Protein AF-A0AAV6J5W9-F1 (afdb_monomer)

Nearest PDB structures (foldseek):
  3g0o-assembly1_A  TM=9.236E-01  e=1.719E-25  Salmonella enterica subsp. enterica serovar Typhimurium
  2fjk-assembly1_A  TM=8.586E-01  e=3.837E-18  Thermus caldophilus
  1rvg-assembly1_A  TM=8.586E-01  e=4.978E-18  Thermus aquaticus
  1rv8-assembly1_A  TM=8.488E-01  e=6.131E-18  Thermus aquaticus
  1rvg-assembly2_D  TM=8.362E-01  e=3.995E-17  Thermus aquaticus

Sequence (1274 aa):
MALEQQNESSASGEPTVLVGWLIDKVLFFFIQFCGIRVIILIAILFFSFHWVFCVKILFNCKLLGTHPWPIRRIVGSAVRSDFHFTLIYLVLSTPLGKLLYDRIMVDLCELILSIINALIYCAIGSICIEIMSDRFLSNLKGIVLDMAKSCMFPLPLLAVAHQQLIAGSSHSHGDDDIKLIKAWEEVYGVNISDAANAETYSPEELGKQITAGTTPGNRIGFIGLGAMGFGMATHLLKSNFCVLGYDVYKPTLSRFVNEGGLTGSSPAEVSKDVDVLVIMVTNEAQAENVLYGDLGAVSALPSGASIVLSSTVSPAFVNQLERRLQNEHKDLKLVDAPVSGGVKRASMGTLTIMASGMDEALKHAGPVLSALSEKLYVIRGGCGAGSGVKMVNQLLAGVHIASAAEAMAFGARLGLNTRKLFDVIASSGATSWMFENRVPHMVENDFTPLSALDIFVKDLGIVCRECSHRKVPLHIASAVHQLFLSGAVEGLAVFSGYQFPFYDFTCSDLYISSRQKVLTKSDHGSTLPPSDPKDPGIGIPRSILGQATWELVSLPDVPSRLFSASDVHIVIYTPFLSLSIQVHKFSTCRFGRGNHCSISLNILAALVPEIKPQDDAAVVKVWTLDVVVCVRFERTCRAQFYETLTADAAASVLGEMDAWIICPFFLQGGRYTIEDVHYVADSEWLVPAGDTEFAKDAAFGYKSSNLREWVEEKTRGRIQANCVTSISIQHLRKGGPNAVCEHLCSLQKGSTCIINAASDRDMAVFAAGMIQAELMGRRFLCRTAASFVSARLGITPKAPILPEDLGIVKGRSGGLIVVGSYVPKTTKQVEELKSQCSHILRIIEISVDKIAMKSVEERDEEINRTAEMADIFLGACKDTLIMTSRKVVTGKSPLESLEINFKVSSALVEIVRRITSRPRYILAKGGITSSDLATKALEAKCAKIVGQALAGVPLWQLGPESRHPGVPYIVFPGNVGDSKALAEVVKSWARPVRLSSTKELLLNAEKGGYAVGAFNVYNLEGIEAVVAAAEEEQSPAILQIHPSALKQGGIPLVACCIAAAEQACVPITVHFDHGNSKRELVEVLELGFDSVMVDGSHLPFKDNISYTKFISFLAHSKSMMVEAELGRLSGTEDDLTIADYEGKMTDVEQAEQFIDETGIDALAVCIGNVHGKYPPSGPNLRLDLLKEQGVASIKLHVFFFLMVKSGQMEPLITESNGLNSKQFNFIDDWGEASFDDLMDPRVTSLEKEIARTKEKVHIMIFEDMSLRKKAFSN

Mean predicted aligned error: 22.83 Å

Secondary structure (DSSP, 8-state):
----------------HHHHHHHHHHHHHHHHHHHHHHHHHHHHHHHHHHHHHHHHHHHHGGGS-----------------TTHHHHHHHHHTSHHHHHHHHHHHHHHHHHHHHHHHHHHHHHHHHHHHHTSHHHHHHHHHHHHHHHHHHTT---HHHHHHHHHHHHHHHH--SSSTTHHHHHHHHHH---HHHHHTS----HHHHHHHHHTT--S--EEEEE--SHHHHHHHHHHHHTT-EEEEE-SSHHHHHHHHHTT-EE-SSHHHHTTT-SEEEE--SSHHHHHHHHHSTT-HHHHPPTTPEEEE-S---HHHHHHHHHHHHTTSS--EEEE--EESHHHHHHTT-EEEEEEE-HHHHHHHHHHHHHHEEEEEE-SSSTTHHHHHHHHHHHHHHHHHHHHHHHHHHHHHTT--HHHHHHHHHTSTT--HHHHHHHHHHHHT----SS-HHHHHHHHHHHHHHHHHTT---HHHHHHHHHHHHHIIIIITTS-S------S---S----TTSPPPEESTTHHHHSPPPPTTS--SS--HHHHTT----EEEE-SSGGG--S-SSEEEE----GGGHHHHTTS-SS-EE-----S---HHHHHHHSGGGS--S-TTTGGGGSS--EEEEE--TTS-S----HHHHHHHHHHH---SEEEEE--BGGGTEEEETTEEEEEETTEEEEGGGSTTTT-TTT-----BHHHHHHHHHTTSS-GGGEEEE-HHHHHHHHHHHHHHHHHHSPTTEEEEE-BSSHHHHHHHHHHHHHHHHTT--EEEEE-HHHHHHHTTPPPPPPPPTGGGTGGG--S--EEEE----HHHHHHHHHHHHHHTTTEEEEEE-HHHHHHS-HHHHHHHHHHHHHHHHHHHHTT-EEEEEE-SS----SSHHHHHHHHHHHHHHHHHHHHH--S--S-EEEESHHHHHHIIIIIS--SEEEEEEEEETTEEEEEE-TTSSSTT-EEEEE-TT-S-SSHHHHHHHHHSPPP--S-HHHHHHHHHHHT--EEEEE--SHHHHHHHHHHHHHHT--EEEEE-HHHHHHHHHHHHHHHHHHHHH-SS-EEEEEEEE--HHHHHHHTTTT-SEEEEE-TTS-HHHHHHHHHHHHHHHHHTT-EEEEESS----S-----HHHHHTTSPPHHHHHHHHHHH--SEEE--SS--SSPPPTT-----HHHHHHSSGGGS-TT-EEEEEE-TT--HHHHHHHTTSSEEEEEE---HHHHHHHHHT-TT---HHHHHHHHHHHHHHHHHHHHHHHHHHHH-

Solvent-accessible surface area (backbone atoms only — not comparable to full-atom values): 70119 Å² total; per-residue (Å²): 140,92,88,86,83,85,80,92,79,82,86,90,83,86,82,71,69,70,60,54,64,55,50,57,58,54,52,61,58,48,56,70,65,50,55,65,58,52,53,54,52,53,54,50,52,52,54,54,53,53,51,53,51,56,52,51,52,62,55,63,63,66,76,68,85,81,90,84,91,86,88,92,81,75,92,76,83,83,90,83,84,76,76,64,60,65,62,51,58,63,47,53,72,36,76,68,36,42,56,52,49,55,51,51,49,51,54,47,50,52,50,48,51,53,48,50,51,51,49,51,53,48,50,55,47,50,57,55,47,74,76,46,61,85,59,44,64,60,45,49,54,43,48,53,52,50,51,26,55,75,66,59,45,90,54,68,65,59,50,48,52,49,52,53,48,54,55,16,59,75,76,52,91,81,94,59,89,64,36,57,60,48,36,40,31,73,76,66,68,48,57,64,66,65,64,66,69,44,91,86,76,57,34,50,59,51,32,52,59,47,42,62,89,72,82,92,78,56,35,32,11,37,40,28,48,49,77,42,29,38,22,38,54,55,28,42,45,74,71,73,38,53,42,25,36,26,51,92,58,60,71,49,50,58,54,39,42,74,75,74,39,44,72,40,96,38,44,20,60,23,22,45,86,22,50,35,37,40,36,36,45,81,39,59,70,54,53,47,39,45,37,70,36,101,56,12,18,63,83,38,42,45,71,60,20,29,39,35,39,35,34,70,46,52,32,68,56,42,46,51,48,50,60,51,44,63,72,65,80,37,64,50,27,54,27,27,32,24,66,46,63,57,44,69,25,20,45,67,19,47,14,38,31,31,28,12,29,51,71,69,28,45,42,71,45,16,64,62,54,53,62,41,23,72,42,46,32,42,38,81,75,35,50,17,32,10,26,44,54,50,44,55,50,44,48,53,48,50,43,41,42,51,50,41,51,53,51,50,50,52,39,43,73,73,69,45,60,56,67,61,48,48,60,54,38,63,74,38,95,83,45,46,74,47,35,67,66,48,48,58,35,67,76,66,72,54,58,66,61,83,58,46,45,54,55,49,34,51,50,33,49,43,44,55,52,56,28,55,77,70,68,47,85,56,64,59,54,52,54,45,33,51,54,42,46,51,26,38,74,74,55,38,40,80,46,19,36,91,67,73,75,69,73,96,64,70,84,85,90,84,91,73,94,86,65,87,76,70,40,48,64,74,59,56,76,79,73,52,84,74,72,58,90,86,61,78,70,91,53,62,57,65,74,64,63,71,72,56,91,57,57,50,44,37,42,43,78,46,73,63,62,71,40,74,50,54,82,40,64,40,53,64,66,80,64,77,88,55,50,76,74,56,70,78,76,72,93,80,61,49,43,53,78,59,85,65,105,69,75,56,73,68,55,65,64,60,59,56,70,81,74,58,92,78,89,55,80,64,67,67,56,69,71,73,55,70,62,54,54,36,45,47,52,56,78,60,69,26,66,76,59,70,51,68,62,52,53,52,49,47,28,72,72,74,44,90,41,36,33,37,38,42,30,56,34,22,70,56,53,34,22,33,19,56,96,54,29,32,27,37,51,55,92,60,35,30,39,44,40,29,78,38,75,50,17,68,35,88,85,29,44,48,69,56,27,37,53,42,50,31,47,12,63,49,53,71,58,76,48,48,38,88,69,43,45,72,48,48,53,64,49,37,50,76,46,33,30,66,47,44,16,54,53,64,68,67,53,56,73,68,35,40,36,36,51,29,25,86,48,74,57,42,32,24,31,48,35,47,4,50,51,53,26,38,76,71,72,50,46,61,42,35,36,29,23,40,49,45,56,30,32,61,70,55,56,72,84,72,74,58,54,50,46,68,82,72,64,59,75,80,59,81,26,6,36,39,34,41,40,65,62,91,44,76,66,46,50,46,17,48,52,42,27,50,71,76,34,54,93,64,42,45,79,45,80,41,58,53,58,40,51,50,72,52,56,72,66,55,24,50,51,54,36,49,57,51,17,55,53,48,29,55,36,24,62,69,49,31,28,34,37,42,32,52,50,93,67,93,83,74,45,100,42,66,68,49,33,49,50,41,52,49,37,46,50,51,47,55,24,50,23,58,53,61,38,78,59,73,50,52,31,38,36,23,30,16,50,63,44,29,35,43,34,41,48,70,32,30,45,32,41,35,31,36,23,71,35,25,56,38,82,59,23,27,25,28,33,35,30,83,78,20,79,56,52,64,33,43,37,34,45,36,42,58,73,47,63,64,50,55,44,57,31,52,45,51,59,64,64,43,76,85,66,54,61,90,26,51,61,57,56,50,52,50,25,59,77,66,71,46,70,38,46,34,41,77,38,69,52,70,52,48,46,52,20,54,52,50,29,24,49,73,71,70,36,54,39,32,47,23,36,38,62,71,30,44,72,73,44,38,70,64,45,50,53,50,49,54,56,48,28,67,66,46,85,35,55,33,40,39,33,37,38,68,35,70,45,76,66,57,48,62,57,48,76,73,66,77,56,28,26,39,27,41,39,36,26,90,46,59,68,73,56,22,37,57,52,47,24,56,50,32,56,56,36,48,76,69,65,28,42,32,34,34,37,82,56,64,74,82,59,76,92,76,96,72,51,73,66,62,56,62,73,55,44,63,54,65,70,59,48,52,52,43,44,72,71,23,65,49,44,24,40,48,60,32,48,53,54,68,56,74,87,67,58,99,87,51,76,70,61,48,64,56,56,60,72,74,53,69,56,83,73,50,65,101,74,52,40,32,37,44,58,48,52,86,94,69,52,69,71,59,56,62,74,40,76,87,51,71,55,40,43,39,42,49,69,62,70,65,62,61,74,51,48,59,66,74,67,42,91,81,71,88,52,70,69,60,49,54,53,50,47,30,49,51,52,20,52,56,52,32,50,56,55,51,56,47,58,57,60,72,73,110

Radius of gyration: 44.57 Å; Cα contacts (8 Å, |Δi|>4): 2007; chains: 1; bounding box: 105×108×143 Å

Organism: NCBI:txid479676

pLDDT: mean 70.03, std 21.08, range [23.61, 98.0]

InterPro domains:
  IPR000771 Fructose-bisphosphate aldolase, class-II [PF01116] (997-1193)
  IPR002204 3-hydroxyisobutyrate dehydrogenase-related, conserved site [PS00895] (222-235)
  IPR006115 6-phosphogluconate dehydrogenase, NADP-binding [PF03446] (219-378)
  IPR008927 6-phosphogluconate dehydrogenase-like, C-terminal domain superfamily [SSF48179] (383-488)
  IPR010737 Four-carbon acid sugar kinase, N-terminal domain [PF07005] (646-791)
  IPR013328 6-phosphogluconate dehydrogenase, domain 2 [G3DSA:1.10.1040.10] (381-497)
  IPR013785 Aldolase-type TIM barrel [G3DSA:3.20.20.70] (989-1216)
  IPR029154 3-hydroxyisobutyrate dehydrogenase-like, NAD-binding domain [PF14833] (384-489)
  IPR031475 Four-carbon acid sugar kinase, nucleotide binding domain [PF17042] (816-982)
  IPR036291 NAD(P)-binding domain superfamily [SSF51735] (219-377)
  IPR037051 Four-carbon acid sugar kinase, N-terminal domain superfamily [G3DSA:3.40.50.10840] (603-792)
  IPR042213 Four-carbon acid sugar kinase, nucleotide binding domain superfamily [G3DSA:3.40.980.20] (808-988)

Structure (mmCIF, N/CA/C/O backbone):
data_AF-A0AAV6J5W9-F1
#
_entry.id   AF-A0AAV6J5W9-F1
#
loop_
_atom_site.group_PDB
_atom_site.id
_atom_site.type_symbol
_atom_site.label_atom_id
_atom_site.label_alt_id
_atom_site.label_comp_id
_atom_site.label_asym_id
_atom_site.label_entity_id
_atom_site.label_seq_id
_atom_site.pdbx_PDB_ins_code
_atom_site.Cartn_x
_atom_site.Cartn_y
_atom_site.Cartn_z
_atom_site.occupancy
_atom_site.B_iso_or_equiv
_atom_site.auth_seq_id
_atom_site.auth_comp_id
_atom_site.auth_asym_id
_atom_site.auth_atom_id
_atom_site.pdbx_PDB_model_num
ATOM 1 N N . MET A 1 1 ? 42.836 -50.223 29.946 1.00 37.91 1 MET A N 1
ATOM 2 C CA . MET A 1 1 ? 44.222 -50.634 29.626 1.00 37.91 1 MET A CA 1
ATOM 3 C C . MET A 1 1 ? 44.201 -52.103 29.225 1.00 37.91 1 MET A C 1
ATOM 5 O O . MET A 1 1 ? 43.640 -52.878 29.985 1.00 37.91 1 MET A O 1
ATOM 9 N N . ALA A 1 2 ? 44.797 -52.425 28.067 1.00 24.41 2 ALA A N 1
ATOM 10 C CA . ALA A 1 2 ? 44.771 -53.688 27.303 1.00 24.41 2 ALA A CA 1
ATOM 11 C C . ALA A 1 2 ? 43.629 -53.830 26.268 1.00 24.41 2 ALA A C 1
ATOM 13 O O . ALA A 1 2 ? 42.676 -54.560 26.503 1.00 24.41 2 ALA A O 1
ATOM 14 N N . LEU A 1 3 ? 43.741 -53.109 25.141 1.00 26.95 3 LEU A N 1
ATOM 15 C CA . LEU A 1 3 ? 43.523 -53.594 23.758 1.00 26.95 3 LEU A CA 1
ATOM 16 C C . LEU A 1 3 ? 43.642 -52.412 22.780 1.00 26.95 3 LEU A C 1
ATOM 18 O O . LEU A 1 3 ? 42.682 -51.942 22.184 1.00 26.95 3 LEU A O 1
ATOM 22 N N . GLU A 1 4 ? 44.873 -51.926 22.660 1.00 35.88 4 GLU A N 1
ATOM 23 C CA . GLU A 1 4 ? 45.380 -51.188 21.507 1.00 35.88 4 GLU A CA 1
ATOM 24 C C . GLU A 1 4 ? 46.451 -52.116 20.915 1.00 35.88 4 GLU A C 1
ATOM 26 O O . GLU A 1 4 ? 47.490 -52.286 21.548 1.00 35.88 4 GLU A O 1
ATOM 31 N N . GLN A 1 5 ? 46.160 -52.812 19.806 1.00 29.58 5 GLN A N 1
ATOM 32 C CA . GLN A 1 5 ? 47.128 -53.269 18.791 1.00 29.58 5 GLN A CA 1
ATOM 33 C C . GLN A 1 5 ? 46.481 -54.197 17.741 1.00 29.58 5 GLN A C 1
ATOM 35 O O . GLN A 1 5 ? 45.862 -55.198 18.082 1.00 29.58 5 GLN A O 1
ATOM 40 N N . GLN A 1 6 ? 46.780 -53.876 16.477 1.00 26.19 6 GLN A N 1
ATOM 41 C CA . GLN A 1 6 ? 46.807 -54.721 15.270 1.00 26.19 6 GLN A CA 1
ATOM 42 C C . GLN A 1 6 ? 45.531 -54.948 14.428 1.00 26.19 6 GLN A C 1
ATOM 44 O O . GLN A 1 6 ? 44.699 -55.800 14.705 1.00 26.19 6 GLN A O 1
ATOM 49 N N . ASN A 1 7 ? 45.537 -54.214 13.305 1.00 25.86 7 ASN A N 1
ATOM 50 C CA . ASN A 1 7 ? 45.486 -54.662 11.903 1.00 25.86 7 ASN A CA 1
ATOM 51 C C . ASN A 1 7 ? 44.276 -55.428 11.337 1.00 25.86 7 ASN A C 1
ATOM 53 O O . ASN A 1 7 ? 43.999 -56.570 11.675 1.00 25.86 7 ASN A O 1
ATOM 57 N N . GLU A 1 8 ? 43.689 -54.788 10.318 1.00 36.16 8 GLU A N 1
ATOM 58 C CA . GLU A 1 8 ? 43.444 -55.310 8.962 1.00 36.16 8 GLU A CA 1
ATOM 59 C C . GLU A 1 8 ? 43.478 -56.841 8.764 1.00 36.16 8 GLU A C 1
ATOM 61 O O . GLU A 1 8 ? 44.543 -57.449 8.684 1.00 36.16 8 GLU A O 1
ATOM 66 N N . SER A 1 9 ? 42.310 -57.457 8.546 1.00 27.19 9 SER A N 1
ATOM 67 C CA . SER A 1 9 ? 41.958 -58.176 7.300 1.00 27.19 9 SER A CA 1
ATOM 68 C C . SER A 1 9 ? 40.668 -59.010 7.439 1.00 27.19 9 SER A C 1
ATOM 70 O O . SER A 1 9 ? 40.416 -59.650 8.451 1.00 27.19 9 SER A O 1
ATOM 72 N N . SER A 1 10 ? 39.875 -59.005 6.360 1.00 26.98 10 SER A N 1
ATOM 73 C CA . SER A 1 10 ? 38.815 -59.958 5.966 1.00 26.98 10 SER A CA 1
ATOM 74 C C . SER A 1 10 ? 37.599 -60.226 6.881 1.00 26.98 10 SER A C 1
ATOM 76 O O . SER A 1 10 ? 37.680 -60.898 7.896 1.00 26.98 10 SER A O 1
ATOM 78 N N . ALA A 1 11 ? 36.442 -59.766 6.387 1.00 40.16 11 ALA A N 1
ATOM 79 C CA . ALA A 1 11 ? 35.106 -60.383 6.351 1.00 40.16 11 ALA A CA 1
ATOM 80 C C . ALA A 1 11 ? 34.609 -61.365 7.453 1.00 40.16 11 ALA A C 1
ATOM 82 O O . ALA A 1 11 ? 35.140 -62.451 7.651 1.00 40.16 11 ALA A O 1
ATOM 83 N N . SER A 1 12 ? 33.390 -61.050 7.928 1.00 39.56 12 SER A N 1
ATOM 84 C CA . SER A 1 12 ? 32.300 -61.922 8.431 1.00 39.56 12 SER A CA 1
ATOM 85 C C . SER A 1 12 ? 32.393 -62.549 9.840 1.00 39.56 12 SER A C 1
ATOM 87 O O . SER A 1 12 ? 33.124 -63.504 10.064 1.00 39.56 12 SER A O 1
ATOM 89 N N . GLY A 1 13 ? 31.537 -62.071 10.762 1.00 29.70 13 GLY A N 1
ATOM 90 C CA . GLY A 1 13 ? 31.199 -62.723 12.043 1.00 29.70 13 GLY A CA 1
ATOM 91 C C . GLY A 1 13 ? 30.553 -61.767 13.068 1.00 29.70 13 GLY A C 1
ATOM 92 O O . GLY A 1 13 ? 31.137 -60.743 13.395 1.00 29.70 13 GLY A O 1
ATOM 93 N N . GLU A 1 14 ? 29.340 -62.074 13.542 1.00 33.16 14 GLU A N 1
ATOM 94 C CA . GLU A 1 14 ? 28.453 -61.216 14.362 1.00 33.16 14 GLU A CA 1
ATOM 95 C C . GLU A 1 14 ? 28.930 -60.929 15.818 1.00 33.16 14 GLU A C 1
ATOM 97 O O . GLU A 1 14 ? 29.419 -61.838 16.490 1.00 33.16 14 GLU A O 1
ATOM 102 N N . PRO A 1 15 ? 28.700 -59.713 16.375 1.00 32.44 15 PRO A N 1
ATOM 103 C CA . PRO A 1 15 ? 29.073 -59.322 17.748 1.00 32.44 15 PRO A CA 1
ATOM 104 C C . PRO A 1 15 ? 27.958 -59.482 18.815 1.00 32.44 15 PRO A C 1
ATOM 106 O O . PRO A 1 15 ? 27.991 -58.826 19.857 1.00 32.44 15 PRO A O 1
ATOM 109 N N . THR A 1 16 ? 26.953 -60.333 18.603 1.00 34.81 16 THR A N 1
ATOM 110 C CA . THR A 1 16 ? 25.737 -60.406 19.449 1.00 34.81 16 THR A CA 1
ATOM 111 C C . THR A 1 16 ? 25.860 -61.291 20.698 1.00 34.81 16 THR A C 1
ATOM 113 O O . THR A 1 16 ? 25.058 -61.162 21.619 1.00 34.81 16 THR A O 1
ATOM 116 N N . VAL A 1 17 ? 26.869 -62.165 20.788 1.00 37.25 17 VAL A N 1
ATOM 117 C CA . VAL A 1 17 ? 26.934 -63.194 21.851 1.00 37.25 17 VAL A CA 1
ATOM 118 C C . VAL A 1 17 ? 27.689 -62.730 23.109 1.00 37.25 17 VAL A C 1
ATOM 120 O O . VAL A 1 17 ? 27.377 -63.173 24.213 1.00 37.25 17 VAL A O 1
ATOM 123 N N . LEU A 1 18 ? 28.634 -61.788 22.994 1.00 35.50 18 LEU A N 1
ATOM 124 C CA . LEU A 1 18 ? 29.444 -61.337 24.140 1.00 35.50 18 LEU A CA 1
ATOM 125 C C . LEU A 1 18 ? 28.706 -60.329 25.048 1.00 35.50 18 LEU A C 1
ATOM 127 O O . LEU A 1 18 ? 28.959 -60.277 26.250 1.00 35.50 18 LEU A O 1
ATOM 131 N N . VAL A 1 19 ? 27.764 -59.558 24.489 1.00 41.00 19 VAL A N 1
ATOM 132 C CA . VAL A 1 19 ? 26.967 -58.553 25.222 1.00 41.00 19 VAL A CA 1
ATOM 133 C C . VAL A 1 19 ? 25.884 -59.212 26.086 1.00 41.00 19 VAL A C 1
ATOM 135 O O . VAL A 1 19 ? 25.654 -58.774 27.212 1.00 41.00 19 VAL A O 1
ATOM 138 N N . GLY A 1 20 ? 25.283 -60.314 25.621 1.00 36.94 20 GLY A N 1
ATOM 139 C CA . GLY A 1 20 ? 24.270 -61.053 26.387 1.00 36.94 20 GLY A CA 1
ATOM 140 C C . GLY A 1 20 ? 24.813 -61.643 27.693 1.00 36.94 20 GLY A C 1
ATOM 141 O O . GLY A 1 20 ? 24.193 -61.509 28.744 1.00 36.94 20 GLY A O 1
ATOM 142 N N . TRP A 1 21 ? 26.030 -62.200 27.664 1.00 38.66 21 TRP A N 1
ATOM 143 C CA . TRP A 1 21 ? 26.640 -62.828 28.843 1.00 38.66 21 TRP A CA 1
ATOM 144 C C . TRP A 1 21 ? 26.996 -61.828 29.960 1.00 38.66 21 TRP A C 1
ATOM 146 O O . TRP A 1 21 ? 26.964 -62.176 31.143 1.00 38.66 21 TRP A O 1
ATOM 156 N N . LEU A 1 22 ? 27.313 -60.576 29.605 1.00 36.12 22 LEU A N 1
ATOM 157 C CA . LEU A 1 22 ? 27.636 -59.524 30.575 1.00 36.12 22 LEU A CA 1
ATOM 158 C C . LEU A 1 22 ? 26.371 -58.938 31.229 1.00 36.12 22 LEU A C 1
ATOM 160 O O . LEU A 1 22 ? 26.377 -58.655 32.428 1.00 36.12 22 LEU A O 1
ATOM 164 N N . ILE A 1 23 ? 25.279 -58.810 30.465 1.00 45.06 23 ILE A N 1
ATOM 165 C CA . ILE A 1 23 ? 23.985 -58.302 30.949 1.00 45.06 23 ILE A CA 1
ATOM 166 C C . ILE A 1 23 ? 23.373 -59.263 31.975 1.00 45.06 23 ILE A C 1
ATOM 168 O O . ILE A 1 23 ? 22.947 -58.817 33.042 1.00 45.06 23 ILE A O 1
ATOM 172 N N . ASP A 1 24 ? 23.428 -60.575 31.731 1.00 37.91 24 ASP A N 1
ATOM 173 C CA . ASP A 1 24 ? 22.835 -61.571 32.635 1.00 37.91 24 ASP A CA 1
ATOM 174 C C . ASP A 1 24 ? 23.500 -61.598 34.022 1.00 37.91 24 ASP A C 1
ATOM 176 O O . ASP A 1 24 ? 22.827 -61.767 35.044 1.00 37.91 24 ASP A O 1
ATOM 180 N N . LYS A 1 25 ? 24.819 -61.365 34.101 1.00 37.09 25 LYS A N 1
ATOM 181 C CA . LYS A 1 25 ? 25.531 -61.318 35.391 1.00 37.09 25 LYS A CA 1
ATOM 182 C C . LYS A 1 25 ? 25.290 -60.033 36.180 1.00 37.09 25 LYS A C 1
ATOM 184 O O . LYS A 1 25 ? 25.263 -60.088 37.410 1.00 37.09 25 LYS A O 1
ATOM 189 N N . VAL A 1 26 ? 25.093 -58.903 35.501 1.00 42.38 26 VAL A N 1
ATOM 190 C CA . VAL A 1 26 ? 24.763 -57.623 36.151 1.00 42.38 26 VAL A CA 1
ATOM 191 C C . VAL A 1 26 ? 23.315 -57.636 36.650 1.00 42.38 26 VAL A C 1
ATOM 193 O O . VAL A 1 26 ? 23.050 -57.205 37.773 1.00 42.38 26 VAL A O 1
ATOM 196 N N . LEU A 1 27 ? 22.395 -58.229 35.881 1.00 39.59 27 LEU A N 1
ATOM 197 C CA . LEU A 1 27 ? 20.984 -58.351 36.253 1.00 39.59 27 LEU A CA 1
ATOM 198 C C . LEU A 1 27 ? 20.784 -59.241 37.495 1.00 39.59 27 LEU A C 1
ATOM 200 O O . LEU A 1 27 ? 19.997 -58.903 38.382 1.00 39.59 27 LEU A O 1
ATOM 204 N N . PHE A 1 28 ? 21.548 -60.335 37.614 1.00 38.22 28 PHE A N 1
ATOM 205 C CA . PHE A 1 28 ? 21.471 -61.249 38.762 1.00 38.22 28 PHE A CA 1
ATOM 206 C C . PHE A 1 28 ? 21.921 -60.595 40.083 1.00 38.22 28 PHE A C 1
ATOM 208 O O . PHE A 1 28 ? 21.317 -60.830 41.130 1.00 38.22 28 PHE A O 1
ATOM 215 N N . PHE A 1 29 ? 22.937 -59.725 40.044 1.00 37.38 29 PHE A N 1
ATOM 216 C CA . PHE A 1 29 ? 23.417 -59.000 41.230 1.00 37.38 29 PHE A CA 1
ATOM 217 C C . PHE A 1 29 ? 22.470 -57.861 41.655 1.00 37.38 29 PHE A C 1
ATOM 219 O O . PHE A 1 29 ? 22.344 -57.570 42.846 1.00 37.38 29 PHE A O 1
ATOM 226 N N . PHE A 1 30 ? 21.764 -57.243 40.703 1.00 40.59 30 PHE A N 1
ATOM 227 C CA . PHE A 1 30 ? 20.872 -56.105 40.957 1.00 40.59 30 PHE A CA 1
ATOM 228 C C . PHE A 1 30 ? 19.544 -56.520 41.620 1.00 40.59 30 PHE A C 1
ATOM 230 O O . PHE A 1 30 ? 19.051 -55.839 42.525 1.00 40.59 30 PHE A O 1
ATOM 237 N N . ILE A 1 31 ? 18.998 -57.686 41.249 1.00 44.56 31 ILE A N 1
ATOM 238 C CA . ILE A 1 31 ? 17.749 -58.223 41.823 1.00 44.56 31 ILE A CA 1
ATOM 239 C C . ILE A 1 31 ? 17.900 -58.521 43.327 1.00 44.56 31 ILE A C 1
ATOM 241 O O . ILE A 1 31 ? 16.969 -58.282 44.099 1.00 44.56 31 ILE A O 1
ATOM 245 N N . GLN A 1 32 ? 19.081 -58.958 43.778 1.00 37.88 32 GLN A N 1
ATOM 246 C CA . GLN A 1 32 ? 19.328 -59.241 45.197 1.00 37.88 32 GLN A CA 1
ATOM 247 C C . GLN A 1 32 ? 19.394 -57.983 46.080 1.00 37.88 32 GLN A C 1
ATOM 249 O O . GLN A 1 32 ? 19.019 -58.048 47.250 1.00 37.88 32 GLN A O 1
ATOM 254 N N . PHE A 1 33 ? 19.837 -56.838 45.546 1.00 37.28 33 PHE A N 1
ATOM 255 C CA . PHE A 1 33 ? 20.057 -55.621 46.341 1.00 37.28 33 PHE A CA 1
ATOM 256 C C . PHE A 1 33 ? 18.829 -54.690 46.382 1.00 37.28 33 PHE A C 1
ATOM 258 O O . PHE A 1 33 ? 18.563 -54.054 47.405 1.00 37.28 33 PHE A O 1
ATOM 265 N N . CYS A 1 34 ? 18.033 -54.637 45.306 1.00 41.28 34 CYS A N 1
ATOM 266 C CA . CYS A 1 34 ? 16.840 -53.782 45.230 1.00 41.28 34 CYS A CA 1
ATOM 267 C C . CYS A 1 34 ? 15.607 -54.364 45.945 1.00 41.28 34 CYS A C 1
ATOM 269 O O . CYS A 1 34 ? 14.776 -53.595 46.438 1.00 41.28 34 CYS A O 1
ATOM 271 N N . GLY A 1 35 ? 15.505 -55.693 46.081 1.00 41.12 35 GLY A N 1
ATOM 272 C CA . GLY A 1 35 ? 14.344 -56.355 46.694 1.00 41.12 35 GLY A CA 1
ATOM 273 C C . GLY A 1 35 ? 14.051 -55.914 48.136 1.00 41.12 35 GLY A C 1
ATOM 274 O O . GLY A 1 35 ? 12.893 -55.770 48.517 1.00 41.12 35 GLY A O 1
ATOM 275 N N . ILE A 1 36 ? 15.082 -55.600 48.927 1.00 40.31 36 ILE A N 1
ATOM 276 C CA . ILE A 1 36 ? 14.923 -55.223 50.343 1.00 40.31 36 ILE A CA 1
ATOM 277 C C . ILE A 1 36 ? 14.367 -53.795 50.500 1.00 40.31 36 ILE A C 1
ATOM 279 O O . ILE A 1 36 ? 13.562 -53.540 51.395 1.00 40.31 36 ILE A O 1
ATOM 283 N N . ARG A 1 37 ? 14.736 -52.857 49.616 1.00 39.31 37 ARG A N 1
ATOM 284 C CA . ARG A 1 37 ? 14.270 -51.456 49.687 1.00 39.31 37 ARG A CA 1
ATOM 285 C C . ARG A 1 37 ? 12.845 -51.277 49.160 1.00 39.31 37 ARG A C 1
ATOM 287 O O . ARG A 1 37 ? 12.101 -50.462 49.702 1.00 39.31 37 ARG A O 1
ATOM 294 N N . VAL A 1 38 ? 12.443 -52.070 48.166 1.00 45.00 38 VAL A N 1
ATOM 295 C CA . VAL A 1 38 ? 11.074 -52.055 47.621 1.00 45.00 38 VAL A CA 1
ATOM 296 C C . VAL A 1 38 ? 10.063 -52.595 48.640 1.00 45.00 38 VAL A C 1
ATOM 298 O O . VAL A 1 38 ? 8.991 -52.017 48.792 1.00 45.00 38 VAL A O 1
ATOM 301 N N . ILE A 1 39 ? 10.422 -53.619 49.422 1.00 44.34 39 ILE A N 1
ATOM 302 C CA . ILE A 1 39 ? 9.560 -54.156 50.492 1.00 44.34 39 ILE A CA 1
ATOM 303 C C . ILE A 1 39 ? 9.301 -53.106 51.590 1.00 44.34 39 ILE A C 1
ATOM 305 O O . ILE A 1 39 ? 8.175 -52.980 52.071 1.00 44.34 39 ILE A O 1
ATOM 309 N N . ILE A 1 40 ? 10.308 -52.299 51.942 1.00 45.19 40 ILE A N 1
ATOM 310 C CA . ILE A 1 40 ? 10.166 -51.204 52.918 1.00 45.19 40 ILE A CA 1
ATOM 311 C C . ILE A 1 40 ? 9.246 -50.099 52.372 1.00 45.19 40 ILE A C 1
ATOM 313 O O . ILE A 1 40 ? 8.399 -49.587 53.102 1.00 45.19 40 ILE A O 1
ATOM 317 N N . LEU A 1 41 ? 9.356 -49.766 51.081 1.00 44.47 41 LEU A N 1
ATOM 318 C CA . LEU A 1 41 ? 8.516 -48.748 50.442 1.00 44.47 41 LEU A CA 1
ATOM 319 C C . LEU A 1 41 ? 7.048 -49.193 50.326 1.00 44.47 41 LEU A C 1
ATOM 321 O O . LEU A 1 41 ? 6.141 -48.398 50.572 1.00 44.47 41 LEU A O 1
ATOM 325 N N . ILE A 1 42 ? 6.813 -50.473 50.018 1.00 48.81 42 ILE A N 1
ATOM 326 C CA . ILE A 1 42 ? 5.472 -51.072 49.987 1.00 48.81 42 ILE A CA 1
ATOM 327 C C . ILE A 1 42 ? 4.852 -51.054 51.389 1.00 48.81 42 ILE A C 1
ATOM 329 O O . ILE A 1 42 ? 3.690 -50.679 51.524 1.00 48.81 42 ILE A O 1
ATOM 333 N N . ALA A 1 43 ? 5.619 -51.363 52.441 1.00 41.62 43 ALA A N 1
ATOM 334 C CA . ALA A 1 43 ? 5.136 -51.293 53.822 1.00 41.62 43 ALA A CA 1
ATOM 335 C C . ALA A 1 43 ? 4.747 -49.859 54.242 1.00 41.62 43 ALA A C 1
ATOM 337 O O . ALA A 1 43 ? 3.725 -49.668 54.903 1.00 41.62 43 ALA A O 1
ATOM 338 N N . ILE A 1 44 ? 5.509 -48.845 53.815 1.00 48.28 44 ILE A N 1
ATOM 339 C CA . ILE A 1 44 ? 5.212 -47.428 54.086 1.00 48.28 44 ILE A CA 1
ATOM 340 C C . ILE A 1 44 ? 3.943 -46.983 53.344 1.00 48.28 44 ILE A C 1
ATOM 342 O O . ILE A 1 44 ? 3.053 -46.389 53.954 1.00 48.28 44 ILE A O 1
ATOM 346 N N . LEU A 1 45 ? 3.813 -47.328 52.059 1.00 45.12 45 LEU A N 1
ATOM 347 C CA . LEU A 1 45 ? 2.632 -47.003 51.250 1.00 45.12 45 LEU A CA 1
ATOM 348 C C . LEU A 1 45 ? 1.365 -47.696 51.769 1.00 45.12 45 LEU A C 1
ATOM 350 O O . LEU A 1 45 ? 0.296 -47.080 51.777 1.00 45.12 45 LEU A O 1
ATOM 354 N N . PHE A 1 46 ? 1.488 -48.926 52.278 1.00 46.69 46 PHE A N 1
ATOM 355 C CA . PHE A 1 46 ? 0.384 -49.652 52.909 1.00 46.69 46 PHE A CA 1
ATOM 356 C C . PHE A 1 46 ? -0.120 -48.924 54.166 1.00 46.69 46 PHE A C 1
ATOM 358 O O . PHE A 1 46 ? -1.328 -48.755 54.335 1.00 46.69 46 PHE A O 1
ATOM 365 N N . PHE A 1 47 ? 0.784 -48.406 55.007 1.00 42.38 47 PHE A N 1
ATOM 366 C CA . PHE A 1 47 ? 0.428 -47.619 56.196 1.00 42.38 47 PHE A CA 1
ATOM 367 C C . PHE A 1 47 ? -0.180 -46.248 55.852 1.00 42.38 47 PHE A C 1
ATOM 369 O O . PHE A 1 47 ? -1.133 -45.815 56.506 1.00 42.38 47 PHE A O 1
ATOM 376 N N . SER A 1 48 ? 0.312 -45.576 54.807 1.00 43.12 48 SER A N 1
ATOM 377 C CA . SER A 1 48 ? -0.204 -44.270 54.372 1.00 43.12 48 SER A CA 1
ATOM 378 C C . SER A 1 48 ? -1.607 -44.359 53.762 1.00 43.12 48 SER A C 1
ATOM 380 O O . SER A 1 48 ? -2.462 -43.525 54.068 1.00 43.12 48 SER A O 1
ATOM 382 N N . PHE A 1 49 ? -1.891 -45.390 52.960 1.00 47.38 49 PHE A N 1
ATOM 383 C CA . PHE A 1 49 ? -3.234 -45.607 52.407 1.00 47.38 49 PHE A CA 1
ATOM 384 C C . PHE A 1 49 ? -4.245 -46.033 53.478 1.00 47.38 49 PHE A C 1
ATOM 386 O O . PHE A 1 49 ? -5.399 -45.596 53.441 1.00 47.38 49 PHE A O 1
ATOM 393 N N . HIS A 1 50 ? -3.805 -46.804 54.477 1.00 48.62 50 HIS A N 1
ATOM 394 C CA . HIS A 1 50 ? -4.627 -47.180 55.629 1.00 48.62 50 HIS A CA 1
ATOM 395 C C . HIS A 1 50 ? -5.097 -45.948 56.425 1.00 48.62 50 HIS A C 1
ATOM 397 O O . HIS A 1 50 ? -6.260 -45.861 56.819 1.00 48.62 50 HIS A O 1
ATOM 403 N N . TRP A 1 51 ? -4.229 -44.942 56.583 1.00 43.00 51 TRP A N 1
ATOM 404 C CA . TRP A 1 51 ? -4.563 -43.679 57.250 1.00 43.00 51 TRP A CA 1
ATOM 405 C C . TRP A 1 51 ? -5.599 -42.857 56.469 1.00 43.00 51 TRP A C 1
ATOM 407 O O . TRP A 1 51 ? -6.577 -42.370 57.040 1.00 43.00 51 TRP A O 1
ATOM 417 N N . VAL A 1 52 ? -5.432 -42.741 55.148 1.00 44.22 52 VAL A N 1
ATOM 418 C CA . VAL A 1 52 ? -6.343 -41.975 54.277 1.00 44.22 52 VAL A CA 1
ATOM 419 C C . VAL A 1 52 ? -7.731 -42.620 54.212 1.00 44.22 52 VAL A C 1
ATOM 421 O O . VAL A 1 52 ? -8.736 -41.906 54.216 1.00 44.22 52 VAL A O 1
ATOM 424 N N . PHE A 1 53 ? -7.812 -43.953 54.217 1.00 45.00 53 PHE A N 1
ATOM 425 C CA . PHE A 1 53 ? -9.082 -44.683 54.218 1.00 45.00 53 PHE A CA 1
ATOM 426 C C . PHE A 1 53 ? -9.858 -44.499 55.535 1.00 45.00 53 PHE A C 1
ATOM 428 O O . PHE A 1 53 ? -11.054 -44.195 55.510 1.00 45.00 53 PHE A O 1
ATOM 435 N N . CYS A 1 54 ? -9.170 -44.558 56.683 1.00 43.94 54 CYS A N 1
ATOM 436 C CA . CYS A 1 54 ? -9.763 -44.278 57.996 1.00 43.94 54 CYS A CA 1
ATOM 437 C C . CYS A 1 54 ? -10.275 -42.830 58.116 1.00 43.94 54 CYS A C 1
ATOM 439 O O . CYS A 1 54 ? -11.363 -42.601 58.650 1.00 43.94 54 CYS A O 1
ATOM 441 N N . VAL A 1 55 ? -9.551 -41.851 57.556 1.00 44.00 55 VAL A N 1
ATOM 442 C CA . VAL A 1 55 ? -9.970 -40.435 57.533 1.00 44.00 55 VAL A CA 1
ATOM 443 C C . VAL A 1 55 ? -11.198 -40.219 56.639 1.00 44.00 55 VAL A C 1
ATOM 445 O O . VAL A 1 55 ? -12.089 -39.449 57.000 1.00 44.00 55 VAL A O 1
ATOM 448 N N . LYS A 1 56 ? -11.306 -40.928 55.507 1.00 38.12 56 LYS A N 1
ATOM 449 C CA . LYS A 1 56 ? -12.443 -40.812 54.572 1.00 38.12 56 LYS A CA 1
ATOM 450 C C . LYS A 1 56 ? -13.740 -41.421 55.118 1.00 38.12 56 LYS A C 1
ATOM 452 O O . LYS A 1 56 ? -14.811 -40.864 54.881 1.00 38.12 56 LYS A O 1
ATOM 457 N N . ILE A 1 57 ? -13.657 -42.499 55.902 1.00 44.75 57 ILE A N 1
ATOM 458 C CA . ILE A 1 57 ? -14.815 -43.064 56.620 1.00 44.75 57 ILE A CA 1
ATOM 459 C C . ILE A 1 57 ? -15.280 -42.114 57.736 1.00 44.75 57 ILE A C 1
ATOM 461 O O . ILE A 1 57 ? -16.474 -41.844 57.853 1.00 44.75 57 ILE A O 1
ATOM 465 N N . LEU A 1 58 ? -14.346 -41.524 58.494 1.00 40.41 58 LEU A N 1
ATOM 466 C CA . LEU A 1 58 ? -14.658 -40.514 59.517 1.00 40.41 58 LEU A CA 1
ATOM 467 C C . LEU A 1 58 ? -15.298 -39.242 58.931 1.00 40.41 58 LEU A C 1
ATOM 469 O O . LEU A 1 58 ? -16.125 -38.616 59.595 1.00 40.41 58 LEU A O 1
ATOM 473 N N . PHE A 1 59 ? -14.960 -38.874 57.690 1.00 39.09 59 PHE A N 1
ATOM 474 C CA . PHE A 1 59 ? -15.557 -37.725 57.003 1.00 39.09 59 PHE A CA 1
ATOM 475 C C . PHE A 1 59 ? -16.973 -38.013 56.477 1.00 39.09 59 PHE A C 1
ATOM 477 O O . PHE A 1 59 ? -17.854 -37.164 56.606 1.00 39.09 59 PHE A O 1
ATOM 484 N N . ASN A 1 60 ? -17.228 -39.220 55.959 1.00 38.47 60 ASN A N 1
ATOM 485 C CA . ASN A 1 60 ? -18.552 -39.604 55.452 1.00 38.47 60 ASN A CA 1
ATOM 486 C C . ASN A 1 60 ? -19.591 -39.858 56.558 1.00 38.47 60 ASN A C 1
ATOM 488 O O . ASN A 1 60 ? -20.782 -39.672 56.320 1.00 38.47 60 ASN A O 1
ATOM 492 N N . CYS A 1 61 ? -19.174 -40.172 57.788 1.00 39.09 61 CYS A N 1
ATOM 493 C CA . CYS A 1 61 ? -20.093 -40.248 58.932 1.00 39.09 61 CYS A CA 1
ATOM 494 C C . CYS A 1 61 ? -20.566 -38.871 59.448 1.00 39.09 61 CYS A C 1
ATOM 496 O O . CYS A 1 61 ? -21.481 -38.813 60.265 1.00 39.09 61 CYS A O 1
ATOM 498 N N . LYS A 1 62 ? -19.991 -37.753 58.977 1.00 34.66 62 LYS A N 1
ATOM 499 C CA . LYS A 1 62 ? -20.359 -36.385 59.400 1.00 34.66 62 LYS A CA 1
ATOM 500 C C . LYS A 1 62 ? -21.515 -35.760 58.599 1.00 34.66 62 LYS A C 1
ATOM 502 O O . LYS A 1 62 ? -21.961 -34.671 58.948 1.00 34.66 62 LYS A O 1
ATOM 507 N N . LEU A 1 63 ? -22.008 -36.438 57.557 1.00 36.94 63 LEU A N 1
ATOM 508 C CA . LEU A 1 63 ? -23.109 -35.983 56.688 1.00 36.94 63 LEU A CA 1
ATOM 509 C C . LEU A 1 63 ? -24.512 -36.450 57.135 1.00 36.94 63 LEU A C 1
ATOM 511 O O . LEU A 1 63 ? -25.501 -36.075 56.513 1.00 36.94 63 LEU A O 1
ATOM 515 N N . LEU A 1 64 ? -24.624 -37.204 58.235 1.00 34.00 64 LEU A N 1
ATOM 516 C CA . LEU A 1 64 ? -25.898 -37.562 58.875 1.00 34.00 64 LEU A CA 1
ATOM 517 C C . LEU A 1 64 ? -26.017 -36.793 60.202 1.00 34.00 64 LEU A C 1
ATOM 519 O O . LEU A 1 64 ? -25.455 -37.190 61.219 1.00 34.00 64 LEU A O 1
ATOM 523 N N . GLY A 1 65 ? -26.661 -35.626 60.173 1.00 32.75 65 GLY A N 1
ATOM 524 C CA . GLY A 1 65 ? -26.701 -34.695 61.303 1.00 32.75 65 GLY A CA 1
ATOM 525 C C . GLY A 1 65 ? -27.652 -35.084 62.441 1.00 32.75 65 GLY A C 1
ATOM 526 O O . GLY A 1 65 ? -28.823 -35.337 62.186 1.00 32.75 65 GLY A O 1
ATOM 527 N N . THR A 1 66 ? -27.164 -34.994 63.690 1.00 29.09 66 THR A N 1
ATOM 528 C CA . THR A 1 66 ? -27.920 -34.672 64.927 1.00 29.09 66 THR A CA 1
ATOM 529 C C . THR A 1 66 ? -26.976 -34.076 66.008 1.00 29.09 66 THR A C 1
ATOM 531 O O . THR A 1 66 ? -25.870 -34.571 66.199 1.00 29.09 66 THR A O 1
ATOM 534 N N . HIS A 1 67 ? -27.410 -32.995 66.680 1.00 27.95 67 HIS A N 1
ATOM 535 C CA . HIS A 1 67 ? -26.778 -32.161 67.749 1.00 27.95 67 HIS A CA 1
ATOM 536 C C . HIS A 1 67 ? -26.578 -32.865 69.140 1.00 27.95 67 HIS A C 1
ATOM 538 O O . HIS A 1 67 ? -27.132 -33.950 69.293 1.00 27.95 67 HIS A O 1
ATOM 544 N N . PRO A 1 68 ? -26.061 -32.231 70.246 1.00 46.78 68 PRO A N 1
ATOM 545 C CA . PRO A 1 68 ? -24.890 -31.334 70.475 1.00 46.78 68 PRO A CA 1
ATOM 546 C C . PRO A 1 68 ? -24.042 -31.601 71.793 1.00 46.78 68 PRO A C 1
ATOM 548 O O . PRO A 1 68 ? -24.494 -32.304 72.688 1.00 46.78 68 PRO A O 1
ATOM 551 N N . TRP A 1 69 ? -22.885 -30.905 71.958 1.00 28.56 69 TRP A N 1
ATOM 552 C CA . TRP A 1 69 ? -22.010 -30.678 73.172 1.00 28.56 69 TRP A CA 1
ATOM 553 C C . TRP A 1 69 ? -21.019 -31.795 73.656 1.00 28.56 69 TRP A C 1
ATOM 555 O O . TRP A 1 69 ? -21.196 -32.955 73.313 1.00 28.56 69 TRP A O 1
ATOM 565 N N . PRO A 1 70 ? -19.989 -31.508 74.507 1.00 42.78 70 PRO A N 1
ATOM 566 C CA . PRO A 1 70 ? -18.819 -30.624 74.295 1.00 42.78 70 PRO A CA 1
ATOM 567 C C . PRO A 1 70 ? -17.486 -31.207 74.869 1.00 42.78 70 PRO A C 1
ATOM 569 O O . PRO A 1 70 ? -17.465 -31.714 75.985 1.00 42.78 70 PRO A O 1
ATOM 572 N N . ILE A 1 71 ? -16.318 -31.059 74.225 1.00 30.30 71 ILE A N 1
ATOM 573 C CA . ILE A 1 71 ? -15.031 -31.352 74.910 1.00 30.30 71 ILE A CA 1
ATOM 574 C C . ILE A 1 71 ? -13.983 -30.276 74.612 1.00 30.30 71 ILE A C 1
ATOM 576 O O . ILE A 1 71 ? -13.270 -30.310 73.614 1.00 30.30 71 ILE A O 1
ATOM 580 N N . ARG A 1 72 ? -13.862 -29.333 75.553 1.00 27.83 72 ARG A N 1
ATOM 581 C CA . ARG A 1 72 ? -12.600 -28.670 75.902 1.00 27.83 72 ARG A CA 1
ATOM 582 C C . ARG A 1 72 ? -12.180 -29.191 77.273 1.00 27.83 72 ARG A C 1
ATOM 584 O O . ARG A 1 72 ? -12.616 -28.651 78.285 1.00 27.83 72 ARG A O 1
ATOM 591 N N . ARG A 1 73 ? -11.323 -30.209 77.308 1.00 28.88 73 ARG A N 1
ATOM 592 C CA . ARG A 1 73 ? -10.246 -30.345 78.301 1.00 28.88 73 ARG A CA 1
ATOM 593 C C . ARG A 1 73 ? -9.394 -31.567 77.970 1.00 28.88 73 ARG A C 1
ATOM 595 O O . ARG A 1 73 ? -9.931 -32.626 77.688 1.00 28.88 73 ARG A O 1
ATOM 602 N N . ILE A 1 74 ? -8.084 -31.370 78.112 1.00 30.25 74 ILE A N 1
ATOM 603 C CA . ILE A 1 74 ? -7.025 -32.384 78.171 1.00 30.25 74 ILE A CA 1
ATOM 604 C C . ILE A 1 74 ? -6.447 -32.768 76.800 1.00 30.25 74 ILE A C 1
ATOM 606 O O . ILE A 1 74 ? -6.767 -33.776 76.184 1.00 30.25 74 ILE A O 1
ATOM 610 N N . VAL A 1 75 ? -5.478 -31.949 76.386 1.00 38.31 75 VAL A N 1
ATOM 611 C CA . VAL A 1 75 ? -4.186 -32.480 75.936 1.00 38.31 75 VAL A CA 1
ATOM 612 C C . VAL A 1 75 ? -3.654 -33.372 77.065 1.00 38.31 75 VAL A C 1
ATOM 614 O O . VAL A 1 75 ? -3.466 -32.880 78.176 1.00 38.31 75 VAL A O 1
ATOM 617 N N . GLY A 1 76 ? -3.445 -34.665 76.805 1.00 27.12 76 GLY A N 1
ATOM 618 C CA . GLY A 1 76 ? -2.829 -35.573 77.776 1.00 27.12 76 GLY A CA 1
ATOM 619 C C . GLY A 1 76 ? -2.899 -37.055 77.394 1.00 27.12 76 GLY A C 1
ATOM 620 O O . GLY A 1 76 ? -3.915 -37.696 77.611 1.00 27.12 76 GLY A O 1
ATOM 621 N N . SER A 1 77 ? -1.773 -37.567 76.888 1.00 26.00 77 SER A N 1
ATOM 622 C CA . SER A 1 77 ? -1.329 -38.974 76.814 1.00 26.00 77 SER A CA 1
ATOM 623 C C . SER A 1 77 ? -2.079 -40.003 75.941 1.00 26.00 77 SER A C 1
ATOM 625 O O . SER A 1 77 ? -3.161 -40.466 76.270 1.00 26.00 77 SER A O 1
ATOM 627 N N . ALA A 1 78 ? -1.360 -40.446 74.902 1.00 28.33 78 ALA A N 1
ATOM 628 C CA . ALA A 1 78 ? -1.140 -41.837 74.478 1.00 28.33 78 ALA A CA 1
ATOM 629 C C . ALA A 1 78 ? -2.336 -42.787 74.191 1.00 28.33 78 ALA A C 1
ATOM 631 O O . ALA A 1 78 ? -2.973 -43.322 75.088 1.00 28.33 78 ALA A O 1
ATOM 632 N N . VAL A 1 79 ? -2.498 -43.088 72.893 1.00 36.78 79 VAL A N 1
ATOM 633 C CA . VAL A 1 79 ? -2.562 -44.429 72.261 1.00 36.78 79 VAL A CA 1
ATOM 634 C C . VAL A 1 79 ? -3.301 -45.559 73.006 1.00 36.78 79 VAL A C 1
ATOM 636 O O . VAL A 1 79 ? -2.770 -46.136 73.950 1.00 36.78 79 VAL A O 1
ATOM 639 N N . ARG A 1 80 ? -4.412 -46.039 72.422 1.00 32.97 80 ARG A N 1
ATOM 640 C CA . ARG A 1 80 ? -4.678 -47.486 72.263 1.00 32.97 80 ARG A CA 1
ATOM 641 C C . ARG A 1 80 ? -5.578 -47.761 71.051 1.00 32.97 80 ARG A C 1
ATOM 643 O O . ARG A 1 80 ? -6.526 -47.030 70.790 1.00 32.97 80 ARG A O 1
ATOM 650 N N . SER A 1 81 ? -5.217 -48.799 70.304 1.00 36.03 81 SER A N 1
ATOM 651 C CA . SER A 1 81 ? -5.530 -49.088 68.896 1.00 36.03 81 SER A CA 1
ATOM 652 C C . SER A 1 81 ? -6.675 -50.085 68.649 1.00 36.03 81 SER A C 1
ATOM 654 O O . SER A 1 81 ? -6.844 -50.545 67.524 1.00 36.03 81 SER A O 1
ATOM 656 N N . ASP A 1 82 ? -7.479 -50.437 69.652 1.00 40.50 82 ASP A N 1
ATOM 657 C CA . ASP A 1 82 ? -8.275 -51.680 69.581 1.00 40.50 82 ASP A CA 1
ATOM 658 C C . ASP A 1 82 ? -9.738 -51.525 69.134 1.00 40.50 82 ASP A C 1
ATOM 660 O O . ASP A 1 82 ? -10.470 -52.509 69.073 1.00 40.50 82 ASP A O 1
ATOM 664 N N . PHE A 1 83 ? -10.190 -50.327 68.749 1.00 39.50 83 PHE A N 1
ATOM 665 C CA . PHE A 1 83 ? -11.581 -50.137 68.298 1.00 39.50 83 PHE A CA 1
ATOM 666 C C . PHE A 1 83 ? -11.784 -50.331 66.781 1.00 39.50 83 PHE A C 1
ATOM 668 O O . PHE A 1 83 ? -12.903 -50.571 66.332 1.00 39.50 83 PHE A O 1
ATOM 675 N N . HIS A 1 84 ? -10.719 -50.266 65.973 1.00 45.31 84 HIS A N 1
ATOM 676 C CA . HIS A 1 84 ? -10.826 -50.323 64.506 1.00 45.31 84 HIS A CA 1
ATOM 677 C C . HIS A 1 84 ? -10.905 -51.746 63.934 1.00 45.31 84 HIS A C 1
ATOM 679 O O . HIS A 1 84 ? -11.532 -51.947 62.894 1.00 45.31 84 HIS A O 1
ATOM 685 N N . PHE A 1 85 ? -10.347 -52.748 64.617 1.00 43.28 85 PHE A N 1
ATOM 686 C CA . PHE A 1 85 ? -10.297 -54.120 64.097 1.00 43.28 85 PHE A CA 1
ATOM 687 C C . PHE A 1 85 ? -11.648 -54.851 64.153 1.00 43.28 85 PHE A C 1
ATOM 689 O O . PHE A 1 85 ? -11.976 -55.614 63.243 1.00 43.28 85 PHE A O 1
ATOM 696 N N . THR A 1 86 ? -12.473 -54.579 65.164 1.00 43.69 86 THR A N 1
ATOM 697 C CA . THR A 1 86 ? -13.735 -55.306 65.390 1.00 43.69 86 THR A CA 1
ATOM 698 C C . THR A 1 86 ? -14.815 -54.964 64.358 1.00 43.69 86 THR A C 1
ATOM 700 O O . THR A 1 86 ? -15.585 -55.833 63.956 1.00 43.69 86 THR A O 1
ATOM 703 N N . LEU A 1 87 ? -14.849 -53.719 63.866 1.00 45.94 87 LEU A N 1
ATOM 704 C CA . LEU A 1 87 ? -15.827 -53.281 62.862 1.00 45.94 87 LEU A CA 1
ATOM 705 C C . LEU A 1 87 ? -15.511 -53.844 61.462 1.00 45.94 87 LEU A C 1
ATOM 707 O O . LEU A 1 87 ? -16.416 -54.171 60.700 1.00 45.94 87 LEU A O 1
ATOM 711 N N . ILE A 1 88 ? -14.224 -54.008 61.142 1.00 49.84 88 ILE A N 1
ATOM 712 C CA . ILE A 1 88 ? -13.748 -54.511 59.843 1.00 49.84 88 ILE A CA 1
ATOM 713 C C . ILE A 1 88 ? -13.992 -56.021 59.712 1.00 49.84 88 ILE A C 1
ATOM 715 O O . ILE A 1 88 ? -14.410 -56.490 58.651 1.00 49.84 88 ILE A O 1
ATOM 719 N N . TYR A 1 89 ? -13.814 -56.780 60.800 1.00 48.19 89 TYR A N 1
ATOM 720 C CA . TYR A 1 89 ? -14.080 -58.222 60.813 1.00 48.19 89 TYR A CA 1
ATOM 721 C C . TYR A 1 89 ? -15.557 -58.545 60.525 1.00 48.19 89 TYR A C 1
ATOM 723 O O . TYR A 1 89 ? -15.856 -59.537 59.858 1.00 48.19 89 TYR A O 1
ATOM 731 N N . LEU A 1 90 ? -16.479 -57.677 60.958 1.00 47.50 90 LEU A N 1
ATOM 732 C CA . LEU A 1 90 ? -17.920 -57.818 60.716 1.00 47.50 90 LEU A CA 1
ATOM 733 C C . LEU A 1 90 ? -18.321 -57.554 59.253 1.00 47.50 90 LEU A C 1
ATOM 735 O O . LEU A 1 90 ? -19.265 -58.160 58.754 1.00 47.50 90 LEU A O 1
ATOM 739 N N . VAL A 1 91 ? -17.605 -56.671 58.549 1.00 51.16 91 VAL A N 1
ATOM 740 C CA . VAL A 1 91 ? -17.894 -56.338 57.142 1.00 51.16 91 VAL A CA 1
ATOM 741 C C . VAL A 1 91 ? -17.350 -57.418 56.197 1.00 51.16 91 VAL A C 1
ATOM 743 O O . VAL A 1 91 ? -18.048 -57.834 55.270 1.00 51.16 91 VAL A O 1
ATOM 746 N N . LEU A 1 92 ? -16.147 -57.939 56.468 1.00 47.38 92 LEU A N 1
ATOM 747 C CA . LEU A 1 92 ? -15.484 -58.971 55.651 1.00 47.38 92 LEU A CA 1
ATOM 748 C C . LEU A 1 92 ? -16.069 -60.386 55.812 1.00 47.38 92 LEU A C 1
ATOM 750 O O . LEU A 1 92 ? -15.778 -61.267 55.005 1.00 47.38 92 LEU A O 1
ATOM 754 N N . SER A 1 93 ? -16.903 -60.622 56.827 1.00 43.56 93 SER A N 1
ATOM 755 C CA . SER A 1 93 ? -17.597 -61.903 57.031 1.00 43.56 93 SER A CA 1
ATOM 756 C C . SER A 1 93 ? -18.924 -62.011 56.261 1.00 43.56 93 SER A C 1
ATOM 758 O O . SER A 1 93 ? -19.547 -63.072 56.260 1.00 43.56 93 SER A O 1
ATOM 760 N N . THR A 1 94 ? -19.327 -60.961 55.534 1.00 47.88 94 THR A N 1
ATOM 761 C CA . THR A 1 94 ? -20.479 -61.004 54.620 1.00 47.88 94 THR A CA 1
ATOM 762 C C . THR A 1 94 ? -20.061 -61.426 53.199 1.00 47.88 94 THR A C 1
ATOM 764 O O . THR A 1 94 ? -18.973 -61.057 52.749 1.00 47.88 94 THR A O 1
ATOM 767 N N . PRO A 1 95 ? -20.909 -62.151 52.438 1.00 43.91 95 PRO A N 1
ATOM 768 C CA . PRO A 1 95 ? -20.592 -62.558 51.061 1.00 43.91 95 PRO A CA 1
ATOM 769 C C . PRO A 1 95 ? -20.285 -61.370 50.137 1.00 43.91 95 PRO A C 1
ATOM 771 O O . PRO A 1 95 ? -19.420 -61.463 49.270 1.00 43.91 95 PRO A O 1
ATOM 774 N N . LEU A 1 96 ? -20.954 -60.234 50.364 1.00 46.22 96 LEU A N 1
ATOM 775 C CA . LEU A 1 96 ? -20.751 -58.996 49.612 1.00 46.22 96 LEU A CA 1
ATOM 776 C C . LEU A 1 96 ? -19.400 -58.336 49.947 1.00 46.22 96 LEU A C 1
ATOM 778 O O . LEU A 1 96 ? -18.731 -57.834 49.049 1.00 46.22 96 LEU A O 1
ATOM 782 N N . GLY A 1 97 ? -18.971 -58.383 51.214 1.00 46.88 97 GLY A N 1
ATOM 783 C CA . GLY A 1 97 ? -17.673 -57.867 51.658 1.00 46.88 97 GLY A CA 1
ATOM 784 C C . GLY A 1 97 ? -16.486 -58.672 51.125 1.00 46.88 97 GLY A C 1
ATOM 785 O O . GLY A 1 97 ? -15.486 -58.079 50.729 1.00 46.88 97 GLY A O 1
ATOM 786 N N . LYS A 1 98 ? -16.617 -60.003 51.032 1.00 47.03 98 LYS A N 1
ATOM 787 C CA . LYS A 1 98 ? -15.610 -60.870 50.394 1.00 47.03 98 LYS A CA 1
ATOM 788 C C . LYS A 1 98 ? -15.476 -60.605 48.895 1.00 47.03 98 LYS A C 1
ATOM 790 O O . LYS A 1 98 ? -14.365 -60.443 48.409 1.00 47.03 98 LYS A O 1
ATOM 795 N N . LEU A 1 99 ? -16.598 -60.468 48.185 1.00 45.31 99 LEU A N 1
ATOM 796 C CA . LEU A 1 99 ? -16.587 -60.194 46.745 1.00 45.31 99 LEU A CA 1
ATOM 797 C C . LEU A 1 99 ? -15.976 -58.820 46.417 1.00 45.31 99 LEU A C 1
ATOM 799 O O . LEU A 1 99 ? -15.283 -58.673 45.414 1.00 45.31 99 LEU A O 1
ATOM 803 N N . LEU A 1 100 ? -16.222 -57.812 47.263 1.00 47.75 100 LEU A N 1
ATOM 804 C CA . LEU A 1 100 ? -15.633 -56.482 47.103 1.00 47.75 100 LEU A CA 1
ATOM 805 C C . LEU A 1 100 ? -14.128 -56.492 47.412 1.00 47.75 100 LEU A C 1
ATOM 807 O O . LEU A 1 100 ? -13.363 -55.841 46.709 1.00 47.75 100 LEU A O 1
ATOM 811 N N . TYR A 1 101 ? -13.703 -57.248 48.428 1.00 48.59 101 TYR A N 1
ATOM 812 C CA . TYR A 1 101 ? -12.295 -57.386 48.800 1.00 48.59 101 TYR A CA 1
ATOM 813 C C . TYR A 1 101 ? -11.480 -58.107 47.722 1.00 48.59 101 TYR A C 1
ATOM 815 O O . TYR A 1 101 ? -10.422 -57.613 47.341 1.00 48.59 101 TYR A O 1
ATOM 823 N N . ASP A 1 102 ? -11.992 -59.210 47.172 1.00 46.72 102 ASP A N 1
ATOM 824 C CA . ASP A 1 102 ? -11.304 -59.964 46.117 1.00 46.72 102 ASP A CA 1
ATOM 825 C C . ASP A 1 102 ? -11.182 -59.142 44.827 1.00 46.72 102 ASP A C 1
ATOM 827 O O . ASP A 1 102 ? -10.133 -59.142 44.187 1.00 46.72 102 ASP A O 1
ATOM 831 N N . ARG A 1 103 ? -12.215 -58.365 44.475 1.00 43.91 103 ARG A N 1
ATOM 832 C CA . ARG A 1 103 ? -12.191 -57.501 43.286 1.00 43.91 103 ARG A CA 1
ATOM 833 C C . ARG A 1 103 ? -11.224 -56.329 43.446 1.00 43.91 103 ARG A C 1
ATOM 835 O O . ARG A 1 103 ? -10.438 -56.065 42.546 1.00 43.91 103 ARG A O 1
ATOM 842 N N . ILE A 1 104 ? -11.207 -55.703 44.625 1.00 49.56 104 ILE A N 1
ATOM 843 C CA . ILE A 1 104 ? -10.239 -54.650 44.950 1.00 49.56 104 ILE A CA 1
ATOM 844 C C . ILE A 1 104 ? -8.816 -55.213 44.980 1.00 49.56 104 ILE A C 1
ATOM 846 O O . ILE A 1 104 ? -7.909 -54.533 44.523 1.00 49.56 104 ILE A O 1
ATOM 850 N N . MET A 1 105 ? -8.595 -56.437 45.470 1.00 42.31 105 MET A N 1
ATOM 851 C CA . MET A 1 105 ? -7.261 -57.049 45.484 1.00 42.31 105 MET A CA 1
ATOM 852 C C . MET A 1 105 ? -6.754 -57.414 44.088 1.00 42.31 105 MET A C 1
ATOM 854 O O . MET A 1 105 ? -5.562 -57.266 43.832 1.00 42.31 105 MET A O 1
ATOM 858 N N . VAL A 1 106 ? -7.630 -57.831 43.172 1.00 44.69 106 VAL A N 1
ATOM 859 C CA . VAL A 1 106 ? -7.264 -58.032 41.760 1.00 44.69 106 VAL A CA 1
ATOM 860 C C . VAL A 1 106 ? -6.916 -56.696 41.100 1.00 44.69 106 VAL A C 1
ATOM 862 O O . VAL A 1 106 ? -5.841 -56.582 40.515 1.00 44.69 106 VAL A O 1
ATOM 865 N N . ASP A 1 107 ? -7.741 -55.663 41.293 1.00 43.09 107 ASP A N 1
ATOM 866 C CA . ASP A 1 107 ? -7.491 -54.324 40.743 1.00 43.09 107 ASP A CA 1
ATOM 867 C C . ASP A 1 107 ? -6.215 -53.689 41.334 1.00 43.09 107 ASP A C 1
ATOM 869 O O . ASP A 1 107 ? -5.457 -53.016 40.632 1.00 43.09 107 ASP A O 1
ATOM 873 N N . LEU A 1 108 ? -5.925 -53.935 42.618 1.00 43.56 108 LEU A N 1
ATOM 874 C CA . LEU A 1 108 ? -4.706 -53.464 43.280 1.00 43.56 108 LEU A CA 1
ATOM 875 C C . LEU A 1 108 ? -3.468 -54.226 42.791 1.00 43.56 108 LEU A C 1
ATOM 877 O O . LEU A 1 108 ? -2.419 -53.614 42.610 1.00 43.56 108 LEU A O 1
ATOM 881 N N . CYS A 1 109 ? -3.574 -55.536 42.555 1.00 41.91 109 CYS A N 1
ATOM 882 C CA . CYS A 1 109 ? -2.492 -56.339 41.987 1.00 41.91 109 CYS A CA 1
ATOM 883 C C . CYS A 1 109 ? -2.173 -55.921 40.548 1.00 41.91 109 CYS A C 1
ATOM 885 O O . CYS A 1 109 ? -0.994 -55.789 40.223 1.00 41.91 109 CYS A O 1
ATOM 887 N N . GLU A 1 110 ? -3.177 -55.642 39.711 1.00 43.31 110 GLU A N 1
ATOM 888 C CA . GLU A 1 110 ? -2.950 -55.114 38.358 1.00 43.31 110 GLU A CA 1
ATOM 889 C C . GLU A 1 110 ? -2.350 -53.705 38.382 1.00 43.31 110 GLU A C 1
ATOM 891 O O . GLU A 1 110 ? -1.413 -53.416 37.634 1.00 43.31 110 GLU A O 1
ATOM 896 N N . LEU A 1 111 ? -2.805 -52.846 39.298 1.00 44.03 111 LEU A N 1
ATOM 897 C CA . LEU A 1 111 ? -2.243 -51.509 39.474 1.00 44.03 111 LEU A CA 1
ATOM 898 C C . LEU A 1 111 ? -0.787 -51.567 39.958 1.00 44.03 111 LEU A C 1
ATOM 900 O O . LEU A 1 111 ? 0.061 -50.836 39.452 1.00 44.03 111 LEU A O 1
ATOM 904 N N . ILE A 1 112 ? -0.466 -52.462 40.895 1.00 44.94 112 ILE A N 1
ATOM 905 C CA . ILE A 1 112 ? 0.898 -52.657 41.402 1.00 44.94 112 ILE A CA 1
ATOM 906 C C . ILE A 1 112 ? 1.797 -53.268 40.321 1.00 44.94 112 ILE A C 1
ATOM 908 O O . ILE A 1 112 ? 2.920 -52.800 40.158 1.00 44.94 112 ILE A O 1
ATOM 912 N N . LEU A 1 113 ? 1.323 -54.236 39.532 1.00 44.53 113 LEU A N 1
ATOM 913 C CA . LEU A 1 113 ? 2.057 -54.776 38.377 1.00 44.53 113 LEU A CA 1
ATOM 914 C C . LEU A 1 113 ? 2.305 -53.706 37.308 1.00 44.53 113 LEU A C 1
ATOM 916 O O . LEU A 1 113 ? 3.408 -53.628 36.768 1.00 44.53 113 LEU A O 1
ATOM 920 N N . SER A 1 114 ? 1.329 -52.833 37.050 1.00 41.72 114 SER A N 1
ATOM 921 C CA . SER A 1 114 ? 1.482 -51.706 36.126 1.00 41.72 114 SER A CA 1
ATOM 922 C C . SER A 1 114 ? 2.467 -50.658 36.650 1.00 41.72 114 SER A C 1
ATOM 924 O O . SER A 1 114 ? 3.240 -50.108 35.868 1.00 41.72 114 SER A O 1
ATOM 926 N N . ILE A 1 115 ? 2.478 -50.393 37.959 1.00 44.91 115 ILE A N 1
ATOM 927 C CA . ILE A 1 115 ? 3.419 -49.463 38.598 1.00 44.91 115 ILE A CA 1
ATOM 928 C C . ILE A 1 115 ? 4.828 -50.063 38.647 1.00 44.91 115 ILE A C 1
ATOM 930 O O . ILE A 1 115 ? 5.790 -49.353 38.380 1.00 44.91 115 ILE A O 1
ATOM 934 N N . ILE A 1 116 ? 4.974 -51.361 38.928 1.00 44.97 116 ILE A N 1
ATOM 935 C CA . ILE A 1 116 ? 6.267 -52.058 38.903 1.00 44.97 116 ILE A CA 1
ATOM 936 C C . ILE A 1 116 ? 6.822 -52.088 37.477 1.00 44.97 116 ILE A C 1
ATOM 938 O O . ILE A 1 116 ? 7.987 -51.754 37.294 1.00 44.97 116 ILE A O 1
ATOM 942 N N . ASN A 1 117 ? 6.004 -52.386 36.462 1.00 42.97 117 ASN A N 1
ATOM 943 C CA . ASN A 1 117 ? 6.434 -52.284 35.065 1.00 42.97 117 ASN A CA 1
ATOM 944 C C . ASN A 1 117 ? 6.822 -50.847 34.703 1.00 42.97 117 ASN A C 1
ATOM 946 O O . ASN A 1 117 ? 7.887 -50.643 34.130 1.00 42.97 117 ASN A O 1
ATOM 950 N N . ALA A 1 118 ? 6.032 -49.841 35.089 1.00 41.25 118 ALA A N 1
ATOM 951 C CA . ALA A 1 118 ? 6.366 -48.439 34.841 1.00 41.25 118 ALA A CA 1
ATOM 952 C C . ALA A 1 118 ? 7.660 -48.005 35.553 1.00 41.25 118 ALA A C 1
ATOM 954 O O . ALA A 1 118 ? 8.455 -47.269 34.980 1.00 41.25 118 ALA A O 1
ATOM 955 N N . LEU A 1 119 ? 7.916 -48.495 36.768 1.00 41.81 119 LEU A N 1
ATOM 956 C CA . LEU A 1 119 ? 9.137 -48.211 37.525 1.00 41.81 119 LEU A CA 1
ATOM 957 C C . LEU A 1 119 ? 10.353 -48.967 36.984 1.00 41.81 119 LEU A C 1
ATOM 959 O O . LEU A 1 119 ? 11.443 -48.410 36.999 1.00 41.81 119 LEU A O 1
ATOM 963 N N . ILE A 1 120 ? 10.186 -50.187 36.466 1.00 43.09 120 ILE A N 1
ATOM 964 C CA . ILE A 1 120 ? 11.247 -50.928 35.766 1.00 43.09 120 ILE A CA 1
ATOM 965 C C . ILE A 1 120 ? 11.578 -50.233 34.439 1.00 43.09 120 ILE A C 1
ATOM 967 O O . ILE A 1 120 ? 12.753 -50.025 34.150 1.00 43.09 120 ILE A O 1
ATOM 971 N N . TYR A 1 121 ? 10.576 -49.780 33.678 1.00 42.72 121 TYR A N 1
ATOM 972 C CA . TYR A 1 121 ? 10.784 -48.978 32.467 1.00 42.72 121 TYR A CA 1
ATOM 973 C C . TYR A 1 121 ? 11.420 -47.614 32.770 1.00 42.72 121 TYR A C 1
ATOM 975 O O . TYR A 1 121 ? 12.317 -47.197 32.043 1.00 42.72 121 TYR A O 1
ATOM 983 N N . CYS A 1 122 ? 11.030 -46.948 33.860 1.00 39.94 122 CYS A N 1
ATOM 984 C CA . CYS A 1 122 ? 11.666 -45.707 34.306 1.00 39.94 122 CYS A CA 1
ATOM 985 C C . CYS A 1 122 ? 13.085 -45.933 34.838 1.00 39.94 122 CYS A C 1
ATOM 987 O O . CYS A 1 122 ? 13.938 -45.097 34.595 1.00 39.94 122 CYS A O 1
ATOM 989 N N . ALA A 1 123 ? 13.375 -47.043 35.522 1.00 36.56 123 ALA A N 1
ATOM 990 C CA . ALA A 1 123 ? 14.712 -47.332 36.043 1.00 36.56 123 ALA A CA 1
ATOM 991 C C . ALA A 1 123 ? 15.684 -47.763 34.932 1.00 36.56 123 ALA A C 1
ATOM 993 O O . ALA A 1 123 ? 16.825 -47.306 34.915 1.00 36.56 123 ALA A O 1
ATOM 994 N N . ILE A 1 124 ? 15.227 -48.574 33.970 1.00 41.28 124 ILE A N 1
ATOM 995 C CA . ILE A 1 124 ? 15.986 -48.889 32.748 1.00 41.28 124 ILE A CA 1
ATOM 996 C C . ILE A 1 124 ? 16.159 -47.613 31.910 1.00 41.28 124 ILE A C 1
ATOM 998 O O . ILE A 1 124 ? 17.253 -47.350 31.423 1.00 41.28 124 ILE A O 1
ATOM 1002 N N . GLY A 1 125 ? 15.123 -46.772 31.821 1.00 37.25 125 GLY A N 1
ATOM 1003 C CA . GLY A 1 125 ? 15.183 -45.458 31.180 1.00 37.25 125 GLY A CA 1
ATOM 1004 C C . GLY A 1 125 ? 16.198 -44.520 31.836 1.00 37.25 125 GLY A C 1
ATOM 1005 O O . GLY A 1 125 ? 17.045 -43.976 31.143 1.00 37.25 125 GLY A O 1
ATOM 1006 N N . SER A 1 126 ? 16.184 -44.378 33.162 1.00 34.69 126 SER A N 1
ATOM 1007 C CA . SER A 1 126 ? 17.098 -43.500 33.902 1.00 34.69 126 SER A CA 1
ATOM 1008 C C . SER A 1 126 ? 18.550 -43.982 33.867 1.00 34.69 126 SER A C 1
ATOM 1010 O O . SER A 1 126 ? 19.438 -43.153 33.708 1.00 34.69 126 SER A O 1
ATOM 1012 N N . ILE A 1 127 ? 18.809 -45.295 33.924 1.00 35.09 127 ILE A N 1
ATOM 1013 C CA . ILE A 1 127 ? 20.177 -45.841 33.829 1.00 35.09 127 ILE A CA 1
ATOM 1014 C C . ILE A 1 127 ? 20.708 -45.765 32.385 1.00 35.09 127 ILE A C 1
ATOM 1016 O O . ILE A 1 127 ? 21.889 -45.493 32.175 1.00 35.09 127 ILE A O 1
ATOM 1020 N N . CYS A 1 128 ? 19.851 -45.926 31.369 1.00 34.38 128 CYS A N 1
ATOM 1021 C CA . CYS A 1 128 ? 20.232 -45.661 29.977 1.00 34.38 128 CYS A CA 1
ATOM 1022 C C . CYS A 1 128 ? 20.450 -44.162 29.696 1.00 34.38 128 CYS A C 1
ATOM 1024 O O . CYS A 1 128 ? 21.258 -43.830 28.832 1.00 34.38 128 CYS A O 1
ATOM 1026 N N . ILE A 1 129 ? 19.772 -43.266 30.422 1.00 39.44 129 ILE A N 1
ATOM 1027 C CA . ILE A 1 129 ? 19.922 -41.807 30.297 1.00 39.44 129 ILE A CA 1
ATOM 1028 C C . ILE A 1 129 ? 21.191 -41.304 31.010 1.00 39.44 129 ILE A C 1
ATOM 1030 O O . ILE A 1 129 ? 21.870 -40.440 30.461 1.00 39.44 129 ILE A O 1
ATOM 1034 N N . GLU A 1 130 ? 21.581 -41.877 32.154 1.00 34.78 130 GLU A N 1
ATOM 1035 C CA . GLU A 1 130 ? 22.831 -41.508 32.851 1.00 34.78 130 GLU A CA 1
ATOM 1036 C C . GLU A 1 130 ? 24.108 -41.969 32.122 1.00 34.78 130 GLU A C 1
ATOM 1038 O O . GLU A 1 130 ? 25.161 -41.367 32.304 1.00 34.78 130 GLU A O 1
ATOM 1043 N N . ILE A 1 131 ? 24.037 -42.996 31.263 1.00 37.47 131 ILE A N 1
ATOM 1044 C CA . ILE A 1 131 ? 25.205 -43.525 30.525 1.00 37.47 131 ILE A CA 1
ATOM 1045 C C . ILE A 1 131 ? 25.317 -42.941 29.092 1.00 37.47 131 ILE A C 1
ATOM 1047 O O . ILE A 1 131 ? 26.318 -43.156 28.411 1.00 37.47 131 ILE A O 1
ATOM 1051 N N . MET A 1 132 ? 24.337 -42.158 28.613 1.00 36.78 132 MET A N 1
ATOM 1052 C CA . MET A 1 132 ? 24.290 -41.657 27.221 1.00 36.78 132 MET A CA 1
ATOM 1053 C C . MET A 1 132 ? 23.987 -40.148 27.085 1.00 36.78 132 MET A C 1
ATOM 1055 O O . MET A 1 132 ? 23.341 -39.730 26.123 1.00 36.78 132 MET A O 1
ATOM 1059 N N . SER A 1 133 ? 24.427 -39.305 28.021 1.00 44.56 133 SER A N 1
ATOM 1060 C CA . SER A 1 133 ? 23.903 -37.936 28.179 1.00 44.56 133 SER A CA 1
ATOM 1061 C C . SER A 1 133 ? 24.361 -36.885 27.150 1.00 44.56 133 SER A C 1
ATOM 1063 O O . SER A 1 133 ? 23.601 -35.961 26.874 1.00 44.56 133 SER A O 1
ATOM 1065 N N . ASP A 1 134 ? 25.520 -37.014 26.497 1.00 45.16 134 ASP A N 1
ATOM 1066 C CA . ASP A 1 134 ? 26.085 -35.887 25.718 1.00 45.16 134 ASP A CA 1
ATOM 1067 C C . ASP A 1 134 ? 25.624 -35.846 24.240 1.00 45.16 134 ASP A C 1
ATOM 1069 O O . ASP A 1 134 ? 25.548 -34.797 23.594 1.00 45.16 134 ASP A O 1
ATOM 1073 N N . ARG A 1 135 ? 25.218 -37.003 23.695 1.00 43.81 135 ARG A N 1
ATOM 1074 C CA . ARG A 1 135 ? 24.580 -37.092 22.370 1.00 43.81 135 ARG A CA 1
ATOM 1075 C C . ARG A 1 135 ? 23.064 -36.976 22.433 1.00 43.81 135 ARG A C 1
ATOM 1077 O O . ARG A 1 135 ? 22.470 -36.678 21.413 1.00 43.81 135 ARG A O 1
ATOM 1084 N N . PHE A 1 136 ? 22.406 -37.209 23.567 1.00 40.19 136 PHE A N 1
ATOM 1085 C CA . PHE A 1 136 ? 20.959 -37.443 23.558 1.00 40.19 136 PHE A CA 1
ATOM 1086 C C . PHE A 1 136 ? 20.113 -36.174 23.401 1.00 40.19 136 PHE A C 1
ATOM 1088 O O . PHE A 1 136 ? 19.134 -36.233 22.679 1.00 40.19 136 PHE A O 1
ATOM 1095 N N . LEU A 1 137 ? 20.470 -35.022 23.984 1.00 41.91 137 LEU A N 1
ATOM 1096 C CA . LEU A 1 137 ? 19.685 -33.773 23.858 1.00 41.91 137 LEU A CA 1
ATOM 1097 C C . LEU A 1 137 ? 19.885 -33.060 22.510 1.00 41.91 137 LEU A C 1
ATOM 1099 O O . LEU A 1 137 ? 18.918 -32.567 21.918 1.00 41.91 137 LEU A O 1
ATOM 1103 N N . SER A 1 138 ? 21.121 -33.055 22.000 1.00 46.31 138 SER A N 1
ATOM 1104 C CA . SER A 1 138 ? 21.430 -32.653 20.623 1.00 46.31 138 SER A CA 1
ATOM 1105 C C . SER A 1 138 ? 20.800 -33.629 19.626 1.00 46.31 138 SER A C 1
ATOM 1107 O O . SER A 1 138 ? 20.148 -33.184 18.684 1.00 46.31 138 SER A O 1
ATOM 1109 N N . ASN A 1 139 ? 20.846 -34.943 19.889 1.00 49.09 139 ASN A N 1
ATOM 1110 C CA . ASN A 1 139 ? 20.127 -35.927 19.081 1.00 49.09 139 ASN A CA 1
ATOM 1111 C C . ASN A 1 139 ? 18.611 -35.825 19.233 1.00 49.09 139 ASN A C 1
ATOM 1113 O O . ASN A 1 139 ? 17.945 -36.101 18.259 1.00 49.09 139 ASN A O 1
ATOM 1117 N N . LEU A 1 140 ? 18.019 -35.432 20.366 1.00 50.50 140 LEU A N 1
ATOM 1118 C CA . LEU A 1 140 ? 16.556 -35.357 20.508 1.00 50.50 140 LEU A CA 1
ATOM 1119 C C . LEU A 1 140 ? 15.995 -34.185 19.701 1.00 50.50 140 LEU A C 1
ATOM 1121 O O . LEU A 1 140 ? 14.998 -34.329 18.999 1.00 50.50 140 LEU A O 1
ATOM 1125 N N . LYS A 1 141 ? 16.662 -33.026 19.756 1.00 54.09 141 LYS A N 1
ATOM 1126 C CA . LYS A 1 141 ? 16.322 -31.873 18.906 1.00 54.09 141 LYS A CA 1
ATOM 1127 C C . LYS A 1 141 ? 16.680 -32.142 17.447 1.00 54.09 141 LYS A C 1
ATOM 1129 O O . LYS A 1 141 ? 15.909 -31.766 16.571 1.00 54.09 141 LYS A O 1
ATOM 1134 N N . GLY A 1 142 ? 17.777 -32.861 17.205 1.00 61.62 142 GLY A N 1
ATOM 1135 C CA . GLY A 1 142 ? 18.111 -33.463 15.918 1.00 61.62 142 GLY A CA 1
ATOM 1136 C C . GLY A 1 142 ? 16.990 -34.362 15.403 1.00 61.62 142 GLY A C 1
ATOM 1137 O O . GLY A 1 142 ? 16.551 -34.166 14.286 1.00 61.62 142 GLY A O 1
ATOM 1138 N N . ILE A 1 143 ? 16.420 -35.232 16.240 1.00 73.94 143 ILE A N 1
ATOM 1139 C CA . ILE A 1 143 ? 15.305 -36.130 15.913 1.00 73.94 143 ILE A CA 1
ATOM 1140 C C . ILE A 1 143 ? 14.055 -35.324 15.572 1.00 73.94 143 ILE A C 1
ATOM 1142 O O . ILE A 1 143 ? 13.384 -35.646 14.598 1.00 73.94 143 ILE A O 1
ATOM 1146 N N . VAL A 1 144 ? 13.734 -34.266 16.326 1.00 75.81 144 VAL A N 1
ATOM 1147 C CA . VAL A 1 144 ? 12.591 -33.398 15.997 1.00 75.81 144 VAL A CA 1
ATOM 1148 C C . VAL A 1 144 ? 12.829 -32.666 14.673 1.00 75.81 144 VAL A C 1
ATOM 1150 O O . VAL A 1 144 ? 11.934 -32.642 13.833 1.00 75.81 144 VAL A O 1
ATOM 1153 N N . LEU A 1 145 ? 14.028 -32.122 14.443 1.00 79.25 145 LEU A N 1
ATOM 1154 C CA . LEU A 1 145 ? 14.391 -31.480 13.176 1.00 79.25 145 LEU A CA 1
ATOM 1155 C C . LEU A 1 145 ? 14.423 -32.476 12.009 1.00 79.25 145 LEU A C 1
ATOM 1157 O O . LEU A 1 145 ? 14.011 -32.129 10.909 1.00 79.25 145 LEU A O 1
ATOM 1161 N N . ASP A 1 146 ? 14.873 -33.705 12.225 1.00 79.94 146 ASP A N 1
ATOM 1162 C CA . ASP A 1 146 ? 14.939 -34.761 11.215 1.00 79.94 146 ASP A CA 1
ATOM 1163 C C . ASP A 1 146 ? 13.547 -35.318 10.901 1.00 79.94 146 ASP A C 1
ATOM 1165 O O . ASP A 1 146 ? 13.234 -35.568 9.739 1.00 79.94 146 ASP A O 1
ATOM 1169 N N . MET A 1 147 ? 12.669 -35.414 11.902 1.00 77.88 147 MET A N 1
ATOM 1170 C CA . MET A 1 147 ? 11.247 -35.701 11.708 1.00 77.88 147 MET A CA 1
ATOM 1171 C C . MET A 1 147 ? 10.541 -34.556 10.973 1.00 77.88 147 MET A C 1
ATOM 1173 O O . MET A 1 147 ? 9.718 -34.782 10.092 1.00 77.88 147 MET A O 1
ATOM 1177 N N . ALA A 1 148 ? 10.874 -33.306 11.284 1.00 75.50 148 ALA A N 1
ATOM 1178 C CA . ALA A 1 148 ? 10.344 -32.167 10.549 1.00 75.50 148 ALA A CA 1
ATOM 1179 C C . ALA A 1 148 ? 10.807 -32.180 9.086 1.00 75.50 148 ALA A C 1
ATOM 1181 O O . ALA A 1 148 ? 9.983 -32.008 8.190 1.00 75.50 148 ALA A O 1
ATOM 1182 N N . LYS A 1 149 ? 12.084 -32.497 8.825 1.00 79.19 149 LYS A N 1
ATOM 1183 C CA . LYS A 1 149 ? 12.611 -32.710 7.466 1.00 79.19 149 LYS A CA 1
ATOM 1184 C C . LYS A 1 149 ? 11.884 -33.844 6.743 1.00 79.19 149 LYS A C 1
ATOM 1186 O O . LYS A 1 149 ? 11.527 -33.665 5.583 1.00 79.19 149 LYS A O 1
ATOM 1191 N N . SER A 1 150 ? 11.632 -34.978 7.403 1.00 75.94 150 SER A N 1
ATOM 1192 C CA . SER A 1 150 ? 10.910 -36.103 6.786 1.00 75.94 150 SER A CA 1
ATOM 1193 C C . SER A 1 150 ? 9.463 -35.741 6.431 1.00 75.94 150 SER A C 1
ATOM 1195 O O . SER A 1 150 ? 8.929 -36.230 5.439 1.00 75.94 150 SER A O 1
ATOM 1197 N N . CYS A 1 151 ? 8.858 -34.828 7.194 1.00 71.81 151 CYS A N 1
ATOM 1198 C CA . CYS A 1 151 ? 7.519 -34.288 6.962 1.00 71.81 151 CYS A CA 1
ATOM 1199 C C . CYS A 1 151 ? 7.503 -33.025 6.074 1.00 71.81 151 CYS A C 1
ATOM 1201 O O . CYS A 1 151 ? 6.444 -32.402 5.925 1.00 71.81 151 CYS A O 1
ATOM 1203 N N . MET A 1 152 ? 8.656 -32.624 5.517 1.00 75.88 152 MET A N 1
ATOM 1204 C CA . MET A 1 152 ? 8.846 -31.388 4.744 1.00 75.88 152 MET A CA 1
ATOM 1205 C C . MET A 1 152 ? 8.283 -30.147 5.460 1.00 75.88 152 MET A C 1
ATOM 1207 O O . MET A 1 152 ? 7.630 -29.303 4.851 1.00 75.88 152 MET A O 1
ATOM 1211 N N . PHE A 1 153 ? 8.495 -30.056 6.775 1.00 69.38 153 PHE A N 1
ATOM 1212 C CA . PHE A 1 153 ? 7.956 -29.002 7.629 1.00 69.38 153 PHE A CA 1
ATOM 1213 C C . PHE A 1 153 ? 9.078 -28.121 8.204 1.00 69.38 153 PHE A C 1
ATOM 1215 O O . PHE A 1 153 ? 10.009 -28.648 8.819 1.00 69.38 153 PHE A O 1
ATOM 1222 N N . PRO A 1 154 ? 9.025 -26.788 8.033 1.00 76.94 154 PRO A N 1
ATOM 1223 C CA . PRO A 1 154 ? 10.050 -25.898 8.563 1.00 76.94 154 PRO A CA 1
ATOM 1224 C C . PRO A 1 154 ? 9.855 -25.655 10.068 1.00 76.94 154 PRO A C 1
ATOM 1226 O O . PRO A 1 154 ? 8.765 -25.315 10.515 1.00 76.94 154 PRO A O 1
ATOM 1229 N N . LEU A 1 155 ? 10.941 -25.758 10.839 1.00 82.19 155 LEU A N 1
ATOM 1230 C CA . LEU A 1 155 ? 10.991 -25.373 12.258 1.00 82.19 155 LEU A CA 1
ATOM 1231 C C . LEU A 1 155 ? 12.080 -24.308 12.483 1.00 82.19 155 LEU A C 1
ATOM 1233 O O . LEU A 1 155 ? 13.144 -24.618 13.031 1.00 82.19 155 LEU A O 1
ATOM 1237 N N . PRO A 1 156 ? 11.892 -23.070 11.984 1.00 85.31 156 PRO A N 1
ATOM 1238 C CA . PRO A 1 156 ? 12.911 -22.025 12.040 1.00 85.31 156 PRO A CA 1
ATOM 1239 C C . PRO A 1 156 ? 13.311 -21.653 13.471 1.00 85.31 156 PRO A C 1
ATOM 1241 O O . PRO A 1 156 ? 14.498 -21.436 13.724 1.00 85.31 156 PRO A O 1
ATOM 1244 N N . LEU A 1 157 ? 12.371 -21.608 14.421 1.00 87.69 157 LEU A N 1
ATOM 1245 C CA . LEU A 1 157 ? 12.697 -21.247 15.803 1.00 87.69 157 LEU A CA 1
ATOM 1246 C C . LEU A 1 157 ? 13.478 -22.362 16.490 1.00 87.69 157 LEU A C 1
ATOM 1248 O O . LEU A 1 157 ? 14.502 -22.089 17.126 1.00 87.69 157 LEU A O 1
ATOM 1252 N N . LEU A 1 158 ? 13.061 -23.616 16.299 1.00 85.75 158 LEU A N 1
ATOM 1253 C CA . LEU A 1 158 ? 13.829 -24.762 16.781 1.00 85.75 158 LEU A CA 1
ATOM 1254 C C . LEU A 1 158 ? 15.226 -24.824 16.150 1.00 85.75 158 LEU A C 1
ATOM 1256 O O . LEU A 1 158 ? 16.189 -25.125 16.853 1.00 85.75 158 LEU A O 1
ATOM 1260 N N . ALA A 1 159 ? 15.363 -24.518 14.857 1.00 85.56 159 ALA A N 1
ATOM 1261 C CA . ALA A 1 159 ? 16.655 -24.509 14.175 1.00 85.56 159 ALA A CA 1
ATOM 1262 C C . ALA A 1 159 ? 17.608 -23.464 14.776 1.00 85.56 159 ALA A C 1
ATOM 1264 O O . ALA A 1 159 ? 18.763 -23.784 15.063 1.00 85.56 159 ALA A O 1
ATOM 1265 N N . VAL A 1 160 ? 17.128 -22.243 15.039 1.00 88.00 160 VAL A N 1
ATOM 1266 C CA . VAL A 1 160 ? 17.925 -21.194 15.703 1.00 88.00 160 VAL A CA 1
ATOM 1267 C C . VAL A 1 160 ? 18.294 -21.601 17.131 1.00 88.00 160 VAL A C 1
ATOM 1269 O O . VAL A 1 160 ? 19.453 -21.465 17.525 1.00 88.00 160 VAL A O 1
ATOM 1272 N N . ALA A 1 161 ? 17.348 -22.156 17.893 1.00 84.50 161 ALA A N 1
ATOM 1273 C CA . ALA A 1 161 ? 17.612 -22.650 19.244 1.00 84.50 161 ALA A CA 1
ATOM 1274 C C . ALA A 1 161 ? 18.646 -23.793 19.251 1.00 84.50 161 ALA A C 1
ATOM 1276 O O . ALA A 1 161 ? 19.509 -23.850 20.126 1.00 84.50 161 ALA A O 1
ATOM 1277 N N . HIS A 1 162 ? 18.593 -24.687 18.261 1.00 82.44 162 HIS A N 1
ATOM 1278 C CA . HIS A 1 162 ? 19.559 -25.769 18.096 1.00 82.44 162 HIS A CA 1
ATOM 1279 C C . HIS A 1 162 ? 20.967 -25.233 17.798 1.00 82.44 162 HIS A C 1
ATOM 1281 O O . HIS A 1 162 ? 21.928 -25.672 18.423 1.00 82.44 162 HIS A O 1
ATOM 1287 N N . GLN A 1 163 ? 21.093 -24.232 16.920 1.00 82.81 163 GLN A N 1
ATOM 1288 C CA . GLN A 1 163 ? 22.383 -23.591 16.631 1.00 82.81 163 GLN A CA 1
ATOM 1289 C C . GLN A 1 163 ? 22.977 -22.879 17.853 1.00 82.81 163 GLN A C 1
ATOM 1291 O O . GLN A 1 163 ? 24.175 -22.993 18.100 1.00 82.81 163 GLN A O 1
ATOM 1296 N N . GLN A 1 164 ? 22.156 -22.197 18.659 1.00 77.81 164 GLN A N 1
ATOM 1297 C CA . GLN A 1 164 ? 22.631 -21.586 19.908 1.00 77.81 164 GLN A CA 1
ATOM 1298 C C . GLN A 1 164 ? 23.169 -22.623 20.898 1.00 77.81 164 GLN A C 1
ATOM 1300 O O . GLN A 1 164 ? 24.155 -22.365 21.582 1.00 77.81 164 GLN A O 1
ATOM 1305 N N . LEU A 1 165 ? 22.547 -23.800 20.965 1.00 74.25 165 LEU A N 1
ATOM 1306 C CA . LEU A 1 165 ? 23.023 -24.885 21.820 1.00 74.25 165 LEU A CA 1
ATOM 1307 C C . LEU A 1 165 ? 24.336 -25.475 21.314 1.00 74.25 165 LEU A C 1
ATOM 1309 O O . LEU A 1 165 ? 25.239 -25.658 22.119 1.00 74.25 165 LEU A O 1
ATOM 1313 N N . ILE A 1 166 ? 24.477 -25.690 20.001 1.00 75.88 166 ILE A N 1
ATOM 1314 C CA . ILE A 1 166 ? 25.751 -26.115 19.397 1.00 75.88 166 ILE A CA 1
ATOM 1315 C C . ILE A 1 166 ? 26.860 -25.111 19.736 1.00 75.88 166 ILE A C 1
ATOM 1317 O O . ILE A 1 166 ? 27.944 -25.513 20.156 1.00 75.88 166 ILE A O 1
ATOM 1321 N N . ALA A 1 167 ? 26.576 -23.811 19.611 1.00 73.06 167 ALA A N 1
ATOM 1322 C CA . ALA A 1 167 ? 27.516 -22.761 19.983 1.00 73.06 167 ALA A CA 1
ATOM 1323 C C . ALA A 1 167 ? 27.851 -22.792 21.485 1.00 73.06 167 ALA A C 1
ATOM 1325 O O . ALA A 1 167 ? 29.013 -22.672 21.852 1.00 73.06 167 ALA A O 1
ATOM 1326 N N . GLY A 1 168 ? 26.878 -23.003 22.374 1.00 69.69 168 GLY A N 1
ATOM 1327 C CA . GLY A 1 168 ? 27.153 -23.147 23.810 1.00 69.69 168 GLY A CA 1
ATOM 1328 C C . GLY A 1 168 ? 28.009 -24.378 24.137 1.00 69.69 168 GLY A C 1
ATOM 1329 O O . GLY A 1 168 ? 28.942 -24.299 24.940 1.00 69.69 168 GLY A O 1
ATOM 1330 N N . SER A 1 169 ? 27.745 -25.501 23.466 1.00 69.31 169 SER A N 1
ATOM 1331 C CA . SER A 1 169 ? 28.513 -26.741 23.605 1.00 69.31 169 SER A CA 1
ATOM 1332 C C . SER A 1 169 ? 29.960 -26.609 23.130 1.00 69.31 169 SER A C 1
ATOM 1334 O O . SER A 1 169 ? 30.819 -27.315 23.646 1.00 69.31 169 SER A O 1
ATOM 1336 N N . SER A 1 170 ? 30.263 -25.712 22.185 1.00 69.62 170 SER A N 1
ATOM 1337 C CA . SER A 1 170 ? 31.643 -25.502 21.727 1.00 69.62 170 SER A CA 1
ATOM 1338 C C . SER A 1 170 ? 32.494 -24.652 22.677 1.00 69.62 170 SER A C 1
ATOM 1340 O O . SER A 1 170 ? 33.711 -24.642 22.524 1.00 69.62 170 SER A O 1
ATOM 1342 N N . HIS A 1 171 ? 31.882 -23.932 23.626 1.00 64.12 171 HIS A N 1
ATOM 1343 C CA . HIS A 1 171 ? 32.580 -22.983 24.508 1.00 64.12 171 HIS A CA 1
ATOM 1344 C C . HIS A 1 171 ? 32.751 -23.471 25.956 1.00 64.12 171 HIS A C 1
ATOM 1346 O O . HIS A 1 171 ? 33.523 -22.878 26.695 1.00 64.12 171 HIS A O 1
ATOM 1352 N N . SER A 1 172 ? 32.105 -24.568 26.367 1.00 55.41 172 SER A N 1
ATOM 1353 C CA . SER A 1 172 ? 32.140 -25.050 27.757 1.00 55.41 172 SER A CA 1
ATOM 1354 C C . SER A 1 172 ? 32.517 -26.537 27.862 1.00 55.41 172 SER A C 1
ATOM 1356 O O . SER A 1 172 ? 32.028 -27.370 27.104 1.00 55.41 172 SER A O 1
ATOM 1358 N N . HIS A 1 173 ? 33.379 -26.887 28.826 1.00 50.34 173 HIS A N 1
ATOM 1359 C CA . HIS A 1 173 ? 33.732 -28.273 29.173 1.00 50.34 173 HIS A CA 1
ATOM 1360 C C . HIS A 1 173 ? 32.929 -28.734 30.416 1.00 50.34 173 HIS A C 1
ATOM 1362 O O . HIS A 1 173 ? 33.025 -28.100 31.466 1.00 50.34 173 HIS A O 1
ATOM 1368 N N . GLY A 1 174 ? 32.129 -29.808 30.316 1.00 51.44 174 GLY A N 1
ATOM 1369 C CA . GLY A 1 174 ? 31.265 -30.360 31.395 1.00 51.44 174 GLY A CA 1
ATOM 1370 C C . GLY A 1 174 ? 29.890 -30.819 30.876 1.00 51.44 174 GLY A C 1
ATOM 1371 O O . GLY A 1 174 ? 29.673 -30.646 29.691 1.00 51.44 174 GLY A O 1
ATOM 1372 N N . ASP A 1 175 ? 28.967 -31.356 31.698 1.00 50.91 175 ASP A N 1
ATOM 1373 C CA . ASP A 1 175 ? 27.800 -32.180 31.257 1.00 50.91 175 ASP A CA 1
ATOM 1374 C C . ASP A 1 175 ? 26.362 -31.615 31.494 1.00 50.91 175 ASP A C 1
ATOM 1376 O O . ASP A 1 175 ? 25.397 -32.340 31.277 1.00 50.91 175 ASP A O 1
ATOM 1380 N N . ASP A 1 176 ? 26.155 -30.332 31.850 1.00 53.88 176 ASP A N 1
ATOM 1381 C CA . ASP A 1 176 ? 24.819 -29.837 32.298 1.00 53.88 176 ASP A CA 1
ATOM 1382 C C . ASP A 1 176 ? 24.128 -28.765 31.413 1.00 53.88 176 ASP A C 1
ATOM 1384 O O . ASP A 1 176 ? 24.779 -28.006 30.697 1.00 53.88 176 ASP A O 1
ATOM 1388 N N . ASP A 1 177 ? 22.800 -28.594 31.552 1.00 52.38 177 ASP A N 1
ATOM 1389 C CA . ASP A 1 177 ? 21.964 -27.542 30.911 1.00 52.38 177 ASP A CA 1
ATOM 1390 C C . ASP A 1 177 ? 22.409 -26.090 31.223 1.00 52.38 177 ASP A C 1
ATOM 1392 O O . ASP A 1 177 ? 22.019 -25.131 30.550 1.00 52.38 177 ASP A O 1
ATOM 1396 N N . ILE A 1 178 ? 23.287 -25.918 32.218 1.00 55.88 178 ILE A N 1
ATOM 1397 C CA . ILE A 1 178 ? 23.886 -24.642 32.649 1.00 55.88 178 ILE A CA 1
ATOM 1398 C C . ILE A 1 178 ? 24.819 -24.047 31.563 1.00 55.88 178 ILE A C 1
ATOM 1400 O O . ILE A 1 178 ? 25.155 -22.862 31.605 1.00 55.88 178 ILE A O 1
ATOM 1404 N N . LYS A 1 179 ? 25.191 -24.826 30.533 1.00 62.66 179 LYS A N 1
ATOM 1405 C CA . LYS A 1 179 ? 26.068 -24.406 29.419 1.00 62.66 179 LYS A CA 1
ATOM 1406 C C . LYS A 1 179 ? 25.561 -23.191 28.641 1.00 62.66 179 LYS A C 1
ATOM 1408 O O . LYS A 1 179 ? 26.369 -22.357 28.242 1.00 62.66 179 LYS A O 1
ATOM 1413 N N . LEU A 1 180 ? 24.245 -23.057 28.425 1.00 64.62 180 LEU A N 1
ATOM 1414 C CA . LEU A 1 180 ? 23.723 -21.911 27.669 1.00 64.62 180 LEU A CA 1
ATOM 1415 C C . LEU A 1 180 ? 23.939 -20.607 28.448 1.00 64.62 180 LEU A C 1
ATOM 1417 O O . LEU A 1 180 ? 24.338 -19.614 27.856 1.00 64.62 180 LEU A O 1
ATOM 1421 N N . ILE A 1 181 ? 23.731 -20.630 29.770 1.00 68.81 181 ILE A N 1
ATOM 1422 C CA . ILE A 1 181 ? 23.967 -19.482 30.660 1.00 68.81 181 ILE A CA 1
ATOM 1423 C C . ILE A 1 181 ? 25.450 -19.100 30.636 1.00 68.81 181 ILE A C 1
ATOM 1425 O O . ILE A 1 181 ? 25.764 -17.934 30.411 1.00 68.81 181 ILE A O 1
ATOM 1429 N N . LYS A 1 182 ? 26.352 -20.086 30.742 1.00 65.81 182 LYS A N 1
ATOM 1430 C CA . LYS A 1 182 ? 27.801 -19.850 30.642 1.00 65.81 182 LYS A CA 1
ATOM 1431 C C . LYS A 1 182 ? 28.217 -19.263 29.298 1.00 65.81 182 LYS A C 1
ATOM 1433 O O . LYS A 1 182 ? 29.071 -18.392 29.269 1.00 65.81 182 LYS A O 1
ATOM 1438 N N . ALA A 1 183 ? 27.581 -19.658 28.194 1.00 68.62 183 ALA A N 1
ATOM 1439 C CA . ALA A 1 183 ? 27.846 -19.041 26.896 1.00 68.62 183 ALA A CA 1
ATOM 1440 C C . ALA A 1 183 ? 27.479 -17.543 26.880 1.00 68.62 183 ALA A C 1
ATOM 1442 O O . ALA A 1 183 ? 28.200 -16.749 26.283 1.00 68.62 183 ALA A O 1
ATOM 1443 N N . TRP A 1 184 ? 26.410 -17.121 27.569 1.00 75.50 184 TRP A N 1
ATOM 1444 C CA . TRP A 1 184 ? 26.098 -15.691 27.722 1.00 75.50 184 TRP A CA 1
ATOM 1445 C C . TRP A 1 184 ? 27.111 -14.950 28.603 1.00 75.50 184 TRP A C 1
ATOM 1447 O O . TRP A 1 184 ? 27.467 -13.809 28.295 1.00 75.50 184 TRP A O 1
ATOM 1457 N N . GLU A 1 185 ? 27.602 -15.599 29.658 1.00 75.38 185 GLU A N 1
ATOM 1458 C CA . GLU A 1 185 ? 28.622 -15.057 30.562 1.00 75.38 185 GLU A CA 1
ATOM 1459 C C . GLU A 1 185 ? 29.987 -14.922 29.869 1.00 75.38 185 GLU A C 1
ATOM 1461 O O . GLU A 1 185 ? 30.578 -13.844 29.870 1.00 75.38 185 GLU A O 1
ATOM 1466 N N . GLU A 1 186 ? 30.464 -15.988 29.227 1.00 71.75 186 GLU A N 1
ATOM 1467 C CA . GLU A 1 186 ? 31.805 -16.092 28.644 1.00 71.75 186 GLU A CA 1
ATOM 1468 C C . GLU A 1 186 ? 31.923 -15.399 27.279 1.00 71.75 186 GLU A C 1
ATOM 1470 O O . GLU A 1 186 ? 32.932 -14.746 27.012 1.00 71.75 186 GLU A O 1
ATOM 1475 N N . VAL A 1 187 ? 30.908 -15.505 26.409 1.00 69.69 187 VAL A N 1
ATOM 1476 C CA . VAL A 1 187 ? 30.966 -14.952 25.039 1.00 69.69 187 VAL A CA 1
ATOM 1477 C C . VAL A 1 187 ? 30.520 -13.492 25.000 1.00 69.69 187 VAL A C 1
ATOM 1479 O O . VAL A 1 187 ? 31.084 -12.691 24.253 1.00 69.69 187 VAL A O 1
ATOM 1482 N N . TYR A 1 188 ? 29.508 -13.127 25.791 1.00 72.62 188 TYR A N 1
ATOM 1483 C CA . TYR A 1 188 ? 28.885 -11.799 25.729 1.00 72.62 188 TYR A CA 1
ATOM 1484 C C . TYR A 1 188 ? 29.107 -10.950 26.987 1.00 72.62 188 TYR A C 1
ATOM 1486 O O . TYR A 1 188 ? 28.664 -9.802 27.019 1.00 72.62 188 TYR A O 1
ATOM 1494 N N . GLY A 1 189 ? 29.807 -11.473 28.002 1.00 72.81 189 GLY A N 1
ATOM 1495 C CA . GLY A 1 189 ? 30.137 -10.731 29.221 1.00 72.81 189 GLY A CA 1
ATOM 1496 C C . GLY A 1 189 ? 28.923 -10.407 30.096 1.00 72.81 189 GLY A C 1
ATOM 1497 O O . GLY A 1 189 ? 28.951 -9.424 30.836 1.00 72.81 189 GLY A O 1
ATOM 1498 N N . VAL A 1 190 ? 27.835 -11.180 29.990 1.00 76.19 190 VAL A N 1
ATOM 1499 C CA . VAL A 1 190 ? 26.590 -10.948 30.737 1.00 76.19 190 VAL A CA 1
ATOM 1500 C C . VAL A 1 190 ? 26.537 -11.872 31.952 1.00 76.19 190 VAL A C 1
ATOM 1502 O O . VAL A 1 190 ? 26.129 -13.020 31.821 1.00 76.19 190 VAL A O 1
ATOM 1505 N N . ASN A 1 191 ? 26.909 -11.373 33.135 1.00 76.06 191 ASN A N 1
ATOM 1506 C CA . ASN A 1 191 ? 26.864 -12.144 34.382 1.00 76.06 191 ASN A CA 1
ATOM 1507 C C . ASN A 1 191 ? 25.506 -12.008 35.095 1.00 76.06 191 ASN A C 1
ATOM 1509 O O . ASN A 1 191 ? 25.209 -10.989 35.722 1.00 76.06 191 ASN A O 1
ATOM 1513 N N . ILE A 1 192 ? 24.673 -13.050 34.999 1.00 76.81 192 ILE A N 1
ATOM 1514 C CA . ILE A 1 192 ? 23.349 -13.085 35.645 1.00 76.81 192 ILE A CA 1
ATOM 1515 C C . ILE A 1 192 ? 23.497 -13.212 37.165 1.00 76.81 192 ILE A C 1
ATOM 1517 O O . ILE A 1 192 ? 22.716 -12.615 37.908 1.00 76.81 192 ILE A O 1
ATOM 1521 N N . SER A 1 193 ? 24.498 -13.961 37.636 1.00 71.50 193 SER A N 1
ATOM 1522 C CA . SER A 1 193 ? 24.724 -14.176 39.068 1.00 71.50 193 SER A CA 1
ATOM 1523 C C . SER A 1 193 ? 25.130 -12.889 39.798 1.00 71.50 193 SER A C 1
ATOM 1525 O O . SER A 1 193 ? 24.599 -12.614 40.873 1.00 71.50 193 SER A O 1
ATOM 1527 N N . ASP A 1 194 ? 25.962 -12.041 39.184 1.00 75.12 194 ASP A N 1
ATOM 1528 C CA . ASP A 1 194 ? 26.320 -10.724 39.733 1.00 75.12 194 ASP A CA 1
ATOM 1529 C C . ASP A 1 194 ? 25.084 -9.824 39.869 1.00 75.12 194 ASP A C 1
ATOM 1531 O O . ASP A 1 194 ? 24.884 -9.183 40.901 1.00 75.12 194 ASP A O 1
ATOM 1535 N N . ALA A 1 195 ? 24.213 -9.815 38.853 1.00 72.62 195 ALA A N 1
ATOM 1536 C CA . ALA A 1 195 ? 22.967 -9.050 38.880 1.00 72.62 195 ALA A CA 1
ATOM 1537 C C . ALA A 1 195 ? 21.967 -9.581 39.925 1.00 72.62 195 ALA A C 1
ATOM 1539 O O . ALA A 1 195 ? 21.261 -8.792 40.553 1.00 72.62 195 ALA A O 1
ATOM 1540 N N . ALA A 1 196 ? 21.913 -10.900 40.134 1.00 67.69 196 ALA A N 1
ATOM 1541 C CA . ALA A 1 196 ? 21.046 -11.534 41.127 1.00 67.69 196 ALA A CA 1
ATOM 1542 C C . ALA A 1 196 ? 21.509 -11.297 42.577 1.00 67.69 196 ALA A C 1
ATOM 1544 O O . ALA A 1 196 ? 20.675 -11.273 43.480 1.00 67.69 196 ALA A O 1
ATOM 1545 N N . ASN A 1 197 ? 22.814 -11.099 42.794 1.00 63.28 197 ASN A N 1
ATOM 1546 C CA . ASN A 1 197 ? 23.417 -10.843 44.107 1.00 63.28 197 ASN A CA 1
ATOM 1547 C C . ASN A 1 197 ? 23.407 -9.355 44.521 1.00 63.28 197 ASN A C 1
ATOM 1549 O O . ASN A 1 197 ? 23.928 -9.009 45.584 1.00 63.28 197 ASN A O 1
ATOM 1553 N N . ALA A 1 198 ? 22.828 -8.468 43.705 1.00 68.12 198 ALA A N 1
ATOM 1554 C CA . ALA A 1 198 ? 22.553 -7.087 44.096 1.00 68.12 198 ALA A CA 1
ATOM 1555 C C . ALA A 1 198 ? 21.546 -7.025 45.267 1.00 68.12 198 ALA A C 1
ATOM 1557 O O . ALA A 1 198 ? 20.840 -7.991 45.545 1.00 68.12 198 ALA A O 1
ATOM 1558 N N . GLU A 1 199 ? 21.485 -5.887 45.970 1.00 73.88 199 GLU A N 1
ATOM 1559 C CA . GLU A 1 199 ? 20.668 -5.688 47.178 1.00 73.88 199 GLU A CA 1
ATOM 1560 C C . GLU A 1 199 ? 19.239 -6.259 47.035 1.00 73.88 199 GLU A C 1
ATOM 1562 O O . GLU A 1 199 ? 18.418 -5.755 46.266 1.00 73.88 199 GLU A O 1
ATOM 1567 N N . THR A 1 200 ? 18.935 -7.325 47.781 1.00 76.62 200 THR A N 1
ATOM 1568 C CA . THR A 1 200 ? 17.623 -7.985 47.755 1.00 76.62 200 THR A CA 1
ATOM 1569 C C . THR A 1 200 ? 16.553 -7.121 48.418 1.00 76.62 200 THR A C 1
ATOM 1571 O O . THR A 1 200 ? 16.656 -6.784 49.596 1.00 76.62 200 THR A O 1
ATOM 1574 N N . TYR A 1 201 ? 15.479 -6.826 47.688 1.00 87.62 201 TYR A N 1
ATOM 1575 C CA . TYR A 1 201 ? 14.266 -6.192 48.206 1.00 87.62 201 TYR A CA 1
ATOM 1576 C C . TYR A 1 201 ? 13.031 -6.829 47.559 1.00 87.62 201 TYR A C 1
ATOM 1578 O O . TYR A 1 201 ? 13.130 -7.446 46.500 1.00 87.62 201 TYR A O 1
ATOM 1586 N N . SER A 1 202 ? 11.862 -6.679 48.186 1.00 87.94 202 SER A N 1
ATOM 1587 C CA . SER A 1 202 ? 10.584 -7.112 47.613 1.00 87.94 202 SER A CA 1
ATOM 1588 C C . SER A 1 202 ? 9.923 -5.945 46.864 1.00 87.94 202 SER A C 1
ATOM 1590 O O . SER A 1 202 ? 9.483 -4.985 47.509 1.00 87.94 202 SER A O 1
ATOM 1592 N N . PRO A 1 203 ? 9.816 -5.988 45.520 1.00 87.38 203 PRO A N 1
ATOM 1593 C CA . PRO A 1 203 ? 9.216 -4.892 44.759 1.00 87.38 203 PRO A CA 1
ATOM 1594 C C . PRO A 1 203 ? 7.720 -4.697 45.058 1.00 87.38 203 PRO A C 1
ATOM 1596 O O . PRO A 1 203 ? 7.216 -3.580 44.945 1.00 87.38 203 PRO A O 1
ATOM 1599 N N . GLU A 1 204 ? 7.008 -5.758 45.462 1.00 88.50 204 GLU A N 1
ATOM 1600 C CA . GLU A 1 204 ? 5.592 -5.680 45.861 1.00 88.50 204 GLU A CA 1
ATOM 1601 C C . GLU A 1 204 ? 5.416 -5.016 47.232 1.00 88.50 204 GLU A C 1
ATOM 1603 O O . GLU A 1 204 ? 4.507 -4.206 47.422 1.00 88.50 204 GLU A O 1
ATOM 1608 N N . GLU A 1 205 ? 6.271 -5.343 48.207 1.00 88.25 205 GLU A N 1
ATOM 1609 C CA . GLU A 1 205 ? 6.224 -4.705 49.529 1.00 88.25 205 GLU A CA 1
ATOM 1610 C C . GLU A 1 205 ? 6.585 -3.226 49.434 1.00 88.25 205 GLU A C 1
ATOM 1612 O O . GLU A 1 205 ? 5.923 -2.399 50.058 1.00 88.25 205 GLU A O 1
ATOM 1617 N N . LEU A 1 206 ? 7.566 -2.880 48.596 1.00 85.81 206 LEU A N 1
ATOM 1618 C CA . LEU A 1 206 ? 7.909 -1.491 48.312 1.00 85.81 206 LEU A CA 1
ATOM 1619 C C . LEU A 1 206 ? 6.731 -0.742 47.667 1.00 85.81 206 LEU A C 1
ATOM 1621 O O . LEU A 1 206 ? 6.417 0.375 48.073 1.00 85.81 206 LEU A O 1
ATOM 1625 N N . GLY A 1 207 ? 6.014 -1.380 46.734 1.00 84.94 207 GLY A N 1
ATOM 1626 C CA . GLY A 1 207 ? 4.777 -0.836 46.167 1.00 84.94 207 GLY A CA 1
ATOM 1627 C C . GLY A 1 207 ? 3.700 -0.569 47.221 1.00 84.94 207 GLY A C 1
ATOM 1628 O O . GLY A 1 207 ? 3.074 0.492 47.206 1.00 84.94 207 GLY A O 1
ATOM 1629 N N . LYS A 1 208 ? 3.525 -1.471 48.195 1.00 85.94 208 LYS A N 1
ATOM 1630 C CA . LYS A 1 208 ? 2.605 -1.270 49.334 1.00 85.94 208 LYS A CA 1
ATOM 1631 C C . LYS A 1 208 ? 3.055 -0.137 50.260 1.00 85.94 208 LYS A C 1
ATOM 1633 O O . LYS A 1 208 ? 2.221 0.628 50.732 1.00 85.94 208 LYS A O 1
ATOM 1638 N N . GLN A 1 209 ? 4.356 -0.004 50.511 1.00 84.50 209 GLN A N 1
ATOM 1639 C CA . GLN A 1 209 ? 4.909 1.059 51.360 1.00 84.50 209 GLN A CA 1
ATOM 1640 C C . GLN A 1 209 ? 4.742 2.444 50.727 1.00 84.50 209 GLN A C 1
ATOM 1642 O O . GLN A 1 209 ? 4.379 3.390 51.416 1.00 84.50 209 GLN A O 1
ATOM 1647 N N . ILE A 1 210 ? 4.964 2.557 49.415 1.00 80.88 210 ILE A N 1
ATOM 1648 C CA . ILE A 1 210 ? 4.838 3.819 48.671 1.00 80.88 210 ILE A CA 1
ATOM 1649 C C . ILE A 1 210 ? 3.375 4.267 48.545 1.00 80.88 210 ILE A C 1
ATOM 1651 O O . ILE A 1 210 ? 3.099 5.462 48.474 1.00 80.88 210 ILE A O 1
ATOM 1655 N N . THR A 1 211 ? 2.432 3.322 48.541 1.00 77.31 211 THR A N 1
ATOM 1656 C CA . THR A 1 211 ? 0.994 3.601 48.394 1.00 77.31 211 THR A CA 1
ATOM 1657 C C . THR A 1 211 ? 0.274 3.831 49.730 1.00 77.31 211 THR A C 1
ATOM 1659 O O . THR A 1 211 ? -0.816 4.407 49.745 1.00 77.31 211 THR A O 1
ATOM 1662 N N . ALA A 1 212 ? 0.871 3.446 50.864 1.00 68.25 212 ALA A N 1
ATOM 1663 C CA . ALA A 1 212 ? 0.290 3.617 52.193 1.00 68.25 212 ALA A CA 1
ATOM 1664 C C . ALA A 1 212 ? 0.320 5.088 52.661 1.00 68.25 212 ALA A C 1
ATOM 1666 O O . ALA A 1 212 ? 1.384 5.652 52.902 1.00 68.25 212 ALA A O 1
ATOM 1667 N N . GLY A 1 213 ? -0.860 5.695 52.852 1.00 60.03 213 GLY A N 1
ATOM 1668 C CA . GLY A 1 213 ? -1.009 7.009 53.501 1.00 60.03 213 GLY A CA 1
ATOM 1669 C C . GLY A 1 213 ? -1.345 8.192 52.587 1.00 60.03 213 GLY A C 1
ATOM 1670 O O . GLY A 1 213 ? -1.103 9.333 52.969 1.00 60.03 213 GLY A O 1
ATOM 1671 N N . THR A 1 214 ? -1.907 7.953 51.401 1.00 57.06 214 THR A N 1
ATOM 1672 C CA . THR A 1 214 ? -2.239 9.005 50.426 1.00 57.06 214 THR A CA 1
ATOM 1673 C C . THR A 1 214 ? -3.756 9.221 50.305 1.00 57.06 214 THR A C 1
ATOM 1675 O O . THR A 1 214 ? -4.537 8.271 50.261 1.00 57.06 214 THR A O 1
ATOM 1678 N N . THR A 1 215 ? -4.195 10.484 50.313 1.00 55.75 215 THR A N 1
ATOM 1679 C CA . THR A 1 215 ? -5.617 10.873 50.330 1.00 55.75 215 THR A CA 1
ATOM 1680 C C . THR A 1 215 ? -6.211 10.868 48.909 1.00 55.75 215 THR A C 1
ATOM 1682 O O . THR A 1 215 ? -5.569 11.393 48.000 1.00 55.75 215 THR A O 1
ATOM 1685 N N . PRO A 1 216 ? -7.429 10.341 48.671 1.00 52.78 216 PRO A N 1
ATOM 1686 C CA . PRO A 1 216 ? -8.054 10.356 47.349 1.00 52.78 216 PRO A CA 1
ATOM 1687 C C . PRO A 1 216 ? -8.695 11.725 47.082 1.00 52.78 216 PRO A C 1
ATOM 1689 O O . PRO A 1 216 ? -9.698 12.072 47.704 1.00 52.78 216 PRO A O 1
ATOM 1692 N N . GLY A 1 217 ? -8.115 12.514 46.175 1.00 52.66 217 GLY A N 1
ATOM 1693 C CA . GLY A 1 217 ? -8.679 13.809 45.773 1.00 52.66 217 GLY A CA 1
ATOM 1694 C C . GLY A 1 217 ? -8.108 14.416 44.487 1.00 52.66 217 GLY A C 1
ATOM 1695 O O . GLY A 1 217 ? -8.327 15.599 44.249 1.00 52.66 217 GLY A O 1
ATOM 1696 N N . ASN A 1 218 ? -7.382 13.646 43.668 1.00 71.56 218 ASN A N 1
ATOM 1697 C CA . ASN A 1 218 ? -6.574 14.211 42.583 1.00 71.56 218 ASN A CA 1
ATOM 1698 C C . ASN A 1 218 ? -7.342 14.309 41.258 1.00 71.56 218 ASN A C 1
ATOM 1700 O O . ASN A 1 218 ? -8.093 13.397 40.883 1.00 71.56 218 ASN A O 1
ATOM 1704 N N . ARG A 1 219 ? -7.105 15.398 40.519 1.00 90.81 219 ARG A N 1
ATOM 1705 C CA . ARG A 1 219 ? -7.534 15.542 39.120 1.00 90.81 219 ARG A CA 1
ATOM 1706 C C . ARG A 1 219 ? -6.538 14.816 38.224 1.00 90.81 219 ARG A C 1
ATOM 1708 O O . ARG A 1 219 ? -5.335 15.066 38.293 1.00 90.81 219 ARG A O 1
ATOM 1715 N N . ILE A 1 220 ? -7.045 13.924 37.379 1.00 95.44 220 ILE A N 1
ATOM 1716 C CA . ILE A 1 220 ? -6.243 13.092 36.484 1.00 95.44 220 ILE A CA 1
ATOM 1717 C C . ILE A 1 220 ? -6.470 13.531 35.042 1.00 95.44 220 ILE A C 1
ATOM 1719 O O . ILE A 1 220 ? -7.597 13.498 34.548 1.00 95.44 220 ILE A O 1
ATOM 1723 N N . GLY A 1 221 ? -5.392 13.877 34.347 1.00 96.88 221 GLY A N 1
ATOM 1724 C CA . GLY A 1 221 ? -5.384 13.930 32.889 1.00 96.88 221 GLY A CA 1
ATOM 1725 C C . GLY A 1 221 ? -5.116 12.532 32.342 1.00 96.88 221 GLY A C 1
ATOM 1726 O O . GLY A 1 221 ? -4.219 11.845 32.824 1.00 96.88 221 GLY A O 1
ATOM 1727 N N . PHE A 1 222 ? -5.870 12.083 31.347 1.00 97.81 222 PHE A N 1
ATOM 1728 C CA . PHE A 1 222 ? -5.699 10.768 30.736 1.00 97.81 222 PHE A CA 1
ATOM 1729 C C . PHE A 1 222 ? -5.618 10.905 29.219 1.00 97.81 222 PHE A C 1
ATOM 1731 O O . PHE A 1 222 ? -6.595 11.253 28.557 1.00 97.81 222 PHE A O 1
ATOM 1738 N N . ILE A 1 223 ? -4.454 10.612 28.652 1.00 97.69 223 ILE A N 1
ATOM 1739 C CA . ILE A 1 223 ? -4.197 10.707 27.216 1.00 97.69 223 ILE A CA 1
ATOM 1740 C C . ILE A 1 223 ? -4.048 9.301 26.634 1.00 97.69 223 ILE A C 1
ATOM 1742 O O . ILE A 1 223 ? -3.155 8.548 27.025 1.00 97.69 223 ILE A O 1
ATOM 1746 N N . GLY A 1 224 ? -4.901 8.976 25.662 1.00 95.69 224 GLY A N 1
ATOM 1747 C CA . GLY A 1 224 ? -4.955 7.682 24.985 1.00 95.69 224 GLY A CA 1
ATOM 1748 C C . GLY A 1 224 ? -6.078 6.795 25.521 1.00 95.69 224 GLY A C 1
ATOM 1749 O O . GLY A 1 224 ? -5.859 5.903 26.332 1.00 95.69 224 GLY A O 1
ATOM 1750 N N . LEU A 1 225 ? -7.297 6.991 25.023 1.00 94.25 225 LEU A N 1
ATOM 1751 C CA . LEU A 1 225 ? -8.504 6.218 25.343 1.00 94.25 225 LEU A CA 1
ATOM 1752 C C . LEU A 1 225 ? -8.709 5.046 24.363 1.00 94.25 225 LEU A C 1
ATOM 1754 O O . LEU A 1 225 ? -9.833 4.733 23.961 1.00 94.25 225 LEU A O 1
ATOM 1758 N N . GLY A 1 226 ? -7.610 4.390 23.979 1.00 87.81 226 GLY A N 1
ATOM 1759 C CA . GLY A 1 226 ? -7.621 3.179 23.159 1.00 87.81 226 GLY A CA 1
ATOM 1760 C C . GLY A 1 226 ? -8.136 1.948 23.919 1.00 87.81 226 GLY A C 1
ATOM 1761 O O . GLY A 1 226 ? -8.734 2.051 24.988 1.00 87.81 226 GLY A O 1
ATOM 1762 N N . ALA A 1 227 ? -7.865 0.748 23.396 1.00 83.12 227 ALA A N 1
ATOM 1763 C CA . ALA A 1 227 ? -8.391 -0.511 23.943 1.00 83.12 227 ALA A CA 1
ATOM 1764 C C . ALA A 1 227 ? -8.141 -0.696 25.456 1.00 83.12 227 ALA A C 1
ATOM 1766 O O . ALA A 1 227 ? -9.074 -0.988 26.199 1.00 83.12 227 ALA A O 1
ATOM 1767 N N . MET A 1 228 ? -6.901 -0.510 25.927 1.00 89.00 228 MET A N 1
ATOM 1768 C CA . MET A 1 228 ? -6.586 -0.591 27.362 1.00 89.00 228 MET A CA 1
ATOM 1769 C C . MET A 1 228 ? -6.866 0.722 28.098 1.00 89.00 228 MET A C 1
ATOM 1771 O O . MET A 1 228 ? -7.448 0.696 29.181 1.00 89.00 228 MET A O 1
ATOM 1775 N N . GLY A 1 229 ? -6.490 1.858 27.504 1.00 93.31 229 GLY A N 1
ATOM 1776 C CA . GLY A 1 229 ? -6.604 3.167 28.145 1.00 93.31 229 GLY A CA 1
ATOM 1777 C C . GLY A 1 229 ? -8.041 3.555 28.488 1.00 93.31 229 GLY A C 1
ATOM 1778 O O . GLY A 1 229 ? -8.285 4.066 29.576 1.00 93.31 229 GLY A O 1
ATOM 1779 N N . PHE A 1 230 ? -9.018 3.201 27.646 1.00 94.56 230 PHE A N 1
ATOM 1780 C CA . PHE A 1 230 ? -10.436 3.398 27.959 1.00 94.56 230 PHE A CA 1
ATOM 1781 C C . PHE A 1 230 ? -10.857 2.645 29.233 1.00 94.56 230 PHE A C 1
ATOM 1783 O O . PHE A 1 230 ? -11.541 3.197 30.094 1.00 94.56 230 PHE A O 1
ATOM 1790 N N . GLY A 1 231 ? -10.432 1.384 29.378 1.00 93.69 231 GLY A N 1
ATOM 1791 C CA . GLY A 1 231 ? -10.716 0.576 30.568 1.00 93.69 231 GLY A CA 1
ATOM 1792 C C . GLY A 1 231 ? -10.076 1.155 31.831 1.00 93.69 231 GLY A C 1
ATOM 1793 O O . GLY A 1 231 ? -10.733 1.233 32.862 1.00 93.69 231 GLY A O 1
ATOM 1794 N N . MET A 1 232 ? -8.832 1.628 31.729 1.00 96.50 232 MET A N 1
ATOM 1795 C CA . MET A 1 232 ? -8.120 2.281 32.834 1.00 96.50 232 MET A CA 1
ATOM 1796 C C . MET A 1 232 ? -8.806 3.586 33.259 1.00 96.50 232 MET A C 1
ATOM 1798 O O . MET A 1 232 ? -9.099 3.776 34.436 1.00 96.50 232 MET A O 1
ATOM 1802 N N . ALA A 1 233 ? -9.116 4.466 32.303 1.00 96.38 233 ALA A N 1
ATOM 1803 C CA . ALA A 1 233 ? -9.740 5.759 32.574 1.00 96.38 233 ALA A CA 1
ATOM 1804 C C . ALA A 1 233 ? -11.136 5.604 33.199 1.00 96.38 233 ALA A C 1
ATOM 1806 O O . ALA A 1 233 ? -11.466 6.280 34.170 1.00 96.38 233 ALA A O 1
ATOM 1807 N N . THR A 1 234 ? -11.946 4.674 32.686 1.00 95.00 234 THR A N 1
ATOM 1808 C CA . THR A 1 234 ? -13.277 4.387 33.250 1.00 95.00 234 THR A CA 1
ATOM 1809 C C . THR A 1 234 ? -13.209 3.716 34.617 1.00 95.00 234 THR A C 1
ATOM 1811 O O . THR A 1 234 ? -14.071 3.961 35.459 1.00 95.00 234 THR A O 1
ATOM 1814 N N . HIS A 1 235 ? -12.185 2.902 34.884 1.00 95.25 235 HIS A N 1
ATOM 1815 C CA . HIS A 1 235 ? -11.970 2.351 36.218 1.00 95.25 235 HIS A CA 1
ATOM 1816 C C . HIS A 1 235 ? -11.593 3.443 37.230 1.00 95.25 235 HIS A C 1
ATOM 1818 O O . HIS A 1 235 ? -12.137 3.466 38.329 1.00 95.25 235 HIS A O 1
ATOM 1824 N N . LEU A 1 236 ? -10.742 4.399 36.848 1.00 94.31 236 LEU A N 1
ATOM 1825 C CA . LEU A 1 236 ? -10.405 5.544 37.701 1.00 94.31 236 LEU A CA 1
ATOM 1826 C C . LEU A 1 236 ? -11.637 6.387 38.066 1.00 94.31 236 LEU A C 1
ATOM 1828 O O . LEU A 1 236 ? -11.774 6.773 39.226 1.00 94.31 236 LEU A O 1
ATOM 1832 N N . LEU A 1 237 ? -12.570 6.600 37.130 1.00 93.00 237 LEU A N 1
ATOM 1833 C CA . LEU A 1 237 ? -13.857 7.247 37.432 1.00 93.00 237 LEU A CA 1
ATOM 1834 C C . LEU A 1 237 ? -14.643 6.480 38.510 1.00 93.00 237 LEU A C 1
ATOM 1836 O O . LEU A 1 237 ? -15.142 7.078 39.461 1.00 93.00 237 LEU A O 1
ATOM 1840 N N . LYS A 1 238 ? -14.711 5.146 38.399 1.00 91.56 238 LYS A N 1
ATOM 1841 C CA . LYS A 1 238 ? -15.388 4.275 39.384 1.00 91.56 238 LYS A CA 1
ATOM 1842 C C . LYS A 1 238 ? -14.702 4.277 40.751 1.00 91.56 238 LYS A C 1
ATOM 1844 O O . LYS A 1 238 ? -15.366 4.063 41.760 1.00 91.56 238 LYS A O 1
ATOM 1849 N N . SER A 1 239 ? -13.403 4.552 40.780 1.00 90.25 239 SER A N 1
ATOM 1850 C CA . SER A 1 239 ? -12.594 4.679 41.996 1.00 90.25 239 SER A CA 1
ATOM 1851 C C . SER A 1 239 ? -12.607 6.098 42.590 1.00 90.25 239 SER A C 1
ATOM 1853 O O . SER A 1 239 ? -11.762 6.416 43.422 1.00 90.25 239 SER A O 1
ATOM 1855 N N . ASN A 1 240 ? -13.586 6.932 42.210 1.00 89.50 240 ASN A N 1
ATOM 1856 C CA . ASN A 1 240 ? -13.816 8.301 42.695 1.00 89.50 240 ASN A CA 1
ATOM 1857 C C . ASN A 1 240 ? -12.734 9.331 42.316 1.00 89.50 240 ASN A C 1
ATOM 1859 O O . ASN A 1 240 ? -12.594 10.350 42.995 1.00 89.50 240 ASN A O 1
ATOM 1863 N N . PHE A 1 241 ? -11.990 9.114 41.227 1.00 91.75 241 PHE A N 1
ATOM 1864 C CA . PHE A 1 241 ? -11.107 10.142 40.665 1.00 91.75 241 PHE A CA 1
ATOM 1865 C C . PHE A 1 241 ? -11.842 11.029 39.655 1.00 91.75 241 PHE A C 1
ATOM 1867 O O . PHE A 1 241 ? -12.707 10.569 38.908 1.00 91.75 241 PHE A O 1
ATOM 1874 N N . CYS A 1 242 ? -11.449 12.302 39.574 1.00 92.31 242 CYS A N 1
ATOM 1875 C CA . CYS A 1 242 ? -11.902 13.201 38.514 1.00 92.31 242 CYS A CA 1
ATOM 1876 C C . CYS A 1 242 ? -10.986 13.043 37.295 1.00 92.31 242 CYS A C 1
ATOM 1878 O O . CYS A 1 242 ? -9.826 13.450 37.352 1.00 92.31 242 CYS A O 1
ATOM 1880 N N . VAL A 1 243 ? -11.484 12.443 36.209 1.00 95.56 243 VAL A N 1
ATOM 1881 C CA . VAL A 1 243 ? -10.671 12.110 35.027 1.00 95.56 243 VAL A CA 1
ATOM 1882 C C . VAL A 1 243 ? -11.079 12.957 33.822 1.00 95.56 243 VAL A C 1
ATOM 1884 O O . VAL A 1 243 ? -12.231 12.914 33.382 1.00 95.56 243 VAL A O 1
ATOM 1887 N N . LEU A 1 244 ? -10.116 13.693 33.266 1.00 96.50 244 LEU A N 1
ATOM 1888 C CA . LEU A 1 244 ? -10.216 14.395 31.989 1.00 96.50 244 LEU A CA 1
ATOM 1889 C C . LEU A 1 244 ? -9.509 13.555 30.919 1.00 96.50 244 LEU A C 1
ATOM 1891 O O . LEU A 1 244 ? -8.326 13.269 31.041 1.00 96.50 244 LEU A O 1
ATOM 1895 N N . GLY A 1 245 ? -10.223 13.139 29.879 1.00 96.06 245 GLY A N 1
ATOM 1896 C CA . GLY A 1 245 ? -9.732 12.248 28.831 1.00 96.06 245 GLY A CA 1
ATOM 1897 C C . GLY A 1 245 ? -9.452 12.954 27.502 1.00 96.06 245 GLY A C 1
ATOM 1898 O O . GLY A 1 245 ? -10.218 13.820 27.071 1.00 96.06 245 GLY A O 1
ATOM 1899 N N . TYR A 1 246 ? -8.387 12.546 26.812 1.00 97.12 246 TYR A N 1
ATOM 1900 C CA . TYR A 1 246 ? -8.094 12.924 25.429 1.00 97.12 246 TYR A CA 1
ATOM 1901 C C . TYR A 1 246 ? -7.733 11.703 24.576 1.00 97.12 246 TYR A C 1
ATOM 1903 O O . TYR A 1 246 ? -6.994 10.817 25.001 1.00 97.12 246 TYR A O 1
ATOM 1911 N N . ASP A 1 247 ? -8.210 11.700 23.333 1.00 95.31 247 ASP A N 1
ATOM 1912 C CA . ASP A 1 247 ? -7.846 10.749 22.294 1.00 95.31 247 ASP A CA 1
ATOM 1913 C C . ASP A 1 247 ? -7.976 11.420 20.920 1.00 95.31 247 ASP A C 1
ATOM 1915 O O . ASP A 1 247 ? -8.821 12.300 20.707 1.00 95.31 247 ASP A O 1
ATOM 1919 N N . VAL A 1 248 ? -7.134 11.001 19.977 1.00 90.56 248 VAL A N 1
ATOM 1920 C CA . VAL A 1 248 ? -7.179 11.472 18.587 1.00 90.56 248 VAL A CA 1
ATOM 1921 C C . VAL A 1 248 ? -8.435 10.971 17.866 1.00 90.56 248 VAL A C 1
ATOM 1923 O O . VAL A 1 248 ? -8.968 11.65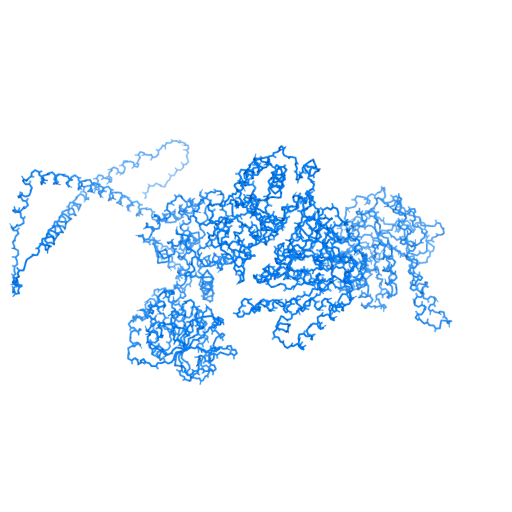2 16.987 1.00 90.56 248 VAL A O 1
ATOM 1926 N N . TYR A 1 249 ? -8.954 9.809 18.263 1.00 89.00 249 TYR A N 1
ATOM 1927 C CA . TYR A 1 249 ? -10.149 9.193 17.713 1.00 89.00 249 TYR A CA 1
ATOM 1928 C C . TYR A 1 249 ? -11.407 9.705 18.422 1.00 89.00 249 TYR A C 1
ATOM 1930 O O . TYR A 1 249 ? -11.840 9.192 19.448 1.00 89.00 249 TYR A O 1
ATOM 1938 N N . LYS A 1 250 ? -12.049 10.724 17.845 1.00 89.00 250 LYS A N 1
ATOM 1939 C CA . LYS A 1 250 ? -13.193 11.422 18.464 1.00 89.00 250 LYS A CA 1
ATOM 1940 C C . LYS A 1 250 ? -14.321 10.522 19.013 1.00 89.00 250 LYS A C 1
ATOM 1942 O O . LYS A 1 250 ? -14.842 10.866 20.073 1.00 89.00 250 LYS A O 1
ATOM 1947 N N . PRO A 1 251 ? -14.693 9.380 18.400 1.00 90.50 251 PRO A N 1
ATOM 1948 C CA . PRO A 1 251 ? -15.732 8.514 18.960 1.00 90.50 251 PRO A CA 1
ATOM 1949 C C . PRO A 1 251 ? -15.425 7.937 20.354 1.00 90.50 251 PRO A C 1
ATOM 1951 O O . PRO A 1 251 ? -16.362 7.701 21.119 1.00 90.50 251 PRO A O 1
ATOM 1954 N N . THR A 1 252 ? -14.155 7.728 20.734 1.00 88.25 252 THR A N 1
ATOM 1955 C CA . THR A 1 252 ? -13.827 7.258 22.099 1.00 88.25 252 THR A CA 1
ATOM 1956 C C . THR A 1 252 ? -14.051 8.341 23.145 1.00 88.25 252 THR A C 1
ATOM 1958 O O . THR A 1 252 ? -14.446 8.009 24.259 1.00 88.25 252 THR A O 1
ATOM 1961 N N . LEU A 1 253 ? -13.910 9.620 22.781 1.00 92.38 253 LEU A N 1
ATOM 1962 C CA . LEU A 1 253 ? -14.249 10.742 23.660 1.00 92.38 253 LEU A CA 1
ATOM 1963 C C . LEU A 1 253 ? -15.743 10.771 23.959 1.00 92.38 253 LEU A C 1
ATOM 1965 O O . LEU A 1 253 ? -16.126 10.808 25.122 1.00 92.38 253 LEU A O 1
ATOM 1969 N N . SER A 1 254 ? -16.592 10.658 22.933 1.00 91.50 254 SER A N 1
ATOM 1970 C CA . SER A 1 254 ? -18.045 10.579 23.131 1.00 91.50 254 SER A CA 1
ATOM 1971 C C . SER A 1 254 ? -18.432 9.393 24.015 1.00 91.50 254 SER A C 1
ATOM 1973 O O . SER A 1 254 ? -19.263 9.525 24.909 1.00 91.50 254 SER A O 1
ATOM 1975 N N . ARG A 1 255 ? -17.786 8.238 23.814 1.00 93.25 255 ARG A N 1
ATOM 1976 C CA . ARG A 1 255 ? -17.995 7.056 24.655 1.00 93.25 255 ARG A CA 1
ATOM 1977 C C . ARG A 1 255 ? -17.543 7.286 26.103 1.00 93.25 255 ARG A C 1
ATOM 1979 O O . ARG A 1 255 ? -18.204 6.799 27.009 1.00 93.25 255 ARG A O 1
ATOM 1986 N N . PHE A 1 256 ? -16.450 8.011 26.328 1.00 96.06 256 PHE A N 1
ATOM 1987 C CA . PHE A 1 256 ? -15.933 8.294 27.670 1.00 96.06 256 PHE A CA 1
ATOM 1988 C C . PHE A 1 256 ? -16.815 9.291 28.430 1.00 96.06 256 PHE A C 1
ATOM 1990 O O . PHE A 1 256 ? -17.083 9.089 29.612 1.00 96.06 256 PHE A O 1
ATOM 1997 N N . VAL A 1 257 ? -17.350 10.302 27.736 1.00 95.00 257 VAL A N 1
ATOM 1998 C CA . VAL A 1 257 ? -18.349 11.227 28.298 1.00 95.00 257 VAL A CA 1
ATOM 1999 C C . VAL A 1 257 ? -19.599 10.476 28.762 1.00 95.00 257 VAL A C 1
ATOM 2001 O O . VAL A 1 257 ? -20.108 10.747 29.846 1.00 95.00 257 VAL A O 1
ATOM 2004 N N . ASN A 1 258 ? -20.055 9.477 28.000 1.00 93.38 258 ASN A N 1
ATOM 2005 C CA . ASN A 1 258 ? -21.206 8.652 28.389 1.00 93.38 258 ASN A CA 1
ATOM 2006 C C . ASN A 1 258 ? -20.967 7.823 29.666 1.00 93.38 258 ASN A C 1
ATOM 2008 O O . ASN A 1 258 ? -21.927 7.480 30.347 1.00 93.38 258 ASN A O 1
ATOM 2012 N N . GLU A 1 259 ? -19.712 7.519 30.006 1.00 91.69 259 GLU A N 1
ATOM 2013 C CA . GLU A 1 259 ? -19.331 6.834 31.254 1.00 91.69 259 GLU A CA 1
ATOM 2014 C C . GLU A 1 259 ? -19.148 7.814 32.434 1.00 91.69 259 GLU A C 1
ATOM 2016 O O . GLU A 1 259 ? -18.758 7.403 33.525 1.00 91.69 259 GLU A O 1
ATOM 2021 N N . GLY A 1 260 ? -19.418 9.111 32.231 1.00 91.12 260 GLY A N 1
ATOM 2022 C CA . GLY A 1 260 ? -19.277 10.162 33.244 1.00 91.12 260 GLY A CA 1
ATOM 2023 C C . GLY A 1 260 ? -17.907 10.848 33.270 1.00 91.12 260 GLY A C 1
ATOM 2024 O O . GLY A 1 260 ? -17.626 11.605 34.197 1.00 91.12 260 GLY A O 1
ATOM 2025 N N . GLY A 1 261 ? -17.050 10.595 32.276 1.00 92.44 261 GLY A N 1
ATOM 2026 C CA . GLY A 1 261 ? -15.746 11.243 32.147 1.00 92.44 261 GLY A CA 1
ATOM 2027 C C . GLY A 1 261 ? -15.823 12.657 31.573 1.00 92.44 261 GLY A C 1
ATOM 2028 O O . GLY A 1 261 ? -16.706 12.982 30.781 1.00 92.44 261 GLY A O 1
ATOM 2029 N N . LEU A 1 262 ? -14.859 13.505 31.929 1.00 94.75 262 LEU A N 1
ATOM 2030 C CA . LEU A 1 262 ? -14.663 14.806 31.286 1.00 94.75 262 LEU A CA 1
ATOM 2031 C C . LEU A 1 262 ? -13.717 14.642 30.091 1.00 94.75 262 LEU A C 1
ATOM 2033 O O . LEU A 1 262 ? -12.899 13.728 30.076 1.00 94.75 262 LEU A O 1
ATOM 2037 N N . THR A 1 263 ? -13.787 15.511 29.083 1.00 95.56 263 THR A N 1
ATOM 2038 C CA . THR A 1 263 ? -12.896 15.436 27.908 1.00 95.56 263 THR A CA 1
ATOM 2039 C C . THR A 1 263 ? -12.401 16.805 27.476 1.00 95.56 263 THR A C 1
ATOM 2041 O O . THR A 1 263 ? -13.155 17.769 27.572 1.00 95.56 263 THR A O 1
ATOM 2044 N N . GLY A 1 264 ? -11.182 16.874 26.937 1.00 91.75 264 GLY A N 1
ATOM 2045 C CA . GLY A 1 264 ? -10.637 18.078 26.298 1.00 91.75 264 GLY A CA 1
ATOM 2046 C C . GLY A 1 264 ? -10.425 17.910 24.791 1.00 91.75 264 GLY A C 1
ATOM 2047 O O . GLY A 1 264 ? -10.484 16.807 24.241 1.00 91.75 264 GLY A O 1
ATOM 2048 N N . SER A 1 265 ? -10.173 19.017 24.098 1.00 92.00 265 SER A N 1
ATOM 2049 C CA . SER A 1 265 ? -9.940 19.067 22.651 1.00 92.00 265 SER A CA 1
ATOM 2050 C C . SER A 1 265 ? -8.482 18.826 22.241 1.00 92.00 265 SER A C 1
ATOM 2052 O O . SER A 1 265 ? -8.236 18.544 21.063 1.00 92.00 265 SER A O 1
ATOM 2054 N N . SER A 1 266 ? -7.538 18.870 23.190 1.00 95.75 266 SER A N 1
ATOM 2055 C CA . SER A 1 266 ? -6.098 18.661 22.972 1.00 95.75 266 SER A CA 1
ATOM 2056 C C . SER A 1 266 ? -5.380 18.070 24.203 1.00 95.75 266 SER A C 1
ATOM 2058 O O . SER A 1 266 ? -5.913 18.177 25.314 1.00 95.75 266 SER A O 1
ATOM 2060 N N . PRO A 1 267 ? -4.164 17.498 24.042 1.00 96.50 267 PRO A N 1
ATOM 2061 C CA . PRO A 1 267 ? -3.313 17.084 25.163 1.00 96.50 267 PRO A CA 1
ATOM 2062 C C . PRO A 1 267 ? -3.042 18.213 26.164 1.00 96.50 267 PRO A C 1
ATOM 2064 O O . PRO A 1 267 ? -3.165 18.002 27.370 1.00 96.50 267 PRO A O 1
ATOM 2067 N N . ALA A 1 268 ? -2.737 19.419 25.673 1.00 96.31 268 ALA A N 1
ATOM 2068 C CA . ALA A 1 268 ? -2.536 20.607 26.500 1.00 96.31 268 ALA A CA 1
ATOM 2069 C C . ALA A 1 268 ? -3.766 20.941 27.354 1.00 96.31 268 ALA A C 1
ATOM 2071 O O . ALA A 1 268 ? -3.632 21.215 28.539 1.00 96.31 268 ALA A O 1
ATOM 2072 N N . GLU A 1 269 ? -4.974 20.896 26.787 1.00 94.88 269 GLU A N 1
ATOM 2073 C CA . GLU A 1 269 ? -6.202 21.212 27.525 1.00 94.88 269 GLU A CA 1
ATOM 2074 C C . GLU A 1 269 ? -6.506 20.205 28.636 1.00 94.88 269 GLU A C 1
ATOM 2076 O O . GLU A 1 269 ? -6.840 20.607 29.746 1.00 94.88 269 GLU A O 1
ATOM 2081 N N . VAL A 1 270 ? -6.344 18.908 28.360 1.00 94.81 270 VAL A N 1
ATOM 2082 C CA . VAL A 1 270 ? -6.553 17.844 29.358 1.00 94.81 270 VAL A CA 1
ATOM 2083 C C . VAL A 1 270 ? -5.498 17.857 30.460 1.00 94.81 270 VAL A C 1
ATOM 2085 O O . VAL A 1 270 ? -5.740 17.345 31.548 1.00 94.81 270 VAL A O 1
ATOM 2088 N N . SER A 1 271 ? -4.353 18.477 30.198 1.00 95.69 271 SER A N 1
ATOM 2089 C CA . SER A 1 271 ? -3.258 18.592 31.158 1.00 95.69 271 SER A CA 1
ATOM 2090 C C . SER A 1 271 ? -3.334 19.856 32.022 1.00 95.69 271 SER A C 1
ATOM 2092 O O . SER A 1 271 ? -2.461 20.064 32.862 1.00 95.69 271 SER A O 1
ATOM 2094 N N . LYS A 1 272 ? -4.359 20.706 31.844 1.00 91.38 272 LYS A N 1
ATOM 2095 C CA . LYS A 1 272 ? -4.575 21.887 32.694 1.00 91.38 272 LYS A CA 1
ATOM 2096 C C . LYS A 1 272 ? -5.144 21.477 34.049 1.00 91.38 272 LYS A C 1
ATOM 2098 O O . LYS A 1 272 ? -6.145 20.766 34.110 1.00 91.38 272 LYS A O 1
ATOM 2103 N N . ASP A 1 273 ? -4.543 21.994 35.119 1.00 87.50 273 ASP A N 1
ATOM 2104 C CA . ASP A 1 273 ? -4.992 21.802 36.505 1.00 87.50 273 ASP A CA 1
ATOM 2105 C C . ASP A 1 273 ? -5.134 20.323 36.915 1.00 87.50 273 ASP A C 1
ATOM 2107 O O . ASP A 1 273 ? -6.078 19.957 37.623 1.00 87.50 273 ASP A O 1
ATOM 2111 N N . VAL A 1 274 ? -4.229 19.462 36.433 1.00 93.00 274 VAL A N 1
ATOM 2112 C CA . VAL A 1 274 ? -4.161 18.045 36.822 1.00 93.00 274 VAL A CA 1
ATOM 2113 C C . VAL A 1 274 ? -2.934 17.779 37.682 1.00 93.00 274 VAL A C 1
ATOM 2115 O O . VAL A 1 274 ? -1.850 18.293 37.407 1.00 93.00 274 VAL A O 1
ATOM 2118 N N . ASP A 1 275 ? -3.099 16.936 38.696 1.00 91.38 275 ASP A N 1
ATOM 2119 C CA . ASP A 1 275 ? -2.013 16.533 39.594 1.00 91.38 275 ASP A CA 1
ATOM 2120 C C . ASP A 1 275 ? -1.209 15.374 38.989 1.00 91.38 275 ASP A C 1
ATOM 2122 O O . ASP A 1 275 ? 0.010 15.273 39.160 1.00 91.38 275 ASP A O 1
ATOM 2126 N N . VAL A 1 276 ? -1.906 14.500 38.251 1.00 94.81 276 VAL A N 1
ATOM 2127 C CA . VAL A 1 276 ? -1.341 13.319 37.592 1.00 94.81 276 VAL A CA 1
ATOM 2128 C C . VAL A 1 276 ? -1.816 13.245 36.142 1.00 94.81 276 VAL A C 1
ATOM 2130 O O . VAL A 1 276 ? -3.015 13.254 35.870 1.00 94.81 276 VAL A O 1
ATOM 2133 N N . LEU A 1 277 ? -0.881 13.118 35.205 1.00 97.12 277 LEU A N 1
ATOM 2134 C CA . LEU A 1 277 ? -1.139 12.870 33.790 1.00 97.12 277 LEU A CA 1
ATOM 2135 C C . LEU A 1 277 ? -0.767 11.429 33.437 1.00 97.12 277 LEU A C 1
ATOM 2137 O O . LEU A 1 277 ? 0.405 11.072 33.473 1.00 97.12 277 LEU A O 1
ATOM 2141 N N . VAL A 1 278 ? -1.739 10.610 33.047 1.00 97.94 278 VAL A N 1
ATOM 2142 C CA . VAL A 1 278 ? -1.515 9.241 32.568 1.00 97.94 278 VAL A CA 1
ATOM 2143 C C . VAL A 1 278 ? -1.457 9.228 31.044 1.00 97.94 278 VAL A C 1
ATOM 2145 O O . VAL A 1 278 ? -2.370 9.713 30.376 1.00 97.94 278 VAL A O 1
ATOM 2148 N N . ILE A 1 279 ? -0.398 8.639 30.488 1.00 98.00 279 ILE A N 1
ATOM 2149 C CA . ILE A 1 279 ? -0.182 8.508 29.043 1.00 98.00 279 ILE A CA 1
ATOM 2150 C C . ILE A 1 279 ? -0.198 7.028 28.655 1.00 98.00 279 ILE A C 1
ATOM 2152 O O . ILE A 1 279 ? 0.717 6.265 28.984 1.00 98.00 279 ILE A O 1
ATOM 2156 N N . MET A 1 280 ? -1.229 6.634 27.907 1.00 96.19 280 MET A N 1
ATOM 2157 C CA . MET A 1 280 ? -1.453 5.269 27.431 1.00 96.19 280 MET A CA 1
ATOM 2158 C C . MET A 1 280 ? -1.656 5.248 25.909 1.00 96.19 280 MET A C 1
ATOM 2160 O O . MET A 1 280 ? -2.761 5.071 25.397 1.00 96.19 280 MET A O 1
ATOM 2164 N N . VAL A 1 281 ? -0.558 5.436 25.180 1.00 93.94 281 VAL A N 1
ATOM 2165 C CA . VAL A 1 281 ? -0.495 5.476 23.714 1.00 93.94 281 VAL A CA 1
ATOM 2166 C C . VAL A 1 281 ? 0.301 4.287 23.163 1.00 93.94 281 VAL A C 1
ATOM 2168 O O . VAL A 1 281 ? 0.808 3.445 23.903 1.00 93.94 281 VAL A O 1
ATOM 2171 N N . THR A 1 282 ? 0.378 4.160 21.839 1.00 88.44 282 THR A N 1
ATOM 2172 C CA . THR A 1 282 ? 0.889 2.938 21.197 1.00 88.44 282 THR A CA 1
ATOM 2173 C C . THR A 1 282 ? 2.416 2.861 21.205 1.00 88.44 282 THR A C 1
ATOM 2175 O O . THR A 1 282 ? 2.968 1.781 21.408 1.00 88.44 282 THR A O 1
ATOM 2178 N N . ASN A 1 283 ? 3.111 3.974 20.946 1.00 89.12 283 ASN A N 1
ATOM 2179 C CA . ASN A 1 283 ? 4.561 4.000 20.731 1.00 89.12 283 ASN A CA 1
ATOM 2180 C C . ASN A 1 283 ? 5.219 5.309 21.211 1.00 89.12 283 ASN A C 1
ATOM 2182 O O . ASN A 1 283 ? 4.537 6.261 21.588 1.00 89.12 283 ASN A O 1
ATOM 2186 N N . GLU A 1 284 ? 6.553 5.341 21.165 1.00 93.62 284 GLU A N 1
ATOM 2187 C CA . GLU A 1 284 ? 7.394 6.475 21.584 1.00 93.62 284 GLU A CA 1
ATOM 2188 C C . GLU A 1 284 ? 7.074 7.767 20.830 1.00 93.62 284 GLU A C 1
ATOM 2190 O O . GLU A 1 284 ? 6.938 8.810 21.453 1.00 93.62 284 GLU A O 1
ATOM 2195 N N . ALA A 1 285 ? 6.870 7.706 19.509 1.00 92.75 285 ALA A N 1
ATOM 2196 C CA . ALA A 1 285 ? 6.550 8.887 18.704 1.00 92.75 285 ALA A CA 1
ATOM 2197 C C . ALA A 1 285 ? 5.204 9.515 19.104 1.00 92.75 285 ALA A C 1
ATOM 2199 O O . ALA A 1 285 ? 5.055 10.736 19.102 1.00 92.75 285 ALA A O 1
ATOM 2200 N N . GLN A 1 286 ? 4.218 8.692 19.474 1.00 94.19 286 GLN A N 1
ATOM 2201 C CA . GLN A 1 286 ? 2.953 9.183 20.016 1.00 94.19 286 GLN A CA 1
ATOM 2202 C C . GLN A 1 286 ? 3.143 9.783 21.410 1.00 94.19 286 GLN A C 1
ATOM 2204 O O . GLN A 1 286 ? 2.588 10.847 21.662 1.00 94.19 286 GLN A O 1
ATOM 2209 N N . ALA A 1 287 ? 3.924 9.141 22.287 1.00 95.62 287 ALA A N 1
ATOM 2210 C CA . ALA A 1 287 ? 4.216 9.655 23.629 1.00 95.62 287 ALA A CA 1
ATOM 2211 C C . ALA A 1 287 ? 4.937 11.013 23.563 1.00 95.62 287 ALA A C 1
ATOM 2213 O O . ALA A 1 287 ? 4.576 11.953 24.266 1.00 95.62 287 ALA A O 1
ATOM 2214 N N . GLU A 1 288 ? 5.891 11.133 22.645 1.00 95.62 288 GLU A N 1
ATOM 2215 C CA . GLU A 1 288 ? 6.618 12.360 22.341 1.00 95.62 288 GLU A CA 1
ATOM 2216 C C . GLU A 1 288 ? 5.682 13.463 21.830 1.00 95.62 288 GLU A C 1
ATOM 2218 O O . GLU A 1 288 ? 5.684 14.575 22.352 1.00 95.62 288 GLU A O 1
ATOM 2223 N N . ASN A 1 289 ? 4.822 13.154 20.854 1.00 95.31 289 ASN A N 1
ATOM 2224 C CA . ASN A 1 289 ? 3.882 14.121 20.284 1.00 95.31 289 ASN A CA 1
ATOM 2225 C C . ASN A 1 289 ? 2.866 14.620 21.325 1.00 95.31 289 ASN A C 1
ATOM 2227 O O . ASN A 1 289 ? 2.621 15.820 21.428 1.00 95.31 289 ASN A O 1
ATOM 2231 N N . VAL A 1 290 ? 2.305 13.738 22.159 1.00 96.31 290 VAL A N 1
ATOM 2232 C CA . VAL A 1 290 ? 1.337 14.185 23.178 1.00 96.31 290 VAL A CA 1
ATOM 2233 C C . VAL A 1 290 ? 1.974 15.047 24.268 1.00 96.31 290 VAL A C 1
ATOM 2235 O O . VAL A 1 290 ? 1.277 15.863 24.866 1.00 96.31 290 VAL A O 1
ATOM 2238 N N . LEU A 1 291 ? 3.278 14.904 24.517 1.00 96.31 291 LEU A N 1
ATOM 2239 C CA . LEU A 1 291 ? 4.014 15.720 25.482 1.00 96.31 291 LEU A CA 1
ATOM 2240 C C . LEU A 1 291 ? 4.499 17.044 24.878 1.00 96.31 291 LEU A C 1
ATOM 2242 O O . LEU A 1 291 ? 4.292 18.091 25.494 1.00 96.31 291 LEU A O 1
ATOM 2246 N N . TYR A 1 292 ? 5.089 17.004 23.680 1.00 95.94 292 TYR A N 1
ATOM 2247 C CA . TYR A 1 292 ? 5.872 18.096 23.085 1.00 95.94 292 TYR A CA 1
ATOM 2248 C C . TYR A 1 292 ? 5.401 18.585 21.708 1.00 95.94 292 TYR A C 1
ATOM 2250 O O . TYR A 1 292 ? 6.038 19.470 21.141 1.00 95.94 292 TYR A O 1
ATOM 2258 N N . GLY A 1 293 ? 4.324 18.033 21.146 1.00 91.94 293 GLY A N 1
ATOM 2259 C CA . GLY A 1 293 ? 3.735 18.542 19.903 1.00 91.94 293 GLY A CA 1
ATOM 2260 C C . GLY A 1 293 ? 3.168 19.960 20.054 1.00 91.94 293 GLY A C 1
ATOM 2261 O O . GLY A 1 293 ? 3.143 20.516 21.151 1.00 91.94 293 GLY A O 1
ATOM 2262 N N . ASP A 1 294 ? 2.646 20.529 18.963 1.00 88.50 294 ASP A N 1
ATOM 2263 C CA . ASP A 1 294 ? 2.149 21.920 18.919 1.00 88.50 294 ASP A CA 1
ATOM 2264 C C . ASP A 1 294 ? 1.123 22.248 20.022 1.00 88.50 294 ASP A C 1
ATOM 2266 O O . ASP A 1 294 ? 1.071 23.367 20.527 1.00 88.50 294 ASP A O 1
ATOM 2270 N N . LEU A 1 295 ? 0.317 21.256 20.421 1.00 91.50 295 LEU A N 1
ATOM 2271 C CA . LEU A 1 295 ? -0.635 21.331 21.537 1.00 91.50 295 LEU A CA 1
ATOM 2272 C C . LEU A 1 295 ? -0.303 20.302 22.632 1.00 91.50 295 LEU A C 1
ATOM 2274 O O . LEU A 1 295 ? -1.200 19.658 23.185 1.00 91.50 295 LEU A O 1
ATOM 2278 N N . GLY A 1 296 ? 0.988 20.112 22.901 1.00 93.44 296 GLY A N 1
ATOM 2279 C CA . GLY A 1 296 ? 1.526 19.129 23.836 1.00 93.44 296 GLY A CA 1
ATOM 2280 C C . GLY A 1 296 ? 1.273 19.462 25.309 1.00 93.44 296 GLY A C 1
ATOM 2281 O O . GLY A 1 296 ? 1.181 20.625 25.714 1.00 93.44 296 GLY A O 1
ATOM 2282 N N . ALA A 1 297 ? 1.178 18.415 26.126 1.00 95.81 297 ALA A N 1
ATOM 2283 C CA . ALA A 1 297 ? 0.853 18.477 27.546 1.00 95.81 297 ALA A CA 1
ATOM 2284 C C . ALA A 1 297 ? 1.851 19.290 28.391 1.00 95.81 297 ALA A C 1
ATOM 2286 O O . ALA A 1 297 ? 1.432 20.014 29.293 1.00 95.81 297 ALA A O 1
ATOM 2287 N N . VAL A 1 298 ? 3.157 19.217 28.099 1.00 95.00 298 VAL A N 1
ATOM 2288 C CA . VAL A 1 298 ? 4.223 19.797 28.948 1.00 95.00 298 VAL A CA 1
ATOM 2289 C C . VAL A 1 298 ? 4.070 21.309 29.118 1.00 95.00 298 VAL A C 1
ATOM 2291 O O . VAL A 1 298 ? 4.281 21.851 30.206 1.00 95.00 298 VAL A O 1
ATOM 2294 N N . SER A 1 299 ? 3.632 22.000 28.065 1.00 91.31 299 SER A N 1
ATOM 2295 C CA . SER A 1 299 ? 3.396 23.446 28.096 1.00 91.31 299 SER A CA 1
ATOM 2296 C C . SER A 1 299 ? 2.306 23.855 29.099 1.00 91.31 299 SER A C 1
ATOM 2298 O O . SER A 1 299 ? 2.437 24.900 29.739 1.00 91.31 299 SER A O 1
ATOM 2300 N N . ALA A 1 300 ? 1.293 23.008 29.300 1.00 94.31 300 ALA A N 1
ATOM 2301 C CA . ALA A 1 300 ? 0.099 23.292 30.095 1.00 94.31 300 ALA A CA 1
ATOM 2302 C C . ALA A 1 300 ? 0.090 22.643 31.490 1.00 94.31 300 ALA A C 1
ATOM 2304 O O . ALA A 1 300 ? -0.709 23.054 32.330 1.00 94.31 300 ALA A O 1
ATOM 2305 N N . LEU A 1 301 ? 0.967 21.664 31.744 1.00 94.56 301 LEU A N 1
ATOM 2306 C CA . LEU A 1 301 ? 1.067 21.002 33.045 1.00 94.56 301 LEU A CA 1
ATOM 2307 C C . LEU A 1 301 ? 1.457 21.989 34.162 1.00 94.56 301 LEU A C 1
ATOM 2309 O O . LEU A 1 301 ? 2.375 22.802 33.957 1.00 94.56 301 LEU A O 1
ATOM 2313 N N . PRO A 1 302 ? 0.806 21.905 35.341 1.00 92.38 302 PRO A N 1
ATOM 2314 C CA . PRO A 1 302 ? 1.173 22.707 36.497 1.00 92.38 302 PRO A CA 1
ATOM 2315 C C . PRO A 1 302 ? 2.515 22.254 37.080 1.00 92.38 302 PRO A C 1
ATOM 2317 O O . PRO A 1 302 ? 2.952 21.114 36.903 1.00 92.38 302 PRO A O 1
ATOM 2320 N N . SER A 1 303 ? 3.184 23.169 37.784 1.00 91.94 303 SER A N 1
ATOM 2321 C CA . SER A 1 303 ? 4.455 22.855 38.435 1.00 91.94 303 SER A CA 1
ATOM 2322 C C . SER A 1 303 ? 4.267 21.766 39.495 1.00 91.94 303 SER A C 1
ATOM 2324 O O . SER A 1 303 ? 3.298 21.808 40.251 1.00 91.94 303 SER A O 1
ATOM 2326 N N . GLY A 1 304 ? 5.174 20.790 39.548 1.00 90.06 304 GLY A N 1
ATOM 2327 C CA . GLY A 1 304 ? 5.110 19.688 40.512 1.00 90.06 304 GLY A CA 1
ATOM 2328 C C . GLY A 1 304 ? 4.266 18.479 40.083 1.00 90.06 304 GLY A C 1
ATOM 2329 O O . GLY A 1 304 ? 4.295 17.468 40.789 1.00 90.06 304 GLY A O 1
ATOM 2330 N N . ALA A 1 305 ? 3.549 18.551 38.952 1.00 93.06 305 ALA A N 1
ATOM 2331 C CA . ALA A 1 305 ? 2.690 17.472 38.454 1.00 93.06 305 ALA A CA 1
ATOM 2332 C C . ALA A 1 305 ? 3.468 16.189 38.117 1.00 93.06 305 ALA A C 1
ATOM 2334 O O . ALA A 1 305 ? 4.636 16.232 37.711 1.00 93.06 305 ALA A O 1
ATOM 2335 N N . SER A 1 306 ? 2.802 15.036 38.240 1.00 94.31 306 SER A N 1
ATOM 2336 C CA . SER A 1 306 ? 3.381 13.734 37.891 1.00 94.31 306 SER A CA 1
ATOM 2337 C C . SER A 1 306 ? 2.888 13.208 36.547 1.00 94.31 306 SER A C 1
ATOM 2339 O O . SER A 1 306 ? 1.691 13.144 36.296 1.00 94.31 306 SER A O 1
ATOM 2341 N N . ILE A 1 307 ? 3.810 12.778 35.693 1.00 97.12 307 ILE A N 1
ATOM 2342 C CA . ILE A 1 307 ? 3.533 12.144 34.404 1.00 97.12 307 ILE A CA 1
ATOM 2343 C C . ILE A 1 307 ? 3.751 10.642 34.569 1.00 97.12 307 ILE A C 1
ATOM 2345 O O . ILE A 1 307 ? 4.863 10.200 34.838 1.00 97.12 307 ILE A O 1
ATOM 2349 N N . VAL A 1 308 ? 2.698 9.853 34.393 1.00 97.56 308 VAL A N 1
ATOM 2350 C CA . VAL A 1 308 ? 2.729 8.390 34.421 1.00 97.56 308 VAL A CA 1
ATOM 2351 C C . VAL A 1 308 ? 2.717 7.880 32.987 1.00 97.56 308 VAL A C 1
ATOM 2353 O O . VAL A 1 308 ? 1.695 7.941 32.298 1.00 97.56 308 VAL A O 1
ATOM 2356 N N . LEU A 1 309 ? 3.851 7.361 32.524 1.00 97.69 309 LEU A N 1
ATOM 2357 C CA . LEU A 1 309 ? 3.965 6.753 31.205 1.00 97.69 309 LEU A CA 1
ATOM 2358 C C . LEU A 1 309 ? 3.659 5.255 31.302 1.00 97.69 309 LEU A C 1
ATOM 2360 O O . LEU A 1 309 ? 4.480 4.474 31.771 1.00 97.69 309 LEU A O 1
ATOM 2364 N N . SER A 1 310 ? 2.479 4.847 30.834 1.00 96.75 310 SER A N 1
ATOM 2365 C CA . SER A 1 310 ? 2.023 3.445 30.877 1.00 96.75 310 SER A CA 1
ATOM 2366 C C . SER A 1 310 ? 2.193 2.683 29.563 1.00 96.75 310 SER A C 1
ATOM 2368 O O . SER A 1 310 ? 1.874 1.494 29.464 1.00 96.75 310 SER A O 1
ATOM 2370 N N . SER A 1 311 ? 2.714 3.367 28.548 1.00 93.25 311 SER A N 1
ATOM 2371 C CA . SER A 1 311 ? 2.940 2.826 27.209 1.00 93.25 311 SER A CA 1
ATOM 2372 C C . SER A 1 311 ? 4.158 1.900 27.194 1.00 93.25 311 SER A C 1
ATOM 2374 O O . SER A 1 311 ? 5.118 2.114 27.924 1.00 93.25 311 SER A O 1
ATOM 2376 N N . THR A 1 312 ? 4.157 0.876 26.336 1.00 91.25 312 THR A N 1
ATOM 2377 C CA . THR A 1 312 ? 5.367 0.059 26.130 1.00 91.25 312 THR A CA 1
ATOM 2378 C C . THR A 1 312 ? 6.325 0.793 25.190 1.00 91.25 312 THR A C 1
ATOM 2380 O O . THR A 1 312 ? 6.042 0.915 23.992 1.00 91.25 312 THR A O 1
ATOM 2383 N N . VAL A 1 313 ? 7.434 1.272 25.753 1.00 93.94 313 VAL A N 1
ATOM 2384 C CA . VAL A 1 313 ? 8.490 2.077 25.116 1.00 93.94 313 VAL A CA 1
ATOM 2385 C C . VAL A 1 313 ? 9.876 1.537 25.501 1.00 93.94 313 VAL A C 1
ATOM 2387 O O . VAL A 1 313 ? 9.988 0.685 26.382 1.00 93.94 313 VAL A O 1
ATOM 2390 N N . SER A 1 314 ? 10.936 1.999 24.839 1.00 94.38 314 SER A N 1
ATOM 2391 C CA . SER A 1 314 ? 12.312 1.639 25.188 1.00 94.38 314 SER A CA 1
ATOM 2392 C C . SER A 1 314 ? 12.777 2.314 26.487 1.00 94.38 314 SER A C 1
ATOM 2394 O O . SER A 1 314 ? 12.454 3.479 26.732 1.00 94.38 314 SER A O 1
ATOM 2396 N N . PRO A 1 315 ? 13.612 1.640 27.302 1.00 93.31 315 PRO A N 1
ATOM 2397 C CA . PRO A 1 315 ? 14.267 2.266 28.451 1.00 93.31 315 PRO A CA 1
ATOM 2398 C C . PRO A 1 315 ? 15.079 3.514 28.079 1.00 93.31 315 PRO A C 1
ATOM 2400 O O . PRO A 1 315 ? 15.125 4.476 28.846 1.00 93.31 315 PRO A O 1
ATOM 2403 N N . ALA A 1 316 ? 15.716 3.524 26.900 1.00 92.00 316 ALA A N 1
ATOM 2404 C CA . ALA A 1 316 ? 16.478 4.673 26.421 1.00 92.00 316 ALA A CA 1
ATOM 2405 C C . ALA A 1 316 ? 15.590 5.907 26.199 1.00 92.00 316 ALA A C 1
ATOM 2407 O O . ALA A 1 316 ? 15.974 7.006 26.609 1.00 92.00 316 ALA A O 1
ATOM 2408 N N . PHE A 1 317 ? 14.396 5.726 25.622 1.00 95.06 317 PHE A N 1
ATOM 2409 C CA . PHE A 1 317 ? 13.422 6.802 25.446 1.00 95.06 317 PHE A CA 1
ATOM 2410 C C . PHE A 1 317 ? 12.997 7.405 26.788 1.00 95.06 317 PHE A C 1
ATOM 2412 O O . PHE A 1 317 ? 13.039 8.623 26.948 1.00 95.06 317 PHE A O 1
ATOM 2419 N N . VAL A 1 318 ? 12.664 6.576 27.784 1.00 95.56 318 VAL A N 1
ATOM 2420 C CA . VAL A 1 318 ? 12.246 7.073 29.108 1.00 95.56 318 VAL A CA 1
ATOM 2421 C C . VAL A 1 318 ? 13.371 7.860 29.792 1.00 95.56 318 VAL A C 1
ATOM 2423 O O . VAL A 1 318 ? 13.132 8.947 30.312 1.00 95.56 318 VAL A O 1
ATOM 2426 N N . ASN A 1 319 ? 14.614 7.375 29.724 1.00 93.25 319 ASN A N 1
ATOM 2427 C CA . ASN A 1 319 ? 15.786 8.084 30.257 1.00 93.25 319 ASN A CA 1
ATOM 2428 C C . ASN A 1 319 ? 16.052 9.425 29.554 1.00 93.25 319 ASN A C 1
ATOM 2430 O O . ASN A 1 319 ? 16.535 10.388 30.155 1.00 93.25 319 ASN A O 1
ATOM 2434 N N . GLN A 1 320 ? 15.800 9.502 28.247 1.00 94.38 320 GLN A N 1
ATOM 2435 C CA . GLN A 1 320 ? 15.896 10.757 27.506 1.00 94.38 320 GLN A CA 1
ATOM 2436 C C . GLN A 1 320 ? 14.765 11.716 27.890 1.00 94.38 320 GLN A C 1
ATOM 2438 O O . GLN A 1 320 ? 15.018 12.909 28.065 1.00 94.38 320 GLN A O 1
ATOM 2443 N N . LEU A 1 321 ? 13.552 11.193 28.062 1.00 95.00 321 LEU A N 1
ATOM 2444 C CA . LEU A 1 321 ? 12.388 11.966 28.463 1.00 95.00 321 LEU A CA 1
ATOM 2445 C C . LEU A 1 321 ? 12.555 12.557 29.868 1.00 95.00 321 LEU A C 1
ATOM 2447 O O . LEU A 1 321 ? 12.281 13.738 30.056 1.00 95.00 321 LEU A O 1
ATOM 2451 N N . GLU A 1 322 ? 13.067 11.784 30.828 1.00 94.19 322 GLU A N 1
ATOM 2452 C CA . GLU A 1 322 ? 13.363 12.270 32.183 1.00 94.19 322 GLU A CA 1
ATOM 2453 C C . GLU A 1 322 ? 14.324 13.467 32.149 1.00 94.19 322 GLU A C 1
ATOM 2455 O O . GLU A 1 322 ? 14.017 14.527 32.697 1.00 94.19 322 GLU A O 1
ATOM 2460 N N . ARG A 1 323 ? 15.447 13.342 31.425 1.00 93.12 323 ARG A N 1
ATOM 2461 C CA . ARG A 1 323 ? 16.420 14.437 31.257 1.00 93.12 323 ARG A CA 1
ATOM 2462 C C . ARG A 1 323 ? 15.806 15.670 30.604 1.00 93.12 323 ARG A C 1
ATOM 2464 O O . ARG A 1 323 ? 16.167 16.792 30.945 1.00 93.12 323 ARG A O 1
ATOM 2471 N N . ARG A 1 324 ? 14.893 15.479 29.652 1.00 94.56 324 ARG A N 1
ATOM 2472 C CA . ARG A 1 324 ? 14.229 16.594 28.977 1.00 94.56 324 ARG A CA 1
ATOM 2473 C C . ARG A 1 324 ? 13.245 17.308 29.899 1.00 94.56 324 ARG A C 1
ATOM 2475 O O . ARG A 1 324 ? 13.283 18.529 29.962 1.00 94.56 324 ARG A O 1
ATOM 2482 N N . LEU A 1 325 ? 12.440 16.567 30.658 1.00 93.31 325 LEU A N 1
ATOM 2483 C CA . LEU A 1 325 ? 11.494 17.132 31.625 1.00 93.31 325 LEU A CA 1
ATOM 2484 C C . LEU A 1 325 ? 12.199 17.912 32.744 1.00 93.31 325 LEU A C 1
ATOM 2486 O O . LEU A 1 325 ? 11.694 18.945 33.178 1.00 93.31 325 LEU A O 1
ATOM 2490 N N . GLN A 1 326 ? 13.391 17.476 33.164 1.00 89.69 326 GLN A N 1
ATOM 2491 C CA . GLN A 1 326 ? 14.222 18.216 34.124 1.00 89.69 326 GLN A CA 1
ATOM 2492 C C . GLN A 1 326 ? 14.633 19.609 33.608 1.00 89.69 326 GLN A C 1
ATOM 2494 O O . GLN A 1 326 ? 14.737 20.547 34.398 1.00 89.69 326 GLN A O 1
ATOM 2499 N N . ASN A 1 327 ? 14.797 19.775 32.290 1.00 91.19 327 ASN A N 1
ATOM 2500 C CA . ASN A 1 327 ? 15.165 21.053 31.668 1.00 91.19 327 ASN A CA 1
ATOM 2501 C C . ASN A 1 327 ? 13.981 22.027 31.503 1.00 91.19 327 ASN A C 1
ATOM 2503 O O . ASN A 1 327 ? 14.191 23.173 31.118 1.00 91.19 327 ASN A O 1
ATOM 2507 N N . GLU A 1 328 ? 12.746 21.613 31.804 1.00 90.06 328 GLU A N 1
ATOM 2508 C CA . GLU A 1 328 ? 11.551 22.465 31.667 1.00 90.06 328 GLU A CA 1
ATOM 2509 C C . GLU A 1 328 ? 11.373 23.455 32.832 1.00 90.06 328 GLU A C 1
ATOM 2511 O O . GLU A 1 328 ? 10.473 24.290 32.798 1.00 90.06 328 GLU A O 1
ATOM 2516 N N . HIS A 1 329 ? 12.190 23.360 33.890 1.00 85.69 329 HIS A N 1
ATOM 2517 C CA . HIS A 1 329 ? 12.132 24.220 35.086 1.00 85.69 329 HIS A CA 1
ATOM 2518 C C . HIS A 1 329 ? 10.756 24.275 35.790 1.00 85.69 329 HIS A C 1
ATOM 2520 O O . HIS A 1 329 ? 10.445 25.235 36.492 1.00 85.69 329 HIS A O 1
ATOM 2526 N N . LYS A 1 330 ? 9.932 23.231 35.631 1.00 86.38 330 LYS A N 1
ATOM 2527 C CA . LYS A 1 330 ? 8.578 23.118 36.207 1.00 86.38 330 LYS A CA 1
ATOM 2528 C C . LYS A 1 330 ? 8.460 22.102 37.353 1.00 86.38 330 LYS A C 1
ATOM 2530 O O . LYS A 1 330 ? 7.355 21.885 37.840 1.00 86.38 330 LYS A O 1
ATOM 2535 N N . ASP A 1 331 ? 9.557 21.482 37.791 1.00 91.00 331 ASP A N 1
ATOM 2536 C CA . ASP A 1 331 ? 9.547 20.381 38.780 1.00 91.00 331 ASP A CA 1
ATOM 2537 C C . ASP A 1 331 ? 8.597 19.224 38.385 1.00 91.00 331 ASP A C 1
ATOM 2539 O O . ASP A 1 331 ? 7.843 18.682 39.193 1.00 91.00 331 ASP A O 1
ATOM 2543 N N . LEU A 1 332 ? 8.562 18.879 37.092 1.00 93.88 332 LEU A N 1
ATOM 2544 C CA . LEU A 1 332 ? 7.720 17.788 36.594 1.00 93.88 332 LEU A CA 1
ATOM 2545 C C . LEU A 1 332 ? 8.325 16.434 36.973 1.00 93.88 332 LEU A C 1
ATOM 2547 O O . LEU A 1 332 ? 9.517 16.195 36.779 1.00 93.88 332 LEU A O 1
ATOM 2551 N N . LYS A 1 333 ? 7.484 15.530 37.478 1.00 92.88 333 LYS A N 1
ATOM 2552 C CA . LYS A 1 333 ? 7.901 14.237 38.032 1.00 92.88 333 LYS A CA 1
ATOM 2553 C C . LYS A 1 333 ? 7.510 13.100 37.086 1.00 92.88 333 LYS A C 1
ATOM 2555 O O . LYS A 1 333 ? 6.325 12.897 36.852 1.00 92.88 333 LYS A O 1
ATOM 2560 N N . LEU A 1 334 ? 8.466 12.343 36.549 1.00 96.62 334 LEU A N 1
ATOM 2561 C CA . LEU A 1 334 ? 8.181 11.214 35.653 1.00 96.62 334 LEU A CA 1
ATOM 2562 C C . LEU A 1 334 ? 8.084 9.893 36.431 1.00 96.62 334 LEU A C 1
ATOM 2564 O O . LEU A 1 334 ? 8.911 9.607 37.296 1.00 96.62 334 LEU A O 1
ATOM 2568 N N . VAL A 1 335 ? 7.083 9.084 36.091 1.00 96.88 335 VAL A N 1
ATOM 2569 C CA . VAL A 1 335 ? 6.925 7.700 36.538 1.00 96.88 335 VAL A CA 1
ATOM 2570 C C . VAL A 1 335 ? 6.823 6.796 35.310 1.00 96.88 335 VAL A C 1
ATOM 2572 O O . VAL A 1 335 ? 5.884 6.898 34.518 1.00 96.88 335 VAL A O 1
ATOM 2575 N N . ASP A 1 336 ? 7.787 5.896 35.169 1.00 97.44 336 ASP A N 1
ATOM 2576 C CA . ASP A 1 336 ? 7.812 4.828 34.171 1.00 97.44 336 ASP A CA 1
ATOM 2577 C C . ASP A 1 336 ? 6.960 3.663 34.675 1.00 97.44 336 ASP A C 1
ATOM 2579 O O . ASP A 1 336 ? 7.371 2.964 35.594 1.00 97.44 336 ASP A O 1
ATOM 2583 N N . ALA A 1 337 ? 5.753 3.471 34.147 1.00 96.75 337 ALA A N 1
ATOM 2584 C CA . ALA A 1 337 ? 4.792 2.505 34.685 1.00 96.75 337 ALA A CA 1
ATOM 2585 C C . ALA A 1 337 ? 4.103 1.667 33.597 1.00 96.75 337 ALA A C 1
ATOM 2587 O O . ALA A 1 337 ? 2.865 1.668 33.512 1.00 96.75 337 ALA A O 1
ATOM 2588 N N . PRO A 1 338 ? 4.857 0.932 32.759 1.00 95.94 338 PRO A N 1
ATOM 2589 C CA . PRO A 1 338 ? 4.276 0.016 31.793 1.00 95.94 338 PRO A CA 1
ATOM 2590 C C . PRO A 1 338 ? 3.411 -1.049 32.471 1.00 95.94 338 PRO A C 1
ATOM 2592 O O . PRO A 1 338 ? 3.671 -1.509 33.588 1.00 95.94 338 PRO A O 1
ATOM 2595 N N . VAL A 1 339 ? 2.378 -1.478 31.747 1.00 94.38 339 VAL A N 1
ATOM 2596 C CA . VAL A 1 339 ? 1.322 -2.337 32.293 1.00 94.38 339 VAL A CA 1
ATOM 2597 C C . VAL A 1 339 ? 1.242 -3.705 31.610 1.00 94.38 339 VAL A C 1
ATOM 2599 O O . VAL A 1 339 ? 1.636 -3.894 30.454 1.00 94.38 339 VAL A O 1
ATOM 2602 N N . SER A 1 340 ? 0.701 -4.694 32.320 1.00 89.12 340 SER A N 1
ATOM 2603 C CA . SER A 1 340 ? 0.385 -6.035 31.818 1.00 89.12 340 SER A CA 1
ATOM 2604 C C . SER A 1 340 ? -0.977 -6.507 32.341 1.00 89.12 340 SER A C 1
ATOM 2606 O O . SER A 1 340 ? -1.383 -6.149 33.444 1.00 89.12 340 SER A O 1
ATOM 2608 N N . GLY A 1 341 ? -1.695 -7.312 31.550 1.00 83.31 341 GLY A N 1
ATOM 2609 C CA . GLY A 1 341 ? -3.004 -7.872 31.926 1.00 83.31 341 GLY A CA 1
ATOM 2610 C C . GLY A 1 341 ? -4.134 -7.687 30.905 1.00 83.31 341 GLY A C 1
ATOM 2611 O O . GLY A 1 341 ? -5.197 -8.289 31.059 1.00 83.31 341 GLY A O 1
ATOM 2612 N N . GLY A 1 342 ? -3.907 -6.908 29.843 1.00 84.06 342 GLY A N 1
ATOM 2613 C CA . GLY A 1 342 ? -4.858 -6.724 28.742 1.00 84.06 342 GLY A CA 1
ATOM 2614 C C . GLY A 1 342 ? -6.115 -5.922 29.107 1.00 84.06 342 GLY A C 1
ATOM 2615 O O . GLY A 1 342 ? -6.271 -5.425 30.222 1.00 84.06 342 GLY A O 1
ATOM 2616 N N . VAL A 1 343 ? -7.032 -5.796 28.141 1.00 84.25 343 VAL A N 1
ATOM 2617 C CA . VAL A 1 343 ? -8.228 -4.931 28.227 1.00 84.25 343 VAL A CA 1
ATOM 2618 C C . VAL A 1 343 ? -9.153 -5.312 29.387 1.00 84.25 343 VAL A C 1
ATOM 2620 O O . VAL A 1 343 ? -9.653 -4.442 30.097 1.00 84.25 343 VAL A O 1
ATOM 2623 N N . LYS A 1 344 ? -9.350 -6.616 29.621 1.00 84.88 344 LYS A N 1
ATOM 2624 C CA . LYS A 1 344 ? -10.235 -7.106 30.686 1.00 84.88 344 LYS A CA 1
ATOM 2625 C C . LYS A 1 344 ? -9.739 -6.669 32.067 1.00 84.88 344 LYS A C 1
ATOM 2627 O O . LYS A 1 344 ? -10.492 -6.038 32.805 1.00 84.88 344 LYS A O 1
ATOM 2632 N N . ARG A 1 345 ? -8.465 -6.926 32.389 1.00 90.12 345 ARG A N 1
ATOM 2633 C CA . ARG A 1 345 ? -7.884 -6.527 33.682 1.00 90.12 345 ARG A CA 1
ATOM 2634 C C . ARG A 1 345 ? -7.788 -5.009 33.823 1.00 90.12 345 ARG A C 1
ATOM 2636 O O . ARG A 1 345 ? -8.034 -4.509 34.913 1.00 90.12 345 ARG A O 1
ATOM 2643 N N . ALA A 1 346 ? -7.547 -4.282 32.726 1.00 91.25 346 ALA A N 1
ATOM 2644 C CA . ALA A 1 346 ? -7.590 -2.818 32.708 1.00 91.25 346 ALA A CA 1
ATOM 2645 C C . ALA A 1 346 ? -8.954 -2.268 33.151 1.00 91.25 346 ALA A C 1
ATOM 2647 O O . ALA A 1 346 ? -9.007 -1.405 34.018 1.00 91.25 346 ALA A O 1
ATOM 2648 N N . SER A 1 347 ? -10.056 -2.809 32.619 1.00 90.94 347 SER A N 1
ATOM 2649 C CA . SER A 1 347 ? -11.415 -2.386 33.007 1.00 90.94 347 SER A CA 1
ATOM 2650 C C . SER A 1 347 ? -11.776 -2.713 34.463 1.00 90.94 347 SER A C 1
ATOM 2652 O O . SER A 1 347 ? -12.631 -2.062 35.065 1.00 90.94 347 SER A O 1
ATOM 2654 N N . MET A 1 348 ? -11.118 -3.727 35.029 1.00 92.19 348 MET A N 1
ATOM 2655 C CA . MET A 1 348 ? -11.318 -4.184 36.402 1.00 92.19 348 MET A CA 1
ATOM 2656 C C . MET A 1 348 ? -10.361 -3.524 37.405 1.00 92.19 348 MET A C 1
ATOM 2658 O O . MET A 1 348 ? -10.493 -3.811 38.588 1.00 92.19 348 MET A O 1
ATOM 2662 N N . GLY A 1 349 ? -9.396 -2.707 36.961 1.00 91.88 349 GLY A N 1
ATOM 2663 C CA . GLY A 1 349 ? -8.360 -2.146 37.842 1.00 91.88 349 GLY A CA 1
ATOM 2664 C C . GLY A 1 349 ? -7.421 -3.195 38.435 1.00 91.88 349 GLY A C 1
ATOM 2665 O O . GLY A 1 349 ? -6.847 -2.998 39.494 1.00 91.88 349 GLY A O 1
ATOM 2666 N N . THR A 1 350 ? -7.279 -4.346 37.776 1.00 95.06 350 THR A N 1
ATOM 2667 C CA . THR A 1 350 ? -6.496 -5.488 38.279 1.00 95.06 350 THR A CA 1
ATOM 2668 C C . THR A 1 350 ? -5.231 -5.708 37.460 1.00 95.06 350 THR A C 1
ATOM 2670 O O . THR A 1 350 ? -4.795 -6.842 37.261 1.00 95.06 350 THR A O 1
ATOM 2673 N N . LEU A 1 351 ? -4.646 -4.643 36.904 1.00 94.81 351 LEU A N 1
ATOM 2674 C CA . LEU A 1 351 ? -3.432 -4.765 36.100 1.00 94.81 351 LEU A CA 1
ATOM 2675 C C . LEU A 1 351 ? -2.231 -5.163 36.962 1.00 94.81 351 LEU A C 1
ATOM 2677 O O . LEU A 1 351 ? -2.201 -4.995 38.182 1.00 94.81 351 LEU A O 1
ATOM 2681 N N . THR A 1 352 ? -1.213 -5.683 36.293 1.00 94.75 352 THR A N 1
ATOM 2682 C CA . THR A 1 352 ? 0.143 -5.711 36.828 1.00 94.75 352 THR A CA 1
ATOM 2683 C C . THR A 1 352 ? 0.881 -4.488 36.306 1.00 94.75 352 THR A C 1
ATOM 2685 O O . THR A 1 352 ? 0.968 -4.309 35.090 1.00 94.75 352 THR A O 1
ATOM 2688 N N . ILE A 1 353 ? 1.397 -3.655 37.205 1.00 96.25 353 ILE A N 1
ATOM 2689 C CA . ILE A 1 353 ? 2.143 -2.439 36.867 1.00 96.25 353 ILE A CA 1
ATOM 2690 C C . ILE A 1 353 ? 3.586 -2.605 37.339 1.00 96.25 353 ILE A C 1
ATOM 2692 O O . ILE A 1 353 ? 3.822 -2.988 38.484 1.00 96.25 353 ILE A O 1
ATOM 2696 N N . MET A 1 354 ? 4.538 -2.335 36.447 1.00 96.19 354 MET A N 1
ATOM 2697 C CA . MET A 1 354 ? 5.979 -2.360 36.718 1.00 96.19 354 MET A CA 1
ATOM 2698 C C . MET A 1 354 ? 6.467 -0.911 36.793 1.00 96.19 354 MET A C 1
ATOM 2700 O O . MET A 1 354 ? 6.890 -0.358 35.785 1.00 96.19 354 MET A O 1
ATOM 2704 N N . ALA A 1 355 ? 6.321 -0.276 37.954 1.00 96.31 355 ALA A N 1
ATOM 2705 C CA . ALA A 1 355 ? 6.590 1.145 38.139 1.00 96.31 355 ALA A CA 1
ATOM 2706 C C . ALA A 1 355 ? 8.051 1.411 38.532 1.00 96.31 355 ALA A C 1
ATOM 2708 O O . ALA A 1 355 ? 8.596 0.726 39.393 1.00 96.31 355 ALA A O 1
ATOM 2709 N N . SER A 1 356 ? 8.673 2.438 37.967 1.00 96.38 356 SER A N 1
ATOM 2710 C CA . SER A 1 356 ? 9.961 2.972 38.405 1.00 96.38 356 SER A CA 1
ATOM 2711 C C . SER A 1 356 ? 10.013 4.493 38.233 1.00 96.38 356 SER A C 1
ATOM 2713 O O . SER A 1 356 ? 9.207 5.088 37.519 1.00 96.38 356 SER A O 1
ATOM 2715 N N . GLY A 1 357 ? 10.929 5.145 38.942 1.00 93.44 357 GLY A N 1
ATOM 2716 C CA . GLY A 1 357 ? 11.053 6.602 38.976 1.00 93.44 357 GLY A CA 1
ATOM 2717 C C . GLY A 1 357 ? 11.619 7.071 40.312 1.00 93.44 357 GLY A C 1
ATOM 2718 O O . GLY A 1 357 ? 12.035 6.254 41.133 1.00 93.44 357 GLY A O 1
ATOM 2719 N N . MET A 1 358 ? 11.633 8.384 40.530 1.00 90.06 358 MET A N 1
ATOM 2720 C CA . MET A 1 358 ? 12.036 8.966 41.814 1.00 90.06 358 MET A CA 1
ATOM 2721 C C . MET A 1 358 ? 10.994 8.669 42.901 1.00 90.06 358 MET A C 1
ATOM 2723 O O . MET A 1 358 ? 9.792 8.677 42.628 1.00 90.06 358 MET A O 1
ATOM 2727 N N . ASP A 1 359 ? 11.432 8.479 44.149 1.00 87.75 359 ASP A N 1
ATOM 2728 C CA . ASP A 1 359 ? 10.548 8.161 45.283 1.00 87.75 359 ASP A CA 1
ATOM 2729 C C . ASP A 1 359 ? 9.407 9.172 45.455 1.00 87.75 359 ASP A C 1
ATOM 2731 O O . ASP A 1 359 ? 8.277 8.798 45.765 1.00 87.75 359 ASP A O 1
ATOM 2735 N N . GLU A 1 360 ? 9.681 10.459 45.234 1.00 87.44 360 GLU A N 1
ATOM 2736 C CA . GLU A 1 360 ? 8.667 11.514 45.302 1.00 87.44 360 GLU A CA 1
ATOM 2737 C C . GLU A 1 360 ? 7.608 11.371 44.202 1.00 87.44 360 GLU A C 1
ATOM 2739 O O . GLU A 1 360 ? 6.415 11.517 44.470 1.00 87.44 360 GLU A O 1
ATOM 2744 N N . ALA A 1 361 ? 8.027 11.027 42.981 1.00 90.12 361 ALA A N 1
ATOM 2745 C CA . ALA A 1 361 ? 7.134 10.796 41.848 1.00 90.12 361 ALA A CA 1
ATOM 2746 C C . ALA A 1 361 ? 6.241 9.570 42.092 1.00 90.12 361 ALA A C 1
ATOM 2748 O O . ALA A 1 361 ? 5.028 9.620 41.885 1.00 90.12 361 ALA A O 1
ATOM 2749 N N . LEU A 1 362 ? 6.837 8.485 42.593 1.00 91.00 362 LEU A N 1
ATOM 2750 C CA . LEU A 1 362 ? 6.145 7.237 42.907 1.00 91.00 362 LEU A CA 1
ATOM 2751 C C . LEU A 1 362 ? 5.140 7.407 44.054 1.00 91.00 362 LEU A C 1
ATOM 2753 O O . LEU A 1 362 ? 4.027 6.891 43.961 1.00 91.00 362 LEU A O 1
ATOM 2757 N N . LYS A 1 363 ? 5.486 8.166 45.103 1.00 89.19 363 LYS A N 1
ATOM 2758 C CA . LYS A 1 363 ? 4.559 8.502 46.199 1.00 89.19 363 LYS A CA 1
ATOM 2759 C C . LYS A 1 363 ? 3.397 9.360 45.706 1.00 89.19 363 LYS A C 1
ATOM 2761 O O . LYS A 1 363 ? 2.253 9.089 46.061 1.00 89.19 363 LYS A O 1
ATOM 2766 N N . HIS A 1 364 ? 3.671 10.357 44.863 1.00 88.12 364 HIS A N 1
ATOM 2767 C CA . HIS A 1 364 ? 2.638 11.253 44.341 1.00 88.12 364 HIS A CA 1
ATOM 2768 C C . HIS A 1 364 ? 1.661 10.538 43.388 1.00 88.12 364 HIS A C 1
ATOM 2770 O O . HIS A 1 364 ? 0.450 10.714 43.505 1.00 88.12 364 HIS A O 1
ATOM 2776 N N . ALA A 1 365 ? 2.160 9.670 42.500 1.00 91.69 365 ALA A N 1
ATOM 2777 C CA . ALA A 1 365 ? 1.330 8.863 41.598 1.00 91.69 365 ALA A CA 1
ATOM 2778 C C . ALA A 1 365 ? 0.738 7.596 42.255 1.00 91.69 365 ALA A C 1
ATOM 2780 O O . ALA A 1 365 ? -0.135 6.949 41.672 1.00 91.69 365 ALA A O 1
ATOM 2781 N N . GLY A 1 366 ? 1.184 7.243 43.465 1.00 90.19 366 GLY A N 1
ATOM 2782 C CA . GLY A 1 366 ? 0.830 6.023 44.194 1.00 90.19 366 GLY A CA 1
ATOM 2783 C C . GLY A 1 366 ? -0.670 5.694 44.238 1.00 90.19 366 GLY A C 1
ATOM 2784 O O . GLY A 1 366 ? -1.023 4.570 43.872 1.00 90.19 366 GLY A O 1
ATOM 2785 N N . PRO A 1 367 ? -1.572 6.632 44.601 1.00 90.06 367 PRO A N 1
ATOM 2786 C CA . PRO A 1 367 ? -3.019 6.394 44.577 1.00 90.06 367 PRO A CA 1
ATOM 2787 C C . PRO A 1 367 ? -3.538 5.906 43.225 1.00 90.06 367 PRO A C 1
ATOM 2789 O O . PRO A 1 367 ? -4.337 4.974 43.163 1.00 90.06 367 PRO A O 1
ATOM 2792 N N . VAL A 1 368 ? -3.069 6.528 42.139 1.00 92.62 368 VAL A N 1
ATOM 2793 C CA . VAL A 1 368 ? -3.509 6.235 40.770 1.00 92.62 368 VAL A CA 1
ATOM 2794 C C . VAL A 1 368 ? -2.985 4.870 40.330 1.00 92.62 368 VAL A C 1
ATOM 2796 O O . VAL A 1 368 ? -3.736 4.065 39.784 1.00 92.62 368 VAL A O 1
ATOM 2799 N N . LEU A 1 369 ? -1.712 4.577 40.615 1.00 94.00 369 LEU A N 1
ATOM 2800 C CA . LEU A 1 369 ? -1.098 3.282 40.309 1.00 94.00 369 LEU A CA 1
ATOM 2801 C C . LEU A 1 369 ? -1.769 2.142 41.086 1.00 94.00 369 LEU A C 1
ATOM 2803 O O . LEU A 1 369 ? -2.053 1.091 40.514 1.00 94.00 369 LEU A O 1
ATOM 2807 N N . SER A 1 370 ? -2.066 2.360 42.368 1.00 91.75 370 SER A N 1
ATOM 2808 C CA . SER A 1 370 ? -2.759 1.393 43.226 1.00 91.75 370 SER A CA 1
ATOM 2809 C C . SER A 1 370 ? -4.184 1.129 42.736 1.00 91.75 370 SER A C 1
ATOM 2811 O O . SER A 1 370 ? -4.577 -0.020 42.576 1.00 91.75 370 SER A O 1
ATOM 2813 N N . ALA A 1 371 ? -4.934 2.177 42.378 1.00 91.94 371 ALA A N 1
ATOM 2814 C CA . ALA A 1 371 ? -6.293 2.035 41.853 1.00 91.94 371 ALA A CA 1
ATOM 2815 C C . ALA A 1 371 ? -6.364 1.283 40.512 1.00 91.94 371 ALA A C 1
ATOM 2817 O O . ALA A 1 371 ? -7.404 0.731 40.168 1.00 91.94 371 ALA A O 1
ATOM 2818 N N . LEU A 1 372 ? -5.282 1.277 39.732 1.00 94.38 372 LEU A N 1
ATOM 2819 C CA . LEU A 1 372 ? -5.217 0.593 38.440 1.00 94.38 372 LEU A CA 1
ATOM 2820 C C . LEU A 1 372 ? -4.657 -0.831 38.526 1.00 94.38 372 LEU A C 1
ATOM 2822 O O . LEU A 1 372 ? -4.680 -1.539 37.511 1.00 94.38 372 LEU A O 1
ATOM 2826 N N . SER A 1 373 ? -4.130 -1.252 39.680 1.00 93.81 373 SER A N 1
ATOM 2827 C CA . SER A 1 373 ? -3.371 -2.494 39.798 1.00 93.81 373 SER A CA 1
ATOM 2828 C C . SER A 1 373 ? -3.842 -3.424 40.909 1.00 93.81 373 SER A C 1
ATOM 2830 O O . SER A 1 373 ? -4.169 -3.028 42.018 1.00 93.81 373 SER A O 1
ATOM 2832 N N . GLU A 1 374 ? -3.788 -4.720 40.609 1.00 93.12 374 GLU A N 1
ATOM 2833 C CA . GLU A 1 374 ? -3.817 -5.775 41.626 1.00 93.12 374 GLU A CA 1
ATOM 2834 C C . GLU A 1 374 ? -2.398 -6.056 42.137 1.00 93.12 374 GLU A C 1
ATOM 2836 O O . GLU A 1 374 ? -2.191 -6.372 43.307 1.00 93.12 374 GLU A O 1
ATOM 2841 N N . LYS A 1 375 ? -1.408 -5.937 41.241 1.00 92.94 375 LYS A N 1
ATOM 2842 C CA . LYS A 1 375 ? 0.011 -6.122 41.544 1.00 92.94 375 LYS A CA 1
ATOM 2843 C C . LYS A 1 375 ? 0.807 -4.906 41.088 1.00 92.94 375 LYS A C 1
ATOM 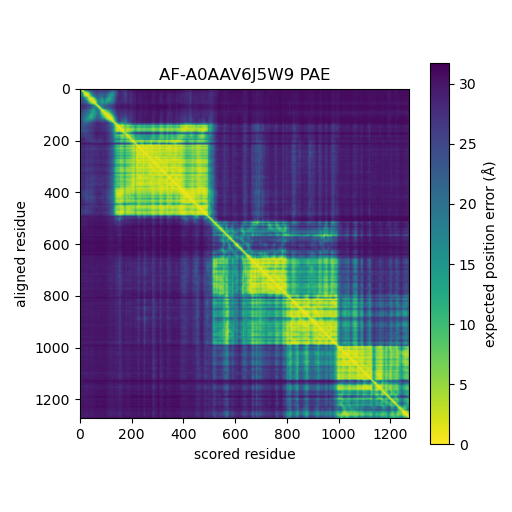2845 O O . LYS A 1 375 ? 0.977 -4.699 39.885 1.00 92.94 375 LYS A O 1
ATOM 2850 N N . LEU A 1 376 ? 1.312 -4.138 42.049 1.00 94.56 376 LEU A N 1
ATOM 2851 C CA . LEU A 1 376 ? 2.220 -3.018 41.818 1.00 94.56 376 LEU A CA 1
ATOM 2852 C C . LEU A 1 376 ? 3.645 -3.432 42.195 1.00 94.56 376 LEU A C 1
ATOM 2854 O O . LEU A 1 376 ? 3.960 -3.571 43.375 1.00 94.56 376 LEU A O 1
ATOM 2858 N N . TYR A 1 377 ? 4.497 -3.619 41.191 1.00 94.75 377 TYR A N 1
ATOM 2859 C CA . TYR A 1 377 ? 5.923 -3.868 41.372 1.00 94.75 377 TYR A CA 1
ATOM 2860 C C . TYR A 1 377 ? 6.679 -2.552 41.232 1.00 94.75 377 TYR A C 1
ATOM 2862 O O . TYR A 1 377 ? 6.661 -1.962 40.153 1.00 94.75 377 TYR A O 1
ATOM 2870 N N . VAL A 1 378 ? 7.354 -2.103 42.291 1.00 94.00 378 VAL A N 1
ATOM 2871 C CA . VAL A 1 378 ? 8.229 -0.924 42.220 1.00 94.00 378 VAL A CA 1
ATOM 2872 C C . VAL A 1 378 ? 9.667 -1.365 41.980 1.00 94.00 378 VAL A C 1
ATOM 2874 O O . VAL A 1 378 ? 10.286 -1.967 42.853 1.00 94.00 378 VAL A O 1
ATOM 2877 N N . ILE A 1 379 ? 10.191 -1.072 40.793 1.00 93.38 379 ILE A N 1
ATOM 2878 C CA . ILE A 1 379 ? 11.513 -1.491 40.331 1.00 93.38 379 ILE A CA 1
ATOM 2879 C C . ILE A 1 379 ? 12.531 -0.381 40.615 1.00 93.38 379 ILE A C 1
ATOM 2881 O O . ILE A 1 379 ? 12.433 0.724 40.081 1.00 93.38 379 ILE A O 1
ATOM 2885 N N . ARG A 1 380 ? 13.532 -0.676 41.449 1.00 87.88 380 ARG A N 1
ATOM 2886 C CA . ARG A 1 380 ? 14.694 0.197 41.672 1.00 87.88 380 ARG A CA 1
ATOM 2887 C C . ARG A 1 380 ? 15.550 0.296 40.405 1.00 87.88 380 ARG A C 1
ATOM 2889 O O . ARG A 1 380 ? 15.648 -0.657 39.640 1.00 87.88 380 ARG A O 1
ATOM 2896 N N . GLY A 1 381 ? 16.200 1.445 40.221 1.00 84.19 381 GLY A N 1
ATOM 2897 C CA . GLY A 1 381 ? 17.027 1.736 39.041 1.00 84.19 381 GLY A CA 1
ATOM 2898 C C . GLY A 1 381 ? 16.645 3.016 38.293 1.00 84.19 381 GLY A C 1
ATOM 2899 O O . GLY A 1 381 ? 17.207 3.271 37.234 1.00 84.19 381 GLY A O 1
ATOM 2900 N N . GLY A 1 382 ? 15.721 3.819 38.836 1.00 89.19 382 GLY A N 1
ATOM 2901 C CA . GLY A 1 382 ? 15.266 5.069 38.222 1.00 89.19 382 GLY A CA 1
ATOM 2902 C C . GLY A 1 382 ? 14.306 4.854 37.049 1.00 89.19 382 GLY A C 1
ATOM 2903 O O . GLY A 1 382 ? 13.785 3.753 36.835 1.00 89.19 382 GLY A O 1
ATOM 2904 N N . CYS A 1 383 ? 14.032 5.920 36.300 1.00 92.19 383 CYS A N 1
ATOM 2905 C CA . CYS A 1 383 ? 13.239 5.836 35.076 1.00 92.19 383 CYS A CA 1
ATOM 2906 C C . CYS A 1 383 ? 13.885 4.867 34.064 1.00 92.19 383 CYS A C 1
ATOM 2908 O O . CYS A 1 383 ? 15.100 4.716 34.008 1.00 92.19 383 CYS A O 1
ATOM 2910 N N . GLY A 1 384 ? 13.074 4.141 33.295 1.00 92.19 384 GLY A N 1
ATOM 2911 C CA . GLY A 1 384 ? 13.541 3.139 32.333 1.00 92.19 384 GLY A CA 1
ATOM 2912 C C . GLY A 1 384 ? 13.700 1.728 32.912 1.00 92.19 384 GLY A C 1
ATOM 2913 O O . GLY A 1 384 ? 13.693 0.765 32.143 1.00 92.19 384 GLY A O 1
ATOM 2914 N N . ALA A 1 385 ? 13.802 1.561 34.237 1.00 93.44 385 ALA A N 1
ATOM 2915 C CA . ALA A 1 385 ? 13.880 0.239 34.866 1.00 93.44 385 ALA A CA 1
ATOM 2916 C C . ALA A 1 385 ? 12.562 -0.553 34.732 1.00 93.44 385 ALA A C 1
ATOM 2918 O O . ALA A 1 385 ? 12.592 -1.739 34.388 1.00 93.44 385 ALA A O 1
ATOM 2919 N N . GLY A 1 386 ? 11.407 0.097 34.920 1.00 94.69 386 GLY A N 1
ATOM 2920 C CA . GLY A 1 386 ? 10.086 -0.500 34.698 1.00 94.69 386 GLY A CA 1
ATOM 2921 C C . GLY A 1 386 ? 9.892 -0.931 33.241 1.00 94.69 386 GLY A C 1
ATOM 2922 O O . GLY A 1 386 ? 9.540 -2.083 32.963 1.00 94.69 386 GLY A O 1
ATOM 2923 N N . SER A 1 387 ? 10.228 -0.046 32.300 1.00 95.00 387 SER A N 1
ATOM 2924 C CA . SER A 1 387 ? 10.269 -0.334 30.861 1.00 95.00 387 SER A CA 1
ATOM 2925 C C . SER A 1 387 ? 11.253 -1.452 30.511 1.00 95.00 387 SER A C 1
ATOM 2927 O O . SER A 1 387 ? 10.956 -2.274 29.645 1.00 95.00 387 SER A O 1
ATOM 2929 N N . GLY A 1 388 ? 12.378 -1.567 31.220 1.00 93.38 388 GLY A N 1
ATOM 2930 C CA . GLY A 1 388 ? 13.340 -2.660 31.062 1.00 93.38 388 GLY A CA 1
ATOM 2931 C C . GLY A 1 388 ? 12.748 -4.020 31.433 1.00 93.38 388 GLY A C 1
ATOM 2932 O O . GLY A 1 388 ? 12.824 -4.963 30.642 1.00 93.38 388 GLY A O 1
ATOM 2933 N N . VAL A 1 389 ? 12.078 -4.116 32.586 1.00 93.62 389 VAL A N 1
ATOM 2934 C CA . VAL A 1 389 ? 11.366 -5.340 33.001 1.00 93.62 389 VAL A CA 1
ATOM 2935 C C . VAL A 1 389 ? 10.261 -5.685 32.002 1.00 93.62 389 VAL A C 1
ATOM 2937 O O . VAL A 1 389 ? 10.136 -6.839 31.577 1.00 93.62 389 VAL A O 1
ATOM 2940 N N . LYS A 1 390 ? 9.488 -4.687 31.559 1.00 94.00 390 LYS A N 1
ATOM 2941 C CA . LYS A 1 390 ? 8.450 -4.891 30.545 1.00 94.00 390 LYS A CA 1
ATOM 2942 C C . LYS A 1 390 ? 9.032 -5.381 29.219 1.00 94.00 390 LYS A C 1
ATOM 2944 O O . LYS A 1 390 ? 8.445 -6.273 28.610 1.00 94.00 390 LYS A O 1
ATOM 2949 N N . MET A 1 391 ? 10.163 -4.837 28.781 1.00 93.50 391 MET A N 1
ATOM 2950 C CA . MET A 1 391 ? 10.849 -5.245 27.554 1.00 93.50 391 MET A CA 1
ATOM 2951 C C . MET A 1 391 ? 11.260 -6.722 27.613 1.00 93.50 391 MET A C 1
ATOM 2953 O O . MET A 1 391 ? 10.978 -7.463 26.673 1.00 93.50 391 MET A O 1
ATOM 2957 N N . VAL A 1 392 ? 11.832 -7.184 28.732 1.00 92.19 392 VAL A N 1
ATOM 2958 C CA . VAL A 1 392 ? 12.160 -8.610 28.941 1.00 92.19 392 VAL A CA 1
ATOM 2959 C C . VAL A 1 392 ? 10.895 -9.478 28.943 1.00 92.19 392 VAL A C 1
ATOM 2961 O O . VAL A 1 392 ? 10.864 -10.544 28.327 1.00 92.19 392 VAL A O 1
ATOM 2964 N N . ASN A 1 393 ? 9.808 -9.006 29.560 1.00 92.50 393 ASN A N 1
ATOM 2965 C CA . ASN A 1 393 ? 8.521 -9.697 29.498 1.00 92.50 393 ASN A CA 1
ATOM 2966 C C . ASN A 1 393 ? 7.984 -9.797 28.057 1.00 92.50 393 ASN A C 1
ATOM 2968 O O . ASN A 1 393 ? 7.460 -10.841 27.677 1.00 92.50 393 ASN A O 1
ATOM 2972 N N . GLN A 1 394 ? 8.103 -8.739 27.246 1.00 91.31 394 GLN A N 1
ATOM 2973 C CA . GLN A 1 394 ? 7.638 -8.751 25.853 1.00 91.31 394 GLN A CA 1
ATOM 2974 C C . GLN A 1 394 ? 8.526 -9.599 24.933 1.00 91.31 394 GLN A C 1
ATOM 2976 O O . GLN A 1 394 ? 7.997 -10.235 24.021 1.00 91.31 394 GLN A O 1
ATOM 2981 N N . LEU A 1 395 ? 9.832 -9.676 25.208 1.00 93.56 395 LEU A N 1
ATOM 2982 C CA . LEU A 1 395 ? 10.741 -10.637 24.580 1.00 93.56 395 LEU A CA 1
ATOM 2983 C C . LEU A 1 395 ? 10.208 -12.068 24.747 1.00 93.56 395 LEU A C 1
ATOM 2985 O O . LEU A 1 395 ? 9.976 -12.758 23.754 1.00 93.56 395 LEU A O 1
ATOM 2989 N N . LEU A 1 396 ? 9.949 -12.493 25.988 1.00 93.00 396 LEU A N 1
ATOM 2990 C CA . LEU A 1 396 ? 9.426 -13.834 26.267 1.00 93.00 396 LEU A CA 1
ATOM 2991 C C . LEU A 1 396 ? 8.017 -14.024 25.701 1.00 93.00 396 LEU A C 1
ATOM 2993 O O . LEU A 1 396 ? 7.724 -15.062 25.118 1.00 93.00 396 LEU A O 1
ATOM 2997 N N . ALA A 1 397 ? 7.152 -13.015 25.819 1.00 90.38 397 ALA A N 1
ATOM 2998 C CA . ALA A 1 397 ? 5.796 -13.068 25.286 1.00 90.38 397 ALA A CA 1
ATOM 2999 C C . ALA A 1 397 ? 5.779 -13.348 23.777 1.00 90.38 397 ALA A C 1
ATOM 3001 O O . ALA A 1 397 ? 5.080 -14.259 23.334 1.00 90.38 397 ALA A O 1
ATOM 3002 N N . GLY A 1 398 ? 6.553 -12.587 22.997 1.00 90.06 398 GLY A N 1
ATOM 3003 C CA . GLY A 1 398 ? 6.632 -12.755 21.547 1.00 90.06 398 GLY A CA 1
ATOM 3004 C C . GLY A 1 398 ? 7.200 -14.118 21.157 1.00 90.06 398 GLY A C 1
ATOM 3005 O O . GLY A 1 398 ? 6.610 -14.806 20.323 1.00 90.06 398 GLY A O 1
ATOM 3006 N N . VAL A 1 399 ? 8.292 -14.542 21.807 1.00 92.06 399 VAL A N 1
ATOM 3007 C CA . VAL A 1 399 ? 8.915 -15.852 21.558 1.00 92.06 399 VAL A CA 1
ATOM 3008 C C . VAL A 1 399 ? 7.958 -16.991 21.891 1.00 92.06 399 VAL A C 1
ATOM 3010 O O . VAL A 1 399 ? 7.757 -17.869 21.062 1.00 92.06 399 VAL A O 1
ATOM 3013 N N . HIS A 1 400 ? 7.307 -16.970 23.054 1.00 92.56 400 HIS A N 1
ATOM 3014 C CA . HIS A 1 400 ? 6.388 -18.036 23.452 1.00 92.56 400 HIS A CA 1
ATOM 3015 C C . HIS A 1 400 ? 5.165 -18.134 22.536 1.00 92.56 400 HIS A C 1
ATOM 3017 O O . HIS A 1 400 ? 4.714 -19.242 22.265 1.00 92.56 400 HIS A O 1
ATOM 3023 N N . ILE A 1 401 ? 4.636 -17.012 22.034 1.00 88.81 401 ILE A N 1
ATOM 3024 C CA . ILE A 1 401 ? 3.528 -17.029 21.066 1.00 88.81 401 ILE A CA 1
ATOM 3025 C C . ILE A 1 401 ? 3.962 -17.691 19.758 1.00 88.81 401 ILE A C 1
ATOM 3027 O O . ILE A 1 401 ? 3.242 -18.544 19.241 1.00 88.81 401 ILE A O 1
ATOM 3031 N N . ALA A 1 402 ? 5.127 -17.310 19.232 1.00 88.81 402 ALA A N 1
ATOM 3032 C CA . ALA A 1 402 ? 5.629 -17.854 17.976 1.00 88.81 402 ALA A CA 1
ATOM 3033 C C . ALA A 1 402 ? 6.012 -19.334 18.103 1.00 88.81 402 ALA A C 1
ATOM 3035 O O . ALA A 1 402 ? 5.628 -20.137 17.257 1.00 88.81 402 ALA A O 1
ATOM 3036 N N . SER A 1 403 ? 6.662 -19.722 19.201 1.00 89.31 403 SER A N 1
ATOM 3037 C CA . SER A 1 403 ? 6.970 -21.124 19.495 1.00 89.31 403 SER A CA 1
ATOM 3038 C C . SER A 1 403 ? 5.711 -21.961 19.720 1.00 89.31 403 SER A C 1
ATOM 3040 O O . SER A 1 403 ? 5.658 -23.101 19.270 1.00 89.31 403 SER A O 1
ATOM 3042 N N . ALA A 1 404 ? 4.679 -21.416 20.377 1.00 88.50 404 ALA A N 1
ATOM 3043 C CA . ALA A 1 404 ? 3.395 -22.100 20.527 1.00 88.50 404 ALA A CA 1
ATOM 3044 C C . ALA A 1 404 ? 2.748 -22.356 19.161 1.00 88.50 404 ALA A C 1
ATOM 3046 O O . ALA A 1 404 ? 2.307 -23.471 18.896 1.00 88.50 404 ALA A O 1
ATOM 3047 N N . ALA A 1 405 ? 2.740 -21.358 18.275 1.00 87.00 405 ALA A N 1
ATOM 3048 C CA . ALA A 1 405 ? 2.224 -21.523 16.921 1.00 87.00 405 ALA A CA 1
ATOM 3049 C C . ALA A 1 405 ? 3.031 -22.555 16.112 1.00 87.00 405 ALA A C 1
ATOM 3051 O O . ALA A 1 405 ? 2.428 -23.434 15.498 1.00 87.00 405 ALA A O 1
ATOM 3052 N N . GLU A 1 406 ? 4.369 -22.501 16.159 1.00 86.75 406 GLU A N 1
ATOM 3053 C CA . GLU A 1 406 ? 5.259 -23.476 15.505 1.00 86.75 406 GLU A CA 1
ATOM 3054 C C . GLU A 1 406 ? 4.985 -24.904 16.008 1.00 86.75 406 GLU A C 1
ATOM 3056 O O . GLU A 1 406 ? 4.797 -25.823 15.209 1.00 86.75 406 GLU A O 1
ATOM 3061 N N . ALA A 1 407 ? 4.869 -25.086 17.327 1.00 87.25 407 ALA A N 1
ATOM 3062 C CA . ALA A 1 407 ? 4.599 -26.383 17.943 1.00 87.25 407 ALA A CA 1
ATOM 3063 C C . ALA A 1 407 ? 3.212 -26.934 17.577 1.00 87.25 407 ALA A C 1
ATOM 3065 O O . ALA A 1 407 ? 3.083 -28.115 17.246 1.00 87.25 407 ALA A O 1
ATOM 3066 N N . MET A 1 408 ? 2.172 -26.095 17.603 1.00 87.50 408 MET A N 1
ATOM 3067 C CA . MET A 1 408 ? 0.811 -26.510 17.250 1.00 87.50 408 MET A CA 1
ATOM 3068 C C . MET A 1 408 ? 0.685 -26.851 15.763 1.00 87.50 408 MET A C 1
ATOM 3070 O O . MET A 1 408 ? 0.026 -27.835 15.419 1.00 87.50 408 MET A O 1
ATOM 3074 N N . ALA A 1 409 ? 1.347 -26.090 14.888 1.00 81.25 409 ALA A N 1
ATOM 3075 C CA . ALA A 1 409 ? 1.383 -26.360 13.455 1.00 81.25 409 ALA A CA 1
ATOM 3076 C C . ALA A 1 409 ? 2.154 -27.651 13.137 1.00 81.25 409 ALA A C 1
ATOM 3078 O O . ALA A 1 409 ? 1.674 -28.477 12.358 1.00 81.25 409 ALA A O 1
ATOM 3079 N N . PHE A 1 410 ? 3.293 -27.881 13.796 1.00 84.88 410 PHE A N 1
ATOM 3080 C CA . PHE A 1 410 ? 4.037 -29.132 13.658 1.00 84.88 410 PHE A CA 1
ATOM 3081 C C . PHE A 1 410 ? 3.229 -30.332 14.162 1.00 84.88 410 PHE A C 1
ATOM 3083 O O . PHE A 1 410 ? 3.141 -31.350 13.480 1.00 84.88 410 PHE A O 1
ATOM 3090 N N . GLY A 1 411 ? 2.554 -30.198 15.307 1.00 82.69 411 GLY A N 1
ATOM 3091 C CA . GLY A 1 411 ? 1.646 -31.224 15.820 1.00 82.69 411 GLY A CA 1
ATOM 3092 C C . GLY A 1 411 ? 0.508 -31.551 14.848 1.00 82.69 411 GLY A C 1
ATOM 3093 O O . GLY A 1 411 ? 0.206 -32.724 14.631 1.00 82.69 411 GLY A O 1
ATOM 3094 N N . ALA A 1 412 ? -0.079 -30.535 14.209 1.00 80.56 412 ALA A N 1
ATOM 3095 C CA . ALA A 1 412 ? -1.080 -30.728 13.161 1.00 80.56 412 ALA A CA 1
ATOM 3096 C C . ALA A 1 412 ? -0.500 -31.452 11.932 1.00 80.56 412 ALA A C 1
ATOM 3098 O O . ALA A 1 412 ? -1.136 -32.363 11.405 1.00 80.56 412 ALA A O 1
ATOM 3099 N N . ARG A 1 413 ? 0.726 -31.107 11.509 1.00 80.25 413 ARG A N 1
ATOM 3100 C CA . ARG A 1 413 ? 1.431 -31.784 10.406 1.00 80.25 413 ARG A CA 1
ATOM 3101 C C . ARG A 1 413 ? 1.738 -33.251 10.714 1.00 80.25 413 ARG A C 1
ATOM 3103 O O . ARG A 1 413 ? 1.657 -34.079 9.814 1.00 80.25 413 ARG A O 1
ATOM 3110 N N . LEU A 1 414 ? 2.020 -33.584 11.971 1.00 76.12 414 LEU A N 1
ATOM 3111 C CA . LEU A 1 414 ? 2.163 -34.968 12.438 1.00 76.12 414 LEU A CA 1
ATOM 3112 C C . LEU A 1 414 ? 0.823 -35.732 12.511 1.00 76.12 414 LEU A C 1
ATOM 3114 O O . LEU A 1 414 ? 0.804 -36.895 12.907 1.00 76.12 414 LEU A O 1
ATOM 3118 N N . GLY A 1 415 ? -0.304 -35.099 12.162 1.00 76.25 415 GLY A N 1
ATOM 3119 C CA . GLY A 1 415 ? -1.635 -35.706 12.214 1.00 76.25 415 GLY A CA 1
ATOM 3120 C C . GLY A 1 415 ? -2.208 -35.831 13.630 1.00 76.25 415 GLY A C 1
ATOM 3121 O O . GLY A 1 415 ? -3.149 -36.597 13.848 1.00 76.25 415 GLY A O 1
ATOM 3122 N N . LEU A 1 416 ? -1.658 -35.107 14.611 1.00 81.06 416 LEU A N 1
ATOM 3123 C CA . LEU A 1 416 ? -2.144 -35.139 15.989 1.00 81.06 416 LEU A CA 1
ATOM 3124 C C . LEU A 1 416 ? -3.429 -34.316 16.138 1.00 81.06 416 LEU A C 1
ATOM 3126 O O . LEU A 1 416 ? -3.617 -33.275 15.510 1.00 81.06 416 LEU A O 1
ATOM 3130 N N . ASN A 1 417 ? -4.307 -34.742 17.047 1.00 88.12 417 ASN A N 1
ATOM 3131 C CA . ASN A 1 417 ? -5.447 -33.924 17.447 1.00 88.12 417 ASN A CA 1
ATOM 3132 C C . ASN A 1 417 ? -4.946 -32.718 18.256 1.00 88.12 417 ASN A C 1
ATOM 3134 O O . ASN A 1 417 ? -4.540 -32.869 19.409 1.00 88.12 417 ASN A O 1
ATOM 3138 N N . THR A 1 418 ? -4.994 -31.526 17.662 1.00 84.56 418 THR A N 1
ATOM 3139 C CA . THR A 1 418 ? -4.454 -30.292 18.253 1.00 84.56 418 THR A CA 1
ATOM 3140 C C . THR A 1 418 ? -5.129 -29.906 19.569 1.00 84.56 418 THR A C 1
ATOM 3142 O O . THR A 1 418 ? -4.470 -29.375 20.454 1.00 84.56 418 THR A O 1
ATOM 3145 N N . ARG A 1 419 ? -6.410 -30.237 19.767 1.00 89.19 419 ARG A N 1
ATOM 3146 C CA . ARG A 1 419 ? -7.096 -29.992 21.046 1.00 89.19 419 ARG A CA 1
ATOM 3147 C C . ARG A 1 419 ? -6.535 -30.875 22.164 1.00 89.19 419 ARG A C 1
ATOM 3149 O O . ARG A 1 419 ? -6.174 -30.365 23.214 1.00 89.19 419 ARG A O 1
ATOM 3156 N N . LYS A 1 420 ? -6.351 -32.174 21.907 1.00 89.88 420 LYS A N 1
ATOM 3157 C CA . LYS A 1 420 ? -5.695 -33.080 22.869 1.00 89.88 420 LYS A CA 1
ATOM 3158 C C . LYS A 1 420 ? -4.225 -32.726 23.088 1.00 89.88 420 LYS A C 1
ATOM 3160 O O . LYS A 1 420 ? -3.728 -32.856 24.200 1.00 89.88 420 LYS A O 1
ATOM 3165 N N . LEU A 1 421 ? -3.531 -32.289 22.036 1.00 88.25 421 LEU A N 1
ATOM 3166 C CA . LEU A 1 421 ? -2.151 -31.818 22.139 1.00 88.25 421 LEU A CA 1
ATOM 3167 C C . LEU A 1 421 ? -2.063 -30.608 23.073 1.00 88.25 421 LEU A C 1
ATOM 3169 O O . LEU A 1 421 ? -1.203 -30.588 23.947 1.00 88.25 421 LEU A O 1
ATOM 3173 N N . PHE A 1 422 ? -2.978 -29.645 22.934 1.00 91.50 422 PHE A N 1
ATOM 3174 C CA . PHE A 1 422 ? -3.091 -28.521 23.857 1.00 91.50 422 PHE A CA 1
ATOM 3175 C C . PHE A 1 422 ? -3.286 -28.995 25.303 1.00 91.50 422 PHE A C 1
ATOM 3177 O O . PHE A 1 422 ? -2.511 -28.584 26.161 1.00 91.50 422 PHE A O 1
ATOM 3184 N N . ASP A 1 423 ? -4.234 -29.901 25.565 1.00 90.12 423 ASP A N 1
ATOM 3185 C CA . ASP A 1 423 ? -4.521 -30.393 26.923 1.00 90.12 423 ASP A CA 1
ATOM 3186 C C . ASP A 1 423 ? -3.293 -31.057 27.582 1.00 90.12 423 ASP A C 1
ATOM 3188 O O . ASP A 1 423 ? -3.004 -30.841 28.765 1.00 90.12 423 ASP A O 1
ATOM 3192 N N . VAL A 1 424 ? -2.540 -31.845 26.804 1.00 90.81 424 VAL A N 1
ATOM 3193 C CA . VAL A 1 424 ? -1.314 -32.516 27.262 1.00 90.81 424 VAL A CA 1
ATOM 3194 C C . VAL A 1 424 ? -0.202 -31.504 27.526 1.00 90.81 424 VAL A C 1
ATOM 3196 O O . VAL A 1 424 ? 0.421 -31.548 28.588 1.00 90.81 424 VAL A O 1
ATOM 3199 N N . ILE A 1 425 ? 0.050 -30.586 26.588 1.00 89.38 425 ILE A N 1
ATOM 3200 C CA . ILE A 1 425 ? 1.148 -29.621 26.712 1.00 89.38 425 ILE A CA 1
ATOM 3201 C C . ILE A 1 425 ? 0.867 -28.605 27.815 1.00 89.38 425 ILE A C 1
ATOM 3203 O O . ILE A 1 425 ? 1.783 -28.324 28.585 1.00 89.38 425 ILE A O 1
ATOM 3207 N N . ALA A 1 426 ? -0.375 -28.134 27.955 1.00 89.12 426 ALA A N 1
ATOM 3208 C CA . ALA A 1 426 ? -0.794 -27.217 29.017 1.00 89.12 426 ALA A CA 1
ATOM 3209 C C . ALA A 1 426 ? -0.558 -27.791 30.425 1.00 89.12 426 ALA A C 1
ATOM 3211 O O . ALA A 1 426 ? -0.333 -27.042 31.368 1.00 89.12 426 ALA A O 1
ATOM 3212 N N . SER A 1 427 ? -0.554 -29.121 30.563 1.00 85.56 427 SER A N 1
ATOM 3213 C CA . SER A 1 427 ? -0.276 -29.818 31.827 1.00 85.56 427 SER A CA 1
ATOM 3214 C C . SER A 1 427 ? 1.185 -30.276 31.968 1.00 85.56 427 SER A C 1
ATOM 3216 O O . SER A 1 427 ? 1.535 -30.940 32.945 1.00 85.56 427 SER A O 1
ATOM 3218 N N . SER A 1 428 ? 2.041 -29.968 30.991 1.00 84.81 428 SER A N 1
ATOM 3219 C CA . SER A 1 428 ? 3.441 -30.400 30.933 1.00 84.81 428 SER A CA 1
ATOM 3220 C C . SER A 1 428 ? 4.409 -29.272 31.299 1.00 84.81 428 SER A C 1
ATOM 3222 O O . SER A 1 428 ? 4.061 -28.095 31.259 1.00 84.81 428 SER A O 1
ATOM 3224 N N . GLY A 1 429 ? 5.675 -29.614 31.561 1.00 74.94 429 GLY A N 1
ATOM 3225 C CA . GLY A 1 429 ? 6.735 -28.621 31.791 1.00 74.94 429 GLY A CA 1
ATOM 3226 C C . GLY A 1 429 ? 7.066 -27.730 30.582 1.00 74.94 429 GLY A C 1
ATOM 3227 O O . GLY A 1 429 ? 7.815 -26.773 30.736 1.00 74.94 429 GLY A O 1
ATOM 3228 N N . ALA A 1 430 ? 6.521 -28.022 29.394 1.00 77.00 430 ALA A N 1
ATOM 3229 C CA . ALA A 1 430 ? 6.717 -27.225 28.181 1.00 77.00 430 ALA A CA 1
ATOM 3230 C C . ALA A 1 430 ? 5.692 -26.081 28.014 1.00 77.00 430 ALA A C 1
ATOM 3232 O O . ALA A 1 430 ? 5.785 -25.320 27.048 1.00 77.00 430 ALA A O 1
ATOM 3233 N N . THR A 1 431 ? 4.704 -25.958 28.913 1.00 89.12 431 THR A N 1
ATOM 3234 C CA . THR A 1 431 ? 3.680 -24.902 28.840 1.00 89.12 431 THR A CA 1
ATOM 3235 C C . THR A 1 431 ? 4.240 -23.503 29.131 1.00 89.12 431 THR A C 1
ATOM 3237 O O . THR A 1 431 ? 5.303 -23.320 29.722 1.00 89.12 431 THR A O 1
ATOM 3240 N N . SER A 1 432 ? 3.479 -22.482 28.741 1.00 91.19 432 SER A N 1
ATOM 3241 C CA . SER A 1 432 ? 3.655 -21.100 29.186 1.00 91.19 432 SER A CA 1
ATOM 3242 C C . SER A 1 432 ? 2.298 -20.405 29.260 1.00 91.19 432 SER A C 1
ATOM 3244 O O . SER A 1 432 ? 1.352 -20.808 28.585 1.00 91.19 432 SER A O 1
ATOM 3246 N N . TRP A 1 433 ? 2.212 -19.284 29.983 1.00 87.00 433 TRP A N 1
ATOM 3247 C CA . TRP A 1 433 ? 0.976 -18.493 30.007 1.00 87.00 433 TRP A CA 1
ATOM 3248 C C . TRP A 1 433 ? 0.523 -18.070 28.600 1.00 87.00 433 TRP A C 1
ATOM 3250 O O . TRP A 1 433 ? -0.668 -18.045 28.315 1.00 87.00 433 TRP A O 1
ATOM 3260 N N . MET A 1 434 ? 1.460 -17.764 27.692 1.00 87.50 434 MET A N 1
ATOM 3261 C CA . MET A 1 434 ? 1.118 -17.437 26.304 1.00 87.50 434 MET A CA 1
ATOM 3262 C C . MET A 1 434 ? 0.604 -18.658 25.541 1.00 87.50 434 MET A C 1
ATOM 3264 O O . MET A 1 434 ? -0.311 -18.509 24.743 1.00 87.50 434 MET A O 1
ATOM 3268 N N . PHE A 1 435 ? 1.131 -19.854 25.800 1.00 87.88 435 PHE A N 1
ATOM 3269 C CA . PHE A 1 435 ? 0.594 -21.086 25.224 1.00 87.88 435 PHE A CA 1
ATOM 3270 C C . PHE A 1 435 ? -0.850 -21.310 25.699 1.00 87.88 435 PHE A C 1
ATOM 3272 O O . PHE A 1 435 ? -1.767 -21.354 24.881 1.00 87.88 435 PHE A O 1
ATOM 3279 N N . GLU A 1 436 ? -1.072 -21.324 27.014 1.00 89.44 436 GLU A N 1
ATOM 3280 C CA . GLU A 1 436 ? -2.394 -21.504 27.633 1.00 89.44 436 GLU A CA 1
ATOM 3281 C C . GLU A 1 436 ? -3.402 -20.441 27.209 1.00 89.44 436 GLU A C 1
ATOM 3283 O O . GLU A 1 436 ? -4.578 -20.736 27.018 1.00 89.44 436 GLU A O 1
ATOM 3288 N N . ASN A 1 437 ? -2.953 -19.197 27.053 1.00 84.81 437 ASN A N 1
ATOM 3289 C CA . ASN A 1 437 ? -3.836 -18.105 26.690 1.00 84.81 437 ASN A CA 1
ATOM 3290 C C . ASN A 1 437 ? -4.077 -18.003 25.181 1.00 84.81 437 ASN A C 1
ATOM 3292 O O . ASN A 1 437 ? -5.152 -17.559 24.801 1.00 84.81 437 ASN A O 1
ATOM 3296 N N . ARG A 1 438 ? -3.104 -18.334 24.317 1.00 84.38 438 ARG A N 1
ATOM 3297 C CA . ARG A 1 438 ? -3.203 -18.077 22.865 1.00 84.38 438 ARG A CA 1
ATOM 3298 C C . ARG A 1 438 ? -3.625 -19.302 22.063 1.00 84.38 438 ARG A C 1
ATOM 3300 O O . ARG A 1 438 ? -4.378 -19.148 21.106 1.00 84.38 438 ARG A O 1
ATOM 3307 N N . VAL A 1 439 ? -3.189 -20.500 22.450 1.00 85.75 439 VAL A N 1
ATOM 3308 C CA . VAL A 1 439 ? -3.500 -21.735 21.714 1.00 85.75 439 VAL A CA 1
ATOM 3309 C C . VAL A 1 439 ? -4.994 -22.069 21.687 1.00 85.75 439 VAL A C 1
ATOM 3311 O O . VAL A 1 439 ? -5.444 -22.497 20.626 1.00 85.75 439 VAL A O 1
ATOM 3314 N N . PRO A 1 440 ? -5.808 -21.828 22.737 1.00 86.38 440 PRO A N 1
ATOM 3315 C CA . PRO A 1 440 ? -7.253 -22.036 22.638 1.00 86.38 440 PRO A CA 1
ATOM 3316 C C . PRO A 1 440 ? -7.874 -21.283 21.460 1.00 86.38 440 PRO A C 1
ATOM 3318 O O . PRO A 1 440 ? -8.599 -21.880 20.673 1.00 86.38 440 PRO A O 1
ATOM 3321 N N . HIS A 1 441 ? -7.486 -20.021 21.251 1.00 79.38 441 HIS A N 1
ATOM 3322 C CA . HIS A 1 441 ? -7.959 -19.229 20.113 1.00 79.38 441 HIS A CA 1
ATOM 3323 C C . HIS A 1 441 ? -7.471 -19.787 18.767 1.00 79.38 441 HIS A C 1
ATOM 3325 O O . HIS A 1 441 ? -8.223 -19.767 17.794 1.00 79.38 441 HIS A O 1
ATOM 3331 N N . MET A 1 442 ? -6.249 -20.339 18.711 1.00 80.81 442 MET A N 1
ATOM 3332 C CA . MET A 1 442 ? -5.730 -21.027 17.517 1.00 80.81 442 MET A CA 1
ATOM 3333 C C . MET A 1 442 ? -6.537 -22.294 17.195 1.00 80.81 442 MET A C 1
ATOM 3335 O O . MET A 1 442 ? -6.818 -22.569 16.035 1.00 80.81 442 MET A O 1
ATOM 3339 N N . VAL A 1 443 ? -6.922 -23.066 18.216 1.00 79.12 443 VAL A N 1
ATOM 3340 C CA . VAL A 1 443 ? -7.691 -24.315 18.068 1.00 79.12 443 VAL A CA 1
ATOM 3341 C C . VAL A 1 443 ? -9.173 -24.042 17.778 1.00 79.12 443 VAL A C 1
ATOM 3343 O O . VAL A 1 443 ? -9.835 -24.852 17.130 1.00 79.12 443 VAL A O 1
ATOM 3346 N N . GLU A 1 444 ? -9.710 -22.923 18.261 1.00 74.50 444 GLU A N 1
ATOM 3347 C CA . GLU A 1 444 ? -11.110 -22.513 18.086 1.00 74.50 444 GLU A CA 1
ATOM 3348 C C . GLU A 1 444 ? -11.348 -21.644 16.847 1.00 74.50 444 GLU A C 1
ATOM 3350 O O . GLU A 1 444 ? -12.501 -21.349 16.535 1.00 74.50 444 GLU A O 1
ATOM 3355 N N . ASN A 1 445 ? -10.290 -21.271 16.116 1.00 67.62 445 ASN A N 1
ATOM 3356 C CA . ASN A 1 445 ? -10.362 -20.329 14.996 1.00 67.62 445 ASN A CA 1
ATOM 3357 C C . ASN A 1 445 ? -11.025 -18.994 15.406 1.00 67.62 445 ASN A C 1
ATOM 3359 O O . ASN A 1 445 ? -11.814 -18.417 14.654 1.00 67.62 445 ASN A O 1
ATOM 3363 N N . ASP A 1 446 ? -10.716 -18.503 16.611 1.00 64.50 446 ASP A N 1
ATOM 3364 C CA . ASP A 1 446 ? -11.144 -17.186 17.087 1.00 64.50 446 ASP A CA 1
ATOM 3365 C C . ASP A 1 446 ? -10.088 -16.131 16.732 1.00 64.50 446 ASP A C 1
ATOM 3367 O O . ASP A 1 446 ? -8.992 -16.090 17.292 1.00 64.50 446 ASP A O 1
ATOM 3371 N N . PHE A 1 447 ? -10.441 -15.259 15.788 1.00 59.88 447 PHE A N 1
ATOM 3372 C CA . PHE A 1 447 ? -9.573 -14.207 15.249 1.00 59.88 447 PHE A CA 1
ATOM 3373 C C . PHE A 1 447 ? -9.977 -12.815 15.747 1.00 59.88 447 PHE A C 1
ATOM 3375 O O . PHE A 1 447 ? -9.874 -11.809 15.033 1.00 59.88 447 PHE A O 1
ATOM 3382 N N . THR A 1 448 ? -10.525 -12.760 16.957 1.00 58.97 448 THR A N 1
ATOM 3383 C CA . THR A 1 448 ? -10.807 -11.507 17.648 1.00 58.97 448 THR A CA 1
ATOM 3384 C C . THR A 1 448 ? -9.492 -10.894 18.157 1.00 58.97 448 THR A C 1
ATOM 3386 O O . THR A 1 448 ? -8.693 -11.588 18.793 1.00 58.97 448 THR A O 1
ATOM 3389 N N . PRO A 1 449 ? -9.237 -9.583 17.953 1.00 53.03 449 PRO A N 1
ATOM 3390 C CA . PRO A 1 449 ? -7.996 -8.952 18.405 1.00 53.03 449 PRO A CA 1
ATOM 3391 C C . PRO A 1 449 ? -7.979 -8.869 19.919 1.00 53.03 449 PRO A C 1
ATOM 3393 O O . PRO A 1 449 ? -8.567 -7.959 20.501 1.00 53.03 449 PRO A O 1
ATOM 3396 N N . LEU A 1 450 ? -7.238 -9.758 20.570 1.00 60.78 450 LEU A N 1
ATOM 3397 C CA . LEU A 1 450 ? -6.862 -9.551 21.969 1.00 60.78 450 LEU A CA 1
ATOM 3398 C C . LEU A 1 450 ? -5.567 -8.733 22.077 1.00 60.78 450 LEU A C 1
ATOM 3400 O O . LEU A 1 450 ? -5.354 -8.010 23.051 1.00 60.78 450 LEU A O 1
ATOM 3404 N N . SER A 1 451 ? -4.694 -8.829 21.072 1.00 68.38 451 SER A N 1
ATOM 3405 C CA . SER A 1 451 ? -3.502 -7.996 20.871 1.00 68.38 451 SER A CA 1
ATOM 3406 C C . SER A 1 451 ? -3.164 -8.003 19.379 1.00 68.38 451 SER A C 1
ATOM 3408 O O . SER A 1 451 ? -3.057 -9.078 18.794 1.00 68.38 451 SER A O 1
ATOM 3410 N N . ALA A 1 452 ? -3.051 -6.830 18.750 1.00 71.44 452 ALA A N 1
ATOM 3411 C CA . ALA A 1 452 ? -2.756 -6.750 17.319 1.00 71.44 452 ALA A CA 1
ATOM 3412 C C . ALA A 1 452 ? -1.331 -7.237 17.017 1.00 71.44 452 ALA A C 1
ATOM 3414 O O . ALA A 1 452 ? -0.426 -7.058 17.833 1.00 71.44 452 ALA A O 1
ATOM 3415 N N . LEU A 1 453 ? -1.133 -7.822 15.835 1.00 78.06 453 LEU A N 1
ATOM 3416 C CA . LEU A 1 453 ? 0.165 -8.327 15.385 1.00 78.06 453 LEU A CA 1
ATOM 3417 C C . LEU A 1 453 ? 1.231 -7.215 15.364 1.00 78.06 453 LEU A C 1
ATOM 3419 O O . LEU A 1 453 ? 2.342 -7.421 15.853 1.00 78.06 453 LEU A O 1
ATOM 3423 N N . ASP A 1 454 ? 0.856 -6.005 14.939 1.00 79.25 454 ASP A N 1
ATOM 3424 C CA . ASP A 1 454 ? 1.733 -4.825 14.936 1.00 79.25 454 ASP A CA 1
ATOM 3425 C C . ASP A 1 454 ? 2.256 -4.434 16.327 1.00 79.25 454 ASP A C 1
ATOM 3427 O O . ASP A 1 454 ? 3.311 -3.808 16.442 1.00 79.25 454 ASP A O 1
ATOM 3431 N N . ILE A 1 455 ? 1.565 -4.821 17.407 1.00 83.62 455 ILE A N 1
ATOM 3432 C CA . ILE A 1 455 ? 2.071 -4.605 18.768 1.00 83.62 455 ILE A CA 1
ATOM 3433 C C . ILE A 1 455 ? 3.304 -5.473 19.018 1.00 83.62 455 ILE A C 1
ATOM 3435 O O . ILE A 1 455 ? 4.269 -4.985 19.600 1.00 83.62 455 ILE A O 1
ATOM 3439 N N . PHE A 1 456 ? 3.319 -6.718 18.534 1.00 87.88 456 PHE A N 1
ATOM 3440 C CA . PHE A 1 456 ? 4.487 -7.593 18.658 1.00 87.88 456 PHE A CA 1
ATOM 3441 C C . PHE A 1 456 ? 5.615 -7.192 17.707 1.00 87.88 456 PHE A C 1
ATOM 3443 O O . PHE A 1 456 ? 6.772 -7.253 18.117 1.00 87.88 456 PHE A O 1
ATOM 3450 N N . VAL A 1 457 ? 5.301 -6.697 16.503 1.00 87.50 457 VAL A N 1
ATOM 3451 C CA . VAL A 1 457 ? 6.299 -6.062 15.619 1.00 87.50 457 VAL A CA 1
ATOM 3452 C C . VAL A 1 457 ? 6.965 -4.885 16.333 1.00 87.50 457 VAL A C 1
ATOM 3454 O O . VAL A 1 457 ? 8.188 -4.803 16.413 1.00 87.50 457 VAL A O 1
ATOM 3457 N N . LYS A 1 458 ? 6.167 -3.994 16.930 1.00 91.56 458 LYS A N 1
ATOM 3458 C CA . LYS A 1 458 ? 6.674 -2.857 17.704 1.00 91.56 458 LYS A CA 1
ATOM 3459 C C . LYS A 1 458 ? 7.527 -3.305 18.892 1.00 91.56 458 LYS A C 1
ATOM 3461 O O . LYS A 1 458 ? 8.639 -2.809 19.058 1.00 91.56 458 LYS A O 1
ATOM 3466 N N . ASP A 1 459 ? 7.002 -4.194 19.732 1.00 91.94 459 ASP A N 1
ATOM 3467 C CA . ASP A 1 459 ? 7.631 -4.576 20.999 1.00 91.94 459 ASP A CA 1
ATOM 3468 C C . ASP A 1 459 ? 8.919 -5.368 20.786 1.00 91.94 459 ASP A C 1
ATOM 3470 O O . ASP A 1 459 ? 9.937 -5.058 21.405 1.00 91.94 459 ASP A O 1
ATOM 3474 N N . LEU A 1 460 ? 8.918 -6.340 19.871 1.00 93.06 460 LEU A N 1
ATOM 3475 C CA . LEU A 1 460 ? 10.141 -7.056 19.511 1.00 93.06 460 LEU A CA 1
ATOM 3476 C C . LEU A 1 460 ? 11.113 -6.157 18.745 1.00 93.06 460 LEU A C 1
ATOM 3478 O O . LEU A 1 460 ? 12.322 -6.297 18.905 1.00 93.06 460 LEU A O 1
ATOM 3482 N N . GLY A 1 461 ? 10.617 -5.169 17.997 1.00 93.00 461 GLY A N 1
ATOM 3483 C CA . GLY A 1 461 ? 11.446 -4.115 17.423 1.00 93.00 461 GLY A CA 1
ATOM 3484 C C . GLY A 1 461 ? 12.181 -3.285 18.480 1.00 93.00 461 GLY A C 1
ATOM 3485 O O . GLY A 1 461 ? 13.359 -2.981 18.291 1.00 93.00 461 GLY A O 1
ATOM 3486 N N . ILE A 1 462 ? 11.529 -2.950 19.602 1.00 92.31 462 ILE A N 1
ATOM 3487 C CA . ILE A 1 462 ? 12.178 -2.298 20.757 1.00 92.31 462 ILE A CA 1
ATOM 3488 C C . ILE A 1 462 ? 13.260 -3.215 21.335 1.00 92.31 462 ILE A C 1
ATOM 3490 O O . ILE A 1 462 ? 14.403 -2.783 21.477 1.00 92.31 462 ILE A O 1
ATOM 3494 N N . VAL A 1 463 ? 12.921 -4.484 21.594 1.00 93.44 463 VAL A N 1
ATOM 3495 C CA . VAL A 1 463 ? 13.854 -5.496 22.118 1.00 93.44 463 VAL A CA 1
ATOM 3496 C C . VAL A 1 463 ? 15.098 -5.611 21.229 1.00 93.44 463 VAL A C 1
ATOM 3498 O O . VAL A 1 463 ? 16.217 -5.469 21.715 1.00 93.44 463 VAL A O 1
ATOM 3501 N N . CYS A 1 464 ? 14.926 -5.811 19.919 1.00 92.25 464 CYS A N 1
ATOM 3502 C CA . CYS A 1 464 ? 16.038 -5.959 18.979 1.00 92.25 464 CYS A CA 1
ATOM 3503 C C . CYS A 1 464 ? 16.935 -4.710 18.932 1.00 92.25 464 CYS A C 1
ATOM 3505 O O . CYS A 1 464 ? 18.159 -4.851 18.911 1.00 92.25 464 CYS A O 1
ATOM 3507 N N . ARG A 1 465 ? 16.363 -3.495 18.938 1.00 90.94 465 ARG A N 1
ATOM 3508 C CA . ARG A 1 465 ? 17.148 -2.246 18.912 1.00 90.94 465 ARG A CA 1
ATOM 3509 C C . ARG A 1 465 ? 17.938 -2.025 20.202 1.00 90.94 465 ARG A C 1
ATOM 3511 O O . ARG A 1 465 ? 19.136 -1.762 20.134 1.00 90.94 465 ARG A O 1
ATOM 3518 N N . GLU A 1 466 ? 17.301 -2.181 21.361 1.00 89.50 466 GLU A N 1
ATOM 3519 C CA . GLU A 1 466 ? 17.955 -2.019 22.669 1.00 89.50 466 GLU A CA 1
ATOM 3520 C C . GLU A 1 466 ? 19.093 -3.022 22.865 1.00 89.50 466 GLU A C 1
ATOM 3522 O O . GLU A 1 466 ? 20.190 -2.666 23.304 1.00 89.50 466 GLU A O 1
ATOM 3527 N N . CYS A 1 467 ? 18.867 -4.277 22.481 1.00 87.75 467 CYS A N 1
ATOM 3528 C CA . CYS A 1 467 ? 19.885 -5.316 22.549 1.00 87.75 467 CYS A CA 1
ATOM 3529 C C . CYS A 1 467 ? 21.035 -5.062 21.569 1.00 87.75 467 CYS A C 1
ATOM 3531 O O . CYS A 1 467 ? 22.196 -5.224 21.946 1.00 87.75 467 CYS A O 1
ATOM 3533 N N . SER A 1 468 ? 20.746 -4.569 20.359 1.00 87.25 468 SER A N 1
ATOM 3534 C CA . SER A 1 468 ? 21.780 -4.151 19.405 1.00 87.25 468 SER A CA 1
ATOM 3535 C C . SER A 1 468 ? 22.644 -3.013 19.956 1.00 87.25 468 SER A C 1
ATOM 3537 O O . SER A 1 468 ? 23.866 -3.071 19.836 1.00 87.25 468 SER A O 1
ATOM 3539 N N . HIS A 1 469 ? 22.047 -2.002 20.598 1.00 84.50 469 HIS A N 1
ATOM 3540 C CA . HIS A 1 469 ? 22.796 -0.908 21.235 1.00 84.50 469 HIS A CA 1
ATOM 3541 C C . HIS A 1 469 ? 23.704 -1.404 22.369 1.00 84.50 469 HIS A C 1
ATOM 3543 O O . HIS A 1 469 ? 24.803 -0.883 22.558 1.00 84.50 469 HIS A O 1
ATOM 3549 N N . ARG A 1 470 ? 23.271 -2.437 23.098 1.00 82.75 470 ARG A N 1
ATOM 3550 C CA . ARG A 1 470 ? 24.030 -3.068 24.191 1.00 82.75 470 ARG A CA 1
ATOM 3551 C C . ARG A 1 470 ? 24.977 -4.175 23.722 1.00 82.75 470 ARG A C 1
ATOM 3553 O O . ARG A 1 470 ? 25.665 -4.753 24.553 1.00 82.75 470 ARG A O 1
ATOM 3560 N N . LYS A 1 471 ? 25.031 -4.450 22.412 1.00 83.31 471 LYS A N 1
ATOM 3561 C CA . LYS A 1 471 ? 25.831 -5.523 21.794 1.00 83.31 471 LYS A CA 1
ATOM 3562 C C . LYS A 1 471 ? 25.512 -6.923 22.345 1.00 83.31 471 LYS A C 1
ATOM 3564 O O . LYS A 1 471 ? 26.390 -7.775 22.411 1.00 83.31 471 LYS A O 1
ATOM 3569 N N . VAL A 1 472 ? 24.250 -7.168 22.704 1.00 84.81 472 VAL A N 1
ATOM 3570 C CA . VAL A 1 472 ? 23.760 -8.467 23.192 1.00 84.81 472 VAL A CA 1
ATOM 3571 C C . VAL A 1 472 ? 22.916 -9.125 22.092 1.00 84.81 472 VAL A C 1
ATOM 3573 O O . VAL A 1 472 ? 21.836 -8.621 21.781 1.00 84.81 472 VAL A O 1
ATOM 3576 N N . PRO A 1 473 ? 23.361 -10.224 21.458 1.00 82.56 473 PRO A N 1
ATOM 3577 C CA . PRO A 1 473 ? 22.643 -10.802 20.325 1.00 82.56 473 PRO A CA 1
ATOM 3578 C C . PRO A 1 473 ? 21.506 -11.729 20.769 1.00 82.56 473 PRO A C 1
ATOM 3580 O O . PRO A 1 473 ? 21.732 -12.831 21.252 1.00 82.56 473 PRO A O 1
ATOM 3583 N N . LEU A 1 474 ? 20.254 -11.330 20.536 1.00 88.75 474 LEU A N 1
ATOM 3584 C CA . LEU A 1 474 ? 19.082 -12.170 20.810 1.00 88.75 474 LEU A CA 1
ATOM 3585 C C . LEU A 1 474 ? 18.627 -12.937 19.556 1.00 88.75 474 LEU A C 1
ATOM 3587 O O . LEU A 1 474 ? 17.663 -12.547 18.901 1.00 88.75 474 LEU A O 1
ATOM 3591 N N . HIS A 1 475 ? 19.305 -14.035 19.208 1.00 88.31 475 HIS A N 1
ATOM 3592 C CA . HIS A 1 475 ? 19.063 -14.749 17.941 1.00 88.31 475 HIS A CA 1
ATOM 3593 C C . HIS A 1 475 ? 17.619 -15.251 17.763 1.00 88.31 475 HIS A C 1
ATOM 3595 O O . HIS A 1 475 ? 17.014 -14.995 16.722 1.00 88.31 475 HIS A O 1
ATOM 3601 N N . ILE A 1 476 ? 17.041 -15.910 18.777 1.00 90.00 476 ILE A N 1
ATOM 3602 C CA . ILE A 1 476 ? 15.651 -16.402 18.713 1.00 90.00 476 ILE A CA 1
ATOM 3603 C C . ILE A 1 476 ? 14.676 -15.228 18.575 1.00 90.00 476 ILE A C 1
ATOM 3605 O O . ILE A 1 476 ? 13.796 -15.255 17.722 1.00 90.00 476 ILE A O 1
ATOM 3609 N N . ALA A 1 477 ? 14.859 -14.167 19.365 1.00 90.88 477 ALA A N 1
ATOM 3610 C CA . ALA A 1 477 ? 13.996 -12.989 19.315 1.00 90.88 477 ALA A CA 1
ATOM 3611 C C . ALA A 1 477 ? 14.031 -12.305 17.944 1.00 90.88 477 ALA A C 1
ATOM 3613 O O . ALA A 1 477 ? 12.987 -11.914 17.430 1.00 90.88 477 ALA A O 1
ATOM 3614 N N . SER A 1 478 ? 15.215 -12.204 17.332 1.00 91.69 478 SER A N 1
ATOM 3615 C CA . SER A 1 478 ? 15.383 -11.653 15.987 1.00 91.69 478 SER A CA 1
ATOM 3616 C C . SER A 1 478 ? 14.662 -12.493 14.934 1.00 91.69 478 SER A C 1
ATOM 3618 O O . SER A 1 478 ? 13.973 -11.925 14.091 1.00 91.69 478 SER A O 1
ATOM 3620 N N . ALA A 1 479 ? 14.749 -13.826 15.004 1.00 89.56 479 ALA A N 1
ATOM 3621 C CA . ALA A 1 479 ? 14.001 -14.710 14.108 1.00 89.56 479 ALA A CA 1
ATOM 3622 C C . ALA A 1 479 ? 12.483 -14.544 14.288 1.00 89.56 479 ALA A C 1
ATOM 3624 O O . ALA A 1 479 ? 11.753 -14.367 13.315 1.00 89.56 479 ALA A O 1
ATOM 3625 N N . VAL A 1 480 ? 12.013 -14.501 15.537 1.00 90.38 480 VAL A N 1
ATOM 3626 C CA . VAL A 1 480 ? 10.600 -14.271 15.865 1.00 90.38 480 VAL A CA 1
ATOM 3627 C C . VAL A 1 480 ? 10.120 -12.903 15.372 1.00 90.38 480 VAL A C 1
ATOM 3629 O O . VAL A 1 480 ? 9.033 -12.798 14.810 1.00 90.38 480 VAL A O 1
ATOM 3632 N N . HIS A 1 481 ? 10.926 -11.852 15.523 1.00 91.75 481 HIS A N 1
ATOM 3633 C CA . HIS A 1 481 ? 10.592 -10.520 15.026 1.00 91.75 481 HIS A CA 1
ATOM 3634 C C . HIS A 1 481 ? 10.423 -10.511 13.500 1.00 91.75 481 HIS A C 1
ATOM 3636 O O . HIS A 1 481 ? 9.473 -9.908 13.006 1.00 91.75 481 HIS A O 1
ATOM 3642 N N . GLN A 1 482 ? 11.275 -11.229 12.758 1.00 88.44 482 GLN A N 1
ATOM 3643 C CA . GLN A 1 482 ? 11.122 -11.381 11.306 1.00 88.44 482 GLN A CA 1
ATOM 3644 C C . GLN A 1 482 ? 9.848 -12.150 10.923 1.00 88.44 482 GLN A C 1
ATOM 3646 O O . GLN A 1 482 ? 9.205 -11.790 9.937 1.00 88.44 482 GLN A O 1
ATOM 3651 N N . LEU A 1 483 ? 9.430 -13.148 11.712 1.00 82.94 483 LEU A N 1
ATOM 3652 C CA . LEU A 1 483 ? 8.145 -13.830 11.501 1.00 82.94 483 LEU A CA 1
ATOM 3653 C C . LEU A 1 483 ? 6.962 -12.868 11.675 1.00 82.94 483 LEU A C 1
ATOM 3655 O O . LEU A 1 483 ? 6.075 -12.822 10.825 1.00 82.94 483 LEU A O 1
ATOM 3659 N N . PHE A 1 484 ? 6.969 -12.051 12.734 1.00 82.06 484 PHE A N 1
ATOM 3660 C CA . PHE A 1 484 ? 5.929 -11.038 12.934 1.00 82.06 484 PHE A CA 1
ATOM 3661 C C . PHE A 1 484 ? 5.951 -9.961 11.836 1.00 82.06 484 PHE A C 1
ATOM 3663 O O . PHE A 1 484 ? 4.893 -9.583 11.345 1.00 82.06 484 PHE A O 1
ATOM 3670 N N . LEU A 1 485 ? 7.124 -9.498 11.395 1.00 79.25 485 LEU A N 1
ATOM 3671 C CA . LEU A 1 485 ? 7.242 -8.546 10.282 1.00 79.25 485 LEU A CA 1
ATOM 3672 C C . LEU A 1 485 ? 6.696 -9.114 8.967 1.00 79.25 485 LEU A C 1
ATOM 3674 O O . LEU A 1 485 ? 5.982 -8.413 8.254 1.00 79.25 485 LEU A O 1
ATOM 3678 N N . SER A 1 486 ? 6.993 -10.380 8.673 1.00 74.19 486 SER A N 1
ATOM 3679 C CA . SER A 1 486 ? 6.492 -11.059 7.471 1.00 74.19 486 SER A CA 1
ATOM 3680 C C . SER A 1 486 ? 4.963 -11.107 7.478 1.00 74.19 486 SER A C 1
ATOM 3682 O O . SER A 1 486 ? 4.329 -10.678 6.517 1.00 74.19 486 SER A O 1
ATOM 3684 N N . GLY A 1 487 ? 4.361 -11.485 8.612 1.00 67.00 487 GLY A N 1
ATOM 3685 C CA . GLY A 1 487 ? 2.906 -11.457 8.755 1.00 67.00 487 GLY A CA 1
ATOM 3686 C C . GLY A 1 487 ? 2.307 -10.054 8.581 1.00 67.00 487 GLY A C 1
ATOM 3687 O O . GLY A 1 487 ? 1.269 -9.897 7.939 1.00 67.00 487 GLY A O 1
ATOM 3688 N N . ALA A 1 488 ? 2.970 -9.007 9.082 1.00 67.50 488 ALA A N 1
ATOM 3689 C CA . ALA A 1 488 ? 2.508 -7.631 8.891 1.00 67.50 488 ALA A CA 1
ATOM 3690 C C . ALA A 1 488 ? 2.489 -7.216 7.406 1.00 67.50 488 ALA A C 1
ATOM 3692 O O . ALA A 1 488 ? 1.512 -6.610 6.955 1.00 67.50 488 ALA A O 1
ATOM 3693 N N . VAL A 1 489 ? 3.528 -7.576 6.640 1.00 60.53 489 VAL A N 1
ATOM 3694 C CA . VAL A 1 489 ? 3.643 -7.290 5.194 1.00 60.53 489 VAL A CA 1
ATOM 3695 C C . VAL A 1 489 ? 2.552 -7.993 4.385 1.00 60.53 489 VAL A C 1
ATOM 3697 O O . VAL A 1 489 ? 2.023 -7.414 3.437 1.00 60.53 489 VAL A O 1
ATOM 3700 N N . GLU A 1 490 ? 2.146 -9.190 4.800 1.00 60.94 490 GLU A N 1
ATOM 3701 C CA . GLU A 1 490 ? 1.054 -9.951 4.180 1.00 60.94 490 GLU A CA 1
ATOM 3702 C C . GLU A 1 490 ? -0.348 -9.394 4.502 1.00 60.94 490 GLU A C 1
ATOM 3704 O O . GLU A 1 490 ? -1.368 -9.992 4.162 1.00 60.94 490 GLU A O 1
ATOM 3709 N N . GLY A 1 491 ? -0.433 -8.226 5.148 1.00 52.28 491 GLY A N 1
ATOM 3710 C CA . GLY A 1 491 ? -1.699 -7.574 5.487 1.00 52.28 491 GLY A CA 1
ATOM 3711 C C . GLY A 1 491 ? -2.367 -8.144 6.738 1.00 52.28 491 GLY A C 1
ATOM 3712 O O . GLY A 1 491 ? -3.452 -7.693 7.119 1.00 52.28 491 GLY A O 1
ATOM 3713 N N . LEU A 1 492 ? -1.702 -9.067 7.439 1.00 55.94 492 LEU A N 1
ATOM 3714 C CA . LEU A 1 492 ? -2.183 -9.643 8.697 1.00 55.94 492 LEU A CA 1
ATOM 3715 C C . LEU A 1 492 ? -2.076 -8.653 9.865 1.00 55.94 492 LEU A C 1
ATOM 3717 O O . LEU A 1 492 ? -2.646 -8.881 10.924 1.00 55.94 492 LEU A O 1
ATOM 3721 N N . ALA A 1 493 ? -1.421 -7.507 9.653 1.00 43.41 493 ALA A N 1
ATOM 3722 C CA . ALA A 1 493 ? -1.384 -6.370 10.572 1.00 43.41 493 ALA A CA 1
ATOM 3723 C C . ALA A 1 493 ? -2.788 -5.850 10.955 1.00 43.41 493 ALA A C 1
ATOM 3725 O O . ALA A 1 493 ? -3.033 -5.496 12.110 1.00 43.41 493 ALA A O 1
ATOM 3726 N N . VAL A 1 494 ? -3.734 -5.852 10.002 1.00 38.09 494 VAL A N 1
ATOM 3727 C CA . VAL A 1 494 ? -5.132 -5.412 10.213 1.00 38.09 494 VAL A CA 1
ATOM 3728 C C . VAL A 1 494 ? -6.020 -6.568 10.706 1.00 38.09 494 VAL A C 1
ATOM 3730 O O . VAL A 1 494 ? -7.071 -6.334 11.308 1.00 38.09 494 VAL A O 1
ATOM 3733 N N . PHE A 1 495 ? -5.569 -7.815 10.521 1.00 33.41 495 PHE A N 1
ATOM 3734 C CA . PHE A 1 495 ? -6.144 -9.016 11.121 1.00 33.41 495 PHE A CA 1
ATOM 3735 C C . PHE A 1 495 ? -5.538 -9.247 12.501 1.00 33.41 495 PHE A C 1
ATOM 3737 O O . PHE A 1 495 ? -4.593 -9.985 12.742 1.00 33.41 495 PHE A O 1
ATOM 3744 N N . SER A 1 496 ? -6.145 -8.565 13.442 1.00 37.28 496 SER A N 1
ATOM 3745 C CA . SER A 1 496 ? -6.410 -9.027 14.786 1.00 37.28 496 SER A CA 1
ATOM 3746 C C . SER A 1 496 ? -6.276 -10.534 15.143 1.00 37.28 496 SER A C 1
ATOM 3748 O O . SER A 1 496 ? -7.262 -11.168 15.487 1.00 37.28 496 SER A O 1
ATOM 3750 N N . GLY A 1 497 ? -5.070 -11.101 15.192 1.00 32.28 497 GLY A N 1
ATOM 3751 C CA . GLY A 1 497 ? -4.794 -12.387 15.854 1.00 32.28 497 GLY A CA 1
ATOM 3752 C C . GLY A 1 497 ? -4.224 -13.495 14.956 1.00 32.28 497 GLY A C 1
ATOM 3753 O O . GLY A 1 497 ? -4.772 -13.821 13.911 1.00 32.28 497 GLY A O 1
ATOM 3754 N N . TYR A 1 498 ? -3.116 -14.073 15.434 1.00 39.62 498 TYR A N 1
ATOM 3755 C CA . TYR A 1 498 ? -2.547 -15.415 15.190 1.00 39.62 498 TYR A CA 1
ATOM 3756 C C . TYR A 1 498 ? -2.504 -16.015 13.781 1.00 39.62 498 TYR A C 1
ATOM 3758 O O . TYR A 1 498 ? -2.386 -17.233 13.664 1.00 39.62 498 TYR A O 1
ATOM 3766 N N . GLN A 1 499 ? -2.487 -15.226 12.711 1.00 34.34 499 GLN A N 1
ATOM 3767 C CA . GLN A 1 499 ? -1.943 -15.747 11.460 1.00 34.34 499 GLN A CA 1
ATOM 3768 C C . GLN A 1 499 ? -0.416 -15.637 11.514 1.00 34.34 499 GLN A C 1
ATOM 3770 O O . GLN A 1 499 ? 0.158 -14.570 11.326 1.00 34.34 499 GLN A O 1
ATOM 3775 N N . PHE A 1 500 ? 0.233 -16.760 11.827 1.00 38.88 500 PHE A N 1
ATOM 3776 C CA . PHE A 1 500 ? 1.558 -17.041 11.292 1.00 38.88 500 PHE A CA 1
ATOM 3777 C C . PHE A 1 500 ? 1.334 -17.672 9.916 1.00 38.88 500 PHE A C 1
ATOM 3779 O O . PHE A 1 500 ? 0.931 -18.836 9.857 1.00 38.88 500 PHE A O 1
ATOM 3786 N N . PRO A 1 501 ? 1.550 -16.942 8.813 1.00 29.86 501 PRO A N 1
ATOM 3787 C CA . PRO A 1 501 ? 1.767 -17.575 7.533 1.00 29.86 501 PRO A CA 1
ATOM 3788 C C . PRO A 1 501 ? 3.165 -18.185 7.634 1.00 29.86 501 PRO A C 1
ATOM 3790 O O . PRO A 1 501 ? 4.187 -17.535 7.423 1.00 29.86 501 PRO A O 1
ATOM 3793 N N . PHE A 1 502 ? 3.238 -19.441 8.071 1.00 34.69 502 PHE A N 1
ATOM 3794 C CA . PHE A 1 502 ? 4.386 -20.236 7.673 1.00 34.69 502 PHE A CA 1
ATOM 3795 C C . PHE A 1 502 ? 4.328 -20.277 6.156 1.00 34.69 502 PHE A C 1
ATOM 3797 O O . PHE A 1 502 ? 3.280 -20.621 5.612 1.00 34.69 502 PHE A O 1
ATOM 3804 N N . TYR A 1 503 ? 5.424 -19.845 5.525 1.00 28.56 503 TYR A N 1
ATOM 3805 C CA . TYR A 1 503 ? 5.668 -19.946 4.094 1.00 28.56 503 TYR A CA 1
ATOM 3806 C C . TYR A 1 503 ? 4.870 -21.098 3.495 1.00 28.56 503 TYR A C 1
ATOM 3808 O O . TYR A 1 503 ? 5.000 -22.235 3.958 1.00 28.56 503 TYR A O 1
ATOM 3816 N N . ASP A 1 504 ? 4.071 -20.787 2.479 1.00 23.61 504 ASP A N 1
ATOM 3817 C CA . ASP A 1 504 ? 3.414 -21.764 1.626 1.00 23.61 504 ASP A CA 1
ATOM 3818 C C . ASP A 1 504 ? 4.489 -22.573 0.882 1.00 23.61 504 ASP A C 1
ATOM 3820 O O . ASP A 1 504 ? 4.855 -22.329 -0.263 1.00 23.61 504 ASP A O 1
ATOM 3824 N N . PHE A 1 505 ? 5.089 -23.500 1.613 1.00 32.06 505 PHE A N 1
ATOM 3825 C CA . PHE A 1 505 ? 5.854 -24.616 1.119 1.00 32.06 505 PHE A CA 1
ATOM 3826 C C . PHE A 1 505 ? 5.295 -25.823 1.849 1.00 32.06 505 PHE A C 1
ATOM 3828 O O . PHE A 1 505 ? 5.845 -26.280 2.847 1.00 32.06 505 PHE A O 1
ATOM 3835 N N . THR A 1 506 ? 4.159 -26.339 1.387 1.00 25.91 506 THR A N 1
ATOM 3836 C CA . THR A 1 506 ? 4.059 -27.777 1.117 1.00 25.91 506 THR A CA 1
ATOM 3837 C C . THR A 1 506 ? 2.798 -28.136 0.353 1.00 25.91 506 THR A C 1
ATOM 3839 O O . THR A 1 506 ? 1.712 -27.660 0.657 1.00 25.91 506 THR A O 1
ATOM 3842 N N . CYS A 1 507 ? 3.004 -29.051 -0.600 1.00 28.47 507 CYS A N 1
ATOM 3843 C CA . CYS A 1 507 ? 2.079 -30.089 -1.034 1.00 28.47 507 CYS A CA 1
ATOM 3844 C C . CYS A 1 507 ? 0.763 -30.151 -0.248 1.00 28.47 507 CYS A C 1
ATOM 3846 O O . CYS A 1 507 ? 0.768 -30.454 0.943 1.00 28.47 507 CYS A O 1
ATOM 3848 N N . SER A 1 508 ? -0.324 -29.925 -0.988 1.00 29.00 508 SER A N 1
ATOM 3849 C CA . SER A 1 508 ? -1.575 -30.689 -0.955 1.00 29.00 508 SER A CA 1
ATOM 3850 C C . SER A 1 508 ? -1.936 -31.373 0.372 1.00 29.00 508 SER A C 1
ATOM 3852 O O . SER A 1 508 ? -1.341 -32.379 0.753 1.00 29.00 508 SER A O 1
ATOM 3854 N N . ASP A 1 509 ? -3.036 -30.874 0.941 1.00 30.89 509 ASP A N 1
ATOM 3855 C CA . ASP A 1 509 ? -3.983 -31.570 1.821 1.00 30.89 509 ASP A CA 1
ATOM 3856 C C . ASP A 1 509 ? -3.742 -31.500 3.341 1.00 30.89 509 ASP A C 1
ATOM 3858 O O . ASP A 1 509 ? -3.183 -32.397 3.965 1.00 30.89 509 ASP A O 1
ATOM 3862 N N . LEU A 1 510 ? -4.326 -30.470 3.973 1.00 24.58 510 LEU A N 1
ATOM 3863 C CA . LEU A 1 510 ? -4.837 -30.538 5.350 1.00 24.58 510 LEU A CA 1
ATOM 3864 C C . LEU A 1 510 ? -6.000 -29.544 5.547 1.00 24.58 510 LEU A C 1
ATOM 3866 O O . LEU A 1 510 ? -5.848 -28.333 5.404 1.00 24.58 510 LEU A O 1
ATOM 3870 N N . TYR A 1 511 ? -7.186 -30.082 5.845 1.00 25.56 511 TYR A N 1
ATOM 3871 C CA . TYR A 1 511 ? -8.447 -29.349 6.016 1.00 25.56 511 TYR A CA 1
ATOM 3872 C C . TYR A 1 511 ? -8.562 -28.710 7.414 1.00 25.56 511 TYR A C 1
ATOM 3874 O O . TYR A 1 511 ? -8.446 -29.404 8.422 1.00 25.56 511 TYR A O 1
ATOM 3882 N N . ILE A 1 512 ? -8.907 -27.415 7.475 1.00 26.39 512 ILE A N 1
ATOM 3883 C CA . ILE A 1 512 ? -9.378 -26.719 8.687 1.00 26.39 512 ILE A CA 1
ATOM 3884 C C . ILE A 1 512 ? -10.804 -26.217 8.429 1.00 26.39 512 ILE A C 1
ATOM 3886 O O . ILE A 1 512 ? -11.037 -25.357 7.581 1.00 26.39 512 ILE A O 1
ATOM 3890 N N . SER A 1 513 ? -11.778 -26.753 9.163 1.00 32.38 513 SER A N 1
ATOM 3891 C CA . SER A 1 513 ? -13.174 -26.319 9.107 1.00 32.38 513 SER A CA 1
ATOM 3892 C C . SER A 1 513 ? -13.399 -25.092 10.000 1.00 32.38 513 SER A C 1
ATOM 3894 O O . SER A 1 513 ? -13.442 -25.250 11.217 1.00 32.38 513 SER A O 1
ATOM 3896 N N . SER A 1 514 ? -13.547 -23.901 9.400 1.00 30.28 514 SER A N 1
ATOM 3897 C CA . SER A 1 514 ? -14.503 -22.836 9.811 1.00 30.28 514 SER A CA 1
ATOM 3898 C C . SER A 1 514 ? -14.250 -21.442 9.198 1.00 30.28 514 SER A C 1
ATOM 3900 O O . SER A 1 514 ? -14.987 -20.509 9.510 1.00 30.28 514 SER A O 1
ATOM 3902 N N . ARG A 1 515 ? -13.300 -21.266 8.269 1.00 34.69 515 ARG A N 1
ATOM 3903 C CA . ARG A 1 515 ? -13.225 -20.065 7.409 1.00 34.69 515 ARG A CA 1
ATOM 3904 C C . ARG A 1 515 ? -13.390 -20.437 5.939 1.00 34.69 515 ARG A C 1
ATOM 3906 O O . ARG A 1 515 ? -12.850 -21.449 5.499 1.00 34.69 515 ARG A O 1
ATOM 3913 N N . GLN A 1 516 ? -14.142 -19.631 5.185 1.00 44.56 516 GLN A N 1
ATOM 3914 C CA . GLN A 1 516 ? -14.243 -19.798 3.734 1.00 44.56 516 GLN A CA 1
ATOM 3915 C C . GLN A 1 516 ? -12.856 -19.595 3.117 1.00 44.56 516 GLN A C 1
ATOM 3917 O O . GLN A 1 516 ? -12.185 -18.599 3.382 1.00 44.56 516 GLN A O 1
ATOM 3922 N N . LYS A 1 517 ? -12.416 -20.595 2.350 1.00 43.31 517 LYS A N 1
ATOM 3923 C CA . LYS A 1 517 ? -11.067 -20.703 1.791 1.00 43.31 517 LYS A CA 1
ATOM 3924 C C . LYS A 1 517 ? -10.728 -19.448 0.977 1.00 43.31 517 LYS A C 1
ATOM 3926 O O . LYS A 1 517 ? -11.455 -19.132 0.037 1.00 43.31 517 LYS A O 1
ATOM 3931 N N . VAL A 1 518 ? -9.626 -18.772 1.310 1.00 50.59 518 VAL A N 1
ATOM 3932 C CA . VAL A 1 518 ? -8.946 -17.853 0.384 1.00 50.59 518 VAL A CA 1
ATOM 3933 C C . VAL A 1 518 ? -8.259 -18.741 -0.650 1.00 50.59 518 VAL A C 1
ATOM 3935 O O . VAL A 1 518 ? -7.468 -19.608 -0.285 1.00 50.59 518 VAL A O 1
ATOM 3938 N N . LEU A 1 519 ? -8.634 -18.609 -1.919 1.00 58.91 519 LEU A N 1
ATOM 3939 C CA . LEU A 1 519 ? -8.104 -19.451 -2.999 1.00 58.91 519 LEU A CA 1
ATOM 3940 C C . LEU A 1 519 ? -6.934 -18.732 -3.676 1.00 58.91 519 LEU A C 1
ATOM 3942 O O . LEU A 1 519 ? -6.976 -17.514 -3.808 1.00 58.91 519 LEU A O 1
ATOM 3946 N N . THR A 1 520 ? -5.919 -19.448 -4.149 1.00 51.00 520 THR A N 1
ATOM 3947 C CA . THR A 1 520 ? -4.933 -18.883 -5.089 1.00 51.00 520 THR A CA 1
ATOM 3948 C C . THR A 1 520 ? -5.430 -19.037 -6.527 1.00 51.00 520 THR A C 1
ATOM 3950 O O . THR A 1 520 ? -6.236 -19.923 -6.822 1.00 51.00 520 THR A O 1
ATOM 3953 N N . LYS A 1 521 ? -4.944 -18.207 -7.456 1.00 55.12 521 LYS A N 1
ATOM 3954 C CA . LYS A 1 521 ? -5.224 -18.368 -8.892 1.00 55.12 521 LYS A CA 1
ATOM 3955 C C . LYS A 1 521 ? -4.676 -19.677 -9.461 1.00 55.12 521 LYS A C 1
ATOM 3957 O O . LYS A 1 521 ? -5.263 -20.229 -10.388 1.00 55.12 521 LYS A O 1
ATOM 3962 N N . SER A 1 522 ? -3.576 -20.182 -8.908 1.00 42.84 522 SER A N 1
ATOM 3963 C CA . SER A 1 522 ? -2.942 -21.447 -9.297 1.00 42.84 522 SER A CA 1
ATOM 3964 C C . SER A 1 522 ? -3.729 -22.680 -8.830 1.00 42.84 522 SER A C 1
ATOM 3966 O O . SER A 1 522 ? -3.807 -23.654 -9.581 1.00 42.84 522 SER A O 1
ATOM 3968 N N . ASP A 1 523 ? -4.423 -22.615 -7.685 1.00 49.28 523 ASP A N 1
ATOM 3969 C CA . ASP A 1 523 ? -5.367 -23.651 -7.223 1.00 49.28 523 ASP A CA 1
ATOM 3970 C C . ASP A 1 523 ? -6.526 -23.895 -8.222 1.00 49.28 523 ASP A C 1
ATOM 3972 O O . ASP A 1 523 ? -7.190 -24.936 -8.171 1.00 49.28 523 ASP A O 1
ATOM 3976 N N . HIS A 1 524 ? -6.792 -22.951 -9.142 1.00 51.88 524 HIS A N 1
ATOM 3977 C CA . HIS A 1 524 ? -7.905 -22.996 -10.106 1.00 51.88 524 HIS A CA 1
ATOM 3978 C C . HIS A 1 524 ? -7.745 -24.043 -11.212 1.00 51.88 524 HIS A C 1
ATOM 3980 O O . HIS A 1 524 ? -8.749 -24.499 -11.765 1.00 51.88 524 HIS A O 1
ATOM 3986 N N . GLY A 1 525 ? -6.509 -24.399 -11.570 1.00 44.97 525 GLY A N 1
ATOM 3987 C CA . GLY A 1 525 ? -6.240 -25.310 -12.684 1.00 44.97 525 GLY A CA 1
ATOM 3988 C C . GLY A 1 525 ? -6.415 -26.790 -12.334 1.00 44.97 525 GLY A C 1
ATOM 3989 O O . GLY A 1 525 ? -6.760 -27.581 -13.206 1.00 44.97 525 GLY A O 1
ATOM 3990 N N . SER A 1 526 ? -6.195 -27.166 -11.070 1.00 40.97 526 SER A N 1
ATOM 3991 C CA . SER A 1 526 ? -6.061 -28.567 -10.641 1.00 40.97 526 SER A CA 1
ATOM 3992 C C . SER A 1 526 ? -7.284 -29.141 -9.913 1.00 40.97 526 SER A C 1
ATOM 3994 O O . SER A 1 526 ? -7.443 -30.359 -9.890 1.00 40.97 526 SER A O 1
ATOM 3996 N N . THR A 1 527 ? -8.165 -28.304 -9.344 1.00 46.56 527 THR A N 1
ATOM 3997 C CA . THR A 1 527 ? -9.309 -28.751 -8.511 1.00 46.56 527 THR A CA 1
ATOM 3998 C C . THR A 1 527 ? -10.688 -28.623 -9.171 1.00 46.56 527 THR A C 1
ATOM 4000 O O . THR A 1 527 ? -11.637 -29.282 -8.745 1.00 46.56 527 THR A O 1
ATOM 4003 N N . LEU A 1 528 ? -10.831 -27.810 -10.223 1.00 59.09 528 LEU A N 1
ATOM 4004 C CA . LEU A 1 528 ? -12.096 -27.650 -10.947 1.00 59.09 528 LEU A CA 1
ATOM 4005 C C . LEU A 1 528 ? -12.250 -28.727 -12.035 1.00 59.09 528 LEU A C 1
ATOM 4007 O O . LEU A 1 528 ? -11.260 -29.108 -12.659 1.00 59.09 528 LEU A O 1
ATOM 4011 N N . PRO A 1 529 ? -13.479 -29.202 -12.331 1.00 58.00 529 PRO A N 1
ATOM 4012 C CA . PRO A 1 529 ? -13.680 -30.193 -13.380 1.00 58.00 529 PRO A CA 1
ATOM 4013 C C . PRO A 1 529 ? -13.144 -29.674 -14.729 1.00 58.00 529 PRO A C 1
ATOM 4015 O O . PRO A 1 529 ? -13.418 -28.513 -15.082 1.00 58.00 529 PRO A O 1
ATOM 4018 N N . PRO A 1 530 ? -12.389 -30.513 -15.473 1.00 57.47 530 PRO A N 1
ATOM 4019 C CA . PRO A 1 530 ? -11.841 -30.141 -16.765 1.00 57.47 530 PRO A CA 1
ATOM 4020 C C . PRO A 1 530 ? -12.982 -29.852 -17.729 1.00 57.47 530 PRO A C 1
ATOM 4022 O O . PRO A 1 530 ? -14.061 -30.444 -17.666 1.00 57.47 530 PRO A O 1
ATOM 4025 N N . SER A 1 531 ? -12.744 -28.899 -18.611 1.00 52.88 531 SER A N 1
ATOM 4026 C CA . SER A 1 531 ? -13.724 -28.495 -19.598 1.00 52.88 531 SER A CA 1
ATOM 4027 C C . SER A 1 531 ? -13.870 -29.585 -20.670 1.00 52.88 531 SER A C 1
ATOM 4029 O O . SER A 1 531 ? -12.845 -30.040 -21.178 1.00 52.88 531 SER A O 1
ATOM 4031 N N . ASP A 1 532 ? -15.095 -30.006 -21.013 1.00 49.75 532 ASP A N 1
ATOM 4032 C CA . ASP A 1 532 ? -15.334 -31.095 -21.979 1.00 49.75 532 ASP A CA 1
ATOM 4033 C C . ASP A 1 532 ? -14.614 -30.806 -23.318 1.00 49.75 532 ASP A C 1
ATOM 4035 O O . ASP A 1 532 ? -14.828 -29.724 -23.888 1.00 49.75 532 ASP A O 1
ATOM 4039 N N . PRO A 1 533 ? -13.748 -31.719 -23.811 1.00 43.66 533 PRO A N 1
ATOM 4040 C CA . PRO A 1 533 ? -13.025 -31.563 -25.073 1.00 43.66 533 PRO A CA 1
ATOM 4041 C C . PRO A 1 533 ? -13.913 -31.617 -26.330 1.00 43.66 533 PRO A C 1
ATOM 4043 O O . PRO A 1 533 ? -13.419 -31.304 -27.411 1.00 43.66 533 PRO A O 1
ATOM 4046 N N . LYS A 1 534 ? -15.196 -32.000 -26.229 1.00 43.19 534 LYS A N 1
ATOM 4047 C CA . LYS A 1 534 ? -16.132 -32.073 -27.374 1.00 43.19 534 LYS A CA 1
ATOM 4048 C C . LYS A 1 534 ? -16.973 -30.807 -27.610 1.00 43.19 534 LYS A C 1
ATOM 4050 O O . LYS A 1 534 ? -17.798 -30.789 -28.521 1.00 43.19 534 LYS A O 1
ATOM 4055 N N . ASP A 1 535 ? -16.785 -29.767 -26.807 1.00 47.22 535 ASP A N 1
ATOM 4056 C CA . ASP A 1 535 ? -17.625 -28.563 -26.788 1.00 47.22 535 ASP A CA 1
ATOM 4057 C C . ASP A 1 535 ? -17.099 -27.486 -27.773 1.00 47.22 535 ASP A C 1
ATOM 4059 O O . ASP A 1 535 ? -15.914 -27.130 -27.711 1.00 47.22 535 ASP A O 1
ATOM 4063 N N . PRO A 1 536 ? -17.916 -26.961 -28.706 1.00 40.91 536 PRO A N 1
ATOM 4064 C CA . PRO A 1 536 ? -17.443 -26.121 -29.806 1.00 40.91 536 PRO A CA 1
ATOM 4065 C C . PRO A 1 536 ? -17.165 -24.668 -29.379 1.00 40.91 536 PRO A C 1
ATOM 4067 O O . PRO A 1 536 ? -17.938 -23.768 -29.675 1.00 40.91 536 PRO A O 1
ATOM 4070 N N . GLY A 1 537 ? -16.013 -24.409 -28.756 1.00 49.97 537 GLY A N 1
ATOM 4071 C CA . GLY A 1 537 ? -15.430 -23.062 -28.628 1.00 49.97 537 GLY A CA 1
ATOM 4072 C C . GLY A 1 537 ? -16.248 -22.012 -27.848 1.00 49.97 537 GLY A C 1
ATOM 4073 O O . GLY A 1 537 ? -17.329 -22.253 -27.334 1.00 49.97 537 GLY A O 1
ATOM 4074 N N . ILE A 1 538 ? -15.689 -20.803 -27.719 1.00 46.47 538 ILE A N 1
ATOM 4075 C CA . ILE A 1 538 ? -16.145 -19.715 -26.816 1.00 46.47 538 ILE A CA 1
ATOM 4076 C C . ILE A 1 538 ? -17.446 -19.007 -27.294 1.00 46.47 538 ILE A C 1
ATOM 4078 O O . ILE A 1 538 ? -17.877 -18.019 -26.706 1.00 46.47 538 ILE A O 1
ATOM 4082 N N . GLY A 1 539 ? -18.120 -19.492 -28.342 1.00 52.16 539 GLY A N 1
ATOM 4083 C CA . GLY A 1 539 ? -19.278 -18.816 -28.942 1.00 52.16 539 GLY A CA 1
ATOM 4084 C C . GLY A 1 539 ? -20.589 -19.587 -28.801 1.00 52.16 539 GLY A C 1
ATOM 4085 O O . GLY A 1 539 ? -20.648 -20.772 -29.113 1.00 52.16 539 GLY A O 1
ATOM 4086 N N . ILE A 1 540 ? -21.674 -18.899 -28.423 1.00 56.38 540 ILE A N 1
ATOM 4087 C CA . ILE A 1 540 ? -23.037 -19.430 -28.590 1.00 56.38 540 ILE A CA 1
ATOM 4088 C C . ILE A 1 540 ? -23.267 -19.657 -30.100 1.00 56.38 540 ILE A C 1
ATOM 4090 O O . ILE A 1 540 ? -23.028 -18.730 -30.882 1.00 56.38 540 ILE A O 1
ATOM 4094 N N . PRO A 1 541 ? -23.722 -20.844 -30.549 1.00 55.00 541 PRO A N 1
ATOM 4095 C CA . PRO A 1 541 ? -23.976 -21.106 -31.963 1.00 55.00 541 PRO A CA 1
ATOM 4096 C C . PRO A 1 541 ? -24.877 -20.031 -32.586 1.00 55.00 541 PRO A C 1
ATOM 4098 O O . PRO A 1 541 ? -25.957 -19.742 -32.067 1.00 55.00 541 PRO A O 1
ATOM 4101 N N . ARG A 1 542 ? -24.474 -19.464 -33.737 1.00 53.06 542 ARG A N 1
ATOM 4102 C CA . ARG A 1 542 ? -25.278 -18.467 -34.482 1.00 53.06 542 ARG A CA 1
ATOM 4103 C C . ARG A 1 542 ? -26.702 -18.949 -34.787 1.00 53.06 542 ARG A C 1
ATOM 4105 O O . ARG A 1 542 ? -27.593 -18.123 -34.926 1.00 53.06 542 ARG A O 1
ATOM 4112 N N . SER A 1 543 ? -26.922 -20.261 -34.864 1.00 50.06 543 SER A N 1
ATOM 4113 C CA . SER A 1 543 ? -28.243 -20.874 -35.032 1.00 50.06 543 SER A CA 1
ATOM 4114 C C . SER A 1 543 ? -29.194 -20.624 -33.855 1.00 50.06 543 SER A C 1
ATOM 4116 O O . SER A 1 543 ? -30.386 -20.469 -34.089 1.00 50.06 543 SER A O 1
ATOM 4118 N N . ILE A 1 544 ? -28.688 -20.536 -32.618 1.00 54.94 544 ILE A N 1
ATOM 4119 C CA . ILE A 1 544 ? -29.480 -20.229 -31.413 1.00 54.94 544 ILE A CA 1
ATOM 4120 C C . ILE A 1 544 ? -29.750 -18.719 -31.326 1.00 54.94 544 ILE A C 1
ATOM 4122 O O . ILE A 1 544 ? -30.874 -18.304 -31.064 1.00 54.94 544 ILE A O 1
ATOM 4126 N N . LEU A 1 545 ? -28.741 -17.888 -31.616 1.00 54.44 545 LEU A N 1
ATOM 4127 C CA . LEU A 1 545 ? -28.886 -16.424 -31.645 1.00 54.44 545 LEU A CA 1
ATOM 4128 C C . LEU A 1 545 ? -29.792 -15.937 -32.791 1.00 54.44 545 LEU A C 1
ATOM 4130 O O . LEU A 1 545 ? -30.469 -14.929 -32.643 1.00 54.44 545 LEU A O 1
ATOM 4134 N N . GLY A 1 546 ? -29.828 -16.648 -33.922 1.00 48.62 546 GLY A N 1
ATOM 4135 C CA . GLY A 1 546 ? -30.656 -16.304 -35.084 1.00 48.62 546 GLY A CA 1
ATOM 4136 C C . GLY A 1 546 ? -32.140 -16.675 -34.962 1.00 48.62 546 GLY A C 1
ATOM 4137 O O . GLY A 1 546 ? -32.934 -16.217 -35.777 1.00 48.62 546 GLY A O 1
ATOM 4138 N N . GLN A 1 547 ? -32.522 -17.493 -33.973 1.00 46.56 547 GLN A N 1
ATOM 4139 C CA . GLN A 1 547 ? -33.922 -17.858 -33.685 1.00 46.56 547 GLN A CA 1
ATOM 4140 C C . GLN A 1 547 ? -34.588 -16.924 -32.662 1.00 46.56 547 GLN A C 1
ATOM 4142 O O . GLN A 1 547 ? -35.799 -16.968 -32.467 1.00 46.56 547 GLN A O 1
ATOM 4147 N N . ALA A 1 548 ? -33.796 -16.073 -32.016 1.00 44.88 548 ALA A N 1
ATOM 4148 C CA . ALA A 1 548 ? -34.221 -15.117 -31.012 1.00 44.88 548 ALA A CA 1
ATOM 4149 C C . ALA A 1 548 ? -34.673 -13.789 -31.650 1.00 44.88 548 ALA A C 1
ATOM 4151 O O . ALA A 1 548 ? -33.881 -13.108 -32.294 1.00 44.88 548 ALA A O 1
ATOM 4152 N N . THR A 1 549 ? -35.928 -13.383 -31.436 1.00 40.00 549 THR A N 1
ATOM 4153 C CA . THR A 1 549 ? -36.502 -12.105 -31.919 1.00 40.00 549 THR A CA 1
ATOM 4154 C C . THR A 1 549 ? -36.441 -10.964 -30.891 1.00 40.00 549 THR A C 1
ATOM 4156 O O . THR A 1 549 ? -37.141 -9.965 -31.042 1.00 40.00 549 THR A O 1
ATOM 4159 N N . TRP A 1 550 ? -35.648 -11.102 -29.824 1.00 44.88 550 TRP A N 1
ATOM 4160 C CA . TRP A 1 550 ? -35.677 -10.200 -28.665 1.00 44.88 550 TRP A CA 1
ATOM 4161 C C . TRP A 1 550 ? -34.720 -8.999 -28.769 1.00 44.88 550 TRP A C 1
ATOM 4163 O O . TRP A 1 550 ? -33.591 -9.117 -29.243 1.00 44.88 550 TRP A O 1
ATOM 4173 N N . GLU A 1 551 ? -35.143 -7.840 -28.246 1.00 43.44 551 GLU A N 1
ATOM 4174 C CA . GLU A 1 551 ? -34.274 -6.680 -27.990 1.00 43.44 551 GLU A CA 1
ATOM 4175 C C . GLU A 1 551 ? -33.763 -6.719 -26.535 1.00 43.44 551 GLU A C 1
ATOM 4177 O O . GLU A 1 551 ? -34.550 -6.780 -25.588 1.00 43.44 551 GLU A O 1
ATOM 4182 N N . LEU A 1 552 ? -32.439 -6.656 -26.329 1.00 43.66 552 LEU A N 1
ATOM 4183 C CA . LEU A 1 552 ? -31.853 -6.551 -24.987 1.00 43.66 552 LEU A CA 1
ATOM 4184 C C . LEU A 1 552 ? -31.824 -5.086 -24.531 1.00 43.66 552 LEU A C 1
ATOM 4186 O O . LEU A 1 552 ? -31.091 -4.260 -25.088 1.00 43.66 552 LEU A O 1
ATOM 4190 N N . VAL A 1 553 ? -32.574 -4.789 -23.470 1.00 42.94 553 VAL A N 1
ATOM 4191 C CA . VAL A 1 553 ? -32.518 -3.506 -22.763 1.00 42.94 553 VAL A CA 1
ATOM 4192 C C . VAL A 1 553 ? -31.807 -3.723 -21.435 1.00 42.94 553 VAL A C 1
ATOM 4194 O O . VAL A 1 553 ? -32.294 -4.429 -20.550 1.00 42.94 553 VAL A O 1
ATOM 4197 N N . SER A 1 554 ? -30.634 -3.113 -21.282 1.00 41.81 554 SER A N 1
ATOM 4198 C CA . SER A 1 554 ? -29.907 -3.134 -20.014 1.00 41.81 554 SER A CA 1
ATOM 4199 C C . SER A 1 554 ? -29.926 -1.749 -19.379 1.00 41.81 554 SER A C 1
ATOM 4201 O O . SER A 1 554 ? -29.615 -0.746 -20.017 1.00 41.81 554 SER A O 1
ATOM 4203 N N . LEU A 1 555 ? -30.314 -1.695 -18.107 1.00 43.66 555 LEU A N 1
ATOM 4204 C CA . LEU A 1 555 ? -30.388 -0.470 -17.315 1.00 43.66 555 LEU A CA 1
ATOM 4205 C C . LEU A 1 555 ? -29.193 -0.474 -16.349 1.00 43.66 555 LEU A C 1
ATOM 4207 O O . LEU A 1 555 ? -29.193 -1.249 -15.387 1.00 43.66 555 LEU A O 1
ATOM 4211 N N . PRO A 1 556 ? -28.116 0.288 -16.618 1.00 42.88 556 PRO A N 1
ATOM 4212 C CA . PRO A 1 556 ? -26.972 0.353 -15.729 1.00 42.88 556 PRO A CA 1
ATOM 4213 C C . PRO A 1 556 ? -27.149 1.483 -14.706 1.00 42.88 556 PRO A C 1
ATOM 4215 O O . PRO A 1 556 ? -27.426 2.620 -15.079 1.00 42.88 556 PRO A O 1
ATOM 4218 N N . ASP A 1 557 ? -26.858 1.201 -13.434 1.00 40.62 557 ASP A N 1
ATOM 4219 C CA . ASP A 1 557 ? -26.842 2.225 -12.373 1.00 40.62 557 ASP A CA 1
ATOM 4220 C C . ASP A 1 557 ? -25.757 3.305 -12.591 1.00 40.62 557 ASP A C 1
ATOM 4222 O O . ASP A 1 557 ? -25.845 4.404 -12.049 1.00 40.62 557 ASP A O 1
ATOM 4226 N N . VAL A 1 558 ? -24.696 2.995 -13.359 1.00 37.38 558 VAL A N 1
ATOM 4227 C CA . VAL A 1 558 ? -23.592 3.920 -13.692 1.00 37.38 558 VAL A CA 1
ATOM 4228 C C . VAL A 1 558 ? -23.024 3.609 -15.098 1.00 37.38 558 VAL A C 1
ATOM 4230 O O . VAL A 1 558 ? -22.765 2.436 -15.387 1.00 37.38 558 VAL A O 1
ATOM 4233 N N . PRO A 1 559 ? -22.738 4.615 -15.957 1.00 38.44 559 PRO A N 1
ATOM 4234 C CA . PRO A 1 559 ? -22.174 4.433 -17.306 1.00 38.44 559 PRO A CA 1
ATOM 4235 C C . PRO A 1 559 ? -20.819 3.714 -17.340 1.00 38.44 559 PRO A C 1
ATOM 4237 O O . PRO A 1 559 ? -20.547 2.913 -18.232 1.00 38.44 559 PRO A O 1
ATOM 4240 N N . SER A 1 560 ? -19.994 3.903 -16.309 1.00 43.31 560 SER A N 1
ATOM 4241 C CA . SER A 1 560 ? -18.722 3.196 -16.122 1.00 43.31 560 SER A CA 1
ATOM 4242 C C . SER A 1 560 ? -18.888 1.701 -15.843 1.00 43.31 560 SER A C 1
ATOM 4244 O O . SER A 1 560 ? -17.968 1.085 -15.337 1.00 43.31 560 SER A O 1
ATOM 4246 N N . ARG A 1 561 ? -20.051 1.085 -16.096 1.00 50.41 561 ARG A N 1
ATOM 4247 C CA . ARG A 1 561 ? -20.276 -0.358 -15.924 1.00 50.41 561 ARG A CA 1
ATOM 4248 C C . ARG A 1 561 ? -20.383 -1.125 -17.241 1.00 50.41 561 ARG A C 1
ATOM 4250 O O . ARG A 1 561 ? -20.425 -2.352 -17.182 1.00 50.41 561 ARG A O 1
ATOM 4257 N N . LEU A 1 562 ? -20.352 -0.441 -18.385 1.00 48.94 562 LEU A N 1
ATOM 4258 C CA . LEU A 1 562 ? -20.308 -0.996 -19.743 1.00 48.94 562 LEU A CA 1
ATOM 4259 C C . LEU A 1 562 ? -18.895 -1.505 -20.082 1.00 48.94 562 LEU A C 1
ATOM 4261 O O . LEU A 1 562 ? -18.021 -0.706 -20.392 1.00 48.94 562 LEU A O 1
ATOM 4265 N N . PHE A 1 563 ? -18.645 -2.819 -20.015 1.00 50.56 563 PHE A N 1
ATOM 4266 C CA . PHE A 1 563 ? -17.327 -3.389 -20.345 1.00 50.56 563 PHE A CA 1
ATOM 4267 C C . PHE A 1 563 ? -17.399 -4.582 -21.286 1.00 50.56 563 PHE A C 1
ATOM 4269 O O . PHE A 1 563 ? -18.367 -5.336 -21.247 1.00 50.56 563 PHE A O 1
ATOM 4276 N N . SER A 1 564 ? -16.307 -4.763 -22.037 1.00 46.66 564 SER A N 1
ATOM 4277 C CA . SER A 1 564 ? -15.965 -5.847 -22.981 1.00 46.66 564 SER A CA 1
ATOM 4278 C C . SER A 1 564 ? -16.722 -5.899 -24.306 1.00 46.66 564 SER A C 1
ATOM 4280 O O . SER A 1 564 ? -16.399 -6.725 -25.149 1.00 46.66 564 SER A O 1
ATOM 4282 N N . ALA A 1 565 ? -17.657 -4.980 -24.535 1.00 48.72 565 ALA A N 1
ATOM 4283 C CA . ALA A 1 565 ? -18.403 -4.926 -25.779 1.00 48.72 565 ALA A CA 1
ATOM 4284 C C . ALA A 1 565 ? -17.750 -3.970 -26.790 1.00 48.72 565 ALA A C 1
ATOM 4286 O O . ALA A 1 565 ? -17.690 -2.773 -26.528 1.00 48.72 565 ALA A O 1
ATOM 4287 N N . SER A 1 566 ? -17.264 -4.472 -27.926 1.00 52.09 566 SER A N 1
ATOM 4288 C CA . SER A 1 566 ? -16.884 -3.637 -29.075 1.00 52.09 566 SER A CA 1
ATOM 4289 C C . SER A 1 566 ? -18.072 -3.447 -30.016 1.00 52.09 566 SER A C 1
ATOM 4291 O O . SER A 1 566 ? -18.888 -4.355 -30.140 1.00 52.09 566 SER A O 1
ATOM 4293 N N . ASP A 1 567 ? -18.136 -2.310 -30.709 1.00 56.66 567 ASP A N 1
ATOM 4294 C CA . ASP A 1 567 ? -19.192 -1.976 -31.678 1.00 56.66 567 ASP A CA 1
ATOM 4295 C C . ASP A 1 567 ? -20.594 -1.836 -31.064 1.00 56.66 567 ASP A C 1
ATOM 4297 O O . ASP A 1 567 ? -21.613 -2.074 -31.708 1.00 56.66 567 ASP A O 1
ATOM 4301 N N . VAL A 1 568 ? -20.650 -1.373 -29.811 1.00 59.12 568 VAL A N 1
ATOM 4302 C CA . VAL A 1 568 ? -21.907 -1.063 -29.119 1.00 59.12 568 VAL A CA 1
ATOM 4303 C C . VAL A 1 568 ? -22.126 0.443 -29.044 1.00 59.12 568 VAL A C 1
ATOM 4305 O O . VAL A 1 568 ? -21.255 1.192 -28.595 1.00 59.12 568 VAL A O 1
ATOM 4308 N N . HIS A 1 569 ? -23.314 0.882 -29.461 1.00 55.31 569 HIS A N 1
ATOM 4309 C CA . HIS A 1 569 ? -23.773 2.260 -29.311 1.00 55.31 569 HIS A CA 1
ATOM 4310 C C . HIS A 1 569 ? -24.411 2.459 -27.933 1.00 55.31 569 HIS A C 1
ATOM 4312 O O . HIS A 1 569 ? -25.327 1.736 -27.544 1.00 55.31 569 HIS A O 1
ATOM 4318 N N . ILE A 1 570 ? -23.933 3.458 -27.196 1.00 57.25 570 ILE A N 1
ATOM 4319 C CA . ILE A 1 570 ? -24.452 3.843 -25.886 1.00 57.25 570 ILE A CA 1
ATOM 4320 C C . ILE A 1 570 ? -25.225 5.152 -26.029 1.00 57.25 570 ILE A C 1
ATOM 4322 O O . ILE A 1 570 ? -24.708 6.125 -26.579 1.00 57.25 570 ILE A O 1
ATOM 4326 N N . VAL A 1 571 ? -26.429 5.192 -25.459 1.00 52.31 571 VAL A N 1
ATOM 4327 C CA . VAL A 1 571 ? -27.163 6.432 -25.190 1.00 52.31 571 VAL A CA 1
ATOM 4328 C C . VAL A 1 571 ? -26.945 6.798 -23.723 1.00 52.31 571 VAL A C 1
ATOM 4330 O O . VAL A 1 571 ? -27.203 6.005 -22.822 1.00 52.31 571 VAL A O 1
ATOM 4333 N N . ILE A 1 572 ? -26.412 7.991 -23.487 1.00 54.59 572 ILE A N 1
ATOM 4334 C CA . ILE A 1 572 ? -25.966 8.487 -22.183 1.00 54.59 572 ILE A CA 1
ATOM 4335 C C . ILE A 1 572 ? -27.067 9.348 -21.514 1.00 54.59 572 ILE A C 1
ATOM 4337 O O . ILE A 1 572 ? -27.162 9.362 -20.282 1.00 54.59 572 ILE A O 1
ATOM 4341 N N . TYR A 1 573 ? -27.938 10.033 -22.285 1.00 43.81 573 TYR A N 1
ATOM 4342 C CA . TYR A 1 573 ? -29.057 10.840 -21.751 1.00 43.81 573 TYR A CA 1
ATOM 4343 C C . TYR A 1 573 ? -30.213 11.118 -22.748 1.00 43.81 573 TYR A C 1
ATOM 4345 O O . TYR A 1 573 ? -29.957 11.579 -23.859 1.00 43.81 573 TYR A O 1
ATOM 4353 N N . THR A 1 574 ? -31.478 10.965 -22.307 1.00 35.69 574 THR A N 1
ATOM 4354 C CA . THR A 1 574 ? -32.697 11.492 -22.976 1.00 35.69 574 THR A CA 1
ATOM 4355 C C . THR A 1 574 ? -33.836 11.764 -21.967 1.00 35.69 574 THR A C 1
ATOM 4357 O O . THR A 1 574 ? -34.008 10.976 -21.037 1.00 35.69 574 THR A O 1
ATOM 4360 N N . PRO A 1 575 ? -34.656 12.827 -22.130 1.00 38.66 575 PRO A N 1
ATOM 4361 C CA . PRO A 1 575 ? -35.958 12.949 -21.459 1.00 38.66 575 PRO A CA 1
ATOM 4362 C C . PRO A 1 575 ? -36.928 11.853 -21.943 1.00 38.66 575 PRO A C 1
ATOM 4364 O O . PRO A 1 575 ? -36.936 11.526 -23.131 1.00 38.66 575 PRO A O 1
ATOM 4367 N N . PHE A 1 576 ? -37.764 11.306 -21.049 1.00 36.59 576 PHE A N 1
ATOM 4368 C CA . PHE A 1 576 ? -38.592 10.108 -21.302 1.00 36.59 576 PHE A CA 1
ATOM 4369 C C . PHE A 1 576 ? -39.527 10.241 -22.523 1.00 36.59 576 PHE A C 1
ATOM 4371 O O . PHE A 1 576 ? -39.695 9.284 -23.275 1.00 36.59 576 PHE A O 1
ATOM 4378 N N . LEU A 1 577 ? -40.046 11.448 -22.796 1.00 31.64 577 LEU A N 1
ATOM 4379 C CA . LEU A 1 577 ? -40.900 11.735 -23.962 1.00 31.64 577 LEU A CA 1
ATOM 4380 C C . LEU A 1 577 ? -40.207 11.498 -25.322 1.00 31.64 577 LEU A C 1
ATOM 4382 O O . LEU A 1 577 ? -40.879 11.357 -26.337 1.00 31.64 577 LEU A O 1
ATOM 4386 N N . SER A 1 578 ? -38.870 11.470 -25.365 1.00 32.06 578 SER A N 1
ATOM 4387 C CA . SER A 1 578 ? -38.083 11.289 -26.598 1.00 32.06 578 SER A CA 1
ATOM 4388 C C . SER A 1 578 ? -37.664 9.838 -26.864 1.00 32.06 578 SER A C 1
ATOM 4390 O O . SER A 1 578 ? -37.119 9.555 -27.934 1.00 32.06 578 SER A O 1
ATOM 4392 N N . LEU A 1 579 ? -37.909 8.911 -25.924 1.00 36.06 579 LEU A N 1
ATOM 4393 C CA . LEU A 1 579 ? -37.558 7.496 -26.097 1.00 36.06 579 LEU A CA 1
ATOM 4394 C C . LEU A 1 579 ? -38.366 6.849 -27.234 1.00 36.06 579 LEU A C 1
ATOM 4396 O O . LEU A 1 579 ? -37.798 6.121 -28.043 1.00 36.06 579 LEU A O 1
ATOM 4400 N N . SER A 1 580 ? -39.660 7.164 -27.356 1.00 34.09 580 SER A N 1
ATOM 4401 C CA . SER A 1 580 ? -40.564 6.584 -28.367 1.00 34.09 580 SER A CA 1
ATOM 4402 C C . SER A 1 580 ? -40.115 6.853 -29.814 1.00 34.09 580 SER A C 1
ATOM 4404 O O . SER A 1 580 ? -40.219 5.979 -30.675 1.00 34.09 580 SER A O 1
ATOM 4406 N N . ILE A 1 581 ? -39.543 8.033 -30.072 1.00 31.91 581 ILE A N 1
ATOM 4407 C CA . ILE A 1 581 ? -39.108 8.478 -31.407 1.00 31.91 581 ILE A CA 1
ATOM 4408 C C . ILE A 1 581 ? -37.739 7.882 -31.796 1.00 31.91 581 ILE A C 1
ATOM 4410 O O . ILE A 1 581 ? -37.481 7.629 -32.973 1.00 31.91 581 ILE A O 1
ATOM 4414 N N . GLN A 1 582 ? -36.848 7.616 -30.833 1.00 32.72 582 GLN A N 1
ATOM 4415 C CA . GLN A 1 582 ? -35.505 7.069 -31.105 1.00 32.72 582 GLN A CA 1
ATOM 4416 C C . GLN A 1 582 ? -35.451 5.531 -31.169 1.00 32.72 582 GLN A C 1
ATOM 4418 O O . GLN A 1 582 ? -34.528 4.980 -31.771 1.00 32.72 582 GLN A O 1
ATOM 4423 N N . VAL A 1 583 ? -36.467 4.843 -30.634 1.00 37.03 583 VAL A N 1
ATOM 4424 C CA . VAL A 1 583 ? -36.639 3.373 -30.660 1.00 37.03 583 VAL A CA 1
ATOM 4425 C C . VAL A 1 583 ? -36.764 2.783 -32.081 1.00 37.03 583 VAL A C 1
ATOM 4427 O O . VAL A 1 583 ? -36.635 1.579 -32.264 1.00 37.03 583 VAL A O 1
ATOM 4430 N N . HIS A 1 584 ? -36.919 3.604 -33.121 1.00 36.38 584 HIS A N 1
ATOM 4431 C CA . HIS A 1 584 ? -37.070 3.138 -34.507 1.00 36.38 584 HIS A CA 1
ATOM 4432 C C . HIS A 1 584 ? -35.785 3.214 -35.362 1.00 36.38 584 HIS A C 1
ATOM 4434 O O . HIS A 1 584 ? -35.820 2.835 -36.529 1.00 36.38 584 HIS A O 1
ATOM 4440 N N . LYS A 1 585 ? -34.648 3.710 -34.834 1.00 33.78 585 LYS A N 1
ATOM 4441 C CA . LYS A 1 585 ? -33.449 4.027 -35.651 1.00 33.78 585 LYS A CA 1
ATOM 4442 C C . LYS A 1 585 ? -32.256 3.056 -35.570 1.00 33.78 585 LYS A C 1
ATOM 4444 O O . LYS A 1 585 ? -31.368 3.172 -36.406 1.00 33.78 585 LYS A O 1
ATOM 4449 N N . PHE A 1 586 ? -32.191 2.128 -34.610 1.00 35.88 586 PHE A N 1
ATOM 4450 C CA . PHE A 1 586 ? -30.979 1.315 -34.361 1.00 35.88 586 PHE A CA 1
ATOM 4451 C C . PHE A 1 586 ? -31.309 -0.150 -34.045 1.00 35.88 586 PHE A C 1
ATOM 4453 O O . PHE A 1 586 ? -32.215 -0.394 -33.256 1.00 35.88 586 PHE A O 1
ATOM 4460 N N . SER A 1 587 ? -30.576 -1.110 -34.617 1.00 31.66 587 SER A N 1
ATOM 4461 C CA . SER A 1 587 ? -31.052 -2.488 -34.823 1.00 31.66 587 SER A CA 1
ATOM 4462 C C . SER A 1 587 ? -30.503 -3.605 -33.911 1.00 31.66 587 SER A C 1
ATOM 4464 O O . SER A 1 587 ? -30.820 -4.753 -34.195 1.00 31.66 587 SER A O 1
ATOM 4466 N N . THR A 1 588 ? -29.733 -3.364 -32.832 1.00 37.81 588 THR A N 1
ATOM 4467 C CA . THR A 1 588 ? -29.123 -4.519 -32.106 1.00 37.81 588 THR A CA 1
ATOM 4468 C C . THR A 1 588 ? -28.929 -4.485 -30.574 1.00 37.81 588 THR A C 1
ATOM 4470 O O . THR A 1 588 ? -28.847 -5.566 -30.005 1.00 37.81 588 THR A O 1
ATOM 4473 N N . CYS A 1 589 ? -28.878 -3.357 -29.844 1.00 37.38 589 CYS A N 1
ATOM 4474 C CA . CYS A 1 589 ? -28.870 -3.347 -28.353 1.00 37.38 589 CYS A CA 1
ATOM 4475 C C . CYS A 1 589 ? -29.007 -1.911 -27.808 1.00 37.38 589 CYS A C 1
ATOM 4477 O O . CYS A 1 589 ? -28.437 -0.995 -28.405 1.00 37.38 589 CYS A O 1
ATOM 4479 N N . ARG A 1 590 ? -29.703 -1.681 -26.675 1.00 41.91 590 ARG A N 1
ATOM 4480 C CA . ARG A 1 590 ? -29.883 -0.326 -26.091 1.00 41.91 590 ARG A CA 1
ATOM 4481 C C . ARG A 1 590 ? -29.674 -0.284 -24.569 1.00 41.91 590 ARG A C 1
ATOM 4483 O O . ARG A 1 590 ? -30.040 -1.214 -23.857 1.00 41.91 590 ARG A O 1
ATOM 4490 N N . PHE A 1 591 ? -29.118 0.824 -24.066 1.00 37.56 591 PHE A N 1
ATOM 4491 C CA . PHE A 1 591 ? -28.975 1.108 -22.630 1.00 37.56 591 PHE A CA 1
ATOM 4492 C C . PHE A 1 591 ? -29.706 2.409 -22.264 1.00 37.56 591 PHE A C 1
ATOM 4494 O O . PHE A 1 591 ? -29.557 3.405 -22.968 1.00 37.56 591 PHE A O 1
ATOM 4501 N N . GLY A 1 592 ? -30.484 2.402 -21.175 1.00 34.16 592 GLY A N 1
ATOM 4502 C CA . GLY A 1 592 ? -31.224 3.566 -20.656 1.00 34.16 592 GLY A CA 1
ATOM 4503 C C . GLY A 1 592 ? -30.809 3.925 -19.224 1.00 34.16 592 GLY A C 1
ATOM 4504 O O . GLY A 1 592 ? -30.466 3.045 -18.439 1.00 34.16 592 GLY A O 1
ATOM 4505 N N . ARG A 1 593 ? -30.810 5.220 -18.882 1.00 31.23 593 ARG A N 1
ATOM 4506 C CA . ARG A 1 593 ? -30.342 5.762 -17.591 1.00 31.23 593 ARG A CA 1
ATOM 4507 C C . ARG A 1 593 ? -31.468 5.829 -16.550 1.00 31.23 593 ARG A C 1
ATOM 4509 O O . ARG A 1 593 ? -32.501 6.431 -16.820 1.00 31.23 593 ARG A O 1
ATOM 4516 N N . GLY A 1 594 ? -31.199 5.349 -15.334 1.00 28.17 594 GLY A N 1
ATOM 4517 C CA . GLY A 1 594 ? -31.839 5.797 -14.091 1.00 28.17 594 GLY A CA 1
ATOM 4518 C C . GLY A 1 594 ? -30.777 6.475 -13.226 1.00 28.17 594 GLY A C 1
ATOM 4519 O O . GLY A 1 594 ? -29.738 5.889 -12.949 1.00 28.17 594 GLY A O 1
ATOM 4520 N N . ASN A 1 595 ? -30.963 7.745 -12.885 1.00 24.92 595 ASN A N 1
ATOM 4521 C CA . ASN A 1 595 ? -30.013 8.489 -12.062 1.00 24.92 595 ASN A CA 1
ATOM 4522 C C . ASN A 1 595 ? -30.388 8.378 -10.577 1.00 24.92 595 ASN A C 1
ATOM 4524 O O . ASN A 1 595 ? -31.571 8.362 -10.255 1.00 24.92 595 ASN A O 1
ATOM 4528 N N . HIS A 1 596 ? -29.369 8.474 -9.717 1.00 27.83 596 HIS A N 1
ATOM 4529 C CA . HIS A 1 596 ? -29.409 8.695 -8.261 1.00 27.83 596 HIS A CA 1
ATOM 4530 C C . HIS A 1 596 ? -29.353 7.421 -7.393 1.00 27.83 596 HIS A C 1
ATOM 4532 O O . HIS A 1 596 ? -30.324 6.684 -7.272 1.00 27.83 596 HIS A O 1
ATOM 4538 N N . CYS A 1 597 ? -28.234 7.242 -6.668 1.00 28.19 597 CYS A N 1
ATOM 4539 C CA . CYS A 1 597 ? -28.068 6.304 -5.537 1.00 28.19 597 CYS A CA 1
ATOM 4540 C C . CYS A 1 597 ? -28.937 6.665 -4.307 1.00 28.19 597 CYS A C 1
ATOM 4542 O O . CYS A 1 597 ? -28.554 6.429 -3.167 1.00 28.19 597 CYS A O 1
ATOM 4544 N N . SER A 1 598 ? -30.099 7.269 -4.530 1.00 23.64 598 SER A N 1
ATOM 4545 C CA . SER A 1 598 ? -31.068 7.661 -3.514 1.00 23.64 598 SER A CA 1
ATOM 4546 C C . SER A 1 598 ? -32.378 8.019 -4.216 1.00 23.64 598 SER A C 1
ATOM 4548 O O . SER A 1 598 ? -32.746 9.190 -4.310 1.00 23.64 598 SER A O 1
ATOM 4550 N N . ILE A 1 599 ? -33.087 7.024 -4.746 1.00 28.27 599 ILE A N 1
ATOM 4551 C CA . ILE A 1 599 ? -34.522 7.194 -4.974 1.00 28.27 599 ILE A CA 1
ATOM 4552 C C . ILE A 1 599 ? -35.185 6.979 -3.615 1.00 28.27 599 ILE A C 1
ATOM 4554 O O . ILE A 1 599 ? -35.290 5.858 -3.126 1.00 28.27 599 ILE A O 1
ATOM 4558 N N . SER A 1 600 ? -35.587 8.077 -2.975 1.00 25.84 600 SER A N 1
ATOM 4559 C CA . SER A 1 600 ? -36.563 8.016 -1.889 1.00 25.84 600 SER A CA 1
ATOM 4560 C C . SER A 1 600 ? -37.873 7.452 -2.453 1.00 25.84 600 SER A C 1
ATOM 4562 O O . SER A 1 600 ? -38.298 7.864 -3.536 1.00 25.84 600 SER A O 1
ATOM 4564 N N . LEU A 1 601 ? -38.504 6.529 -1.716 1.00 28.52 601 LEU A N 1
ATOM 4565 C CA . LEU A 1 601 ? -39.776 5.843 -2.015 1.00 28.52 601 LEU A CA 1
ATOM 4566 C C . LEU A 1 601 ? -40.885 6.758 -2.580 1.00 28.52 601 LEU A C 1
ATOM 4568 O O . LEU A 1 601 ? -41.751 6.299 -3.322 1.00 28.52 601 LEU A O 1
ATOM 4572 N N . ASN A 1 602 ? -40.820 8.061 -2.306 1.00 28.50 602 ASN A N 1
ATOM 4573 C CA . ASN A 1 602 ? -41.790 9.055 -2.759 1.00 28.50 602 ASN A CA 1
ATOM 4574 C C . ASN A 1 602 ? -41.765 9.340 -4.274 1.00 28.50 602 ASN A C 1
ATOM 4576 O O . ASN A 1 602 ? -42.786 9.762 -4.803 1.00 28.50 602 ASN A O 1
ATOM 4580 N N . ILE A 1 603 ? -40.655 9.111 -4.993 1.00 30.55 603 ILE A N 1
ATOM 4581 C CA . ILE A 1 603 ? -40.571 9.423 -6.439 1.00 30.55 603 ILE A CA 1
ATOM 4582 C C . ILE A 1 603 ? -41.019 8.235 -7.302 1.00 30.55 603 ILE A C 1
ATOM 4584 O O . ILE A 1 603 ? -41.725 8.439 -8.282 1.00 30.55 603 ILE A O 1
ATOM 4588 N N . LEU A 1 604 ? -40.708 6.989 -6.918 1.00 30.86 604 LEU A N 1
ATOM 4589 C CA . LEU A 1 604 ? -41.229 5.808 -7.626 1.00 30.86 604 LEU A CA 1
ATOM 4590 C C . LEU A 1 604 ? -42.743 5.642 -7.415 1.00 30.86 604 LEU A C 1
ATOM 4592 O O . LEU A 1 604 ? -43.454 5.309 -8.355 1.00 30.86 604 LEU A O 1
ATOM 4596 N N . ALA A 1 605 ? -43.252 5.968 -6.222 1.00 32.38 605 ALA A N 1
ATOM 4597 C CA . ALA A 1 605 ? -44.690 6.044 -5.959 1.00 32.38 605 ALA A CA 1
ATOM 4598 C C . ALA A 1 605 ? -45.378 7.217 -6.693 1.00 32.38 605 ALA A C 1
ATOM 4600 O O . ALA A 1 605 ? -46.562 7.119 -7.005 1.00 32.38 605 ALA A O 1
ATOM 4601 N N . ALA A 1 606 ? -44.644 8.292 -7.017 1.00 32.84 606 ALA A N 1
ATOM 4602 C CA . ALA A 1 606 ? -45.126 9.395 -7.856 1.00 32.84 606 ALA A CA 1
ATOM 4603 C C . ALA A 1 606 ? -45.065 9.095 -9.370 1.00 32.84 606 ALA A C 1
ATOM 4605 O O . ALA A 1 606 ? -45.768 9.743 -10.136 1.00 32.84 606 ALA A O 1
ATOM 4606 N N . LEU A 1 607 ? -44.276 8.101 -9.799 1.00 32.94 607 LEU A N 1
ATOM 4607 C CA . LEU A 1 607 ? -44.138 7.671 -11.200 1.00 32.94 607 LEU A CA 1
ATOM 4608 C C . LEU A 1 607 ? -45.257 6.717 -11.670 1.00 32.94 607 LEU A C 1
ATOM 4610 O O . LEU A 1 607 ? -45.466 6.556 -12.867 1.00 32.94 607 LEU A O 1
ATOM 4614 N N . VAL A 1 608 ? -45.987 6.080 -10.747 1.00 33.06 608 VAL A N 1
ATOM 4615 C CA . VAL A 1 608 ? -47.041 5.088 -11.054 1.00 33.06 608 VAL A CA 1
ATOM 4616 C C . VAL A 1 608 ? -48.389 5.708 -11.491 1.00 33.06 608 VAL A C 1
ATOM 4618 O O . VAL A 1 608 ? -49.040 5.128 -12.361 1.00 33.06 608 VAL A O 1
ATOM 4621 N N . PRO A 1 609 ? -48.847 6.868 -10.972 1.00 34.28 609 PRO A N 1
ATOM 4622 C CA . PRO A 1 609 ? -50.129 7.451 -11.382 1.00 34.28 609 PRO A CA 1
ATOM 4623 C C . PRO A 1 609 ? -50.143 8.086 -12.784 1.00 34.28 609 PRO A C 1
ATOM 4625 O O . PRO A 1 609 ? -51.216 8.157 -13.378 1.00 34.28 609 PRO A O 1
ATOM 4628 N N . GLU A 1 610 ? -48.998 8.510 -13.338 1.00 31.52 610 GLU A N 1
ATOM 4629 C CA . GLU A 1 610 ? -48.917 9.095 -14.697 1.00 31.52 610 GLU A CA 1
ATOM 4630 C C . GLU A 1 610 ? -49.076 8.051 -15.824 1.00 31.52 610 GLU A C 1
ATOM 4632 O O . GLU A 1 610 ? -49.186 8.408 -16.993 1.00 31.52 610 GLU A O 1
ATOM 4637 N N . ILE A 1 611 ? -49.147 6.757 -15.478 1.00 34.56 611 ILE A N 1
ATOM 4638 C CA . ILE A 1 611 ? -49.299 5.617 -16.402 1.00 34.56 611 ILE A CA 1
ATOM 4639 C C . ILE A 1 611 ? -50.692 4.965 -16.243 1.00 34.56 611 ILE A C 1
ATOM 4641 O O . ILE A 1 611 ? -50.858 3.750 -16.345 1.00 34.56 611 ILE A O 1
ATOM 4645 N N . LYS A 1 612 ? -51.738 5.759 -15.977 1.00 27.67 612 LYS A N 1
ATOM 4646 C CA . LYS A 1 612 ? -53.137 5.339 -16.196 1.00 27.67 612 LYS A CA 1
ATOM 4647 C C . LYS A 1 612 ? -53.711 6.028 -17.439 1.00 27.67 612 LYS A C 1
ATOM 4649 O O . LYS A 1 612 ? -53.327 7.150 -17.746 1.00 27.67 612 LYS A O 1
ATOM 4654 N N . PRO A 1 613 ? -54.579 5.335 -18.193 1.00 37.00 613 PRO A N 1
ATOM 4655 C CA . PRO A 1 613 ? -54.662 5.480 -19.639 1.00 37.00 613 PRO A CA 1
ATOM 4656 C C . PRO A 1 613 ? -55.347 6.785 -20.040 1.00 37.00 613 PRO A C 1
ATOM 4658 O O . PRO A 1 613 ? -56.541 6.955 -19.815 1.00 37.00 613 PRO A O 1
ATOM 4661 N N . GLN A 1 614 ? -54.598 7.673 -20.688 1.00 29.75 614 GLN A N 1
ATOM 4662 C CA . GLN A 1 614 ? -55.159 8.577 -21.687 1.00 29.75 614 GLN A CA 1
ATOM 4663 C C . GLN A 1 614 ? -54.779 8.025 -23.066 1.00 29.75 614 GLN A C 1
ATOM 4665 O O . GLN A 1 614 ? -53.678 8.226 -23.565 1.00 29.75 614 GLN A O 1
ATOM 4670 N N . ASP A 1 615 ? -55.687 7.197 -23.581 1.00 32.69 615 ASP A N 1
ATOM 4671 C CA . ASP A 1 615 ? -56.090 7.015 -24.983 1.00 32.69 615 ASP A CA 1
ATOM 4672 C C . ASP A 1 615 ? -55.084 6.817 -26.131 1.00 32.69 615 ASP A C 1
ATOM 4674 O O . ASP A 1 615 ? -55.529 6.741 -27.273 1.00 32.69 615 ASP A O 1
ATOM 4678 N N . ASP A 1 616 ? -53.792 6.573 -25.903 1.00 31.17 616 ASP A N 1
ATOM 4679 C CA . ASP A 1 616 ? -52.894 6.170 -26.999 1.00 31.17 616 ASP A CA 1
ATOM 4680 C C . ASP A 1 616 ? -52.520 4.681 -26.960 1.00 31.17 616 ASP A C 1
ATOM 4682 O O . ASP A 1 616 ? -51.544 4.239 -26.345 1.00 31.17 616 ASP A O 1
ATOM 4686 N N . ALA A 1 617 ? -53.270 3.895 -27.741 1.00 29.50 617 ALA A N 1
ATOM 4687 C CA . ALA A 1 617 ? -53.048 2.474 -28.036 1.00 29.50 617 ALA A CA 1
ATOM 4688 C C . ALA A 1 617 ? -51.658 2.145 -28.644 1.00 29.50 617 ALA A C 1
ATOM 4690 O O . ALA A 1 617 ? -51.335 0.974 -28.860 1.00 29.50 617 ALA A O 1
ATOM 4691 N N . ALA A 1 618 ? -50.819 3.151 -28.913 1.00 30.12 618 ALA A N 1
ATOM 4692 C CA . ALA A 1 618 ? -49.452 2.994 -29.401 1.00 30.12 618 ALA A CA 1
ATOM 4693 C C . ALA A 1 618 ? -48.427 2.740 -28.278 1.00 30.12 618 ALA A C 1
ATOM 4695 O O . ALA A 1 618 ? -47.483 1.982 -28.494 1.00 30.12 618 ALA A O 1
ATOM 4696 N N . VAL A 1 619 ? -48.610 3.298 -27.072 1.00 28.69 619 VAL A N 1
ATOM 4697 C CA . VAL A 1 619 ? -47.621 3.174 -25.976 1.00 28.69 619 VAL A CA 1
ATOM 4698 C C . VAL A 1 619 ? -47.662 1.783 -25.339 1.00 28.69 619 VAL A C 1
ATOM 4700 O O . VAL A 1 619 ? -46.618 1.207 -25.044 1.00 28.69 619 VAL A O 1
ATOM 4703 N N . VAL A 1 620 ? -48.854 1.187 -25.229 1.00 28.64 620 VAL A N 1
ATOM 4704 C CA . VAL A 1 620 ? -49.035 -0.191 -24.732 1.00 28.64 620 VAL A CA 1
ATOM 4705 C C . VAL A 1 620 ? -48.484 -1.229 -25.726 1.00 28.64 620 VAL A C 1
ATOM 4707 O O . VAL A 1 620 ? -48.017 -2.288 -25.318 1.00 28.64 620 VAL A O 1
ATOM 4710 N N . LYS A 1 621 ? -48.436 -0.904 -27.027 1.00 25.14 621 LYS A N 1
ATOM 4711 C CA . LYS A 1 621 ? -47.893 -1.781 -28.081 1.00 25.14 621 LYS A CA 1
ATOM 4712 C C . LYS A 1 621 ? -46.360 -1.863 -28.115 1.00 25.14 621 LYS A C 1
ATOM 4714 O O . LYS A 1 621 ? -45.821 -2.815 -28.670 1.00 25.14 621 LYS A O 1
ATOM 4719 N N . VAL A 1 622 ? -45.646 -0.900 -27.523 1.00 32.53 622 VAL A N 1
ATOM 4720 C CA . VAL A 1 622 ? -44.169 -0.929 -27.446 1.00 32.53 622 VAL A CA 1
ATOM 4721 C C . VAL A 1 622 ? -43.678 -1.997 -26.454 1.00 32.53 622 VAL A C 1
ATOM 4723 O O . VAL A 1 622 ? -42.565 -2.492 -26.587 1.00 32.53 622 VAL A O 1
ATOM 4726 N N . TRP A 1 623 ? -44.528 -2.413 -25.511 1.00 28.50 623 TRP A N 1
ATOM 4727 C CA . TRP A 1 623 ? -44.186 -3.358 -24.438 1.00 28.50 623 TRP A CA 1
ATOM 4728 C C . TRP A 1 623 ? -44.775 -4.765 -24.638 1.00 28.50 623 TRP A C 1
ATOM 4730 O O . TRP A 1 623 ? -44.694 -5.601 -23.745 1.00 28.50 623 TRP A O 1
ATOM 4740 N N . THR A 1 624 ? -45.348 -5.043 -25.813 1.00 27.89 624 THR A N 1
ATOM 4741 C CA . THR A 1 624 ? -45.793 -6.386 -26.237 1.00 27.89 624 THR A CA 1
ATOM 4742 C C . THR A 1 624 ? -44.724 -7.173 -27.011 1.00 27.89 624 THR A C 1
ATOM 4744 O O . THR A 1 624 ? -45.030 -8.219 -27.572 1.00 27.89 624 THR A O 1
ATOM 4747 N N . LEU A 1 625 ? -43.484 -6.676 -27.069 1.00 32.97 625 LEU A N 1
ATOM 4748 C CA . LEU A 1 625 ? -42.327 -7.387 -27.626 1.00 32.97 625 LEU A CA 1
ATOM 4749 C C . LEU A 1 625 ? -41.591 -8.136 -26.505 1.00 32.97 625 LEU A C 1
ATOM 4751 O O . LEU A 1 625 ? -41.470 -7.612 -25.399 1.00 32.97 625 LEU A O 1
ATOM 4755 N N . ASP A 1 626 ? -41.105 -9.346 -26.790 1.00 36.00 626 ASP A N 1
ATOM 4756 C CA . ASP A 1 626 ? -40.343 -10.202 -25.869 1.00 36.00 626 ASP A CA 1
ATOM 4757 C C . ASP A 1 626 ? -39.032 -9.517 -25.426 1.00 36.00 626 ASP A C 1
ATOM 4759 O O . ASP A 1 626 ? -37.976 -9.683 -26.037 1.00 36.00 626 ASP A O 1
ATOM 4763 N N . VAL A 1 627 ? -39.096 -8.687 -24.381 1.00 33.97 627 VAL A N 1
ATOM 4764 C CA . VAL A 1 627 ? -37.957 -7.929 -23.837 1.00 33.97 627 VAL A CA 1
ATOM 4765 C C . VAL A 1 627 ? -37.448 -8.600 -22.562 1.00 33.97 627 VAL A C 1
ATOM 4767 O O . VAL A 1 627 ? -38.168 -8.706 -21.569 1.00 33.97 627 VAL A O 1
ATOM 4770 N N . VAL A 1 628 ? -36.171 -8.995 -22.552 1.00 38.22 628 VAL A N 1
ATOM 4771 C CA . VAL A 1 628 ? -35.474 -9.467 -21.342 1.00 38.22 628 VAL A CA 1
ATOM 4772 C C . VAL A 1 628 ? -34.810 -8.277 -20.650 1.00 38.22 628 VAL A C 1
ATOM 4774 O O . VAL A 1 628 ? -33.883 -7.666 -21.186 1.00 38.22 628 VAL A O 1
ATOM 4777 N N . VAL A 1 629 ? -35.267 -7.946 -19.440 1.00 36.88 629 VAL A N 1
ATOM 4778 C CA . VAL A 1 629 ? -34.726 -6.832 -18.647 1.00 36.88 629 VAL A CA 1
ATOM 4779 C C . VAL A 1 629 ? -33.545 -7.315 -17.799 1.00 36.88 629 VAL A C 1
ATOM 4781 O O . VAL A 1 629 ? -33.702 -8.098 -16.861 1.00 36.88 629 VAL A O 1
ATOM 4784 N N . CYS A 1 630 ? -32.343 -6.822 -18.108 1.00 37.06 630 CYS A N 1
ATOM 4785 C CA . CYS A 1 630 ? -31.140 -7.048 -17.299 1.00 37.06 630 CYS A CA 1
ATOM 4786 C C . CYS A 1 630 ? -30.826 -5.813 -16.440 1.00 37.06 630 CYS A C 1
ATOM 4788 O O . CYS A 1 630 ? -30.331 -4.801 -16.952 1.00 37.06 630 CYS A O 1
ATOM 4790 N N . VAL A 1 631 ? -31.059 -5.913 -15.129 1.00 38.19 631 VAL A N 1
ATOM 4791 C CA . VAL A 1 631 ? -30.717 -4.876 -14.140 1.00 38.19 631 VAL A CA 1
ATOM 4792 C C . VAL A 1 631 ? -29.280 -5.111 -13.665 1.00 38.19 631 VAL A C 1
ATOM 4794 O O . VAL A 1 631 ? -28.962 -6.149 -13.084 1.00 38.19 631 VAL A O 1
ATOM 4797 N N . ARG A 1 632 ? -28.353 -4.192 -13.954 1.00 43.00 632 ARG A N 1
ATOM 4798 C CA . ARG A 1 632 ? -26.911 -4.487 -13.829 1.00 43.00 632 ARG A CA 1
ATOM 4799 C C . ARG A 1 632 ? -26.382 -4.328 -12.397 1.00 43.00 632 ARG A C 1
ATOM 4801 O O . ARG A 1 632 ? -26.519 -3.276 -11.789 1.00 43.00 632 ARG A O 1
ATOM 4808 N N . PHE A 1 633 ? -25.682 -5.348 -11.898 1.00 39.06 633 PHE A N 1
ATOM 4809 C CA . PHE A 1 633 ? -25.110 -5.416 -10.547 1.00 39.06 633 PHE A CA 1
ATOM 4810 C C . PHE A 1 633 ? -23.906 -4.481 -10.320 1.00 39.06 633 PHE A C 1
ATOM 4812 O O . PHE A 1 633 ? -23.127 -4.180 -11.234 1.00 39.06 633 PHE A O 1
ATOM 4819 N N . GLU A 1 634 ? -23.681 -4.105 -9.057 1.00 43.03 634 GLU A N 1
ATOM 4820 C CA . GLU A 1 634 ? -22.379 -3.648 -8.575 1.00 43.03 634 GLU A CA 1
ATOM 4821 C C . GLU A 1 634 ? -21.519 -4.856 -8.190 1.00 43.03 634 GLU A C 1
ATOM 4823 O O . GLU A 1 634 ? -21.800 -5.516 -7.203 1.00 43.03 634 GLU A O 1
ATOM 4828 N N . ARG A 1 635 ? -20.419 -5.101 -8.910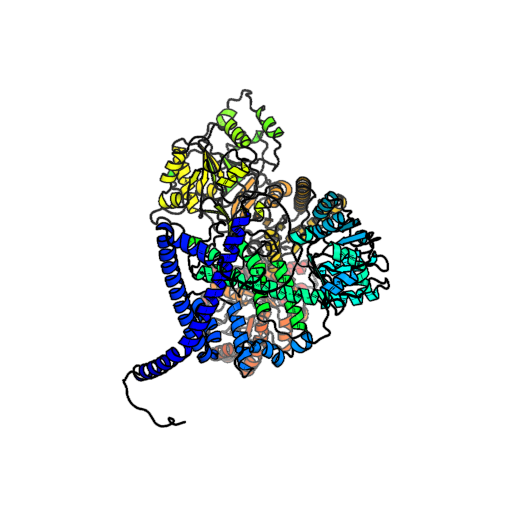 1.00 43.75 635 ARG A N 1
ATOM 4829 C CA . ARG A 1 635 ? -19.513 -6.279 -8.818 1.00 43.75 635 ARG A CA 1
ATOM 4830 C C . ARG A 1 635 ? -18.786 -6.491 -7.487 1.00 43.75 635 ARG A C 1
ATOM 4832 O O . ARG A 1 635 ? -17.802 -7.210 -7.412 1.00 43.75 635 ARG A O 1
ATOM 4839 N N . THR A 1 636 ? -19.180 -5.750 -6.477 1.00 38.88 636 THR A N 1
ATOM 4840 C CA . THR A 1 636 ? -18.613 -5.766 -5.136 1.00 38.88 636 THR A CA 1
ATOM 4841 C C . THR A 1 636 ? -19.721 -5.867 -4.107 1.00 38.88 636 THR A C 1
ATOM 4843 O O . THR A 1 636 ? -19.495 -5.473 -2.988 1.00 38.88 636 THR A O 1
ATOM 4846 N N . CYS A 1 637 ? -20.942 -6.264 -4.486 1.00 45.91 637 CYS A N 1
ATOM 4847 C CA . CYS A 1 637 ? -22.069 -6.495 -3.576 1.00 45.91 637 CYS A CA 1
ATOM 4848 C C . CYS A 1 637 ? -22.505 -5.302 -2.687 1.00 45.91 637 CYS A C 1
ATOM 4850 O O . CYS A 1 637 ? -23.376 -5.467 -1.832 1.00 45.91 637 CYS A O 1
ATOM 4852 N N . ARG A 1 638 ? -21.938 -4.106 -2.919 1.00 44.31 638 ARG A N 1
ATOM 4853 C CA . ARG A 1 638 ? -22.149 -2.876 -2.143 1.00 44.31 638 ARG A CA 1
ATOM 4854 C C . ARG A 1 638 ? -23.547 -2.281 -2.330 1.00 44.31 638 ARG A C 1
ATOM 4856 O O . ARG A 1 638 ? -24.215 -1.986 -1.347 1.00 44.31 638 ARG A O 1
ATOM 4863 N N . ALA A 1 639 ? -24.044 -2.161 -3.560 1.00 41.31 639 ALA A N 1
ATOM 4864 C CA . ALA A 1 639 ? -25.365 -1.585 -3.820 1.00 41.31 639 ALA A CA 1
ATOM 4865 C C . ALA A 1 639 ? -26.456 -2.111 -2.864 1.00 41.31 639 ALA A C 1
ATOM 4867 O O . ALA A 1 639 ? -26.631 -3.323 -2.695 1.00 41.31 639 ALA A O 1
ATOM 4868 N N . GLN A 1 640 ? -27.205 -1.187 -2.251 1.00 36.19 640 GLN A N 1
ATOM 4869 C CA . GLN A 1 640 ? -28.360 -1.528 -1.428 1.00 36.19 640 GLN A CA 1
ATOM 4870 C C . GLN A 1 640 ? -29.305 -2.424 -2.228 1.00 36.19 640 GLN A C 1
ATOM 4872 O O . GLN A 1 640 ? -29.725 -2.112 -3.341 1.00 36.19 640 GLN A O 1
ATOM 4877 N N . PHE A 1 641 ? -29.654 -3.563 -1.648 1.00 38.09 641 PHE A N 1
ATOM 4878 C CA . PHE A 1 641 ? -30.812 -4.335 -2.062 1.00 38.09 641 PHE A CA 1
ATOM 4879 C C . PHE A 1 641 ? -32.037 -3.594 -1.518 1.00 38.09 641 PHE A C 1
ATOM 4881 O O . PHE A 1 641 ? -32.616 -3.988 -0.508 1.00 38.09 641 PHE A O 1
ATOM 4888 N N . TYR A 1 642 ? -32.353 -2.425 -2.084 1.00 38.75 642 TYR A N 1
ATOM 4889 C CA . TYR A 1 642 ? -33.551 -1.706 -1.676 1.00 38.75 642 TYR A CA 1
ATOM 4890 C C . TYR A 1 642 ? -34.769 -2.441 -2.210 1.00 38.75 642 TYR A C 1
ATOM 4892 O O . TYR A 1 642 ? -35.172 -2.288 -3.358 1.00 38.75 642 TYR A O 1
ATOM 4900 N N . GLU A 1 643 ? -35.287 -3.238 -1.281 1.00 37.72 643 GLU A N 1
ATOM 4901 C CA . GLU A 1 643 ? -36.619 -3.791 -1.194 1.00 37.72 643 GLU A CA 1
ATOM 4902 C C . GLU A 1 643 ? -36.989 -4.757 -2.318 1.00 37.72 643 GLU A C 1
ATOM 4904 O O . GLU A 1 643 ? -36.897 -4.486 -3.511 1.00 37.72 643 GLU A O 1
ATOM 4909 N N . THR A 1 644 ? -37.596 -5.860 -1.909 1.00 36.97 644 THR A N 1
ATOM 4910 C CA . THR A 1 644 ? -38.610 -6.503 -2.736 1.00 36.97 644 THR A CA 1
ATOM 4911 C C . THR A 1 644 ? -39.582 -5.514 -3.379 1.00 36.97 644 THR A C 1
ATOM 4913 O O . THR A 1 644 ? -40.112 -5.873 -4.396 1.00 36.97 644 THR A O 1
ATOM 4916 N N . LEU A 1 645 ? -39.729 -4.254 -2.951 1.00 35.44 645 LEU A N 1
ATOM 4917 C CA . LEU A 1 645 ? -40.503 -3.238 -3.671 1.00 35.44 645 LEU A CA 1
ATOM 4918 C C . LEU A 1 645 ? -39.974 -2.871 -5.069 1.00 35.44 645 LEU A C 1
ATOM 4920 O O . LEU A 1 645 ? -40.793 -2.487 -5.890 1.00 35.44 645 LEU A O 1
ATOM 4924 N N . THR A 1 646 ? -38.685 -3.024 -5.416 1.00 42.03 646 THR A N 1
ATOM 4925 C CA . THR A 1 646 ? -38.269 -2.947 -6.841 1.00 42.03 646 THR A CA 1
ATOM 4926 C C . THR A 1 646 ? -38.550 -4.243 -7.595 1.00 42.03 646 THR A C 1
ATOM 4928 O O . THR A 1 646 ? -38.803 -4.191 -8.793 1.00 42.03 646 THR A O 1
ATOM 4931 N N . ALA A 1 647 ? -38.573 -5.388 -6.906 1.00 46.59 647 ALA A N 1
ATOM 4932 C CA . ALA A 1 647 ? -39.087 -6.648 -7.447 1.00 46.59 647 ALA A CA 1
ATOM 4933 C C . ALA A 1 647 ? -40.580 -6.569 -7.730 1.00 46.59 647 ALA A C 1
ATOM 4935 O O . ALA A 1 647 ? -41.008 -6.940 -8.809 1.00 46.59 647 ALA A O 1
ATOM 4936 N N . ASP A 1 648 ? -41.333 -6.035 -6.776 1.00 46.16 648 ASP A N 1
ATOM 4937 C CA . ASP A 1 648 ? -42.774 -5.867 -6.775 1.00 46.16 648 ASP A CA 1
ATOM 4938 C C . ASP A 1 648 ? -43.158 -4.734 -7.735 1.00 46.16 648 ASP A C 1
ATOM 4940 O O . ASP A 1 648 ? -44.172 -4.838 -8.411 1.00 46.16 648 ASP A O 1
ATOM 4944 N N . ALA A 1 649 ? -42.334 -3.684 -7.878 1.00 47.72 649 ALA A N 1
ATOM 4945 C CA . ALA A 1 649 ? -42.507 -2.637 -8.890 1.00 47.72 649 ALA A CA 1
ATOM 4946 C C . ALA A 1 649 ? -42.130 -3.117 -10.301 1.00 47.72 649 ALA A C 1
ATOM 4948 O O . ALA A 1 649 ? -42.837 -2.829 -11.260 1.00 47.72 649 ALA A O 1
ATOM 4949 N N . ALA A 1 650 ? -41.045 -3.879 -10.458 1.00 49.97 650 ALA A N 1
ATOM 4950 C CA . ALA A 1 650 ? -40.706 -4.488 -11.742 1.00 49.97 650 ALA A CA 1
ATOM 4951 C C . ALA A 1 650 ? -41.727 -5.568 -12.124 1.00 49.97 650 ALA A C 1
ATOM 4953 O O . ALA A 1 650 ? -42.106 -5.644 -13.283 1.00 49.97 650 ALA A O 1
ATOM 4954 N N . ALA A 1 651 ? -42.225 -6.358 -11.171 1.00 51.81 651 ALA A N 1
ATOM 4955 C CA . ALA A 1 651 ? -43.268 -7.358 -11.383 1.00 51.81 651 ALA A CA 1
ATOM 4956 C C . ALA A 1 651 ? -44.654 -6.726 -11.586 1.00 51.81 651 ALA A C 1
ATOM 4958 O O . ALA A 1 651 ? -45.458 -7.282 -12.330 1.00 51.81 651 ALA A O 1
ATOM 4959 N N . SER A 1 652 ? -44.939 -5.556 -11.001 1.00 50.88 652 SER A N 1
ATOM 4960 C CA . SER A 1 652 ? -46.185 -4.820 -11.267 1.00 50.88 652 SER A CA 1
ATOM 4961 C C . SER A 1 652 ? -46.214 -4.187 -12.659 1.00 50.88 652 SER A C 1
ATOM 4963 O O . SER A 1 652 ? -47.298 -3.990 -13.202 1.00 50.88 652 SER A O 1
ATOM 4965 N N . VAL A 1 653 ? -45.044 -3.932 -13.262 1.00 50.16 653 VAL A N 1
ATOM 4966 C CA . VAL A 1 653 ? -44.905 -3.402 -14.631 1.00 50.16 653 VAL A CA 1
ATOM 4967 C C . VAL A 1 653 ? -44.698 -4.508 -15.679 1.00 50.16 653 VAL A C 1
ATOM 4969 O O . VAL A 1 653 ? -45.286 -4.444 -16.754 1.00 50.16 653 VAL A O 1
ATOM 4972 N N . LEU A 1 654 ? -43.883 -5.529 -15.391 1.00 54.78 654 LEU A N 1
ATOM 4973 C CA . LEU A 1 654 ? -43.454 -6.577 -16.340 1.00 54.78 654 LEU A CA 1
ATOM 4974 C C . LEU A 1 654 ? -44.188 -7.925 -16.146 1.00 54.78 654 LEU A C 1
ATOM 4976 O O . LEU A 1 654 ? -44.024 -8.856 -16.941 1.00 54.78 654 LEU A O 1
ATOM 4980 N N . GLY A 1 655 ? -45.009 -8.043 -15.099 1.00 57.81 655 GLY A N 1
ATOM 4981 C CA . GLY A 1 655 ? -45.680 -9.276 -14.681 1.00 57.81 655 GLY A CA 1
ATOM 4982 C C . GLY A 1 655 ? -44.800 -10.200 -13.824 1.00 57.81 655 GLY A C 1
ATOM 4983 O O . GLY A 1 655 ? -43.597 -10.001 -13.679 1.00 57.81 655 GLY A O 1
ATOM 4984 N N . GLU A 1 656 ? -45.401 -11.245 -13.246 1.00 64.50 656 GLU A N 1
ATOM 4985 C CA . GLU A 1 656 ? -44.667 -12.233 -12.439 1.00 64.50 656 GLU A CA 1
ATOM 4986 C C . GLU A 1 656 ? -43.645 -13.026 -13.277 1.00 64.50 656 GLU A C 1
ATOM 4988 O O . GLU A 1 656 ? -43.985 -13.576 -14.333 1.00 64.50 656 GLU A O 1
ATOM 4993 N N . MET A 1 657 ? -42.420 -13.138 -12.762 1.00 75.88 657 MET A N 1
ATOM 4994 C CA . MET A 1 657 ? -41.285 -13.823 -13.397 1.00 75.88 657 MET A CA 1
ATOM 4995 C C . MET A 1 657 ? -41.102 -15.245 -12.853 1.00 75.88 657 MET A C 1
ATOM 4997 O O . MET A 1 657 ? -41.421 -15.512 -11.694 1.00 75.88 657 MET A O 1
ATOM 5001 N N . ASP A 1 658 ? -40.563 -16.155 -13.666 1.00 80.50 658 ASP A N 1
ATOM 5002 C CA . ASP A 1 658 ? -40.292 -17.538 -13.257 1.00 80.50 658 ASP A CA 1
ATOM 5003 C C . ASP A 1 658 ? -39.165 -17.606 -12.222 1.00 80.50 658 ASP A C 1
ATOM 5005 O O . ASP A 1 658 ? -39.329 -18.248 -11.188 1.00 80.50 658 ASP A O 1
ATOM 5009 N N . ALA A 1 659 ? -38.057 -16.890 -12.440 1.00 84.44 659 ALA A N 1
ATOM 5010 C CA . ALA A 1 659 ? -36.986 -16.804 -11.449 1.00 84.44 659 ALA A CA 1
ATOM 5011 C C . ALA A 1 659 ? -36.191 -15.490 -11.501 1.00 84.44 659 ALA A C 1
ATOM 5013 O O . ALA A 1 659 ? -36.127 -14.788 -12.516 1.00 84.44 659 ALA A O 1
ATOM 5014 N N . TRP A 1 660 ? -35.554 -15.189 -10.373 1.00 82.50 660 TRP A N 1
ATOM 5015 C CA . TRP A 1 660 ? -34.615 -14.098 -10.154 1.00 82.50 660 TRP A CA 1
ATOM 5016 C C . TRP A 1 660 ? -33.183 -14.613 -10.173 1.00 82.50 660 TRP A C 1
ATOM 5018 O O . TRP A 1 660 ? -32.775 -15.365 -9.292 1.00 82.50 660 TRP A O 1
ATOM 5028 N N . ILE A 1 661 ? -32.410 -14.188 -11.165 1.00 85.56 661 ILE A N 1
ATOM 5029 C CA . ILE A 1 661 ? -31.063 -14.696 -11.417 1.00 85.56 661 ILE A CA 1
ATOM 5030 C C . I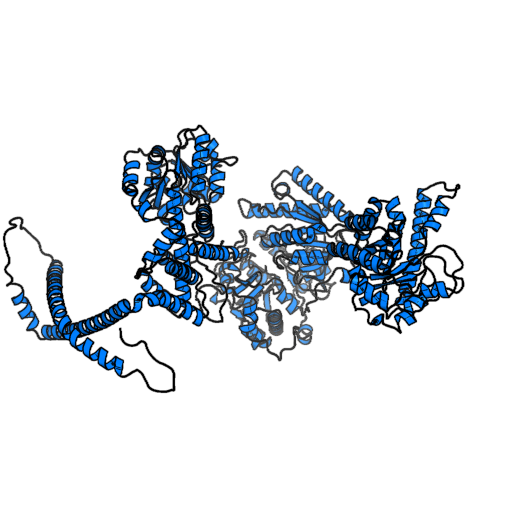LE A 1 661 ? -30.023 -13.731 -10.857 1.00 85.56 661 ILE A C 1
ATOM 5032 O O . ILE A 1 661 ? -29.991 -12.560 -11.235 1.00 85.56 661 ILE A O 1
ATOM 5036 N N . ILE A 1 662 ? -29.128 -14.228 -10.006 1.00 85.75 662 ILE A N 1
ATOM 5037 C CA . ILE A 1 662 ? -28.024 -13.467 -9.413 1.00 85.75 662 ILE A CA 1
ATOM 5038 C C . ILE A 1 662 ? -26.702 -14.031 -9.934 1.00 85.75 662 ILE A C 1
ATOM 5040 O O . ILE A 1 662 ? -26.315 -15.151 -9.609 1.00 85.75 662 ILE A O 1
ATOM 5044 N N . CYS A 1 663 ? -25.994 -13.241 -10.744 1.00 84.56 663 CYS A N 1
ATOM 5045 C CA . CYS A 1 663 ? -24.732 -13.657 -11.361 1.00 84.56 663 CYS A CA 1
ATOM 5046 C C . CYS A 1 663 ? -23.697 -12.515 -11.365 1.00 84.56 663 CYS A C 1
ATOM 5048 O O . CYS A 1 663 ? -23.551 -11.793 -12.361 1.00 84.56 663 CYS A O 1
ATOM 5050 N N . PRO A 1 664 ? -22.958 -12.316 -10.260 1.00 80.50 664 PRO A N 1
ATOM 5051 C CA . PRO A 1 664 ? -22.009 -11.211 -10.121 1.00 80.50 664 PRO A CA 1
ATOM 5052 C C . PRO A 1 664 ? -20.640 -11.461 -10.784 1.00 80.50 664 PRO A C 1
ATOM 5054 O O . PRO A 1 664 ? -19.774 -10.585 -10.726 1.00 80.50 664 PRO A O 1
ATOM 5057 N N . PHE A 1 665 ? -20.434 -12.623 -11.414 1.00 84.69 665 PHE A N 1
ATOM 5058 C CA . PHE A 1 665 ? -19.178 -13.012 -12.063 1.00 84.69 665 PHE A CA 1
ATOM 5059 C C . PHE A 1 665 ? -18.672 -11.984 -13.089 1.00 84.69 665 PHE A C 1
ATOM 5061 O O . PHE A 1 665 ? -19.402 -11.555 -13.987 1.00 84.69 665 PHE A O 1
ATOM 5068 N N . PHE A 1 666 ? -17.398 -11.609 -12.971 1.00 78.69 666 PHE A N 1
ATOM 5069 C CA . PHE A 1 666 ? -16.733 -10.701 -13.900 1.00 78.69 666 PHE A CA 1
ATOM 5070 C C . PHE A 1 666 ? -15.224 -10.933 -13.911 1.00 78.69 666 PHE A C 1
ATOM 5072 O O . PHE A 1 666 ? -14.488 -10.373 -13.091 1.00 78.69 666 PHE A O 1
ATOM 5079 N N . LEU A 1 667 ? -14.770 -11.721 -14.883 1.00 79.00 667 LEU A N 1
ATOM 5080 C CA . LEU A 1 667 ? -13.384 -12.168 -14.979 1.00 79.00 667 LEU A CA 1
ATOM 5081 C C . LEU A 1 667 ? -12.391 -10.999 -15.037 1.00 79.00 667 LEU A C 1
ATOM 5083 O O . LEU A 1 667 ? -11.441 -10.947 -14.259 1.00 79.00 667 LEU A O 1
ATOM 5087 N N . GLN A 1 668 ? -12.653 -10.004 -15.887 1.00 69.50 668 GLN A N 1
ATOM 5088 C CA . GLN A 1 668 ? -11.732 -8.885 -16.139 1.00 69.50 668 GLN A CA 1
ATOM 5089 C C . GLN A 1 668 ? -11.601 -7.928 -14.941 1.00 69.50 668 GLN A C 1
ATOM 5091 O O . GLN A 1 668 ? -10.674 -7.128 -14.872 1.00 69.50 668 GLN A O 1
ATOM 5096 N N . GLY A 1 669 ? -12.526 -7.984 -13.982 1.00 66.94 669 GLY A N 1
ATOM 5097 C CA . GLY A 1 669 ? -12.416 -7.257 -12.716 1.00 66.94 669 GLY A CA 1
ATOM 5098 C C . GLY A 1 669 ? -12.027 -8.158 -11.561 1.00 66.94 669 GLY A C 1
ATOM 5099 O O . GLY A 1 669 ? -12.191 -7.737 -10.420 1.00 66.94 669 GLY A O 1
ATOM 5100 N N . GLY A 1 670 ? -11.578 -9.383 -11.844 1.00 74.69 670 GLY A N 1
ATOM 5101 C CA . GLY A 1 670 ? -11.193 -10.356 -10.839 1.00 74.69 670 GLY A CA 1
ATOM 5102 C C . GLY A 1 670 ? -12.359 -10.710 -9.927 1.00 74.69 670 GLY A C 1
ATOM 5103 O O . GLY A 1 670 ? -12.267 -10.510 -8.720 1.00 74.69 670 GLY A O 1
ATOM 5104 N N . ARG A 1 671 ? -13.502 -11.111 -10.485 1.00 80.88 671 ARG A N 1
ATOM 5105 C CA . ARG A 1 671 ? -14.690 -11.490 -9.711 1.00 80.88 671 ARG A CA 1
ATOM 5106 C C . ARG A 1 671 ? -15.127 -12.888 -10.077 1.00 80.88 671 ARG A C 1
ATOM 5108 O O . ARG A 1 671 ? -15.537 -13.122 -11.212 1.00 80.88 671 ARG A O 1
ATOM 5115 N N . TYR A 1 672 ? -15.084 -13.769 -9.093 1.00 88.25 672 TYR A N 1
ATOM 5116 C CA . TYR A 1 672 ? -15.341 -15.196 -9.246 1.00 88.25 672 TYR A CA 1
ATOM 5117 C C . TYR A 1 672 ? -16.494 -15.591 -8.331 1.00 88.25 672 TYR A C 1
ATOM 5119 O O . TYR A 1 672 ? -16.695 -14.968 -7.292 1.00 88.25 672 TYR A O 1
ATOM 5127 N N . THR A 1 673 ? -17.282 -16.585 -8.722 1.00 90.56 673 THR A N 1
ATOM 5128 C CA . THR A 1 673 ? -18.310 -17.161 -7.845 1.00 90.56 673 THR A CA 1
ATOM 5129 C C . THR A 1 673 ? -18.131 -18.667 -7.863 1.00 90.56 673 THR A C 1
ATOM 5131 O O . THR A 1 673 ? -18.321 -19.283 -8.910 1.00 90.56 673 THR A O 1
ATOM 5134 N N . ILE A 1 674 ? -17.675 -19.233 -6.750 1.00 89.62 674 ILE A N 1
ATOM 5135 C CA . ILE A 1 674 ? -17.253 -20.633 -6.641 1.00 89.62 674 ILE A CA 1
ATOM 5136 C C . ILE A 1 674 ? -17.882 -21.199 -5.371 1.00 89.62 674 ILE A C 1
ATOM 5138 O O . ILE A 1 674 ? -17.740 -20.598 -4.309 1.00 89.62 674 ILE A O 1
ATOM 5142 N N . GLU A 1 675 ? -18.577 -22.333 -5.485 1.00 89.19 675 GLU A N 1
ATOM 5143 C CA . GLU A 1 675 ? -19.309 -22.966 -4.373 1.00 89.19 675 GLU A CA 1
ATOM 5144 C C . GLU A 1 675 ? -20.206 -21.977 -3.600 1.00 89.19 675 GLU A C 1
ATOM 5146 O O . GLU A 1 675 ? -20.213 -21.910 -2.374 1.00 89.19 675 GLU A O 1
ATOM 5151 N N . ASP A 1 676 ? -20.944 -21.161 -4.355 1.00 92.12 676 ASP A N 1
ATOM 5152 C CA . ASP A 1 676 ? -21.833 -20.079 -3.924 1.00 92.12 676 ASP A CA 1
ATOM 5153 C C . ASP A 1 676 ? -21.143 -18.907 -3.203 1.00 92.12 676 ASP A C 1
ATOM 5155 O O . ASP A 1 676 ? -21.810 -17.943 -2.823 1.00 92.12 676 ASP A O 1
ATOM 5159 N N . VAL A 1 677 ? -19.816 -18.926 -3.061 1.00 88.69 677 VAL A N 1
ATOM 5160 C CA . VAL A 1 677 ? -19.027 -17.841 -2.467 1.00 88.69 677 VAL A CA 1
ATOM 5161 C C . VAL A 1 677 ? -18.545 -16.888 -3.553 1.00 88.69 677 VAL A C 1
ATOM 5163 O O . VAL A 1 677 ? -17.939 -17.295 -4.546 1.00 88.69 677 VAL A O 1
ATOM 5166 N N . HIS A 1 678 ? -18.804 -15.594 -3.367 1.00 90.31 678 HIS A N 1
ATOM 5167 C CA . HIS A 1 678 ? -18.296 -14.555 -4.252 1.00 90.31 678 HIS A CA 1
ATOM 5168 C C . HIS A 1 678 ? -16.911 -14.092 -3.806 1.00 90.31 678 HIS A C 1
ATOM 5170 O O . HIS A 1 678 ? -16.709 -13.729 -2.649 1.00 90.31 678 HIS A O 1
ATOM 5176 N N . TYR A 1 679 ? -15.975 -14.051 -4.747 1.00 84.50 679 TYR A N 1
ATOM 5177 C CA . TYR A 1 679 ? -14.576 -13.725 -4.522 1.00 84.50 679 TYR A CA 1
ATOM 5178 C C . TYR A 1 679 ? -14.136 -12.499 -5.316 1.00 84.50 679 TYR A C 1
ATOM 5180 O O . TYR A 1 679 ? -14.568 -12.259 -6.447 1.00 84.50 679 TYR A O 1
ATOM 5188 N N . VAL A 1 680 ? -13.201 -11.766 -4.727 1.00 80.25 680 VAL A N 1
ATOM 5189 C CA . VAL A 1 680 ? -12.510 -10.607 -5.278 1.00 80.25 680 VAL A CA 1
ATOM 5190 C C . VAL A 1 680 ? -11.036 -10.964 -5.405 1.00 80.25 680 VAL A C 1
ATOM 5192 O O . VAL A 1 680 ? -10.373 -11.232 -4.410 1.00 80.25 680 VAL A O 1
ATOM 5195 N N . ALA A 1 681 ? -10.518 -10.962 -6.630 1.00 72.75 681 ALA A N 1
ATOM 5196 C CA . ALA A 1 681 ? -9.106 -11.190 -6.860 1.00 72.75 681 ALA A CA 1
ATOM 5197 C C . ALA A 1 681 ? -8.282 -9.975 -6.432 1.00 72.75 681 ALA A C 1
ATOM 5199 O O . ALA A 1 681 ? -8.548 -8.848 -6.873 1.00 72.75 681 ALA A O 1
ATOM 5200 N N . ASP A 1 682 ? -7.257 -10.242 -5.636 1.00 66.69 682 ASP A N 1
ATOM 5201 C CA . ASP A 1 682 ? -6.170 -9.335 -5.313 1.00 66.69 682 ASP A CA 1
ATOM 5202 C C . ASP A 1 682 ? -4.842 -10.051 -5.586 1.00 66.69 682 ASP A C 1
ATOM 5204 O O . ASP A 1 682 ? -4.471 -11.005 -4.904 1.00 66.69 682 ASP A O 1
ATOM 5208 N N . SER A 1 683 ? -4.140 -9.613 -6.632 1.00 66.12 683 SER A N 1
ATOM 5209 C CA . SER A 1 683 ? -2.909 -10.252 -7.115 1.00 66.12 683 SER A CA 1
ATOM 5210 C C . SER A 1 683 ? -3.125 -11.749 -7.411 1.00 66.12 683 SER A C 1
ATOM 5212 O O . SER A 1 683 ? -3.927 -12.058 -8.296 1.00 66.12 683 SER A O 1
ATOM 5214 N N . GLU A 1 684 ? -2.467 -12.672 -6.706 1.00 65.31 684 GLU A N 1
ATOM 5215 C CA . GLU A 1 684 ? -2.639 -14.126 -6.875 1.00 65.31 684 GLU A CA 1
ATOM 5216 C C . GLU A 1 684 ? -3.756 -14.728 -6.011 1.00 65.31 684 GLU A C 1
ATOM 5218 O O . GLU A 1 684 ? -4.069 -15.907 -6.154 1.00 65.31 684 GLU A O 1
ATOM 5223 N N . TRP A 1 685 ? -4.398 -13.937 -5.152 1.00 72.50 685 TRP A N 1
ATOM 5224 C CA . TRP A 1 685 ? -5.366 -14.416 -4.168 1.00 72.50 685 TRP A CA 1
ATOM 5225 C C . TRP A 1 685 ? -6.801 -14.072 -4.561 1.00 72.50 685 TRP A C 1
ATOM 5227 O O . TRP A 1 685 ? -7.079 -13.008 -5.111 1.00 72.50 685 TRP A O 1
ATOM 5237 N N . LEU A 1 686 ? -7.737 -14.953 -4.232 1.00 77.31 686 LEU A N 1
ATOM 5238 C CA . LEU A 1 686 ? -9.176 -14.738 -4.266 1.00 77.31 686 LEU A CA 1
ATOM 5239 C C . LEU A 1 686 ? -9.678 -14.557 -2.837 1.00 77.31 686 LEU A C 1
ATOM 5241 O O . LEU A 1 686 ? -9.847 -15.523 -2.089 1.00 77.31 686 LEU A O 1
ATOM 5245 N N . VAL A 1 687 ? -9.953 -13.309 -2.476 1.00 78.38 687 VAL A N 1
ATOM 5246 C CA . VAL A 1 687 ? -10.460 -12.928 -1.158 1.00 78.38 687 VAL A CA 1
ATOM 5247 C C . VAL A 1 687 ? -11.992 -12.997 -1.170 1.00 78.38 687 VAL A C 1
ATOM 5249 O O . VAL A 1 687 ? -12.604 -12.423 -2.078 1.00 78.38 687 VAL A O 1
ATOM 5252 N N . PRO A 1 688 ? -12.649 -13.680 -0.213 1.00 84.06 688 PRO A N 1
ATOM 5253 C CA . PRO A 1 688 ? -14.105 -13.665 -0.099 1.00 84.06 688 PRO A CA 1
ATOM 5254 C C . PRO A 1 688 ? -14.640 -12.230 -0.023 1.00 84.06 688 PRO A C 1
ATOM 5256 O O . PRO A 1 688 ? -14.092 -11.377 0.673 1.00 84.06 688 PRO A O 1
ATOM 5259 N N . ALA A 1 689 ? -15.713 -11.934 -0.753 1.00 79.00 689 ALA A N 1
ATOM 5260 C CA . ALA A 1 689 ? -16.181 -10.566 -0.950 1.00 79.00 689 ALA A CA 1
ATOM 5261 C C . ALA A 1 689 ? -16.530 -9.840 0.363 1.00 79.00 689 ALA A C 1
ATOM 5263 O O . ALA A 1 689 ? -16.335 -8.627 0.432 1.00 79.00 689 ALA A O 1
ATOM 5264 N N . GLY A 1 690 ? -17.025 -10.548 1.379 1.00 78.50 690 GLY A N 1
ATOM 5265 C CA . GLY A 1 690 ? -17.333 -10.045 2.724 1.00 78.50 690 GLY A CA 1
ATOM 5266 C C . GLY A 1 690 ? -16.104 -9.649 3.554 1.00 78.50 690 GLY A C 1
ATOM 5267 O O . GLY A 1 690 ? -16.222 -8.840 4.470 1.00 78.50 690 GLY A O 1
ATOM 5268 N N . ASP A 1 691 ? -14.916 -10.139 3.194 1.00 73.88 691 ASP A N 1
ATOM 5269 C CA . ASP A 1 691 ? -13.660 -9.829 3.893 1.00 73.88 691 ASP A CA 1
ATOM 5270 C C . ASP A 1 691 ? -12.914 -8.632 3.277 1.00 73.88 691 ASP A C 1
ATOM 5272 O O . ASP A 1 691 ? -11.956 -8.109 3.852 1.00 73.88 691 ASP A O 1
ATOM 5276 N N . THR A 1 692 ? -13.372 -8.159 2.116 1.00 71.06 692 THR A N 1
ATOM 5277 C CA . THR A 1 692 ? -12.759 -7.038 1.390 1.00 71.06 692 THR A CA 1
ATOM 5278 C C . THR A 1 692 ? -13.112 -5.671 1.978 1.00 71.06 692 THR A C 1
ATOM 5280 O O . THR A 1 692 ? -14.080 -5.507 2.724 1.00 71.06 692 THR A O 1
ATOM 5283 N N . GLU A 1 693 ? -12.383 -4.628 1.581 1.00 61.06 693 GLU A N 1
ATOM 5284 C CA . GLU A 1 693 ? -12.723 -3.240 1.911 1.00 61.06 693 GLU A CA 1
ATOM 5285 C C . GLU A 1 693 ? -14.105 -2.822 1.387 1.00 61.06 693 GLU A C 1
ATOM 5287 O O . GLU A 1 693 ? -14.730 -1.924 1.950 1.00 61.06 693 GLU A O 1
ATOM 5292 N N . PHE A 1 694 ? -14.618 -3.495 0.351 1.00 65.12 694 PHE A N 1
ATOM 5293 C CA . PHE A 1 694 ? -15.938 -3.211 -0.206 1.00 65.12 694 PHE A CA 1
ATOM 5294 C C . PHE A 1 694 ? -17.066 -3.561 0.768 1.00 65.12 694 PHE A C 1
ATOM 5296 O O . PHE A 1 694 ? -18.059 -2.842 0.839 1.00 65.12 694 PHE A O 1
ATOM 5303 N N . ALA A 1 695 ? -16.896 -4.620 1.557 1.00 70.19 695 ALA A N 1
ATOM 5304 C CA . ALA A 1 695 ? -17.841 -5.028 2.591 1.00 70.19 695 ALA A CA 1
ATOM 5305 C C . ALA A 1 695 ? -17.926 -4.020 3.750 1.00 70.19 695 ALA A C 1
ATOM 5307 O O . ALA A 1 695 ? -18.960 -3.902 4.406 1.00 70.19 695 ALA A O 1
ATOM 5308 N N . LYS A 1 696 ? -16.858 -3.240 3.963 1.00 63.38 696 LYS A N 1
ATOM 5309 C CA . LYS A 1 696 ? -16.708 -2.262 5.055 1.00 63.38 696 LYS A CA 1
ATOM 5310 C C . LYS A 1 696 ? -17.151 -0.844 4.669 1.00 63.38 696 LYS A C 1
ATOM 5312 O O . LYS A 1 696 ? -16.894 0.100 5.415 1.00 63.38 696 LYS A O 1
ATOM 5317 N N . ASP A 1 697 ? -17.788 -0.676 3.510 1.00 61.03 697 ASP A N 1
ATOM 5318 C CA . ASP A 1 697 ? -18.283 0.618 3.039 1.00 61.03 697 ASP A CA 1
ATOM 5319 C C . ASP A 1 697 ? -19.302 1.226 4.025 1.00 61.03 697 ASP A C 1
ATOM 5321 O O . ASP A 1 697 ? -20.268 0.575 4.427 1.00 61.03 697 ASP A O 1
ATOM 5325 N N . ALA A 1 698 ? -19.089 2.488 4.413 1.00 49.56 698 ALA A N 1
ATOM 5326 C CA . ALA A 1 698 ? -19.878 3.166 5.444 1.00 49.56 698 ALA A CA 1
ATOM 5327 C C . ALA A 1 698 ? -21.340 3.434 5.041 1.00 49.56 698 ALA A C 1
ATOM 5329 O O . ALA A 1 698 ? -22.186 3.631 5.914 1.00 49.56 698 ALA A O 1
ATOM 5330 N N . ALA A 1 699 ? -21.642 3.459 3.740 1.00 48.66 699 ALA A N 1
ATOM 5331 C CA . ALA A 1 699 ? -22.994 3.650 3.218 1.00 48.66 699 ALA A CA 1
ATOM 5332 C C . ALA A 1 699 ? -23.610 2.337 2.699 1.00 48.66 699 ALA A C 1
ATOM 5334 O O . ALA A 1 699 ? -24.824 2.146 2.784 1.00 48.66 699 ALA A O 1
ATOM 5335 N N . PHE A 1 700 ? -22.779 1.428 2.181 1.00 58.91 700 PHE A N 1
ATOM 5336 C CA . PHE A 1 700 ? -23.194 0.307 1.335 1.00 58.91 700 PHE A CA 1
ATOM 5337 C C . PHE A 1 700 ? -22.609 -1.060 1.755 1.00 58.91 700 PHE A C 1
ATOM 5339 O O . PHE A 1 700 ? -22.633 -2.015 0.980 1.00 58.91 700 PHE A O 1
ATOM 5346 N N . GLY A 1 701 ? -22.080 -1.191 2.972 1.00 61.56 701 GLY A N 1
ATOM 5347 C CA . GLY A 1 701 ? -21.452 -2.427 3.447 1.00 61.56 701 GLY A CA 1
ATOM 5348 C C . GLY A 1 701 ? -22.351 -3.677 3.439 1.00 61.56 701 GLY A C 1
ATOM 5349 O O . GLY A 1 701 ? -23.583 -3.613 3.332 1.00 61.56 701 GLY A O 1
ATOM 5350 N N . TYR A 1 702 ? -21.720 -4.844 3.531 1.00 75.56 702 TYR A N 1
ATOM 5351 C CA . TYR A 1 702 ? -22.355 -6.163 3.667 1.00 75.56 702 TYR A CA 1
ATOM 5352 C C . TYR A 1 702 ? -21.434 -7.102 4.448 1.00 75.56 702 TYR A C 1
ATOM 5354 O O . TYR A 1 702 ? -20.258 -6.786 4.610 1.00 75.56 702 TYR A O 1
ATOM 5362 N N . LYS A 1 703 ? -21.943 -8.230 4.954 1.00 79.19 703 LYS A N 1
ATOM 5363 C CA . LYS A 1 703 ? -21.146 -9.171 5.761 1.00 79.19 703 LYS A CA 1
ATOM 5364 C C . LYS A 1 703 ? -20.898 -10.505 5.068 1.00 79.19 703 LYS A C 1
ATOM 5366 O O . LYS A 1 703 ? -19.784 -11.011 5.159 1.00 79.19 703 LYS A O 1
ATOM 5371 N N . SER A 1 704 ? -21.895 -11.083 4.398 1.00 83.62 704 SER A N 1
ATOM 5372 C CA . SER A 1 704 ? -21.734 -12.428 3.832 1.00 83.62 704 SER A CA 1
ATOM 5373 C C . SER A 1 704 ? -21.061 -12.429 2.455 1.00 83.62 704 SER A C 1
ATOM 5375 O O . SER A 1 704 ? -21.393 -11.636 1.569 1.00 83.62 704 SER A O 1
ATOM 5377 N N . SER A 1 705 ? -20.122 -13.362 2.281 1.00 87.62 705 SER A N 1
ATOM 5378 C CA . SER A 1 705 ? -19.509 -13.716 0.994 1.00 87.62 705 SER A CA 1
ATOM 5379 C C . SER A 1 705 ? -20.281 -14.818 0.266 1.00 87.62 705 SER A C 1
ATOM 5381 O O . SER A 1 705 ? -20.182 -14.910 -0.958 1.00 87.62 705 SER A O 1
ATOM 5383 N N . ASN A 1 706 ? -21.045 -15.651 0.988 1.00 91.88 706 ASN A N 1
ATOM 5384 C CA . ASN A 1 706 ? -21.920 -16.645 0.375 1.00 91.88 706 ASN A CA 1
ATOM 5385 C C . ASN A 1 706 ? -23.146 -15.927 -0.187 1.00 91.88 706 ASN A C 1
ATOM 5387 O O . ASN A 1 706 ? -23.863 -15.240 0.535 1.00 91.88 706 ASN A O 1
ATOM 5391 N N . LEU A 1 707 ? -23.409 -16.075 -1.480 1.00 88.25 707 LEU A N 1
ATOM 5392 C CA . LEU A 1 707 ? -24.456 -15.313 -2.145 1.00 88.25 707 LEU A CA 1
ATOM 5393 C C . LEU A 1 707 ? -25.869 -15.673 -1.657 1.00 88.25 707 LEU A C 1
ATOM 5395 O O . LEU A 1 707 ? -26.749 -14.818 -1.731 1.00 88.25 707 LEU A O 1
ATOM 5399 N N . ARG A 1 708 ? -26.105 -16.882 -1.125 1.00 90.19 708 ARG A N 1
ATOM 5400 C CA . ARG A 1 708 ? -27.412 -17.274 -0.560 1.00 90.19 708 ARG A CA 1
ATOM 5401 C C . ARG A 1 708 ? -27.684 -16.529 0.741 1.00 90.19 708 ARG A C 1
ATOM 5403 O O . ARG A 1 708 ? -28.735 -15.918 0.907 1.00 90.19 708 ARG A O 1
ATOM 5410 N N . GLU A 1 709 ? -26.700 -16.526 1.631 1.00 88.94 709 GLU A N 1
ATOM 5411 C CA . GLU A 1 709 ? -26.733 -15.761 2.879 1.00 88.94 709 GLU A CA 1
ATOM 5412 C C . GLU A 1 709 ? -26.731 -14.253 2.616 1.00 88.94 709 GLU A C 1
ATOM 5414 O O . GLU A 1 709 ? -27.411 -13.500 3.306 1.00 88.94 709 GLU A O 1
ATOM 5419 N N . TRP A 1 710 ? -26.014 -13.796 1.588 1.00 87.19 710 TRP A N 1
ATOM 5420 C CA . TRP A 1 710 ? -26.029 -12.400 1.164 1.00 87.19 710 TRP A CA 1
ATOM 5421 C C . TRP A 1 710 ? -27.430 -11.971 0.717 1.00 87.19 710 TRP A C 1
ATOM 5423 O O . TRP A 1 710 ? -27.868 -10.880 1.077 1.00 87.19 710 TRP A O 1
ATOM 5433 N N . VAL A 1 711 ? -28.168 -12.818 -0.015 1.00 83.69 711 VAL A N 1
ATOM 5434 C CA . VAL A 1 711 ? -29.582 -12.565 -0.352 1.00 83.69 711 VAL A CA 1
ATOM 5435 C C . VAL A 1 711 ? -30.427 -12.453 0.916 1.00 83.69 711 VAL A C 1
ATOM 5437 O O . VAL A 1 711 ? -31.239 -11.533 1.024 1.00 83.69 711 VAL A O 1
ATOM 5440 N N . GLU A 1 712 ? -30.225 -13.326 1.897 1.00 84.88 712 GLU A N 1
ATOM 5441 C CA . GLU A 1 712 ? -30.942 -13.263 3.173 1.00 84.88 712 GLU A CA 1
ATOM 5442 C C . GLU A 1 712 ? -30.628 -11.979 3.958 1.00 84.88 712 GLU A C 1
ATOM 5444 O O . GLU A 1 712 ? -31.544 -11.255 4.363 1.00 84.88 712 GLU A O 1
ATOM 5449 N N . GLU A 1 713 ? -29.347 -11.630 4.092 1.00 80.56 713 GLU A N 1
ATOM 5450 C CA . GLU A 1 713 ? -28.866 -10.403 4.737 1.00 80.56 713 GLU A CA 1
ATOM 5451 C C . GLU A 1 713 ? -29.518 -9.171 4.101 1.00 80.56 713 GLU A C 1
ATOM 5453 O O . GLU A 1 713 ? -30.095 -8.307 4.769 1.00 80.56 713 GLU A O 1
ATOM 5458 N N . LYS A 1 714 ? -29.458 -9.108 2.773 1.00 72.62 714 LYS A N 1
ATOM 5459 C CA . LYS A 1 714 ? -29.914 -7.969 1.988 1.00 72.62 714 LYS A CA 1
ATOM 5460 C C . LYS A 1 714 ? -31.434 -7.877 1.881 1.00 72.62 714 LYS A C 1
ATOM 5462 O O . LYS A 1 714 ? -31.970 -6.773 1.797 1.00 72.62 714 LYS A O 1
ATOM 5467 N N . THR A 1 715 ? -32.140 -9.000 1.962 1.00 71.81 715 THR A N 1
ATOM 5468 C CA . THR A 1 715 ? -33.606 -9.030 2.057 1.00 71.81 715 THR A CA 1
ATOM 5469 C C . THR A 1 715 ? -34.119 -8.852 3.486 1.00 71.81 715 THR A C 1
ATOM 5471 O O . THR A 1 715 ? -35.337 -8.782 3.671 1.00 71.81 715 THR A O 1
ATOM 5474 N N . ARG A 1 716 ? -33.222 -8.737 4.479 1.00 73.62 716 ARG A N 1
ATOM 5475 C CA . ARG A 1 716 ? -33.534 -8.691 5.918 1.00 73.62 716 ARG A CA 1
ATOM 5476 C C . ARG A 1 716 ? -34.350 -9.908 6.375 1.00 73.62 716 ARG A C 1
ATOM 5478 O O . ARG A 1 716 ? -35.309 -9.762 7.128 1.00 73.62 716 ARG A O 1
ATOM 5485 N N . GLY A 1 717 ? -33.998 -11.094 5.877 1.00 76.44 717 GLY A N 1
ATOM 5486 C CA . GLY A 1 717 ? -34.615 -12.369 6.259 1.00 76.44 717 GLY A CA 1
ATOM 5487 C C . GLY A 1 717 ? -35.871 -12.767 5.476 1.00 76.44 717 GLY A C 1
ATOM 5488 O O . GLY A 1 717 ? -36.394 -13.856 5.705 1.00 76.44 717 GLY A O 1
ATOM 5489 N N . ARG A 1 718 ? -36.366 -11.932 4.547 1.00 77.12 718 ARG A N 1
ATOM 5490 C CA . ARG A 1 718 ? -37.576 -12.238 3.754 1.00 77.12 718 ARG A CA 1
ATOM 5491 C C . ARG A 1 718 ? -37.387 -13.447 2.834 1.00 77.12 718 ARG A C 1
ATOM 5493 O O . ARG A 1 718 ? -38.313 -14.236 2.678 1.00 77.12 718 ARG A O 1
ATOM 5500 N N . ILE A 1 719 ? -36.212 -13.574 2.219 1.00 81.94 719 ILE A N 1
ATOM 5501 C CA . ILE A 1 719 ? -35.820 -14.765 1.461 1.00 81.94 719 ILE A CA 1
ATOM 5502 C C . ILE A 1 719 ? -34.754 -15.471 2.290 1.00 81.94 719 ILE A C 1
ATOM 5504 O O . ILE A 1 719 ? -33.664 -14.939 2.468 1.00 81.94 719 ILE A O 1
ATOM 5508 N N . GLN A 1 720 ? -35.087 -16.644 2.818 1.00 82.81 720 GLN A N 1
ATOM 5509 C CA . GLN A 1 720 ? -34.169 -17.464 3.607 1.00 82.81 720 GLN A CA 1
ATOM 5510 C C . GLN A 1 720 ? -33.102 -18.096 2.702 1.00 82.81 720 GLN A C 1
ATOM 5512 O O . GLN A 1 720 ? -33.422 -18.514 1.584 1.00 82.81 720 GLN A O 1
ATOM 5517 N N . ALA A 1 721 ? -31.852 -18.206 3.164 1.00 86.19 721 ALA A N 1
ATOM 5518 C CA . ALA A 1 721 ? -30.746 -18.731 2.352 1.00 86.19 721 ALA A CA 1
ATOM 5519 C C . ALA A 1 721 ? -31.000 -20.158 1.815 1.00 86.19 721 ALA A C 1
ATOM 5521 O O . ALA A 1 721 ? -30.570 -20.499 0.712 1.00 86.19 721 ALA A O 1
ATOM 5522 N N . ASN A 1 722 ? -31.745 -20.984 2.556 1.00 87.38 722 ASN A N 1
ATOM 5523 C CA . ASN A 1 722 ? -32.130 -22.341 2.147 1.00 87.38 722 ASN A CA 1
ATOM 5524 C C . ASN A 1 722 ? -33.160 -22.382 0.998 1.00 87.38 722 ASN A C 1
ATOM 5526 O O . ASN A 1 722 ? -33.239 -23.387 0.296 1.00 87.38 722 ASN A O 1
ATOM 5530 N N . CYS A 1 723 ? -33.910 -21.298 0.781 1.00 84.88 723 CYS A N 1
ATOM 5531 C CA . CYS A 1 723 ? -34.872 -21.149 -0.312 1.00 84.88 723 CYS A CA 1
ATOM 5532 C C . CYS A 1 723 ? -34.220 -20.633 -1.605 1.00 84.88 723 CYS A C 1
ATOM 5534 O O . CYS A 1 723 ? -34.878 -20.575 -2.645 1.00 84.88 723 CYS A O 1
ATOM 5536 N N . VAL A 1 724 ? -32.945 -20.235 -1.556 1.00 88.94 724 VAL A N 1
ATOM 5537 C CA . VAL A 1 724 ? -32.196 -19.774 -2.726 1.00 88.94 724 VAL A CA 1
ATOM 5538 C C . VAL A 1 724 ? -31.546 -20.974 -3.408 1.00 88.94 724 VAL A C 1
ATOM 5540 O O . VAL A 1 724 ? -30.754 -21.696 -2.802 1.00 88.94 724 VAL A O 1
ATOM 5543 N N . THR A 1 725 ? -31.876 -21.187 -4.679 1.00 92.31 725 THR A N 1
ATOM 5544 C CA . THR A 1 725 ? -31.286 -22.246 -5.515 1.00 92.31 725 THR A CA 1
ATOM 5545 C C . THR A 1 725 ? -29.951 -21.788 -6.105 1.00 92.31 725 THR A C 1
ATOM 5547 O O . THR A 1 725 ? -29.692 -20.586 -6.193 1.00 92.31 725 THR A O 1
ATOM 5550 N N . SER A 1 726 ? -29.080 -22.713 -6.517 1.00 93.25 726 SER A N 1
ATOM 5551 C CA . SER A 1 726 ? -27.867 -22.343 -7.251 1.00 93.25 726 SER A CA 1
ATOM 5552 C C . SER A 1 726 ? -27.489 -23.339 -8.339 1.00 93.25 726 SER A C 1
ATOM 5554 O O . SER A 1 726 ? -27.745 -24.538 -8.227 1.00 93.25 726 SER A O 1
ATOM 5556 N N . ILE A 1 727 ? -26.867 -22.818 -9.397 1.00 93.56 727 ILE A N 1
ATOM 5557 C CA . ILE A 1 727 ? -26.246 -23.598 -10.468 1.00 93.56 727 ILE A CA 1
ATOM 5558 C C . ILE A 1 727 ? -24.740 -23.633 -10.202 1.00 93.56 727 ILE A C 1
ATOM 5560 O O . ILE A 1 727 ? -24.078 -22.590 -10.182 1.00 93.56 727 ILE A O 1
ATOM 5564 N N . SER A 1 728 ? -24.200 -24.831 -9.975 1.00 90.94 728 SER A N 1
ATOM 5565 C CA . SER A 1 728 ? -22.777 -25.045 -9.689 1.00 90.94 728 SER A CA 1
ATOM 5566 C C . SER A 1 728 ? -21.923 -25.045 -10.963 1.00 90.94 728 SER A C 1
ATOM 5568 O O . SER A 1 728 ? -22.411 -25.310 -12.064 1.00 90.94 728 SER A O 1
ATOM 5570 N N . ILE A 1 729 ? -20.610 -24.825 -10.817 1.00 88.50 729 ILE A N 1
ATOM 5571 C CA . ILE A 1 729 ? -19.656 -24.915 -11.942 1.00 88.50 729 ILE A CA 1
ATOM 5572 C C . ILE A 1 729 ? -19.666 -26.322 -12.551 1.00 88.50 729 ILE A C 1
ATOM 5574 O O . ILE A 1 729 ? -19.541 -26.478 -13.764 1.00 88.50 729 ILE A O 1
ATOM 5578 N N . GLN A 1 730 ? -19.860 -27.361 -11.733 1.00 84.88 730 GLN A N 1
ATOM 5579 C CA . GLN A 1 730 ? -19.968 -28.731 -12.225 1.00 84.88 730 GLN A CA 1
ATOM 5580 C C . GLN A 1 730 ? -21.193 -28.922 -13.126 1.00 84.88 730 GLN A C 1
ATOM 5582 O O . GLN A 1 730 ? -21.082 -29.595 -14.152 1.00 84.88 730 GLN A O 1
ATOM 5587 N N . HIS A 1 731 ? -22.330 -28.313 -12.776 1.00 85.50 731 HIS A N 1
ATOM 5588 C CA . HIS A 1 731 ? -23.544 -28.346 -13.596 1.00 85.50 731 HIS A CA 1
ATOM 5589 C C . HIS A 1 731 ? -23.315 -27.665 -14.949 1.00 85.50 731 HIS A C 1
ATOM 5591 O O . HIS A 1 731 ? -23.680 -28.223 -15.981 1.00 85.50 731 HIS A O 1
ATOM 5597 N N . LEU A 1 732 ? -22.622 -26.520 -14.955 1.00 87.06 732 LEU A N 1
ATOM 5598 C CA . LEU A 1 732 ? -22.246 -25.807 -16.181 1.00 87.06 732 LEU A CA 1
ATOM 5599 C C . LEU A 1 732 ? -21.283 -26.628 -17.052 1.00 87.06 732 LEU A C 1
ATOM 5601 O O . LEU A 1 732 ? -21.535 -26.818 -18.237 1.00 87.06 732 LEU A O 1
ATOM 5605 N N . ARG A 1 733 ? -20.196 -27.158 -16.481 1.00 85.81 733 ARG A N 1
ATOM 5606 C CA . ARG A 1 733 ? -19.124 -27.802 -17.262 1.00 85.81 733 ARG A CA 1
ATOM 5607 C C . ARG A 1 733 ? -19.418 -29.235 -17.702 1.00 85.81 733 ARG A C 1
ATOM 5609 O O . ARG A 1 733 ? -18.923 -29.630 -18.750 1.00 85.81 733 ARG A O 1
ATOM 5616 N N . LYS A 1 734 ? -20.169 -30.019 -16.916 1.00 82.06 734 LYS A N 1
ATOM 5617 C CA . LYS A 1 734 ? -20.517 -31.415 -17.257 1.00 82.06 734 LYS A CA 1
ATOM 5618 C C . LYS A 1 734 ? -21.886 -31.549 -17.923 1.00 82.06 734 LYS A C 1
ATOM 5620 O O . LYS A 1 734 ? -22.072 -32.455 -18.723 1.00 82.06 734 LYS A O 1
ATOM 5625 N N . GLY A 1 735 ? -22.846 -30.697 -17.556 1.00 77.31 735 GLY A N 1
ATOM 5626 C CA . GLY A 1 735 ? -24.218 -30.761 -18.066 1.00 77.31 735 GLY A CA 1
ATOM 5627 C C . GLY A 1 735 ? -24.456 -29.928 -19.328 1.00 77.31 735 GLY A C 1
ATOM 5628 O O . GLY A 1 735 ? -25.355 -30.241 -20.109 1.00 77.31 735 GLY A O 1
ATOM 5629 N N . GLY A 1 736 ? -23.653 -28.882 -19.549 1.00 83.00 736 GLY A N 1
ATOM 5630 C CA . GLY A 1 736 ? -23.787 -28.001 -20.707 1.00 83.00 736 GLY A CA 1
ATOM 5631 C C . GLY A 1 736 ? -25.098 -27.192 -20.727 1.00 83.00 736 GLY A C 1
ATOM 5632 O O . GLY A 1 736 ? -25.840 -27.163 -19.739 1.00 83.00 736 GLY A O 1
ATOM 5633 N N . PRO A 1 737 ? -25.412 -26.521 -21.853 1.00 84.75 737 PRO A N 1
ATOM 5634 C CA . PRO A 1 737 ? -26.574 -25.632 -21.965 1.00 84.75 737 PRO A CA 1
ATOM 5635 C C . PRO A 1 737 ? -27.921 -26.321 -21.705 1.00 84.75 737 PRO A C 1
ATOM 5637 O O . PRO A 1 737 ? -28.776 -25.756 -21.027 1.00 84.75 737 PRO A O 1
ATOM 5640 N N . ASN A 1 738 ? -28.087 -27.566 -22.165 1.00 84.12 738 ASN A N 1
ATOM 5641 C CA . ASN A 1 738 ? -29.346 -28.303 -22.024 1.00 84.12 738 ASN A CA 1
ATOM 5642 C C . ASN A 1 738 ? -29.674 -28.591 -20.549 1.00 84.12 738 ASN A C 1
ATOM 5644 O O . ASN A 1 738 ? -30.803 -28.373 -20.117 1.00 84.12 738 ASN A O 1
ATOM 5648 N N . ALA A 1 739 ? -28.683 -28.999 -19.748 1.00 85.38 739 ALA A N 1
ATOM 5649 C CA . ALA A 1 739 ? -28.885 -29.231 -18.318 1.00 85.38 739 ALA A CA 1
ATOM 5650 C C . ALA A 1 739 ? -29.186 -27.931 -17.552 1.00 85.38 739 ALA A C 1
ATOM 5652 O O . ALA A 1 739 ? -29.911 -27.945 -16.555 1.00 85.38 739 ALA A O 1
ATOM 5653 N N . VAL A 1 740 ? -28.632 -26.796 -17.995 1.00 89.62 740 VAL A N 1
ATOM 5654 C CA . VAL A 1 740 ? -28.980 -25.470 -17.457 1.00 89.62 740 VAL A CA 1
ATOM 5655 C C . VAL A 1 740 ? -30.430 -25.125 -17.794 1.00 89.62 740 VAL A C 1
ATOM 5657 O O . VAL A 1 740 ? -31.166 -24.695 -16.908 1.00 89.62 740 VAL A O 1
ATOM 5660 N N . CYS A 1 741 ? -30.852 -25.351 -19.040 1.00 88.38 741 CYS A N 1
ATOM 5661 C CA . CYS A 1 741 ? -32.226 -25.135 -19.486 1.00 88.38 741 CYS A CA 1
ATOM 5662 C C . CYS A 1 741 ? -33.223 -25.966 -18.665 1.00 88.38 741 CYS A C 1
ATOM 5664 O O . CYS A 1 741 ? -34.183 -25.417 -18.130 1.00 88.38 741 CYS A O 1
ATOM 5666 N N . GLU A 1 742 ? -32.973 -27.267 -18.496 1.00 89.88 742 GLU A N 1
ATOM 5667 C CA . GLU A 1 742 ? -33.808 -28.155 -17.675 1.00 89.88 742 GLU A CA 1
ATOM 5668 C C . GLU A 1 742 ? -33.920 -27.664 -16.227 1.00 89.88 742 GLU A C 1
ATOM 5670 O O . GLU A 1 742 ? -35.021 -27.601 -15.676 1.00 89.88 742 GLU A O 1
ATOM 5675 N N . HIS A 1 743 ? -32.799 -27.251 -15.625 1.00 90.75 743 HIS A N 1
ATOM 5676 C CA . HIS A 1 743 ? -32.791 -26.731 -14.261 1.00 90.75 743 HIS A CA 1
ATOM 5677 C C . HIS A 1 743 ? -33.619 -25.447 -14.142 1.00 90.75 743 HIS A C 1
ATOM 5679 O O . HIS A 1 743 ? -34.502 -25.372 -13.289 1.00 90.75 743 HIS A O 1
ATOM 5685 N N . LEU A 1 744 ? -33.400 -24.471 -15.027 1.00 89.81 744 LEU A N 1
ATOM 5686 C CA . LEU A 1 744 ? -34.163 -23.219 -15.051 1.00 89.81 744 LEU A CA 1
ATOM 5687 C C . LEU A 1 744 ? -35.660 -23.462 -15.295 1.00 89.81 744 LEU A C 1
ATOM 5689 O O . LEU A 1 744 ? -36.499 -22.822 -14.665 1.00 89.81 744 LEU A O 1
ATOM 5693 N N . CYS A 1 745 ? -36.005 -24.425 -16.149 1.00 89.44 745 CYS A N 1
ATOM 5694 C CA . CYS A 1 745 ? -37.385 -24.835 -16.393 1.00 89.44 745 CYS A CA 1
ATOM 5695 C C . CYS A 1 745 ? -38.018 -25.591 -15.216 1.00 89.44 745 CYS A C 1
ATOM 5697 O O . CYS A 1 745 ? -39.241 -25.686 -15.170 1.00 89.44 745 CYS A O 1
ATOM 5699 N N . SER A 1 746 ? -37.242 -26.125 -14.274 1.00 89.81 746 SER A N 1
ATOM 5700 C CA . SER A 1 746 ? -37.767 -26.811 -13.083 1.00 89.81 746 SER A CA 1
ATOM 5701 C C . SER A 1 746 ? -38.084 -25.870 -11.913 1.00 89.81 746 SER A C 1
ATOM 5703 O O . SER A 1 746 ? -38.743 -26.274 -10.954 1.00 89.81 746 SER A O 1
ATOM 5705 N N . LEU A 1 747 ? -37.634 -24.613 -11.985 1.00 88.12 747 LEU A N 1
ATOM 5706 C CA . LEU A 1 747 ? -37.798 -23.635 -10.916 1.00 88.12 747 LEU A CA 1
ATOM 5707 C C . LEU A 1 747 ? -39.267 -23.228 -10.725 1.00 88.12 747 LEU A C 1
ATOM 5709 O O . LEU A 1 747 ? -40.018 -23.021 -11.681 1.00 88.12 747 LEU A O 1
ATOM 5713 N N . GLN A 1 748 ? -39.675 -23.083 -9.461 1.00 83.56 748 GLN A N 1
ATOM 5714 C CA . GLN A 1 748 ? -40.977 -22.515 -9.114 1.00 83.56 748 GLN A CA 1
ATOM 5715 C C . GLN A 1 748 ? -40.987 -21.006 -9.368 1.00 83.56 748 GLN A C 1
ATOM 5717 O O . GLN A 1 748 ? -39.975 -20.329 -9.182 1.00 83.56 748 GLN A O 1
ATOM 5722 N N . LYS A 1 749 ? -42.152 -20.481 -9.753 1.00 82.06 749 LYS A N 1
ATOM 5723 C CA . LYS A 1 749 ? -42.343 -19.064 -10.071 1.00 82.06 749 LYS A CA 1
ATOM 5724 C C . LYS A 1 749 ? -41.986 -18.172 -8.875 1.00 82.06 749 LYS A C 1
ATOM 5726 O O . LYS A 1 749 ? -42.420 -18.444 -7.758 1.00 82.06 749 LYS A O 1
ATOM 5731 N N . GLY A 1 750 ? -41.200 -17.121 -9.107 1.00 76.31 750 GLY A N 1
ATOM 5732 C CA . GLY A 1 750 ? -40.711 -16.210 -8.064 1.00 76.31 750 GLY A CA 1
ATOM 5733 C C . GLY A 1 750 ? -39.502 -16.722 -7.269 1.00 76.31 750 GLY A C 1
ATOM 5734 O O . GLY A 1 750 ? -39.088 -16.079 -6.304 1.00 76.31 750 GLY A O 1
ATOM 5735 N N . SER A 1 751 ? -38.911 -17.857 -7.655 1.00 84.75 751 SER A N 1
ATOM 5736 C CA . SER A 1 751 ? -37.701 -18.380 -7.008 1.00 84.75 751 SER A CA 1
ATOM 5737 C C . SER A 1 751 ? -36.474 -17.495 -7.261 1.00 84.75 751 SER A C 1
ATOM 5739 O O . SER A 1 751 ? -36.400 -16.764 -8.246 1.00 84.75 751 SER A O 1
ATOM 5741 N N . THR A 1 752 ? -35.481 -17.555 -6.370 1.00 88.00 752 THR A N 1
ATOM 5742 C CA . THR A 1 752 ? -34.169 -16.911 -6.572 1.00 88.00 752 THR A CA 1
ATOM 5743 C C . THR A 1 752 ? -33.111 -17.970 -6.871 1.00 88.00 752 THR A C 1
ATOM 5745 O O . THR A 1 752 ? -33.066 -19.009 -6.206 1.00 88.00 752 THR A O 1
ATOM 5748 N N . CYS A 1 753 ? -32.263 -17.709 -7.864 1.00 91.38 753 CYS A N 1
ATOM 5749 C CA . CYS A 1 753 ? -31.222 -18.613 -8.337 1.00 91.38 753 CYS A CA 1
ATOM 5750 C C . CYS A 1 753 ? -29.875 -17.886 -8.473 1.00 91.38 753 CYS A C 1
ATOM 5752 O O . CYS A 1 753 ? -29.788 -16.828 -9.100 1.00 91.38 753 CYS A O 1
ATOM 5754 N N . ILE A 1 754 ? -28.819 -18.452 -7.891 1.00 92.75 754 ILE A N 1
ATOM 5755 C CA . ILE A 1 754 ? -27.442 -17.945 -7.961 1.00 92.75 754 ILE A CA 1
ATOM 5756 C C . ILE A 1 754 ? -26.633 -18.745 -8.974 1.00 92.75 754 ILE A C 1
ATOM 5758 O O . ILE A 1 754 ? -26.724 -19.970 -9.031 1.00 92.75 754 ILE A O 1
ATOM 5762 N N . ILE A 1 755 ? -25.791 -18.057 -9.740 1.00 93.25 755 ILE A N 1
ATOM 5763 C CA . ILE A 1 755 ? -24.954 -18.683 -10.763 1.00 93.25 755 ILE A CA 1
ATOM 5764 C C . ILE A 1 755 ? -23.484 -18.624 -10.356 1.00 93.25 755 ILE A C 1
ATOM 5766 O O . ILE A 1 755 ? -22.925 -17.542 -10.150 1.00 93.25 755 ILE A O 1
ATOM 5770 N N . ASN A 1 756 ? -22.850 -19.794 -10.284 1.00 93.00 756 ASN A N 1
ATOM 5771 C CA . ASN A 1 756 ? -21.411 -19.916 -10.090 1.00 93.00 756 ASN A CA 1
ATOM 5772 C C . ASN A 1 756 ? -20.678 -19.828 -11.426 1.00 93.00 756 ASN A C 1
ATOM 5774 O O . ASN A 1 756 ? -21.121 -20.396 -12.416 1.00 93.00 756 ASN A O 1
ATOM 5778 N N . ALA A 1 757 ? -19.534 -19.155 -11.452 1.00 88.81 757 ALA A N 1
ATOM 5779 C CA . ALA A 1 757 ? -18.655 -19.121 -12.611 1.00 88.81 757 ALA A CA 1
ATOM 5780 C C . ALA A 1 757 ? -17.230 -18.750 -12.212 1.00 88.81 757 ALA A C 1
ATOM 5782 O O . ALA A 1 757 ? -17.008 -17.903 -11.338 1.00 88.81 757 ALA A O 1
ATOM 5783 N N . ALA A 1 758 ? -16.273 -19.369 -12.902 1.00 87.50 758 ALA A N 1
ATOM 5784 C CA . ALA A 1 758 ? -14.852 -19.076 -12.762 1.00 87.50 758 ALA A CA 1
ATOM 5785 C C . ALA A 1 758 ? -14.188 -18.669 -14.090 1.00 87.50 758 ALA A C 1
ATOM 5787 O O . ALA A 1 758 ? -13.049 -18.213 -14.091 1.00 87.50 758 ALA A O 1
ATOM 5788 N N . SER A 1 759 ? -14.889 -18.802 -15.217 1.00 85.69 759 SER A N 1
ATOM 5789 C CA . SER A 1 759 ? -14.388 -18.474 -16.553 1.00 85.69 759 SER A CA 1
ATOM 5790 C C . SER A 1 759 ? -15.485 -17.885 -17.443 1.00 85.69 759 SER A C 1
ATOM 5792 O O . SER A 1 759 ? -16.675 -18.107 -17.214 1.00 85.69 759 SER A O 1
ATOM 5794 N N . ASP A 1 760 ? -15.095 -17.175 -18.505 1.00 78.81 760 ASP A N 1
ATOM 5795 C CA . ASP A 1 760 ? -16.053 -16.669 -19.498 1.00 78.81 760 ASP A CA 1
ATOM 5796 C C . ASP A 1 760 ? -16.777 -17.817 -20.244 1.00 78.81 760 ASP A C 1
ATOM 5798 O O . ASP A 1 760 ? -17.914 -17.641 -20.679 1.00 78.81 760 ASP A O 1
ATOM 5802 N N . ARG A 1 761 ? -16.188 -19.026 -20.307 1.00 82.25 761 ARG A N 1
ATOM 5803 C CA . ARG A 1 761 ? -16.858 -20.232 -20.836 1.00 82.25 761 ARG A CA 1
ATOM 5804 C C . ARG A 1 761 ? -18.039 -20.659 -19.967 1.00 82.25 761 ARG A C 1
ATOM 5806 O O . ARG A 1 761 ? -19.100 -20.959 -20.506 1.00 82.25 761 ARG A O 1
ATOM 5813 N N . ASP A 1 762 ? -17.880 -20.644 -18.642 1.00 87.06 762 ASP A N 1
ATOM 5814 C CA . ASP A 1 762 ? -18.972 -20.967 -17.709 1.00 87.06 762 ASP A CA 1
ATOM 5815 C C . ASP A 1 762 ? -20.170 -20.021 -17.943 1.00 87.06 762 ASP A C 1
ATOM 5817 O O . ASP A 1 762 ? -21.328 -20.443 -17.941 1.00 87.06 762 ASP A O 1
ATOM 5821 N N . MET A 1 763 ? -19.889 -18.747 -18.248 1.00 86.00 763 MET A N 1
ATOM 5822 C CA . MET A 1 763 ? -20.913 -17.765 -18.621 1.00 86.00 763 MET A CA 1
ATOM 5823 C C . MET A 1 763 ? -21.533 -17.988 -19.992 1.00 86.00 763 MET A C 1
ATOM 5825 O O . MET A 1 763 ? -22.740 -17.796 -20.128 1.00 86.00 763 MET A O 1
ATOM 5829 N N . ALA A 1 764 ? -20.755 -18.399 -20.991 1.00 81.81 764 ALA A N 1
ATOM 5830 C CA . ALA A 1 764 ? -21.285 -18.738 -22.310 1.00 81.81 764 ALA A CA 1
ATOM 5831 C C . ALA A 1 764 ? -22.275 -19.911 -22.238 1.00 81.81 764 ALA A C 1
ATOM 5833 O O . ALA A 1 764 ? -23.366 -19.828 -22.804 1.00 81.81 764 ALA A O 1
ATOM 5834 N N . VAL A 1 765 ? -21.942 -20.958 -21.475 1.00 85.12 765 VAL A N 1
ATOM 5835 C CA . VAL A 1 765 ? -22.827 -22.113 -21.256 1.00 85.12 765 VAL A CA 1
ATOM 5836 C C . VAL A 1 765 ? -24.110 -21.701 -20.538 1.00 85.12 765 VAL A C 1
ATOM 5838 O O . VAL A 1 765 ? -25.205 -22.069 -20.969 1.00 85.12 765 VAL A O 1
ATOM 5841 N N . PHE A 1 766 ? -23.991 -20.901 -19.474 1.00 90.06 766 PHE A N 1
ATOM 5842 C CA . PHE A 1 766 ? -25.156 -20.397 -18.753 1.00 90.06 766 PHE A CA 1
ATOM 5843 C C . PHE A 1 766 ? -26.061 -19.536 -19.648 1.00 90.06 766 PHE A C 1
ATOM 5845 O O . PHE A 1 766 ? -27.275 -19.737 -19.673 1.00 90.06 766 PHE A O 1
ATOM 5852 N N . ALA A 1 767 ? -25.481 -18.612 -20.420 1.00 84.88 767 ALA A N 1
ATOM 5853 C CA . ALA A 1 767 ? -26.226 -17.761 -21.342 1.00 84.88 767 ALA A CA 1
ATOM 5854 C C . ALA A 1 767 ? -26.957 -18.580 -22.418 1.00 84.88 767 ALA A C 1
ATOM 5856 O O . ALA A 1 767 ? -28.130 -18.320 -22.678 1.00 84.88 767 ALA A O 1
ATOM 5857 N N . ALA A 1 768 ? -26.312 -19.601 -22.990 1.00 81.81 768 ALA A N 1
ATOM 5858 C CA . ALA A 1 768 ? -26.944 -20.497 -23.956 1.00 81.81 768 ALA A CA 1
ATOM 5859 C C . ALA A 1 768 ? -28.122 -21.279 -23.345 1.00 81.81 768 ALA A C 1
ATOM 5861 O O . ALA A 1 768 ? -29.193 -21.332 -23.949 1.00 81.81 768 ALA A O 1
ATOM 5862 N N . GLY A 1 769 ? -27.959 -21.835 -22.140 1.00 85.25 769 GLY A N 1
ATOM 5863 C CA . GLY A 1 769 ? -29.028 -22.569 -21.453 1.00 85.25 769 GLY A CA 1
ATOM 5864 C C . GLY A 1 769 ? -30.201 -21.682 -21.029 1.00 85.25 769 GLY A C 1
ATOM 5865 O O . GLY A 1 769 ? -31.356 -22.096 -21.109 1.00 85.25 769 GLY A O 1
ATOM 5866 N N . MET A 1 770 ? -29.932 -20.431 -20.644 1.00 86.06 770 MET A N 1
ATOM 5867 C CA . MET A 1 770 ? -30.982 -19.446 -20.376 1.00 86.06 770 MET A CA 1
ATOM 5868 C C . MET A 1 770 ? -31.772 -19.093 -21.640 1.00 86.06 770 MET A C 1
ATOM 5870 O O . MET A 1 770 ? -32.997 -19.068 -21.584 1.00 86.06 770 MET A O 1
ATOM 5874 N N . ILE A 1 771 ? -31.097 -18.865 -22.774 1.00 79.69 771 ILE A N 1
ATOM 5875 C CA . ILE A 1 771 ? -31.774 -18.590 -24.052 1.00 79.69 771 ILE A CA 1
ATOM 5876 C C . ILE A 1 771 ? -32.681 -19.767 -24.437 1.00 79.69 771 ILE A C 1
ATOM 5878 O O . ILE A 1 771 ? -33.812 -19.553 -24.859 1.00 79.69 771 ILE A O 1
ATOM 5882 N N . GLN A 1 772 ? -32.228 -21.011 -24.249 1.00 83.62 772 GLN A N 1
ATOM 5883 C CA . GLN A 1 772 ? -33.061 -22.195 -24.488 1.00 83.62 772 GLN A CA 1
ATOM 5884 C C . GLN A 1 772 ? -34.310 -22.222 -23.591 1.00 83.62 772 GLN A C 1
ATOM 5886 O O . GLN A 1 772 ? -35.406 -22.461 -24.092 1.00 83.62 772 GLN A O 1
ATOM 5891 N N . ALA A 1 773 ? -34.177 -21.928 -22.293 1.00 84.00 773 ALA A N 1
ATOM 5892 C CA . ALA A 1 773 ? -35.316 -21.895 -21.373 1.00 84.00 773 ALA A CA 1
ATOM 5893 C C . ALA A 1 773 ? -36.323 -20.785 -21.731 1.00 84.00 773 ALA A C 1
ATOM 5895 O O . ALA A 1 773 ? -37.535 -20.986 -21.648 1.00 84.00 773 ALA A O 1
ATOM 5896 N N . GLU A 1 774 ? -35.835 -19.627 -22.177 1.00 78.75 774 GLU A N 1
ATOM 5897 C CA . GLU A 1 774 ? -36.672 -18.524 -22.665 1.00 78.75 774 GLU A CA 1
ATOM 5898 C C . GLU A 1 774 ? -37.411 -18.885 -23.960 1.00 78.75 774 GLU A C 1
ATOM 5900 O O . GLU A 1 774 ? -38.600 -18.594 -24.081 1.00 78.75 774 GLU A O 1
ATOM 5905 N N . LEU A 1 775 ? -36.762 -19.595 -24.892 1.00 77.19 775 LEU A N 1
ATOM 5906 C CA . LEU A 1 775 ? -37.417 -20.135 -26.094 1.00 77.19 775 LEU A CA 1
ATOM 5907 C C . LEU A 1 775 ? -38.528 -21.146 -25.754 1.00 77.19 775 LEU A C 1
ATOM 5909 O O . LEU A 1 775 ? -39.442 -21.348 -26.550 1.00 77.19 775 LEU A O 1
ATOM 5913 N N . MET A 1 776 ? -38.487 -21.750 -24.562 1.00 81.38 776 MET A N 1
ATOM 5914 C CA . MET A 1 776 ? -39.553 -22.600 -24.014 1.00 81.38 776 MET A CA 1
ATOM 5915 C C . MET A 1 776 ? -40.623 -21.808 -23.235 1.00 81.38 776 MET A C 1
ATOM 5917 O O . MET A 1 776 ? -41.474 -22.407 -22.576 1.00 81.38 776 MET A O 1
ATOM 5921 N N . GLY A 1 777 ? -40.602 -20.474 -23.300 1.00 77.88 777 GLY A N 1
ATOM 5922 C CA . GLY A 1 777 ? -41.602 -19.585 -22.704 1.00 77.88 777 GLY A CA 1
ATOM 5923 C C . GLY A 1 777 ? -41.327 -19.166 -21.257 1.00 77.88 777 GLY A C 1
ATOM 5924 O O . GLY A 1 777 ? -42.208 -18.578 -20.628 1.00 77.88 777 GLY A O 1
ATOM 5925 N N . ARG A 1 778 ? -40.139 -19.454 -20.706 1.00 81.00 778 ARG A N 1
ATOM 5926 C CA . ARG A 1 778 ? -39.747 -18.987 -19.364 1.00 81.00 778 ARG A CA 1
ATOM 5927 C C . ARG A 1 778 ? -39.298 -17.527 -19.382 1.00 81.00 778 ARG A C 1
ATOM 5929 O O . ARG A 1 778 ? -38.674 -17.071 -20.335 1.00 81.00 778 ARG A O 1
ATOM 5936 N N . ARG A 1 779 ? -39.568 -16.795 -18.302 1.00 76.00 779 ARG A N 1
ATOM 5937 C CA . ARG A 1 779 ? -39.195 -15.383 -18.140 1.00 76.00 779 ARG A CA 1
ATOM 5938 C C . ARG A 1 779 ? -38.366 -15.181 -16.882 1.00 76.00 779 ARG A C 1
ATOM 5940 O O . ARG A 1 779 ? -38.804 -15.499 -15.776 1.00 76.00 779 ARG A O 1
ATOM 5947 N N . PHE A 1 780 ? -37.185 -14.599 -17.044 1.00 77.38 780 PHE A N 1
ATOM 5948 C CA . PHE A 1 780 ? -36.238 -14.381 -15.954 1.00 77.38 780 PHE A CA 1
ATOM 5949 C C . PHE A 1 780 ? -35.971 -12.895 -15.747 1.00 77.38 780 PHE A C 1
ATOM 5951 O O . PHE A 1 780 ? -35.865 -12.135 -16.711 1.00 77.38 780 PHE A O 1
ATOM 5958 N N . LEU A 1 781 ? -35.795 -12.491 -14.487 1.00 73.06 781 LEU A N 1
ATOM 5959 C CA . LEU A 1 781 ? -35.212 -11.191 -14.169 1.00 73.06 781 LEU A CA 1
ATOM 5960 C C . LEU A 1 781 ? -33.754 -11.382 -13.767 1.00 73.06 781 LEU A C 1
ATOM 5962 O O . LEU A 1 781 ? -33.444 -12.103 -12.817 1.00 73.06 781 LEU A O 1
ATOM 5966 N N . CYS A 1 782 ? -32.857 -10.718 -14.487 1.00 68.50 782 CYS A N 1
ATOM 5967 C CA . CYS A 1 782 ? -31.426 -10.953 -14.371 1.00 68.50 782 CYS A CA 1
ATOM 5968 C C . CYS A 1 782 ? -30.725 -9.799 -13.652 1.00 68.50 782 CYS A C 1
ATOM 5970 O O . CYS A 1 782 ? -30.743 -8.659 -14.123 1.00 68.50 782 CYS A O 1
ATOM 5972 N N . ARG A 1 783 ? -30.042 -10.122 -12.548 1.00 72.06 783 ARG A N 1
ATOM 5973 C CA . ARG A 1 783 ? -29.124 -9.243 -11.820 1.00 72.06 783 ARG A CA 1
ATOM 5974 C C . ARG A 1 783 ? -27.684 -9.710 -12.011 1.00 72.06 783 ARG A C 1
ATOM 5976 O O . ARG A 1 783 ? -27.186 -10.568 -11.281 1.00 72.06 783 ARG A O 1
ATOM 5983 N N . THR A 1 784 ? -27.010 -9.158 -13.022 1.00 69.44 784 THR A N 1
ATOM 5984 C CA . THR A 1 784 ? -25.739 -9.713 -13.524 1.00 69.44 784 THR A CA 1
ATOM 5985 C C . THR A 1 784 ? -24.632 -8.673 -13.715 1.00 69.44 784 THR A C 1
ATOM 5987 O O . THR A 1 784 ? -24.868 -7.459 -13.712 1.00 69.44 784 THR A O 1
ATOM 5990 N N . ALA A 1 785 ? -23.391 -9.148 -13.853 1.00 67.25 785 ALA A N 1
ATOM 5991 C CA . ALA A 1 785 ? -22.232 -8.334 -14.218 1.00 67.25 785 ALA A CA 1
ATOM 5992 C C . ALA A 1 785 ? -21.932 -8.383 -15.735 1.00 67.25 785 ALA A C 1
ATOM 5994 O O . ALA A 1 785 ? -22.732 -8.852 -16.538 1.00 67.25 785 ALA A O 1
ATOM 5995 N N . ALA A 1 786 ? -20.806 -7.797 -16.167 1.00 64.88 786 ALA A N 1
ATOM 5996 C CA . ALA A 1 786 ? -20.553 -7.548 -17.589 1.00 64.88 786 ALA A CA 1
ATOM 5997 C C . ALA A 1 786 ? -20.298 -8.809 -18.424 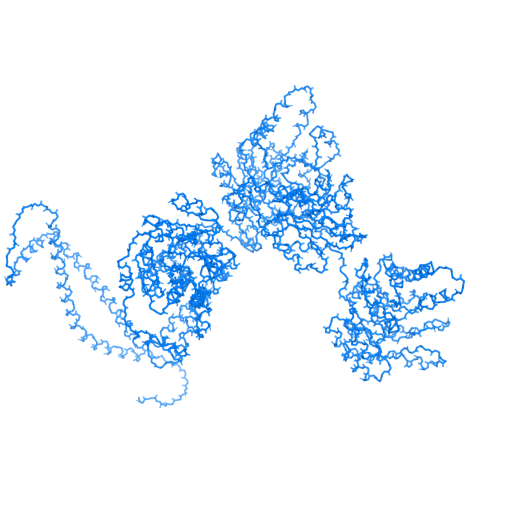1.00 64.88 786 ALA A C 1
ATOM 5999 O O . ALA A 1 786 ? -20.744 -8.840 -19.567 1.00 64.88 786 ALA A O 1
ATOM 6000 N N . SER A 1 787 ? -19.654 -9.830 -17.852 1.00 70.88 787 SER A N 1
ATOM 6001 C CA . SER A 1 787 ? -19.331 -11.070 -18.569 1.00 70.88 787 SER A CA 1
ATOM 6002 C C . SER A 1 787 ? -20.582 -11.770 -19.105 1.00 70.88 787 SER A C 1
ATOM 6004 O O . SER A 1 787 ? -20.578 -12.233 -20.239 1.00 70.88 787 SER A O 1
ATOM 6006 N N . PHE A 1 788 ? -21.684 -11.769 -18.346 1.00 76.62 788 PHE A N 1
ATOM 6007 C CA . PHE A 1 788 ? -22.943 -12.372 -18.791 1.00 76.62 788 PHE A CA 1
ATOM 6008 C C . PHE A 1 788 ? -23.546 -11.657 -20.009 1.00 76.62 788 PHE A C 1
ATOM 6010 O O . PHE A 1 788 ? -23.993 -12.307 -20.947 1.00 76.62 788 PHE A O 1
ATOM 6017 N N . VAL A 1 789 ? -23.536 -10.319 -20.017 1.00 68.44 789 VAL A N 1
ATOM 6018 C CA . VAL A 1 789 ? -24.077 -9.530 -21.137 1.00 68.44 789 VAL A CA 1
ATOM 6019 C C . VAL A 1 789 ? -23.283 -9.799 -22.415 1.00 68.44 789 VAL A C 1
ATOM 6021 O O . VAL A 1 789 ? -23.875 -10.026 -23.466 1.00 68.44 789 VAL A O 1
ATOM 6024 N N . SER A 1 790 ? -21.953 -9.824 -22.319 1.00 66.81 790 SER A N 1
ATOM 6025 C CA . SER A 1 790 ? -21.080 -10.113 -23.462 1.00 66.81 790 SER A CA 1
ATOM 6026 C C . SER A 1 790 ? -21.265 -11.536 -23.981 1.00 66.81 790 SER A C 1
ATOM 6028 O O . SER A 1 790 ? -21.404 -11.722 -25.188 1.00 66.81 790 SER A O 1
ATOM 6030 N N . ALA A 1 791 ? -21.342 -12.518 -23.076 1.00 73.06 791 ALA A N 1
ATOM 6031 C CA . ALA A 1 791 ? -21.611 -13.910 -23.421 1.00 73.06 791 ALA A CA 1
ATOM 6032 C C . ALA A 1 791 ? -22.966 -14.064 -24.128 1.00 73.06 791 ALA A C 1
ATOM 6034 O O . ALA A 1 791 ? -23.047 -14.683 -25.185 1.00 73.06 791 ALA A O 1
ATOM 6035 N N . ARG A 1 792 ? -24.017 -13.430 -23.595 1.00 73.44 792 ARG A N 1
ATOM 6036 C CA . ARG A 1 792 ? -25.374 -13.469 -24.155 1.00 73.44 792 ARG A CA 1
ATOM 6037 C C . ARG A 1 792 ? -25.480 -12.809 -25.531 1.00 73.44 792 ARG A C 1
ATOM 6039 O O . ARG A 1 792 ? -26.229 -13.291 -26.370 1.00 73.44 792 ARG A O 1
ATOM 6046 N N . LEU A 1 793 ? -24.737 -11.728 -25.767 1.00 64.38 793 LEU A N 1
ATOM 6047 C CA . LEU A 1 793 ? -24.685 -11.044 -27.063 1.00 64.38 793 LEU A CA 1
ATOM 6048 C C . LEU A 1 793 ? -23.740 -11.727 -28.070 1.00 64.38 793 LEU A C 1
ATOM 6050 O O . LEU A 1 793 ? -23.629 -11.266 -29.204 1.00 64.38 793 LEU A O 1
ATOM 6054 N N . GLY A 1 794 ? -23.041 -12.796 -27.672 1.00 61.72 794 GLY A N 1
ATOM 6055 C CA . GLY A 1 794 ? -22.070 -13.483 -28.526 1.00 61.72 794 GLY A CA 1
ATOM 6056 C C . GLY A 1 794 ? -20.869 -12.611 -28.904 1.00 61.72 794 GLY A C 1
ATOM 6057 O O . GLY A 1 794 ? -20.287 -12.797 -29.973 1.00 61.72 794 GLY A O 1
ATOM 6058 N N . ILE A 1 795 ? -20.509 -11.636 -28.063 1.00 64.19 795 ILE A N 1
ATOM 6059 C CA . ILE A 1 795 ? -19.408 -10.714 -28.349 1.00 64.19 795 ILE A CA 1
ATOM 6060 C C . ILE A 1 795 ? -18.077 -11.428 -28.118 1.00 64.19 795 ILE A C 1
ATOM 6062 O O . ILE A 1 795 ? -17.764 -11.841 -27.002 1.00 64.19 795 ILE A O 1
ATOM 6066 N N . THR A 1 796 ? -17.265 -11.523 -29.168 1.00 59.81 796 THR A N 1
ATOM 6067 C CA . THR A 1 796 ? -15.907 -12.068 -29.094 1.00 59.81 796 THR A CA 1
ATOM 6068 C C . THR A 1 796 ? -14.934 -11.050 -28.485 1.00 59.81 796 THR A C 1
ATOM 6070 O O . THR A 1 796 ? -14.930 -9.897 -28.927 1.00 59.81 796 THR A O 1
ATOM 6073 N N . PRO A 1 797 ? -14.075 -11.445 -27.525 1.00 60.03 797 PRO A N 1
ATOM 6074 C CA . PRO A 1 797 ? -13.040 -10.568 -26.979 1.00 60.03 797 PRO A CA 1
ATOM 6075 C C . PRO A 1 797 ? -12.106 -10.035 -28.077 1.00 60.03 797 PRO A C 1
ATOM 6077 O O . PRO A 1 797 ? -11.603 -10.809 -28.888 1.00 60.03 797 PRO A O 1
ATOM 6080 N N . LYS A 1 798 ? -11.857 -8.719 -28.091 1.00 67.19 798 LYS A N 1
ATOM 6081 C CA . LYS A 1 798 ? -10.823 -8.072 -28.919 1.00 67.19 798 LYS A CA 1
ATOM 6082 C C . LYS A 1 798 ? -9.605 -7.742 -28.049 1.00 67.19 798 LYS A C 1
ATOM 6084 O O . LYS A 1 798 ? -9.769 -7.434 -26.867 1.00 67.19 798 LYS A O 1
ATOM 6089 N N . ALA A 1 799 ? -8.406 -7.800 -28.629 1.00 73.00 799 ALA A N 1
ATOM 6090 C CA . ALA A 1 799 ? -7.186 -7.347 -27.961 1.00 73.00 799 ALA A CA 1
ATOM 6091 C C . ALA A 1 799 ? -7.275 -5.845 -27.603 1.00 73.00 799 ALA A C 1
ATOM 6093 O O . ALA A 1 799 ? -8.068 -5.124 -28.221 1.00 73.00 799 ALA A O 1
ATOM 6094 N N . PRO A 1 800 ? -6.509 -5.366 -26.600 1.00 81.62 800 PRO A N 1
ATOM 6095 C CA . PRO A 1 800 ? -6.446 -3.945 -26.288 1.00 81.62 800 PRO A CA 1
ATOM 6096 C C . PRO A 1 800 ? -6.058 -3.109 -27.515 1.00 81.62 800 PRO A C 1
ATOM 6098 O O . PRO A 1 800 ? -5.133 -3.466 -28.234 1.00 81.62 800 PRO A O 1
ATOM 6101 N N . ILE A 1 801 ? -6.785 -2.016 -27.736 1.00 83.19 801 ILE A N 1
ATOM 6102 C CA . ILE A 1 801 ? -6.598 -1.075 -28.840 1.00 83.19 801 ILE A CA 1
ATOM 6103 C C . ILE A 1 801 ? -5.517 -0.071 -28.447 1.00 83.19 801 ILE A C 1
ATOM 6105 O O . ILE A 1 801 ? -5.616 0.564 -27.388 1.00 83.19 801 ILE A O 1
ATOM 6109 N N . LEU A 1 802 ? -4.524 0.092 -29.315 1.00 81.31 802 LEU A N 1
ATOM 6110 C CA . LEU A 1 802 ? -3.464 1.086 -29.194 1.00 81.31 802 LEU A CA 1
ATOM 6111 C C . LEU A 1 802 ? -3.847 2.392 -29.914 1.00 81.31 802 LEU A C 1
ATOM 6113 O O . LEU A 1 802 ? -4.743 2.404 -30.762 1.00 81.31 802 LEU A O 1
ATOM 6117 N N . PRO A 1 803 ? -3.186 3.523 -29.607 1.00 77.06 803 PRO A N 1
ATOM 6118 C CA . PRO A 1 803 ? -3.467 4.792 -30.281 1.00 77.06 803 PRO A CA 1
ATOM 6119 C C . PRO A 1 803 ? -3.323 4.738 -31.811 1.00 77.06 803 PRO A C 1
ATOM 6121 O O . PRO A 1 803 ? -4.052 5.429 -32.528 1.00 77.06 803 PRO A O 1
ATOM 6124 N N . GLU A 1 804 ? -2.397 3.914 -32.304 1.00 72.31 804 GLU A N 1
ATOM 6125 C CA . GLU A 1 804 ? -2.120 3.697 -33.730 1.00 72.31 804 GLU A CA 1
ATOM 6126 C C . GLU A 1 804 ? -3.321 3.087 -34.464 1.00 72.31 804 GLU A C 1
ATOM 6128 O O . GLU A 1 804 ? -3.685 3.564 -35.538 1.00 72.31 804 GLU A O 1
ATOM 6133 N N . ASP A 1 805 ? -4.021 2.140 -33.830 1.00 77.50 805 ASP A N 1
ATOM 6134 C CA . ASP A 1 805 ? -5.223 1.487 -34.370 1.00 77.50 805 ASP A CA 1
ATOM 6135 C C . ASP A 1 805 ? -6.387 2.470 -34.597 1.00 77.50 805 ASP A C 1
ATOM 6137 O O . ASP A 1 805 ? -7.310 2.206 -35.371 1.00 77.50 805 ASP A O 1
ATOM 6141 N N . LEU A 1 806 ? -6.365 3.614 -33.904 1.00 74.38 806 LEU A N 1
ATOM 6142 C CA . LEU A 1 806 ? -7.338 4.700 -34.038 1.00 74.38 806 LEU A CA 1
ATOM 6143 C C . LEU A 1 806 ? -6.832 5.868 -34.900 1.00 74.38 806 LEU A C 1
ATOM 6145 O O . LEU A 1 806 ? -7.542 6.867 -35.044 1.00 74.38 806 LEU A O 1
ATOM 6149 N N . GLY A 1 807 ? -5.619 5.779 -35.454 1.00 67.06 807 GLY A N 1
ATOM 6150 C CA . GLY A 1 807 ? -5.013 6.834 -36.268 1.00 67.06 807 GLY A CA 1
ATOM 6151 C C . GLY A 1 807 ? -4.590 8.082 -35.480 1.00 67.06 807 GLY A C 1
ATOM 6152 O O . GLY A 1 807 ? -4.514 9.172 -36.050 1.00 67.06 807 GLY A O 1
ATOM 6153 N N . ILE A 1 808 ? -4.304 7.963 -34.177 1.00 67.38 808 ILE A N 1
ATOM 6154 C CA . ILE A 1 808 ? -3.998 9.094 -33.270 1.00 67.38 808 ILE A CA 1
ATOM 6155 C C . ILE A 1 808 ? -2.514 9.533 -33.346 1.00 67.38 808 ILE A C 1
ATOM 6157 O O . ILE A 1 808 ? -1.965 10.132 -32.425 1.00 67.38 808 ILE A O 1
ATOM 6161 N N . VAL A 1 809 ? -1.838 9.289 -34.468 1.00 55.84 809 VAL A N 1
ATOM 6162 C CA . VAL A 1 809 ? -0.396 9.573 -34.634 1.00 55.84 809 VAL A CA 1
ATOM 6163 C C . VAL A 1 809 ? -0.114 11.080 -34.816 1.00 55.84 809 VAL A C 1
ATOM 6165 O O . VAL A 1 809 ? 0.971 11.564 -34.514 1.00 55.84 809 VAL A O 1
ATOM 6168 N N . LYS A 1 810 ? -1.117 11.870 -35.233 1.00 53.09 810 LYS A N 1
ATOM 6169 C CA . LYS A 1 810 ? -0.947 13.262 -35.711 1.00 53.09 810 LYS A CA 1
ATOM 6170 C C . LYS A 1 810 ? -1.337 14.375 -34.717 1.00 53.09 810 LYS A C 1
ATOM 6172 O O . LYS A 1 810 ? -1.436 15.540 -35.099 1.00 53.09 810 LYS A O 1
ATOM 6177 N N . GLY A 1 811 ? -1.634 14.051 -33.456 1.00 57.53 811 GLY A N 1
ATOM 6178 C CA . GLY A 1 811 ? -2.156 15.028 -32.487 1.00 57.53 811 GLY A CA 1
ATOM 6179 C C . GLY A 1 811 ? -1.084 15.950 -31.885 1.00 57.53 811 GLY A C 1
ATOM 6180 O O . GLY A 1 811 ? -0.244 15.482 -31.124 1.00 57.53 811 GLY A O 1
ATOM 6181 N N . ARG A 1 812 ? -1.172 17.268 -32.130 1.00 64.12 812 ARG A N 1
ATOM 6182 C CA . ARG A 1 812 ? -0.301 18.323 -31.550 1.00 64.12 812 ARG A CA 1
ATOM 6183 C C . ARG A 1 812 ? -0.665 18.730 -30.102 1.00 64.12 812 ARG A C 1
ATOM 6185 O O . ARG A 1 812 ? -0.512 19.887 -29.738 1.00 64.12 812 ARG A O 1
ATOM 6192 N N . SER A 1 813 ? -1.223 17.828 -29.289 1.00 76.69 813 SER A N 1
ATOM 6193 C CA . SER A 1 813 ? -1.629 18.133 -27.902 1.00 76.69 813 SER A CA 1
ATOM 6194 C C . SER A 1 813 ? -1.341 16.966 -26.956 1.00 76.69 813 SER A C 1
ATOM 6196 O O . SER A 1 813 ? -1.295 15.800 -27.366 1.00 76.69 813 SER A O 1
ATOM 6198 N N . GLY A 1 814 ? -1.173 17.277 -25.670 1.00 84.25 814 GLY A N 1
ATOM 6199 C CA . GLY A 1 814 ? -1.041 16.287 -24.601 1.00 84.25 814 GLY A CA 1
ATOM 6200 C C . GLY A 1 814 ? -2.314 15.459 -24.372 1.00 84.25 814 GLY A C 1
ATOM 6201 O O . GLY A 1 814 ? -3.417 15.831 -24.795 1.00 84.25 814 GLY A O 1
ATOM 6202 N N . GLY A 1 815 ? -2.163 14.317 -23.707 1.00 91.00 815 GLY A N 1
ATOM 6203 C CA . GLY A 1 815 ? -3.256 13.532 -23.132 1.00 91.00 815 GLY A CA 1
ATOM 6204 C C . GLY A 1 815 ? -3.711 14.080 -21.779 1.00 91.00 815 GLY A C 1
ATOM 6205 O O . GLY A 1 815 ? -2.897 14.577 -21.003 1.00 91.00 815 GLY A O 1
ATOM 6206 N N . LEU A 1 816 ? -5.006 13.975 -21.476 1.00 94.88 816 LEU A N 1
ATOM 6207 C CA . LEU A 1 816 ? -5.580 14.419 -20.203 1.00 94.88 816 LEU A CA 1
ATOM 6208 C C . LEU A 1 816 ? -5.980 13.217 -19.345 1.00 94.88 816 LEU A C 1
ATOM 6210 O O . LEU A 1 816 ? -6.854 12.439 -19.722 1.00 94.88 816 LEU A O 1
ATOM 6214 N N . ILE A 1 817 ? -5.393 13.092 -18.159 1.00 96.06 817 ILE A N 1
ATOM 6215 C CA . ILE A 1 817 ? -5.694 12.037 -17.192 1.00 96.06 817 ILE A CA 1
ATOM 6216 C C . ILE A 1 817 ? -6.353 12.677 -15.967 1.00 96.06 817 ILE A C 1
ATOM 6218 O O . ILE A 1 817 ? -5.785 13.582 -15.366 1.00 96.06 817 ILE A O 1
ATOM 6222 N N . VAL A 1 818 ? -7.536 12.212 -15.559 1.00 95.44 818 VAL A N 1
ATOM 6223 C CA . VAL A 1 818 ? -8.278 12.757 -14.408 1.00 95.44 818 VAL A CA 1
ATOM 6224 C C . VAL A 1 818 ? -8.603 11.660 -13.399 1.00 95.44 818 VAL A C 1
ATOM 6226 O O . VAL A 1 818 ? -9.291 10.687 -13.718 1.00 95.44 818 VAL A O 1
ATOM 6229 N N . VAL A 1 819 ? -8.143 11.825 -12.155 1.00 93.06 819 VAL A N 1
ATOM 6230 C CA . VAL A 1 819 ? -8.324 10.842 -11.074 1.00 93.06 819 VAL A CA 1
ATOM 6231 C C . VAL A 1 819 ? -8.956 11.489 -9.842 1.00 93.06 819 VAL A C 1
ATOM 6233 O O . VAL A 1 819 ? -8.272 12.148 -9.058 1.00 93.06 819 VAL A O 1
ATOM 6236 N N . GLY A 1 820 ? -10.254 11.246 -9.640 1.00 81.81 820 GLY A N 1
ATOM 6237 C CA . GLY A 1 820 ? -11.025 11.849 -8.543 1.00 81.81 820 GLY A CA 1
ATOM 6238 C C . GLY A 1 820 ? -11.244 10.972 -7.307 1.00 81.81 820 GLY A C 1
ATOM 6239 O O . GLY A 1 820 ? -11.584 11.487 -6.249 1.00 81.81 820 GLY A O 1
ATOM 6240 N N . SER A 1 821 ? -11.088 9.647 -7.407 1.00 70.06 821 SER A N 1
ATOM 6241 C CA . SER A 1 821 ? -11.426 8.739 -6.300 1.00 70.06 821 SER A CA 1
ATOM 6242 C C . SER A 1 821 ? -10.308 8.608 -5.264 1.00 70.06 821 SER A C 1
ATOM 6244 O O . SER A 1 821 ? -9.149 8.413 -5.642 1.00 70.06 821 SER A O 1
ATOM 6246 N N . TYR A 1 822 ? -10.679 8.566 -3.983 1.00 69.06 822 TYR A N 1
ATOM 6247 C CA . TYR A 1 822 ? -9.809 8.177 -2.876 1.00 69.06 822 TYR A CA 1
ATOM 6248 C C . TYR A 1 822 ? -10.111 6.738 -2.427 1.00 69.06 822 TYR A C 1
ATOM 6250 O O . TYR A 1 822 ? -11.068 6.493 -1.699 1.00 69.06 822 TYR A O 1
ATOM 6258 N N . VAL A 1 823 ? -9.320 5.774 -2.899 1.00 70.75 823 VAL A N 1
ATOM 6259 C CA . VAL A 1 823 ? -9.393 4.356 -2.500 1.00 70.75 823 VAL A CA 1
ATOM 6260 C C . VAL A 1 823 ? -7.960 3.818 -2.480 1.00 70.75 823 VAL A C 1
ATOM 6262 O O . VAL A 1 823 ? -7.223 4.158 -3.410 1.00 70.75 823 VAL A O 1
ATOM 6265 N N . PRO A 1 824 ? -7.546 2.976 -1.507 1.00 70.25 824 PRO A N 1
ATOM 6266 C CA . PRO A 1 824 ? -6.165 2.487 -1.406 1.00 70.25 824 PRO A CA 1
ATOM 6267 C C . PRO A 1 824 ? -5.597 1.939 -2.721 1.00 70.25 824 PRO A C 1
ATOM 6269 O O . PRO A 1 824 ? -4.470 2.257 -3.090 1.00 70.25 824 PRO A O 1
ATOM 6272 N N . LYS A 1 825 ? -6.407 1.194 -3.485 1.00 77.19 825 LYS A N 1
ATOM 6273 C CA . LYS A 1 825 ? -6.021 0.671 -4.802 1.00 77.19 825 LYS A CA 1
ATOM 6274 C C . LYS A 1 825 ? -5.758 1.772 -5.837 1.00 77.19 825 LYS A C 1
ATOM 6276 O O . LYS A 1 825 ? -4.736 1.731 -6.515 1.00 77.19 825 LYS A O 1
ATOM 6281 N N . THR A 1 826 ? -6.637 2.773 -5.938 1.00 83.19 826 THR A N 1
ATOM 6282 C CA . THR A 1 826 ? -6.414 3.923 -6.831 1.00 83.19 826 THR A CA 1
ATOM 6283 C C . THR A 1 826 ? -5.187 4.726 -6.401 1.00 83.19 826 THR A C 1
ATOM 6285 O O . THR A 1 826 ? -4.443 5.180 -7.264 1.00 83.19 826 THR A O 1
ATOM 6288 N N . THR A 1 827 ? -4.950 4.883 -5.094 1.00 84.88 827 THR A N 1
ATOM 6289 C CA . THR A 1 827 ? -3.760 5.571 -4.571 1.00 84.88 827 THR A CA 1
ATOM 6290 C C . THR A 1 827 ? -2.483 4.850 -4.999 1.00 84.88 827 THR A C 1
ATOM 6292 O O . THR A 1 827 ? -1.643 5.482 -5.630 1.00 84.88 827 THR A O 1
ATOM 6295 N N . LYS A 1 828 ? -2.400 3.525 -4.799 1.00 83.69 828 LYS A N 1
ATOM 6296 C CA . LYS A 1 828 ? -1.273 2.700 -5.271 1.00 83.69 828 LYS A CA 1
ATOM 6297 C C . LYS A 1 828 ? -1.046 2.834 -6.782 1.00 83.69 828 LYS A C 1
ATOM 6299 O O . LYS A 1 828 ? 0.076 3.043 -7.221 1.00 83.69 828 LYS A O 1
ATOM 6304 N N . GLN A 1 829 ? -2.115 2.775 -7.584 1.00 88.25 829 GLN A N 1
ATOM 6305 C CA . GLN A 1 829 ? -2.026 2.928 -9.046 1.00 88.25 829 GLN A CA 1
ATOM 6306 C C . GLN A 1 829 ? -1.509 4.305 -9.481 1.00 88.25 829 GLN A C 1
ATOM 6308 O O . GLN A 1 829 ? -0.828 4.431 -10.496 1.00 88.25 829 GLN A O 1
ATOM 6313 N N . VAL A 1 830 ? -1.844 5.353 -8.729 1.00 89.44 830 VAL A N 1
ATOM 6314 C CA . VAL A 1 830 ? -1.366 6.712 -8.995 1.00 89.44 830 VAL A CA 1
ATOM 6315 C C . VAL A 1 830 ? 0.080 6.886 -8.545 1.00 89.44 830 VAL A C 1
ATOM 6317 O O . VAL A 1 830 ? 0.842 7.530 -9.256 1.00 89.44 830 VAL A O 1
ATOM 6320 N N . GLU A 1 831 ? 0.473 6.331 -7.400 1.00 89.38 831 GLU A N 1
ATOM 6321 C CA . GLU A 1 831 ? 1.865 6.341 -6.929 1.00 89.38 831 GLU A CA 1
ATOM 6322 C C . GLU A 1 831 ? 2.791 5.628 -7.918 1.00 89.38 831 GLU A C 1
ATOM 6324 O O . GLU A 1 831 ? 3.828 6.178 -8.288 1.00 89.38 831 GLU A O 1
ATOM 6329 N N . GLU A 1 832 ? 2.364 4.478 -8.441 1.00 88.94 832 GLU A N 1
ATOM 6330 C CA . GLU A 1 832 ? 3.097 3.748 -9.475 1.00 88.94 832 GLU A CA 1
ATOM 6331 C C . GLU A 1 832 ? 3.203 4.554 -10.778 1.00 88.94 832 GLU A C 1
ATOM 6333 O O . GLU A 1 832 ? 4.282 4.677 -11.355 1.00 88.94 832 GLU A O 1
ATOM 6338 N N . LEU A 1 833 ? 2.105 5.184 -11.216 1.00 90.94 833 LEU A N 1
ATOM 6339 C CA . LEU A 1 833 ? 2.111 6.085 -12.371 1.00 90.94 833 LEU A CA 1
ATOM 6340 C C . LEU A 1 833 ? 3.095 7.250 -12.173 1.00 90.94 833 LEU A C 1
ATOM 6342 O O . LEU A 1 833 ? 3.849 7.570 -13.092 1.00 90.94 833 LEU A O 1
ATOM 6346 N N . LYS A 1 834 ? 3.119 7.867 -10.983 1.00 90.31 834 LYS A N 1
ATOM 6347 C CA . LYS A 1 834 ? 4.062 8.947 -10.651 1.00 90.31 834 LYS A CA 1
ATOM 6348 C C . LYS A 1 834 ? 5.508 8.459 -10.710 1.00 90.31 834 LYS A C 1
ATOM 6350 O O . LYS A 1 834 ? 6.342 9.143 -11.292 1.00 90.31 834 LYS A O 1
ATOM 6355 N N . SER A 1 835 ? 5.794 7.298 -10.124 1.00 85.69 835 SER A N 1
ATOM 6356 C CA . SER A 1 835 ? 7.141 6.722 -10.095 1.00 85.69 835 SER A CA 1
ATOM 6357 C C . SER A 1 835 ? 7.642 6.384 -11.500 1.00 85.69 835 SER A C 1
ATOM 6359 O O . SER A 1 835 ? 8.748 6.769 -11.871 1.00 85.69 835 SER A O 1
ATOM 6361 N N . GLN A 1 836 ? 6.807 5.733 -12.314 1.00 81.12 836 GLN A N 1
ATOM 6362 C CA . GLN A 1 836 ? 7.219 5.232 -13.622 1.00 81.12 836 GLN A CA 1
ATOM 6363 C C . GLN A 1 836 ? 7.188 6.274 -14.748 1.00 81.12 836 GLN A C 1
ATOM 6365 O O . GLN A 1 836 ? 7.881 6.093 -15.747 1.00 81.12 836 GLN A O 1
ATOM 6370 N N . CYS A 1 837 ? 6.356 7.315 -14.641 1.00 81.19 837 CYS A N 1
ATOM 6371 C CA . CYS A 1 837 ? 6.077 8.242 -15.747 1.00 81.19 837 CYS A CA 1
ATOM 6372 C C . CYS A 1 837 ? 6.428 9.705 -15.432 1.00 81.19 837 CYS A C 1
ATOM 6374 O O . CYS A 1 837 ? 6.047 10.588 -16.193 1.00 81.19 837 CYS A O 1
ATOM 6376 N N . SER A 1 838 ? 7.158 9.991 -14.347 1.00 75.12 838 SER A N 1
ATOM 6377 C CA . SER A 1 838 ? 7.523 11.362 -13.931 1.00 75.12 838 SER A CA 1
ATOM 6378 C C . SER A 1 838 ? 8.209 12.201 -15.021 1.00 75.12 838 SER A C 1
ATOM 6380 O O . SER A 1 838 ? 8.029 13.416 -15.069 1.00 75.12 838 SER A O 1
ATOM 6382 N N . HIS A 1 839 ? 8.964 11.559 -15.916 1.00 71.75 839 HIS A N 1
ATOM 6383 C CA . HIS A 1 839 ? 9.685 12.202 -17.016 1.00 71.75 839 HIS A CA 1
ATOM 6384 C C . HIS A 1 839 ? 8.767 12.616 -18.187 1.00 71.75 839 HIS A C 1
ATOM 6386 O O . HIS A 1 839 ? 9.016 13.642 -18.820 1.00 71.75 839 HIS A O 1
ATOM 6392 N N . ILE A 1 840 ? 7.666 11.892 -18.426 1.00 72.81 840 ILE A N 1
ATOM 6393 C CA . ILE A 1 840 ? 6.706 12.149 -19.523 1.00 72.81 840 ILE A CA 1
ATOM 6394 C C . ILE A 1 840 ? 5.396 12.814 -19.073 1.00 72.81 840 ILE A C 1
ATOM 6396 O O . ILE A 1 840 ? 4.668 13.354 -19.904 1.00 72.81 840 ILE A O 1
ATOM 6400 N N . LEU A 1 841 ? 5.089 12.794 -17.772 1.00 85.94 841 LEU A N 1
ATOM 6401 C CA . LEU A 1 841 ? 3.798 13.195 -17.214 1.00 85.94 841 LEU A CA 1
ATOM 6402 C C . LEU A 1 841 ? 3.925 14.451 -16.342 1.00 85.94 841 LEU A C 1
ATOM 6404 O O . LEU A 1 841 ? 4.740 14.507 -15.419 1.00 85.94 841 LEU A O 1
ATOM 6408 N N . ARG A 1 842 ? 3.080 15.456 -16.578 1.00 92.50 842 ARG A N 1
ATOM 6409 C CA . ARG A 1 842 ? 2.916 16.606 -15.673 1.00 92.50 842 ARG A CA 1
ATOM 6410 C C . ARG A 1 842 ? 1.798 16.338 -14.682 1.00 92.50 842 ARG A C 1
ATOM 6412 O O . ARG A 1 842 ? 0.753 15.814 -15.042 1.00 92.50 842 ARG A O 1
ATOM 6419 N N . ILE A 1 843 ? 2.024 16.679 -13.418 1.00 94.06 843 ILE A N 1
ATOM 6420 C CA . ILE A 1 843 ? 1.117 16.336 -12.324 1.00 94.06 843 ILE A CA 1
ATOM 6421 C C . ILE A 1 843 ? 0.568 17.615 -11.705 1.00 94.06 843 ILE A C 1
ATOM 6423 O O . ILE A 1 843 ? 1.334 18.455 -11.238 1.00 94.06 843 ILE A O 1
ATOM 6427 N N . ILE A 1 844 ? -0.757 17.725 -11.649 1.00 94.88 844 ILE A N 1
ATOM 6428 C CA . ILE A 1 844 ? -1.470 18.793 -10.957 1.00 94.88 844 ILE A CA 1
ATOM 6429 C C . ILE A 1 844 ? -2.308 18.159 -9.848 1.00 94.88 844 ILE A C 1
ATOM 6431 O O . ILE A 1 844 ? -3.270 17.429 -10.100 1.00 94.88 844 ILE A O 1
ATOM 6435 N N . GLU A 1 845 ? -1.920 18.422 -8.604 1.00 93.94 845 GLU A N 1
ATOM 6436 C CA . GLU A 1 845 ? -2.689 18.020 -7.430 1.00 93.94 845 GLU A CA 1
ATOM 6437 C C . GLU A 1 845 ? -3.671 19.130 -7.034 1.00 93.94 845 GLU A C 1
ATOM 6439 O O . GLU A 1 845 ? -3.309 20.308 -6.979 1.00 93.94 845 GLU A O 1
ATOM 6444 N N . ILE A 1 846 ? -4.917 18.734 -6.776 1.00 92.06 846 ILE A N 1
ATOM 6445 C CA . ILE A 1 846 ? -6.018 19.587 -6.333 1.00 92.06 846 ILE A CA 1
ATOM 6446 C C . ILE A 1 846 ? -6.272 19.317 -4.855 1.00 92.06 846 ILE A C 1
ATOM 6448 O O . ILE A 1 846 ? -6.529 18.175 -4.453 1.00 92.06 846 ILE A O 1
ATOM 6452 N N . SER A 1 847 ? -6.277 20.368 -4.041 1.00 88.50 847 SER A N 1
ATOM 6453 C CA . SER A 1 847 ? -6.612 20.236 -2.622 1.00 88.50 847 SER A CA 1
ATOM 6454 C C . SER A 1 847 ? -8.108 19.974 -2.418 1.00 88.50 847 SER A C 1
ATOM 6456 O O . SER A 1 847 ? -8.930 20.856 -2.666 1.00 88.50 847 SER A O 1
ATOM 6458 N N . VAL A 1 848 ? -8.463 18.786 -1.903 1.00 86.38 848 VAL A N 1
ATOM 6459 C CA . VAL A 1 848 ? -9.852 18.443 -1.524 1.00 86.38 848 VAL A CA 1
ATOM 6460 C C . VAL A 1 848 ? -10.411 19.420 -0.485 1.00 86.38 848 VAL A C 1
ATOM 6462 O O . VAL A 1 848 ? -11.580 19.785 -0.555 1.00 86.38 848 VAL A O 1
ATOM 6465 N N . ASP A 1 849 ? -9.570 19.884 0.438 1.00 84.62 849 ASP A N 1
ATOM 6466 C CA . ASP A 1 849 ? -9.942 20.851 1.474 1.00 84.62 849 ASP A CA 1
ATOM 6467 C C . ASP A 1 849 ? -10.429 22.174 0.860 1.00 84.62 849 ASP A C 1
ATOM 6469 O O . ASP A 1 849 ? -11.533 22.627 1.155 1.00 84.62 849 ASP A O 1
ATOM 6473 N N . LYS A 1 850 ? -9.675 22.725 -0.102 1.00 84.25 850 LYS A N 1
ATOM 6474 C CA . LYS A 1 850 ? -10.044 23.974 -0.787 1.00 84.25 850 LYS A CA 1
ATOM 6475 C C . LYS A 1 850 ? -11.332 23.844 -1.600 1.00 84.25 850 LYS A C 1
ATOM 6477 O O . LYS A 1 850 ? -12.186 24.718 -1.539 1.00 84.25 850 LYS A O 1
ATOM 6482 N N . ILE A 1 851 ? -11.503 22.746 -2.340 1.00 83.44 851 ILE A N 1
ATOM 6483 C CA . ILE A 1 851 ? -12.658 22.585 -3.242 1.00 83.44 851 ILE A CA 1
ATOM 6484 C C . ILE A 1 851 ? -13.943 22.129 -2.535 1.00 83.44 851 ILE A C 1
ATOM 6486 O O . ILE A 1 851 ? -15.030 22.321 -3.089 1.00 83.44 851 ILE A O 1
ATOM 6490 N N . ALA A 1 852 ? -13.848 21.486 -1.365 1.00 78.12 852 ALA A N 1
ATOM 6491 C CA . ALA A 1 852 ? -14.995 20.879 -0.683 1.00 78.12 852 ALA A CA 1
ATOM 6492 C C . ALA A 1 852 ? -15.333 21.495 0.684 1.00 78.12 852 ALA A C 1
ATOM 6494 O O . ALA A 1 852 ? -16.483 21.360 1.112 1.00 78.12 852 ALA A O 1
ATOM 6495 N N . MET A 1 853 ? -14.375 22.136 1.364 1.00 68.31 853 MET A N 1
ATOM 6496 C CA . MET A 1 853 ? -14.514 22.561 2.767 1.00 68.31 853 MET A CA 1
ATOM 6497 C C . MET A 1 853 ? -14.299 24.058 3.017 1.00 68.31 853 MET A C 1
ATOM 6499 O O . MET A 1 853 ? -14.562 24.518 4.128 1.00 68.31 853 MET A O 1
ATOM 6503 N N . LYS A 1 854 ? -13.868 24.824 2.012 1.00 73.62 854 LYS A N 1
ATOM 6504 C CA . LYS A 1 854 ? -13.609 26.266 2.123 1.00 73.62 854 LYS A CA 1
ATOM 6505 C C . LYS A 1 854 ? -14.624 27.122 1.355 1.00 73.62 854 LYS A C 1
ATOM 6507 O O . LYS A 1 854 ? -15.602 26.591 0.828 1.00 73.62 854 LYS A O 1
ATOM 6512 N N . SER A 1 855 ? -14.449 28.448 1.376 1.00 83.88 855 SER A N 1
ATOM 6513 C CA . SER A 1 855 ? -15.385 29.397 0.759 1.00 83.88 855 SER A CA 1
ATOM 6514 C C . SER A 1 855 ? -15.474 29.224 -0.764 1.00 83.88 855 SER A C 1
ATOM 6516 O O . SER A 1 855 ? -14.639 28.563 -1.387 1.00 83.88 855 SER A O 1
ATOM 6518 N N . VAL A 1 856 ? -16.515 29.803 -1.369 1.00 84.31 856 VAL A N 1
ATOM 6519 C CA . VAL A 1 856 ? -16.762 29.706 -2.818 1.00 84.31 856 VAL A CA 1
ATOM 6520 C C . VAL A 1 856 ? -15.611 30.335 -3.612 1.00 84.31 856 VAL A C 1
ATOM 6522 O O . VAL A 1 856 ? -15.216 29.790 -4.638 1.00 84.31 856 VAL A O 1
ATOM 6525 N N . GLU A 1 857 ? -15.014 31.407 -3.094 1.00 85.38 857 GLU A N 1
ATOM 6526 C CA . GLU A 1 857 ? -13.889 32.116 -3.708 1.00 85.38 857 GLU A CA 1
ATOM 6527 C C . GLU A 1 857 ? -12.633 31.234 -3.774 1.00 85.38 857 GLU A C 1
ATOM 6529 O O . GLU A 1 857 ? -12.061 31.063 -4.848 1.00 85.38 857 GLU A O 1
ATOM 6534 N N . GLU A 1 858 ? -12.243 30.589 -2.665 1.00 85.50 858 GLU A N 1
ATOM 6535 C CA . GLU A 1 858 ? -11.081 29.682 -2.651 1.00 85.50 858 GLU A CA 1
ATOM 6536 C C . GLU A 1 858 ? -11.294 28.454 -3.552 1.00 85.50 858 GLU A C 1
ATOM 6538 O O . GLU A 1 858 ? -10.348 27.935 -4.158 1.00 85.50 858 GLU A O 1
ATOM 6543 N N . ARG A 1 859 ? -12.542 27.981 -3.654 1.00 89.81 859 ARG A N 1
ATOM 6544 C CA . ARG A 1 859 ? -12.917 26.909 -4.579 1.00 89.81 859 ARG A CA 1
ATOM 6545 C C . ARG A 1 859 ? -12.713 27.349 -6.029 1.00 89.81 859 ARG A C 1
ATOM 6547 O O . ARG A 1 859 ? -12.123 26.589 -6.798 1.00 89.81 859 ARG A O 1
ATOM 6554 N N . ASP A 1 860 ? -13.191 28.533 -6.399 1.00 89.94 860 ASP A N 1
ATOM 6555 C CA . ASP A 1 860 ? -13.057 29.064 -7.758 1.00 89.94 860 ASP A CA 1
ATOM 6556 C C . ASP A 1 860 ? -11.598 29.354 -8.133 1.00 89.94 860 ASP A C 1
ATOM 6558 O O . ASP A 1 860 ? -11.186 29.042 -9.253 1.00 89.94 860 ASP A O 1
ATOM 6562 N N . GLU A 1 861 ? -10.794 29.876 -7.204 1.00 91.00 861 GLU A N 1
ATOM 6563 C CA . GLU A 1 861 ? -9.353 30.085 -7.401 1.00 91.00 861 GLU A CA 1
ATOM 6564 C C . GLU A 1 861 ? -8.615 28.772 -7.684 1.00 91.00 861 GLU A C 1
ATOM 6566 O O . GLU A 1 861 ? -7.841 28.681 -8.639 1.00 91.00 861 GLU A O 1
ATOM 6571 N N . GLU A 1 862 ? -8.869 27.726 -6.892 1.00 93.50 862 GLU A N 1
ATOM 6572 C CA . GLU A 1 862 ? -8.219 26.424 -7.074 1.00 93.50 862 GLU A CA 1
ATOM 6573 C C . GLU A 1 862 ? -8.646 25.748 -8.392 1.00 93.50 862 GLU A C 1
ATOM 6575 O O . GLU A 1 862 ? -7.824 25.107 -9.060 1.00 93.50 862 GLU A O 1
ATOM 6580 N N . ILE A 1 863 ? -9.910 25.921 -8.796 1.00 94.25 863 ILE A N 1
ATOM 6581 C CA . ILE A 1 863 ? -10.435 25.453 -10.086 1.00 94.25 863 ILE A CA 1
ATOM 6582 C C . ILE A 1 863 ? -9.764 26.198 -11.249 1.00 94.25 863 ILE A C 1
ATOM 6584 O O . ILE A 1 863 ? -9.287 25.542 -12.178 1.00 94.25 863 ILE A O 1
ATOM 6588 N N . ASN A 1 864 ? -9.680 27.532 -11.190 1.00 93.38 864 ASN A N 1
ATOM 6589 C CA . ASN A 1 864 ? -9.025 28.358 -12.213 1.00 93.38 864 ASN A CA 1
ATOM 6590 C C . ASN A 1 864 ? -7.551 27.997 -12.369 1.00 93.38 864 ASN A C 1
ATOM 6592 O O . ASN A 1 864 ? -7.123 27.635 -13.464 1.00 93.38 864 ASN A O 1
ATOM 6596 N N . ARG A 1 865 ? -6.806 27.973 -11.259 1.00 95.25 865 ARG A N 1
ATOM 6597 C CA . ARG A 1 865 ? -5.389 27.592 -11.232 1.00 95.25 865 ARG A CA 1
ATOM 6598 C C . ARG A 1 865 ? -5.157 26.243 -11.912 1.00 95.25 865 ARG A C 1
ATOM 6600 O O . ARG A 1 865 ? -4.222 26.082 -12.691 1.00 95.25 865 ARG A O 1
ATOM 6607 N N . THR A 1 866 ? -5.999 25.257 -11.602 1.00 95.50 866 THR A N 1
ATOM 6608 C CA . THR A 1 866 ? -5.859 23.903 -12.152 1.00 95.50 866 THR A CA 1
ATOM 6609 C C . THR A 1 866 ? -6.164 23.865 -13.648 1.00 95.50 866 THR A C 1
ATOM 6611 O O . THR A 1 866 ? -5.430 23.217 -14.394 1.00 95.50 866 THR A O 1
ATOM 6614 N N . ALA A 1 867 ? -7.226 24.543 -14.090 1.00 95.56 867 ALA A N 1
ATOM 6615 C CA . ALA A 1 867 ? -7.612 24.586 -15.497 1.00 95.56 867 ALA A CA 1
ATOM 6616 C C . ALA A 1 867 ? -6.565 25.311 -16.360 1.00 95.56 867 ALA A C 1
ATOM 6618 O O . ALA A 1 867 ? -6.172 24.777 -17.394 1.00 95.56 867 ALA A O 1
ATOM 6619 N N . GLU A 1 868 ? -6.054 26.459 -15.904 1.00 95.06 868 GLU A N 1
ATOM 6620 C CA . GLU A 1 868 ? -5.014 27.229 -16.603 1.00 95.06 868 GLU A CA 1
ATOM 6621 C C . GLU A 1 868 ? -3.717 26.427 -16.756 1.00 95.06 868 GLU A C 1
ATOM 6623 O O . GLU A 1 868 ? -3.169 26.321 -17.853 1.00 95.06 868 GLU A O 1
ATOM 6628 N N . MET A 1 869 ? -3.246 25.793 -15.676 1.00 93.50 869 MET A N 1
ATOM 6629 C CA . MET A 1 869 ? -2.057 24.937 -15.733 1.00 93.50 869 MET A CA 1
ATOM 6630 C C . MET A 1 869 ? -2.250 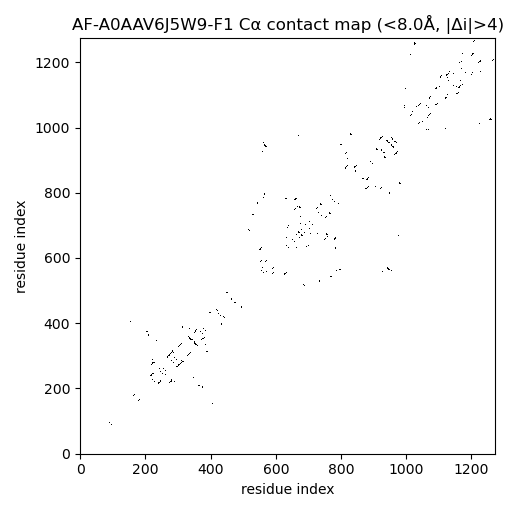23.745 -16.676 1.00 93.50 869 MET A C 1
ATOM 6632 O O . MET A 1 869 ? -1.327 23.384 -17.408 1.00 93.50 869 MET A O 1
ATOM 6636 N N . ALA A 1 870 ? -3.435 23.128 -16.663 1.00 94.06 870 ALA A N 1
ATOM 6637 C CA . ALA A 1 870 ? -3.743 22.021 -17.557 1.00 94.06 870 ALA A CA 1
ATOM 6638 C C . ALA A 1 870 ? -3.745 22.466 -19.027 1.00 94.06 870 ALA A C 1
ATOM 6640 O O . ALA A 1 870 ? -3.174 21.764 -19.857 1.00 94.06 870 ALA A O 1
ATOM 6641 N N . ASP A 1 871 ? -4.308 23.635 -19.345 1.00 92.44 871 ASP A N 1
ATOM 6642 C CA . ASP A 1 871 ? -4.276 24.195 -20.702 1.00 92.44 871 ASP A CA 1
ATOM 6643 C C . ASP A 1 871 ? -2.844 24.462 -21.183 1.00 92.44 871 ASP A C 1
ATOM 6645 O O . ASP A 1 871 ? -2.480 24.049 -22.285 1.00 92.44 871 ASP A O 1
ATOM 6649 N N . ILE A 1 872 ? -2.000 25.063 -20.337 1.00 88.94 872 ILE A N 1
ATOM 6650 C CA . ILE A 1 872 ? -0.589 25.322 -20.661 1.00 88.94 872 ILE A CA 1
ATOM 6651 C C . ILE A 1 872 ? 0.148 24.014 -20.982 1.00 88.94 872 ILE A C 1
ATOM 6653 O O . ILE A 1 872 ? 0.854 23.926 -21.988 1.00 88.94 872 ILE A O 1
ATOM 6657 N N . PHE A 1 873 ? -0.009 22.979 -20.152 1.00 90.56 873 PHE A N 1
ATOM 6658 C CA . PHE A 1 873 ? 0.698 21.711 -20.358 1.00 90.56 873 PHE A CA 1
ATOM 6659 C C . PHE A 1 873 ? 0.173 20.917 -21.555 1.00 90.56 873 PHE A C 1
ATOM 6661 O O . PHE A 1 873 ? 0.977 20.350 -22.302 1.00 90.56 873 PHE A O 1
ATOM 6668 N N . LEU A 1 874 ? -1.144 20.903 -21.776 1.00 89.69 874 LEU A N 1
ATOM 6669 C CA . LEU A 1 874 ? -1.740 20.259 -22.946 1.00 89.69 874 LEU A CA 1
ATOM 6670 C C . LEU A 1 874 ? -1.278 20.938 -24.243 1.00 89.69 874 LEU A C 1
ATOM 6672 O O . LEU A 1 874 ? -0.879 20.230 -25.171 1.00 89.69 874 LEU A O 1
ATOM 6676 N N . GLY A 1 875 ? -1.255 22.277 -24.275 1.00 84.38 875 GLY A N 1
ATOM 6677 C CA . GLY A 1 875 ? -0.738 23.068 -25.396 1.00 84.38 875 GLY A CA 1
ATOM 6678 C C . GLY A 1 875 ? 0.758 22.855 -25.651 1.00 84.38 875 GLY A C 1
ATOM 6679 O O . GLY A 1 875 ? 1.184 22.779 -26.799 1.00 84.38 875 GLY A O 1
ATOM 6680 N N . ALA A 1 876 ? 1.547 22.634 -24.596 1.00 80.69 876 ALA A N 1
ATOM 6681 C CA . ALA A 1 876 ? 2.959 22.248 -24.686 1.00 80.69 876 ALA A CA 1
ATOM 6682 C C . ALA A 1 876 ? 3.182 20.762 -25.054 1.00 80.69 876 ALA A C 1
ATOM 6684 O O . ALA A 1 876 ? 4.279 20.230 -24.867 1.00 80.69 876 ALA A O 1
ATOM 6685 N N . CYS A 1 877 ? 2.148 20.066 -25.542 1.00 80.00 877 CYS A N 1
ATOM 6686 C CA . CYS A 1 877 ? 2.187 18.653 -25.925 1.00 80.00 877 CYS A CA 1
ATOM 6687 C C . CYS A 1 877 ? 2.586 17.687 -24.791 1.00 80.00 877 CYS A C 1
ATOM 6689 O O . CYS A 1 877 ? 3.076 16.589 -25.070 1.00 80.00 877 CYS A O 1
ATOM 6691 N N . LYS A 1 878 ? 2.386 18.057 -23.517 1.00 83.25 878 LYS A N 1
ATOM 6692 C CA . LYS A 1 878 ? 2.710 17.206 -22.360 1.00 83.25 878 LYS A CA 1
ATOM 6693 C C . LYS A 1 878 ? 1.459 16.520 -21.815 1.00 83.25 878 LYS A C 1
ATOM 6695 O O . LYS A 1 878 ? 0.444 17.161 -21.536 1.00 83.25 878 LYS A O 1
ATOM 6700 N N . ASP A 1 879 ? 1.542 15.205 -21.625 1.00 90.12 879 ASP A N 1
ATOM 6701 C CA . ASP A 1 879 ? 0.475 14.449 -20.971 1.00 90.12 879 ASP A CA 1
ATOM 6702 C C . ASP A 1 879 ? 0.333 14.937 -19.519 1.00 90.12 879 ASP A C 1
ATOM 6704 O O . ASP A 1 879 ? 1.322 15.122 -18.803 1.00 90.12 879 ASP A O 1
ATOM 6708 N N . THR A 1 880 ? -0.901 15.201 -19.091 1.00 94.50 880 THR A N 1
ATOM 6709 C CA . THR A 1 880 ? -1.195 15.910 -17.840 1.00 94.50 880 THR A CA 1
ATOM 6710 C C . THR A 1 880 ? -2.157 15.114 -16.970 1.00 94.50 880 THR A C 1
ATOM 6712 O O . THR A 1 880 ? -3.278 14.803 -17.372 1.00 94.50 880 THR A O 1
ATOM 6715 N N . LEU A 1 881 ? -1.727 14.816 -15.746 1.00 95.81 881 LEU A N 1
ATOM 6716 C CA . LEU A 1 881 ? -2.505 14.166 -14.703 1.00 95.81 881 LEU A CA 1
ATOM 6717 C C . LEU A 1 881 ? -3.066 15.196 -13.725 1.00 95.81 881 LEU A C 1
ATOM 6719 O O . LEU A 1 881 ? -2.327 15.794 -12.947 1.00 95.81 881 LEU A O 1
ATOM 6723 N N . ILE A 1 882 ? -4.388 15.312 -13.704 1.00 95.94 882 ILE A N 1
ATOM 6724 C CA . ILE A 1 882 ? -5.153 16.042 -12.700 1.00 95.94 882 ILE A CA 1
ATOM 6725 C C . ILE A 1 882 ? -5.631 15.055 -11.639 1.00 95.94 882 ILE A C 1
ATOM 6727 O O . ILE A 1 882 ? -6.316 14.071 -11.942 1.00 95.94 882 ILE A O 1
ATOM 6731 N N . MET A 1 883 ? -5.302 15.316 -10.377 1.00 93.50 883 MET A N 1
ATOM 6732 C CA . MET A 1 883 ? -5.719 14.446 -9.287 1.00 93.50 883 MET A CA 1
ATOM 6733 C C . MET A 1 883 ? -6.143 15.177 -8.026 1.00 93.50 883 MET A C 1
ATOM 6735 O O . MET A 1 883 ? -5.597 16.219 -7.694 1.00 93.50 883 MET A O 1
ATOM 6739 N N . THR A 1 884 ? -7.060 14.583 -7.269 1.00 91.12 884 THR A N 1
ATOM 6740 C CA . THR A 1 884 ? -7.391 15.051 -5.918 1.00 91.12 884 THR A CA 1
ATOM 6741 C C . THR A 1 884 ? -6.314 14.647 -4.910 1.00 91.12 884 THR A C 1
ATOM 6743 O O . THR A 1 884 ? -5.696 13.585 -5.050 1.00 91.12 884 THR A O 1
ATOM 6746 N N . SER A 1 885 ? -6.141 15.447 -3.857 1.00 84.50 885 SER A N 1
ATOM 6747 C CA . SER A 1 885 ? -5.230 15.135 -2.756 1.00 84.50 885 SER A CA 1
ATOM 6748 C C . SER A 1 885 ? -5.546 13.787 -2.102 1.00 84.50 885 SER A C 1
ATOM 6750 O O . SER A 1 885 ? -6.689 13.319 -2.063 1.00 84.50 885 SER A O 1
ATOM 6752 N N . ARG A 1 886 ? -4.499 13.112 -1.613 1.00 79.31 886 ARG A N 1
ATOM 6753 C CA . ARG A 1 886 ? -4.572 11.734 -1.088 1.00 79.31 886 ARG A CA 1
ATOM 6754 C C . ARG A 1 886 ? -4.769 11.669 0.431 1.00 79.31 886 ARG A C 1
ATOM 6756 O O . ARG A 1 886 ? -4.387 10.698 1.080 1.00 79.31 886 ARG A O 1
ATOM 6763 N N . LYS A 1 887 ? -5.410 12.678 1.009 1.00 69.56 887 LYS A N 1
ATOM 6764 C CA . LYS A 1 887 ? -5.865 12.650 2.402 1.00 69.56 887 LYS A CA 1
ATOM 6765 C C . LYS A 1 887 ? -7.348 12.279 2.416 1.00 69.56 887 LYS A C 1
ATOM 6767 O O . LYS A 1 887 ? -8.127 12.926 1.723 1.00 69.56 887 LYS A O 1
ATOM 6772 N N . VAL A 1 888 ? -7.746 11.256 3.186 1.00 65.12 888 VAL A N 1
ATOM 6773 C CA . VAL A 1 888 ? -9.176 10.953 3.386 1.00 65.12 888 VAL A CA 1
ATOM 6774 C C . VAL A 1 888 ? -9.833 12.171 4.018 1.00 65.12 888 VAL A C 1
ATOM 6776 O O . VAL A 1 888 ? -9.442 12.591 5.108 1.00 65.12 888 VAL A O 1
ATOM 6779 N N . VAL A 1 889 ? -10.872 12.682 3.375 1.00 66.62 889 VAL A N 1
ATOM 6780 C CA . VAL A 1 889 ? -11.759 13.681 3.958 1.00 66.62 889 VAL A CA 1
ATOM 6781 C C . VAL A 1 889 ? -13.131 13.026 4.091 1.00 66.62 889 VAL A C 1
ATOM 6783 O O . VAL A 1 889 ? -13.797 12.768 3.093 1.00 66.62 889 VAL A O 1
ATOM 6786 N N . THR A 1 890 ? -13.516 12.674 5.318 1.00 64.38 890 THR A N 1
ATOM 6787 C CA . THR A 1 890 ? -14.809 12.042 5.634 1.00 64.38 890 THR A CA 1
ATOM 6788 C C . THR A 1 890 ? -15.651 12.984 6.479 1.00 64.38 890 THR A C 1
ATOM 6790 O O . THR A 1 890 ? -15.135 13.672 7.360 1.00 64.38 890 THR A O 1
ATOM 6793 N N . GLY A 1 891 ? -16.949 13.034 6.186 1.00 62.56 891 GLY A N 1
ATOM 6794 C CA . GLY A 1 891 ? -17.910 13.770 6.999 1.00 62.56 891 GLY A CA 1
ATOM 6795 C C . GLY A 1 891 ? -18.206 13.039 8.309 1.00 62.56 891 GLY A C 1
ATOM 6796 O O . GLY A 1 891 ? -17.924 11.849 8.457 1.00 62.56 891 GLY A O 1
ATOM 6797 N N . LYS A 1 892 ? -18.839 13.730 9.257 1.00 65.25 892 LYS A N 1
ATOM 6798 C CA . LYS A 1 892 ? -19.287 13.172 10.546 1.00 65.25 892 LYS A CA 1
ATOM 6799 C C . LYS A 1 892 ? -20.461 12.200 10.383 1.00 65.25 892 LYS A C 1
ATOM 6801 O O . LYS A 1 892 ? -20.797 11.479 11.318 1.00 65.25 892 LYS A O 1
ATOM 6806 N N . SER A 1 893 ? -21.087 12.180 9.204 1.00 59.81 893 SER A N 1
ATOM 6807 C CA . SER A 1 893 ? -22.167 11.268 8.826 1.00 59.81 893 SER A CA 1
ATOM 6808 C C . SER A 1 893 ? -22.002 10.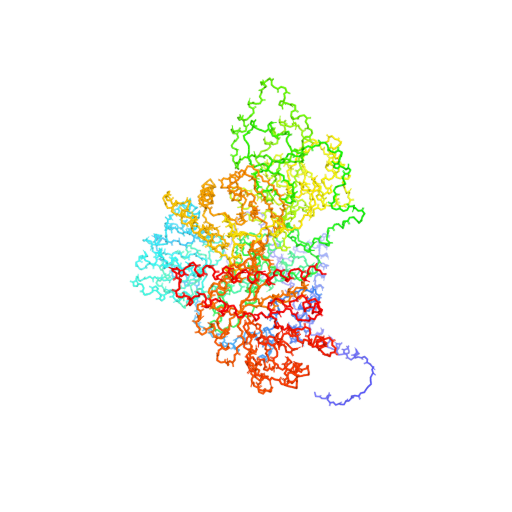737 7.387 1.00 59.81 893 SER A C 1
ATOM 6810 O O . SER A 1 893 ? -21.281 11.342 6.581 1.00 59.81 893 SER A O 1
ATOM 6812 N N . PRO A 1 894 ? -22.692 9.637 7.015 1.00 55.16 894 PRO A N 1
ATOM 6813 C CA . PRO A 1 894 ? -22.731 9.153 5.631 1.00 55.16 894 PRO A CA 1
ATOM 6814 C C . PRO A 1 894 ? -23.264 10.192 4.630 1.00 55.16 894 PRO A C 1
ATOM 6816 O O . PRO A 1 894 ? -22.762 10.274 3.511 1.00 55.16 894 PRO A O 1
ATOM 6819 N N . LEU A 1 895 ? -24.234 11.019 5.038 1.00 62.75 895 LEU A N 1
ATOM 6820 C CA . LEU A 1 895 ? -24.814 12.080 4.202 1.00 62.75 895 LEU A CA 1
ATOM 6821 C C . LEU A 1 895 ? -23.814 13.211 3.931 1.00 62.75 895 LEU A C 1
ATOM 6823 O O . LEU A 1 895 ? -23.659 13.638 2.792 1.00 62.75 895 LEU A O 1
ATOM 6827 N N . GLU A 1 896 ? -23.081 13.646 4.954 1.00 67.25 896 GLU A N 1
ATOM 6828 C CA . GLU A 1 896 ? -22.046 14.680 4.816 1.00 67.25 896 GLU A CA 1
ATOM 6829 C C . GLU A 1 896 ? -20.864 14.183 3.963 1.00 67.25 896 GLU A C 1
ATOM 6831 O O . GLU A 1 896 ? -20.335 14.909 3.124 1.00 67.25 896 GLU A O 1
ATOM 6836 N N . SER A 1 897 ? -20.498 12.904 4.098 1.00 67.88 897 SER A N 1
ATOM 6837 C CA . SER A 1 897 ? -19.494 12.269 3.230 1.00 67.88 897 SER A CA 1
ATOM 6838 C C . SER A 1 897 ? -19.947 12.217 1.765 1.00 67.88 897 SER A C 1
ATOM 6840 O O . SER A 1 897 ? -19.139 12.401 0.852 1.00 67.88 897 SER A O 1
ATOM 6842 N N . LEU A 1 898 ? -21.243 12.001 1.519 1.00 67.12 898 LEU A N 1
ATOM 6843 C CA . LEU A 1 898 ? -21.827 12.049 0.179 1.00 67.12 898 LEU A CA 1
ATOM 6844 C C . LEU A 1 898 ? -21.790 13.472 -0.405 1.00 67.12 898 LEU A C 1
ATOM 6846 O O . LEU A 1 898 ? -21.473 13.642 -1.583 1.00 67.12 898 LEU A O 1
ATOM 6850 N N . GLU A 1 899 ? -22.059 14.490 0.414 1.00 73.81 899 GLU A N 1
ATOM 6851 C CA . GLU A 1 899 ? -22.014 15.899 0.008 1.00 73.81 899 GLU A CA 1
ATOM 6852 C C . GLU A 1 899 ? -20.594 16.343 -0.383 1.00 73.81 899 GLU A C 1
ATOM 6854 O O . GLU A 1 899 ? -20.404 16.987 -1.417 1.00 73.81 899 GLU A O 1
ATOM 6859 N N . ILE A 1 900 ? -19.579 15.935 0.386 1.00 76.31 900 ILE A N 1
ATOM 6860 C CA . ILE A 1 900 ? -18.165 16.180 0.060 1.00 76.31 900 ILE A CA 1
ATOM 6861 C C . ILE A 1 900 ? -17.814 15.547 -1.292 1.00 76.31 900 ILE A C 1
ATOM 6863 O O . ILE A 1 900 ? -17.270 16.220 -2.170 1.00 76.31 900 ILE A O 1
ATOM 6867 N N . ASN A 1 901 ? -18.185 14.280 -1.505 1.00 75.81 901 ASN A N 1
ATOM 6868 C CA . ASN A 1 901 ? -17.957 13.591 -2.779 1.00 75.81 901 ASN A CA 1
ATOM 6869 C C . ASN A 1 901 ? -18.623 14.316 -3.960 1.00 75.81 901 ASN A C 1
ATOM 6871 O O . ASN A 1 901 ? -18.032 14.419 -5.039 1.00 75.81 901 ASN A O 1
ATOM 6875 N N . PHE A 1 902 ? -19.827 14.858 -3.759 1.00 80.81 902 PHE A N 1
ATOM 6876 C CA . PHE A 1 902 ? -20.519 15.655 -4.769 1.00 80.81 902 PHE A CA 1
ATOM 6877 C C . PHE A 1 902 ? -19.771 16.958 -5.088 1.00 80.81 902 PHE A C 1
ATOM 6879 O O . PHE A 1 902 ? -19.557 17.264 -6.264 1.00 80.81 902 PHE A O 1
ATOM 6886 N N . LYS A 1 903 ? -19.316 17.698 -4.068 1.00 84.25 903 LYS A N 1
ATOM 6887 C CA . LYS A 1 903 ? -18.539 18.941 -4.243 1.00 84.25 903 LYS A CA 1
ATOM 6888 C C . LYS A 1 903 ? -17.235 18.699 -5.002 1.00 84.25 903 LYS A C 1
ATOM 6890 O O . LYS A 1 903 ? -16.909 19.481 -5.899 1.00 84.25 903 LYS A O 1
ATOM 6895 N N . VAL A 1 904 ? -16.531 17.610 -4.691 1.00 86.50 904 VAL A N 1
ATOM 6896 C CA . VAL A 1 904 ? -15.300 17.202 -5.388 1.00 86.50 904 VAL A CA 1
ATOM 6897 C C . VAL A 1 904 ? -15.586 16.837 -6.847 1.00 86.50 904 VAL A C 1
ATOM 6899 O O . VAL A 1 904 ? -14.921 17.350 -7.744 1.00 86.50 904 VAL A O 1
ATOM 6902 N N . SER A 1 905 ? -16.600 16.003 -7.107 1.00 84.94 905 SER A N 1
ATOM 6903 C CA . SER A 1 905 ? -16.968 15.611 -8.478 1.00 84.94 905 SER A CA 1
ATOM 6904 C C . SER A 1 905 ? -17.366 16.822 -9.328 1.00 84.94 905 SER A C 1
ATOM 6906 O O . SER A 1 905 ? -16.914 16.966 -10.463 1.00 84.94 905 SER A O 1
ATOM 6908 N N . SER A 1 906 ? -18.147 17.741 -8.751 1.00 88.62 906 SER A N 1
ATOM 6909 C CA . SER A 1 906 ? -18.544 18.994 -9.399 1.00 88.62 906 SER A CA 1
ATOM 6910 C C . SER A 1 906 ? -17.337 19.873 -9.756 1.00 88.62 906 SER A C 1
ATOM 6912 O O . SER A 1 906 ? -17.264 20.392 -10.865 1.00 88.62 906 SER A O 1
ATOM 6914 N N . ALA A 1 907 ? -16.344 19.984 -8.863 1.00 90.69 907 ALA A N 1
ATOM 6915 C CA . ALA A 1 907 ? -15.129 20.758 -9.137 1.00 90.69 907 ALA A CA 1
ATOM 6916 C C . ALA A 1 907 ? -14.315 20.165 -10.299 1.00 90.69 907 ALA A C 1
ATOM 6918 O O . ALA A 1 907 ? -13.876 20.895 -11.181 1.00 90.69 907 ALA A O 1
ATOM 6919 N N . LEU A 1 908 ? -14.154 18.837 -10.348 1.00 92.94 908 LEU A N 1
ATOM 6920 C CA . LEU A 1 908 ? -13.460 18.166 -11.457 1.00 92.94 908 LEU A CA 1
ATOM 6921 C C . LEU A 1 908 ? -14.176 18.368 -12.797 1.00 92.94 908 LEU A C 1
ATOM 6923 O O . LEU A 1 908 ? -13.521 18.574 -13.817 1.00 92.94 908 LEU A O 1
ATOM 6927 N N . VAL A 1 909 ? -15.511 18.327 -12.796 1.00 92.38 909 VAL A N 1
ATOM 6928 C CA . VAL A 1 909 ? -16.322 18.649 -13.979 1.00 92.38 909 VAL A CA 1
ATOM 6929 C C . VAL A 1 909 ? -16.039 20.068 -14.451 1.00 92.38 909 VAL A C 1
ATOM 6931 O O . VAL A 1 909 ? -15.818 20.283 -15.638 1.00 92.38 909 VAL A O 1
ATOM 6934 N N . GLU A 1 910 ? -16.020 21.024 -13.532 1.00 93.12 910 GLU A N 1
ATOM 6935 C CA . GLU A 1 910 ? -15.804 22.430 -13.843 1.00 93.12 910 GLU A CA 1
ATOM 6936 C C . GLU A 1 910 ? -14.398 22.712 -14.382 1.00 93.12 910 GLU A C 1
ATOM 6938 O O . GLU A 1 910 ? -14.263 23.401 -15.390 1.00 93.12 910 GLU A O 1
ATOM 6943 N N . ILE A 1 911 ? -13.368 22.095 -13.800 1.00 94.69 911 ILE A N 1
ATOM 6944 C CA . ILE A 1 911 ? -11.988 22.165 -14.302 1.00 94.69 911 ILE A CA 1
ATOM 6945 C C . ILE A 1 911 ? -11.932 21.683 -15.753 1.00 94.69 911 ILE A C 1
ATOM 6947 O O . ILE A 1 911 ? -11.454 22.401 -16.628 1.00 94.69 911 ILE A O 1
ATOM 6951 N N . VAL A 1 912 ? -12.483 20.498 -16.038 1.00 94.31 912 VAL A N 1
ATOM 6952 C CA . VAL A 1 912 ? -12.482 19.945 -17.401 1.00 94.31 912 VAL A CA 1
ATOM 6953 C C . VAL A 1 912 ? -13.321 20.797 -18.360 1.00 94.31 912 VAL A C 1
ATOM 6955 O O . VAL A 1 912 ? -12.964 20.891 -19.530 1.00 94.31 912 VAL A O 1
ATOM 6958 N N . ARG A 1 913 ? -14.383 21.471 -17.890 1.00 93.75 913 ARG A N 1
ATOM 6959 C CA . ARG A 1 913 ? -15.152 22.459 -18.679 1.00 93.75 913 ARG A CA 1
ATOM 6960 C C . ARG A 1 913 ? -14.382 23.749 -18.965 1.00 93.75 913 ARG A C 1
ATOM 6962 O O . ARG A 1 913 ? -14.702 24.407 -19.948 1.00 93.75 913 ARG A O 1
ATOM 6969 N N . ARG A 1 914 ? -13.424 24.140 -18.125 1.00 94.00 914 ARG A N 1
ATOM 6970 C CA . ARG A 1 914 ? -12.631 25.366 -18.316 1.00 94.00 914 ARG A CA 1
ATOM 6971 C C . ARG A 1 914 ? -11.404 25.141 -19.207 1.00 94.00 914 ARG A C 1
ATOM 6973 O O . ARG A 1 914 ? -11.016 26.072 -19.895 1.00 94.00 914 ARG A O 1
ATOM 6980 N N . ILE A 1 915 ? -10.879 23.913 -19.291 1.00 92.62 915 ILE A N 1
ATOM 6981 C CA . ILE A 1 915 ? -9.825 23.535 -20.255 1.00 92.62 915 ILE A CA 1
ATOM 6982 C C . ILE A 1 915 ? -10.322 23.797 -21.682 1.00 92.62 915 ILE A C 1
ATOM 6984 O O . ILE A 1 915 ? -11.384 23.296 -22.066 1.00 92.62 915 ILE A O 1
ATOM 6988 N N . THR A 1 916 ? -9.587 24.594 -22.451 1.00 88.81 916 THR A N 1
ATOM 6989 C CA . THR A 1 916 ? -9.903 24.979 -23.837 1.00 88.81 916 THR A CA 1
ATOM 6990 C C . THR A 1 916 ? -9.119 24.169 -24.869 1.00 88.81 916 THR A C 1
ATOM 6992 O O . THR A 1 916 ? -9.613 23.930 -25.975 1.00 88.81 916 THR A O 1
ATOM 6995 N N . SER A 1 917 ? -7.934 23.687 -24.498 1.00 88.06 917 SER A N 1
ATOM 6996 C CA . SER A 1 917 ? -7.058 22.865 -25.331 1.00 88.06 917 SER A CA 1
ATOM 6997 C C . SER A 1 917 ? -7.699 21.511 -25.604 1.00 88.06 917 SER A C 1
ATOM 6999 O O . SER A 1 917 ? -8.179 20.847 -24.688 1.00 88.06 917 SER A O 1
ATOM 7001 N N . ARG A 1 918 ? -7.694 21.069 -26.866 1.00 89.31 918 ARG A N 1
ATOM 7002 C CA . ARG A 1 918 ? -8.260 19.773 -27.267 1.00 89.31 918 ARG A CA 1
ATOM 7003 C C . ARG A 1 918 ? -7.283 18.634 -26.931 1.00 89.31 918 ARG A C 1
ATOM 7005 O O . ARG A 1 918 ? -6.286 18.503 -27.640 1.00 89.31 918 ARG A O 1
ATOM 7012 N N . PRO A 1 919 ? -7.569 17.758 -25.949 1.00 90.06 919 PRO A N 1
ATOM 7013 C CA . PRO A 1 919 ? -6.655 16.675 -25.593 1.00 90.06 919 PRO A CA 1
ATOM 7014 C C . PRO A 1 919 ? -6.576 15.605 -26.689 1.00 90.06 919 PRO A C 1
ATOM 7016 O O . PRO A 1 919 ? -7.557 15.354 -27.395 1.00 90.06 919 PRO A O 1
ATOM 7019 N N . ARG A 1 920 ? -5.428 14.921 -26.786 1.00 88.75 920 ARG A N 1
ATOM 7020 C CA . ARG A 1 920 ? -5.225 13.779 -27.703 1.00 88.75 920 ARG A CA 1
ATOM 7021 C C . ARG A 1 920 ? -6.097 12.580 -27.328 1.00 88.75 920 ARG A C 1
ATOM 7023 O O . ARG A 1 920 ? -6.692 11.939 -28.187 1.00 88.75 920 ARG A O 1
ATOM 7030 N N . TYR A 1 921 ? -6.173 12.303 -26.035 1.00 91.38 921 TYR A N 1
ATOM 7031 C CA . TYR A 1 921 ? -7.074 11.337 -25.421 1.00 91.38 921 TYR A CA 1
ATOM 7032 C C . TYR A 1 921 ? -7.444 11.845 -24.030 1.00 91.38 921 TYR A C 1
ATOM 7034 O O . TYR A 1 921 ? -6.735 12.675 -23.450 1.00 91.38 921 TYR A O 1
ATOM 7042 N N . ILE A 1 922 ? -8.551 11.344 -23.491 1.00 93.25 922 ILE A N 1
ATOM 7043 C CA . ILE A 1 922 ? -8.975 11.644 -22.126 1.00 93.25 922 ILE A CA 1
ATOM 7044 C C . ILE A 1 922 ? -9.128 10.328 -21.373 1.00 93.25 922 ILE A C 1
ATOM 7046 O O . ILE A 1 922 ? -9.913 9.474 -21.774 1.00 93.25 922 ILE A O 1
ATOM 7050 N N . LEU A 1 923 ? -8.417 10.170 -20.260 1.00 94.38 923 LEU A N 1
ATOM 7051 C CA . LEU A 1 923 ? -8.544 9.035 -19.352 1.00 94.38 923 LEU A CA 1
ATOM 7052 C C . LEU A 1 923 ? -9.155 9.507 -18.040 1.00 94.38 923 LEU A C 1
ATOM 7054 O O . LEU A 1 923 ? -8.551 10.280 -17.303 1.00 94.38 923 LEU A O 1
ATOM 7058 N N . ALA A 1 924 ? -10.343 9.014 -17.711 1.00 91.88 924 ALA A N 1
ATOM 7059 C CA . ALA A 1 924 ? -10.986 9.303 -16.435 1.00 91.88 924 ALA A CA 1
ATOM 7060 C C . ALA A 1 924 ? -11.006 8.057 -15.557 1.00 91.88 924 ALA A C 1
ATOM 7062 O O . ALA A 1 924 ? -11.565 7.035 -15.965 1.00 91.88 924 ALA A O 1
ATOM 7063 N N . LYS A 1 925 ? -10.458 8.149 -14.340 1.00 88.62 925 LYS A N 1
ATOM 7064 C CA . LYS A 1 925 ? -10.444 7.044 -13.380 1.00 88.62 925 LYS A CA 1
ATOM 7065 C C . LYS A 1 925 ? -11.414 7.242 -12.222 1.00 88.62 925 LYS A C 1
ATOM 7067 O O . LYS A 1 925 ? -11.336 8.223 -11.482 1.00 88.62 925 LYS A O 1
ATOM 7072 N N . GLY A 1 926 ? -12.252 6.229 -12.015 1.00 77.12 926 GLY A N 1
ATOM 7073 C CA . GLY A 1 926 ? -13.227 6.152 -10.928 1.00 77.12 926 GLY A CA 1
ATOM 7074 C C . GLY A 1 926 ? -14.662 6.165 -11.449 1.00 77.12 926 GLY A C 1
ATOM 7075 O O . GLY A 1 926 ? -14.995 6.907 -12.361 1.00 77.12 926 GLY A O 1
ATOM 7076 N N . GLY A 1 927 ? -15.539 5.345 -10.863 1.00 68.31 927 GLY A N 1
ATOM 7077 C CA . GLY A 1 927 ? -16.867 5.098 -11.437 1.00 68.31 927 GLY A CA 1
ATOM 7078 C C . GLY A 1 927 ? -17.747 6.348 -11.578 1.00 68.31 927 GLY A C 1
ATOM 7079 O O . GLY A 1 927 ? -18.387 6.516 -12.616 1.00 68.31 927 GLY A O 1
ATOM 7080 N N . ILE A 1 928 ? -17.742 7.214 -10.557 1.00 70.94 928 ILE A N 1
ATOM 7081 C CA . ILE A 1 928 ? -18.460 8.500 -10.544 1.00 70.94 928 ILE A CA 1
ATOM 7082 C C . ILE A 1 928 ? -17.723 9.518 -11.413 1.00 70.94 928 ILE A C 1
ATOM 7084 O O . ILE A 1 928 ? -18.336 10.119 -12.286 1.00 70.94 928 ILE A O 1
ATOM 7088 N N . THR A 1 929 ? -16.405 9.651 -11.230 1.00 82.12 929 THR A N 1
ATOM 7089 C CA . THR A 1 929 ? -15.564 10.596 -11.975 1.00 82.12 929 THR A CA 1
ATOM 7090 C C . THR A 1 929 ? -15.701 10.408 -13.485 1.00 82.12 929 THR A C 1
ATOM 7092 O O . THR A 1 929 ? -15.998 11.368 -14.186 1.00 82.12 929 THR A O 1
ATOM 7095 N N . SER A 1 930 ? -15.582 9.183 -14.005 1.00 82.75 930 SER A N 1
ATOM 7096 C CA . SER A 1 930 ? -15.729 8.941 -15.445 1.00 82.75 930 SER A CA 1
ATOM 7097 C C . SER A 1 930 ? -17.154 9.210 -15.948 1.00 82.75 930 SER A C 1
ATOM 7099 O O . SER A 1 930 ? -17.357 9.695 -17.054 1.00 82.75 930 SER A O 1
ATOM 7101 N N . SER A 1 931 ? -18.178 8.937 -15.138 1.00 75.94 931 SER A N 1
ATOM 7102 C CA . SER A 1 931 ? -19.561 9.245 -15.523 1.00 75.94 931 SER A CA 1
ATOM 7103 C C . SER A 1 931 ? -19.811 10.753 -15.591 1.00 75.94 931 SER A C 1
ATOM 7105 O O . SER A 1 931 ? -20.378 11.262 -16.560 1.00 75.94 931 SER A O 1
ATOM 7107 N N . ASP A 1 932 ? -19.406 11.476 -14.552 1.00 79.94 932 ASP A N 1
ATOM 7108 C CA . ASP A 1 932 ? -19.647 12.909 -14.431 1.00 79.94 932 ASP A CA 1
ATOM 7109 C C . ASP A 1 932 ? -18.853 13.697 -15.472 1.00 79.94 932 ASP A C 1
ATOM 7111 O O . ASP A 1 932 ? -19.409 14.597 -16.098 1.00 79.94 932 ASP A O 1
ATOM 7115 N N . LEU A 1 933 ? -17.605 13.315 -15.749 1.00 87.69 933 LEU A N 1
ATOM 7116 C CA . LEU A 1 933 ? -16.823 13.952 -16.804 1.00 87.69 933 LEU A CA 1
ATOM 7117 C C . LEU A 1 933 ? -17.435 13.721 -18.189 1.00 87.69 933 LEU A C 1
ATOM 7119 O O . LEU A 1 933 ? -17.623 14.687 -18.923 1.00 87.69 933 LEU A O 1
ATOM 7123 N N . ALA A 1 934 ? -17.820 12.489 -18.534 1.00 82.69 934 ALA A N 1
ATOM 7124 C CA . ALA A 1 934 ? -18.454 12.217 -19.825 1.00 82.69 934 ALA A CA 1
ATOM 7125 C C . ALA A 1 934 ? -19.763 13.003 -20.014 1.00 82.69 934 ALA A C 1
ATOM 7127 O O . ALA A 1 934 ? -19.984 13.607 -21.060 1.00 82.69 934 ALA A O 1
ATOM 7128 N N . THR A 1 935 ? -20.626 13.009 -18.993 1.00 74.50 935 THR A N 1
ATOM 7129 C CA . THR A 1 935 ? -21.994 13.545 -19.106 1.00 74.50 935 THR A CA 1
ATOM 7130 C C . THR A 1 935 ? -22.096 15.047 -18.862 1.00 74.50 935 THR A C 1
ATOM 7132 O O . THR A 1 935 ? -22.897 15.708 -19.514 1.00 74.50 935 THR A O 1
ATOM 7135 N N . LYS A 1 936 ? -21.325 15.593 -17.915 1.00 82.44 936 LYS A N 1
ATOM 7136 C CA . LYS A 1 936 ? -21.441 16.991 -17.467 1.00 82.44 936 LYS A CA 1
ATOM 7137 C C . LYS A 1 936 ? -20.306 17.875 -17.977 1.00 82.44 936 LYS A C 1
ATOM 7139 O O . LYS A 1 936 ? -20.531 19.066 -18.184 1.00 82.44 936 LYS A O 1
ATOM 7144 N N . ALA A 1 937 ? -19.099 17.325 -18.144 1.00 87.12 937 ALA A N 1
ATOM 7145 C CA . ALA A 1 937 ? -17.949 18.110 -18.598 1.00 87.12 937 ALA A CA 1
ATOM 7146 C C . ALA A 1 937 ? -17.781 18.075 -20.120 1.00 87.12 937 ALA A C 1
ATOM 7148 O O . ALA A 1 937 ? -17.575 19.110 -20.747 1.00 87.12 937 ALA A O 1
ATOM 7149 N N . LEU A 1 938 ? -17.899 16.883 -20.707 1.00 88.31 938 LEU A N 1
ATOM 7150 C CA . LEU A 1 938 ? -17.804 16.653 -22.149 1.00 88.31 938 LEU A CA 1
ATOM 7151 C C . LEU A 1 938 ? -19.168 16.701 -22.846 1.00 88.31 938 LEU A C 1
ATOM 7153 O O . LEU A 1 938 ? -19.210 16.698 -24.072 1.00 88.31 938 LEU A O 1
ATOM 7157 N N . GLU A 1 939 ? -20.257 16.748 -22.070 1.00 86.44 939 GLU A N 1
ATOM 7158 C CA . GLU A 1 939 ? -21.644 16.871 -22.543 1.00 86.44 939 GLU A CA 1
ATOM 7159 C C . GLU A 1 939 ? -22.058 15.777 -23.549 1.00 86.44 939 GLU A C 1
ATOM 7161 O O . GLU A 1 939 ? -22.950 15.967 -24.374 1.00 86.44 939 GLU A O 1
ATOM 7166 N N . ALA A 1 940 ? -21.431 14.598 -23.465 1.00 77.31 940 ALA A N 1
ATOM 7167 C CA . ALA A 1 940 ? -21.707 13.482 -24.359 1.00 77.31 940 ALA A CA 1
ATOM 7168 C C . ALA A 1 940 ? -23.119 12.922 -24.117 1.00 77.31 940 ALA A C 1
ATOM 7170 O O . ALA A 1 940 ? -23.471 12.544 -22.992 1.00 77.31 940 ALA A O 1
ATOM 7171 N N . LYS A 1 941 ? -23.922 12.826 -25.181 1.00 71.69 941 LYS A N 1
ATOM 7172 C CA . LYS A 1 941 ? -25.267 12.223 -25.157 1.00 71.69 941 LYS A CA 1
ATOM 7173 C C . LYS A 1 941 ? -25.258 10.823 -25.743 1.00 71.69 941 LYS A C 1
ATOM 7175 O O . LYS A 1 941 ? -26.080 10.002 -25.337 1.00 71.69 941 LYS A O 1
ATOM 7180 N N . CYS A 1 942 ? -24.333 10.528 -26.647 1.00 67.94 942 CYS A N 1
ATOM 7181 C CA . CYS A 1 942 ? -24.055 9.190 -27.128 1.00 67.94 942 CYS A CA 1
ATOM 7182 C C . CYS A 1 942 ? -22.545 8.936 -27.236 1.00 67.94 942 CYS A C 1
ATOM 7184 O O . CYS A 1 942 ? -21.721 9.844 -27.351 1.00 67.94 942 CYS A O 1
ATOM 7186 N N . ALA A 1 943 ? -22.172 7.663 -27.159 1.00 70.12 943 ALA A N 1
ATOM 7187 C CA . ALA A 1 943 ? -20.802 7.223 -27.386 1.00 70.12 943 ALA A CA 1
ATOM 7188 C C . ALA A 1 943 ? -20.800 5.845 -28.044 1.00 70.12 943 ALA A C 1
ATOM 7190 O O . ALA A 1 943 ? -21.680 5.021 -27.783 1.00 70.12 943 ALA A O 1
ATOM 7191 N N . LYS A 1 944 ? -19.801 5.579 -28.883 1.00 76.06 944 LYS A N 1
ATOM 7192 C CA . LYS A 1 944 ? -19.545 4.242 -29.425 1.00 76.06 944 LYS A CA 1
ATOM 7193 C C . LYS A 1 944 ? -18.430 3.587 -28.616 1.00 76.06 944 LYS A C 1
ATOM 7195 O O . LYS A 1 944 ? -17.368 4.184 -28.463 1.00 76.06 944 LYS A O 1
ATOM 7200 N N . ILE A 1 945 ? -18.630 2.367 -28.121 1.00 74.25 945 ILE A N 1
ATOM 7201 C CA . ILE A 1 945 ? -17.522 1.589 -27.553 1.00 74.25 945 ILE A CA 1
ATOM 7202 C C . ILE A 1 945 ? -16.748 0.968 -28.713 1.00 74.25 945 ILE A C 1
ATOM 7204 O O . ILE A 1 945 ? -17.247 0.066 -29.388 1.00 74.25 945 ILE A O 1
ATOM 7208 N N . VAL A 1 946 ? -15.541 1.464 -28.965 1.00 78.25 946 VAL A N 1
ATOM 7209 C CA . VAL A 1 946 ? -14.688 0.971 -30.059 1.00 78.25 946 VAL A CA 1
ATOM 7210 C C . VAL A 1 946 ? -13.913 -0.282 -29.651 1.00 78.25 946 VAL A C 1
ATOM 7212 O O . VAL A 1 946 ? -13.684 -1.166 -30.470 1.00 78.25 946 VAL A O 1
ATOM 7215 N N . GLY A 1 947 ? -13.605 -0.418 -28.361 1.00 76.50 947 GLY A N 1
ATOM 7216 C CA . GLY A 1 947 ? -12.940 -1.588 -27.801 1.00 76.50 947 GLY A CA 1
ATOM 7217 C C . GLY A 1 947 ? -12.480 -1.330 -26.375 1.00 76.50 947 GLY A C 1
ATOM 7218 O O . GLY A 1 947 ? -13.211 -0.730 -25.582 1.00 76.50 947 GLY A O 1
ATOM 7219 N N . GLN A 1 948 ? -11.281 -1.795 -26.034 1.00 81.25 948 GLN A N 1
ATOM 7220 C CA . GLN A 1 948 ? -10.718 -1.672 -24.691 1.00 81.25 948 GLN A CA 1
ATOM 7221 C C . GLN A 1 948 ? -9.283 -1.145 -24.760 1.00 81.25 948 GLN A C 1
ATOM 7223 O O . GLN A 1 948 ? -8.547 -1.565 -25.635 1.00 81.25 948 GLN A O 1
ATOM 7228 N N . ALA A 1 949 ? -8.883 -0.254 -23.853 1.00 83.00 949 ALA A N 1
ATOM 7229 C CA . ALA A 1 949 ? -7.494 0.219 -23.739 1.00 83.00 949 ALA A CA 1
ATOM 7230 C C . ALA A 1 949 ? -6.617 -0.739 -22.907 1.00 83.00 949 ALA A C 1
ATOM 7232 O O . ALA A 1 949 ? -5.401 -0.757 -23.025 1.00 83.00 949 ALA A O 1
ATOM 7233 N N . LEU A 1 950 ? -7.256 -1.541 -22.056 1.00 83.06 950 LEU A N 1
ATOM 7234 C CA . LEU A 1 950 ? -6.693 -2.649 -21.286 1.00 83.06 950 LEU A CA 1
ATOM 7235 C C . LEU A 1 950 ? -7.847 -3.619 -21.013 1.00 83.06 950 LEU A C 1
ATOM 7237 O O . LEU A 1 950 ? -9.007 -3.199 -21.018 1.00 83.06 950 LEU A O 1
ATOM 7241 N N . ALA A 1 951 ? -7.579 -4.896 -20.745 1.00 73.44 951 ALA A N 1
ATOM 7242 C CA . ALA A 1 951 ? -8.629 -5.845 -20.376 1.00 73.44 951 ALA A CA 1
ATOM 7243 C C . ALA A 1 951 ? -9.514 -5.285 -19.237 1.00 73.44 951 ALA A C 1
ATOM 7245 O O . ALA A 1 951 ? -9.051 -4.994 -18.137 1.00 73.44 951 ALA A O 1
ATOM 7246 N N . GLY A 1 952 ? -10.806 -5.083 -19.519 1.00 70.56 952 GLY A N 1
ATOM 7247 C CA . GLY A 1 952 ? -11.758 -4.495 -18.563 1.00 70.56 952 GLY A CA 1
ATOM 7248 C C . GLY A 1 952 ? -11.790 -2.958 -18.492 1.00 70.56 952 GLY A C 1
ATOM 7249 O O . GLY A 1 952 ? -12.620 -2.426 -17.755 1.00 70.56 952 GLY A O 1
ATOM 7250 N N . VAL A 1 953 ? -10.973 -2.245 -19.271 1.00 80.69 953 VAL A N 1
ATOM 7251 C CA . VAL A 1 953 ? -10.962 -0.776 -19.413 1.00 80.69 953 VAL A CA 1
ATOM 7252 C C . VAL A 1 953 ? -11.491 -0.408 -20.810 1.00 80.69 953 VAL A C 1
ATOM 7254 O O . VAL A 1 953 ? -10.783 -0.606 -21.791 1.00 80.69 953 VAL A O 1
ATOM 7257 N N . PRO A 1 954 ? -12.732 0.082 -20.958 1.00 77.31 954 PRO A N 1
ATOM 7258 C CA . PRO A 1 954 ? -13.375 0.328 -22.229 1.00 77.31 954 PRO A CA 1
ATOM 7259 C C . PRO A 1 954 ? -12.936 1.677 -22.798 1.00 77.31 954 PRO A C 1
ATOM 7261 O O . PRO A 1 954 ? -12.646 2.638 -22.077 1.00 77.31 954 PRO A O 1
ATOM 7264 N N . LEU A 1 955 ? -12.943 1.719 -24.119 1.00 84.94 955 LEU A N 1
ATOM 7265 C CA . LEU A 1 955 ? -12.531 2.850 -24.921 1.00 84.94 955 LEU A CA 1
ATOM 7266 C C . LEU A 1 955 ? -13.741 3.367 -25.687 1.00 84.94 955 LEU A C 1
ATOM 7268 O O . LEU A 1 955 ? -14.352 2.640 -26.477 1.00 84.94 955 LEU A O 1
ATOM 7272 N N . TRP A 1 956 ? -14.128 4.601 -25.394 1.00 86.38 956 TRP A N 1
ATOM 7273 C CA . TRP A 1 956 ? -15.285 5.250 -25.991 1.00 86.38 956 TRP A CA 1
ATOM 7274 C C . TRP A 1 956 ? -14.831 6.242 -27.048 1.00 86.38 956 TRP A C 1
ATOM 7276 O O . TRP A 1 956 ? -13.871 6.980 -26.853 1.00 86.38 956 TRP A O 1
ATOM 7286 N N . GLN A 1 957 ? -15.570 6.303 -28.142 1.00 83.31 957 GLN A N 1
ATOM 7287 C CA . GLN A 1 957 ? -15.506 7.395 -29.093 1.00 83.31 957 GLN A CA 1
ATOM 7288 C C . GLN A 1 957 ? -16.743 8.263 -28.880 1.00 83.31 957 GLN A C 1
ATOM 7290 O O . GLN A 1 957 ? -17.876 7.790 -29.025 1.00 83.31 957 GLN A O 1
ATOM 7295 N N . LEU A 1 958 ? -16.524 9.508 -28.459 1.00 82.56 958 LEU A N 1
ATOM 7296 C CA . LEU A 1 958 ? -17.607 10.439 -28.152 1.00 82.56 958 LEU A CA 1
ATOM 7297 C C . LEU A 1 958 ? -18.281 10.932 -29.436 1.00 82.56 958 LEU A C 1
ATOM 7299 O O . LEU A 1 958 ? -17.611 11.155 -30.451 1.00 82.56 958 LEU A O 1
ATOM 7303 N N . GLY A 1 959 ? -19.604 11.097 -29.379 1.00 75.38 959 GLY A N 1
ATOM 7304 C CA . GLY A 1 959 ? -20.411 11.557 -30.503 1.00 75.38 959 GLY A CA 1
ATOM 7305 C C . GLY A 1 959 ? -20.134 13.012 -30.922 1.00 75.38 959 GLY A C 1
ATOM 7306 O O . GLY A 1 959 ? -19.447 13.759 -30.210 1.00 75.38 959 GLY A O 1
ATOM 7307 N N . PRO A 1 960 ? -20.659 13.430 -32.091 1.00 78.81 960 PRO A N 1
ATOM 7308 C CA . PRO A 1 960 ? -20.480 14.777 -32.642 1.00 78.81 960 PRO A CA 1
ATOM 7309 C C . PRO A 1 960 ? -21.050 15.896 -31.762 1.00 78.81 960 PRO A C 1
ATOM 7311 O O . PRO A 1 960 ? -20.669 17.050 -31.920 1.00 78.81 960 PRO A O 1
ATOM 7314 N N . GLU A 1 961 ? -21.947 15.570 -30.838 1.00 79.50 961 GLU A N 1
ATOM 7315 C CA . GLU A 1 961 ? -22.567 16.503 -29.900 1.00 79.50 961 GLU A CA 1
ATOM 7316 C C . GLU A 1 961 ? -21.722 16.807 -28.655 1.00 79.50 961 GLU A C 1
ATOM 7318 O O . GLU A 1 961 ? -22.102 17.667 -27.866 1.00 79.50 961 GLU A O 1
ATOM 7323 N N . SER A 1 962 ? -20.612 16.092 -28.455 1.00 85.44 962 SER A N 1
ATOM 7324 C CA . SER A 1 962 ? -19.721 16.295 -27.309 1.00 85.44 962 SER A CA 1
ATOM 7325 C C . SER A 1 962 ? -18.769 17.481 -27.510 1.00 85.44 962 SER A C 1
ATOM 7327 O O . SER A 1 962 ? -18.500 17.901 -28.633 1.00 85.44 962 SER A O 1
ATOM 7329 N N . ARG A 1 963 ? -18.194 18.005 -26.421 1.00 81.69 963 ARG A N 1
ATOM 7330 C CA . ARG A 1 963 ? -17.243 19.137 -26.443 1.00 81.69 963 ARG A CA 1
ATOM 7331 C C . ARG A 1 963 ? -15.943 18.838 -27.206 1.00 81.69 963 ARG A C 1
ATOM 7333 O O . ARG A 1 963 ? -15.299 19.751 -27.718 1.00 81.69 963 ARG A O 1
ATOM 7340 N N . HIS A 1 964 ? -15.577 17.561 -27.320 1.00 83.12 964 HIS A N 1
ATOM 7341 C CA . HIS A 1 964 ? -14.432 17.097 -28.104 1.00 83.12 964 HIS A CA 1
ATOM 7342 C C . HIS A 1 964 ? -14.820 15.895 -28.981 1.00 83.12 964 HIS A C 1
ATOM 7344 O O . HIS A 1 964 ? -14.464 14.754 -28.665 1.00 83.12 964 HIS A O 1
ATOM 7350 N N . PRO A 1 965 ? -15.534 16.133 -30.097 1.00 81.19 965 PRO A N 1
ATOM 7351 C CA . PRO A 1 965 ? -16.006 15.073 -30.977 1.00 81.19 965 PRO A CA 1
ATOM 7352 C C . PRO A 1 965 ? -14.884 14.166 -31.466 1.00 81.19 965 PRO A C 1
ATOM 7354 O O . PRO A 1 965 ? -13.830 14.639 -31.903 1.00 81.19 965 PRO A O 1
ATOM 7357 N N . GLY A 1 966 ? -15.110 12.854 -31.409 1.00 76.56 966 GLY A N 1
ATOM 7358 C CA . GLY A 1 966 ? -14.153 11.859 -31.887 1.00 76.56 966 GLY A CA 1
ATOM 7359 C C . GLY A 1 966 ? -12.891 11.700 -31.035 1.00 76.56 966 GLY A C 1
ATOM 7360 O O . GLY A 1 966 ? -12.079 10.840 -31.365 1.00 76.56 966 GLY A O 1
ATOM 7361 N N . VAL A 1 967 ? -12.717 12.466 -29.946 1.00 86.25 967 VAL A N 1
ATOM 7362 C CA . VAL A 1 967 ? -11.612 12.233 -29.005 1.00 86.25 967 VAL A CA 1
ATOM 7363 C C . VAL A 1 967 ? -11.854 10.913 -28.261 1.00 86.25 967 VAL A C 1
ATOM 7365 O O . VAL A 1 967 ? -12.957 10.700 -27.741 1.00 86.25 967 VAL A O 1
ATOM 7368 N N . PRO A 1 968 ? -10.850 10.021 -28.197 1.00 89.19 968 PRO A N 1
ATOM 7369 C CA . PRO A 1 968 ? -10.952 8.788 -27.435 1.00 89.19 968 PRO A CA 1
ATOM 7370 C C . PRO A 1 968 ? -11.074 9.078 -25.940 1.00 89.19 968 PRO A C 1
ATOM 7372 O O . PRO A 1 968 ? -10.268 9.801 -25.348 1.00 89.19 968 PRO A O 1
ATOM 7375 N N . TYR A 1 969 ? -12.085 8.475 -25.331 1.00 91.00 969 TYR A N 1
ATOM 7376 C CA . TYR A 1 969 ? -12.409 8.600 -23.923 1.00 91.00 969 TYR A CA 1
ATOM 7377 C C . TYR A 1 969 ? -12.248 7.245 -23.226 1.00 91.00 969 TYR A C 1
ATOM 7379 O O . TYR A 1 969 ? -13.043 6.322 -23.412 1.00 91.00 969 TYR A O 1
ATOM 7387 N N . ILE A 1 970 ? -11.188 7.112 -22.434 1.00 91.25 970 ILE A N 1
ATOM 7388 C CA . ILE A 1 970 ? -10.836 5.903 -21.690 1.00 91.25 970 ILE A CA 1
ATOM 7389 C C . ILE A 1 970 ? -11.512 5.952 -20.320 1.00 91.25 970 ILE A C 1
ATOM 7391 O O . ILE A 1 970 ? -11.212 6.804 -19.477 1.00 91.25 970 ILE A O 1
ATOM 7395 N N . VAL A 1 971 ? -12.412 5.003 -20.068 1.00 86.19 971 VAL A N 1
ATOM 7396 C CA . VAL A 1 971 ? -13.180 4.935 -18.816 1.00 86.19 971 VAL A CA 1
ATOM 7397 C C . VAL A 1 971 ? -12.519 3.959 -17.857 1.00 86.19 971 VAL A C 1
ATOM 7399 O O . VAL A 1 971 ? -12.871 2.786 -17.794 1.00 86.19 971 VAL A O 1
ATOM 7402 N N . PHE A 1 972 ? -11.553 4.431 -17.077 1.00 86.75 972 PHE A N 1
ATOM 7403 C CA . PHE A 1 972 ? -10.804 3.570 -16.172 1.00 86.75 972 PHE A CA 1
ATOM 7404 C C . PHE A 1 972 ? -11.615 3.256 -14.898 1.00 86.75 972 PHE A C 1
ATOM 7406 O O . PHE A 1 972 ? -11.844 4.130 -14.054 1.00 86.75 972 PHE A O 1
ATOM 7413 N N . PRO A 1 973 ? -12.033 2.002 -14.669 1.00 75.88 973 PRO A N 1
ATOM 7414 C CA . PRO A 1 973 ? -12.879 1.676 -13.522 1.00 75.88 973 PRO A CA 1
ATOM 7415 C C . PRO A 1 973 ? -12.098 1.734 -12.211 1.00 75.88 973 PRO A C 1
ATOM 7417 O O . PRO A 1 973 ? -10.895 1.478 -12.167 1.00 75.88 973 PRO A O 1
ATOM 7420 N N . GLY A 1 974 ? -12.787 2.009 -11.102 1.00 67.75 974 GLY A N 1
ATOM 7421 C CA . GLY A 1 974 ? -12.138 2.081 -9.785 1.00 67.75 974 GLY A CA 1
ATOM 7422 C C . GLY A 1 974 ? -11.413 0.788 -9.382 1.00 67.75 974 GLY A C 1
ATOM 7423 O O . GLY A 1 974 ? -10.318 0.852 -8.842 1.00 67.75 974 GLY A O 1
ATOM 7424 N N . ASN A 1 975 ? -11.981 -0.377 -9.721 1.00 67.94 975 ASN A N 1
ATOM 7425 C CA . ASN A 1 975 ? -11.543 -1.675 -9.185 1.00 67.94 975 ASN A CA 1
ATOM 7426 C C . ASN A 1 975 ? -10.804 -2.575 -10.193 1.00 67.94 975 ASN A C 1
ATOM 7428 O O . ASN A 1 975 ? -10.495 -3.720 -9.865 1.00 67.94 975 ASN A O 1
ATOM 7432 N N . VAL A 1 976 ? -10.543 -2.090 -11.409 1.00 71.12 976 VAL A N 1
ATOM 7433 C CA . VAL A 1 976 ? -9.921 -2.875 -12.493 1.00 71.12 976 VAL A CA 1
ATOM 7434 C C . VAL A 1 976 ? -8.402 -2.667 -12.516 1.00 71.12 976 VAL A C 1
ATOM 7436 O O . VAL A 1 976 ? -7.921 -1.584 -12.174 1.00 71.12 976 VAL A O 1
ATOM 7439 N N . GLY A 1 977 ? -7.671 -3.712 -12.913 1.00 71.56 977 GLY A N 1
ATOM 7440 C CA . GLY A 1 977 ? -6.208 -3.720 -13.024 1.00 71.56 977 GLY A CA 1
ATOM 7441 C C . GLY A 1 977 ? -5.480 -3.978 -11.701 1.00 71.56 977 GLY A C 1
ATOM 7442 O O . GLY A 1 977 ? -6.090 -3.917 -10.632 1.00 71.56 977 GLY A O 1
ATOM 7443 N N . ASP A 1 978 ? -4.189 -4.281 -11.775 1.00 76.44 978 ASP A N 1
ATOM 7444 C CA . ASP A 1 978 ? -3.261 -4.336 -10.636 1.00 76.44 978 ASP A CA 1
ATOM 7445 C C . ASP A 1 978 ? -2.697 -2.931 -10.322 1.00 76.44 978 ASP A C 1
ATOM 7447 O O . ASP A 1 978 ? -3.237 -1.927 -10.794 1.00 76.44 978 ASP A O 1
ATOM 7451 N N . SER A 1 979 ? -1.647 -2.815 -9.504 1.00 80.56 979 SER A N 1
ATOM 7452 C CA . SER A 1 979 ? -1.028 -1.513 -9.204 1.00 80.56 979 SER A CA 1
ATOM 7453 C C . SER A 1 979 ? -0.378 -0.844 -10.423 1.00 80.56 979 SER A C 1
ATOM 7455 O O . SER A 1 979 ? -0.304 0.382 -10.451 1.00 80.56 979 SER A O 1
ATOM 7457 N N . LYS A 1 980 ? 0.038 -1.600 -11.446 1.00 84.50 980 LYS A N 1
ATOM 7458 C CA . LYS A 1 980 ? 0.752 -1.087 -12.629 1.00 84.50 980 LYS A CA 1
ATOM 7459 C C . LYS A 1 980 ? -0.178 -0.728 -13.783 1.00 84.50 980 LYS A C 1
ATOM 7461 O O . LYS A 1 980 ? 0.160 0.142 -14.580 1.00 84.50 980 LYS A O 1
ATOM 7466 N N . ALA A 1 981 ? -1.380 -1.294 -13.822 1.00 85.88 981 ALA A N 1
ATOM 7467 C CA . ALA A 1 981 ? -2.344 -1.141 -14.911 1.00 85.88 981 ALA A CA 1
ATOM 7468 C C . ALA A 1 981 ? -2.611 0.310 -15.362 1.00 85.88 981 ALA A C 1
ATOM 7470 O O . ALA A 1 981 ? -2.795 0.570 -16.548 1.00 85.88 981 ALA A O 1
ATOM 7471 N N . LEU A 1 982 ? -2.656 1.281 -14.437 1.00 90.56 982 LEU A N 1
ATOM 7472 C CA . LEU A 1 982 ? -2.833 2.689 -14.818 1.00 90.56 982 LEU A CA 1
ATOM 7473 C C . LEU A 1 982 ? -1.591 3.245 -15.530 1.00 90.56 982 LEU A C 1
ATOM 7475 O O . LEU A 1 982 ? -1.733 3.961 -16.518 1.00 90.56 982 LEU A O 1
ATOM 7479 N N . ALA A 1 983 ? -0.394 2.903 -15.049 1.00 88.75 983 ALA A N 1
ATOM 7480 C CA . ALA A 1 983 ? 0.867 3.287 -15.674 1.00 88.75 983 ALA A CA 1
ATOM 7481 C C . ALA A 1 983 ? 1.030 2.643 -17.057 1.00 88.75 983 ALA A C 1
ATOM 7483 O O . ALA A 1 983 ? 1.456 3.317 -17.986 1.00 88.75 983 ALA A O 1
ATOM 7484 N N . GLU A 1 984 ? 0.626 1.383 -17.224 1.00 89.06 984 GLU A N 1
ATOM 7485 C CA . GLU A 1 984 ? 0.670 0.674 -18.511 1.00 89.06 984 GLU A CA 1
ATOM 7486 C C . GLU A 1 984 ? -0.214 1.331 -19.576 1.00 89.06 984 GLU A C 1
ATOM 7488 O O . GLU A 1 984 ? 0.232 1.551 -20.704 1.00 89.06 984 GLU A O 1
ATOM 7493 N N . VAL A 1 985 ? -1.448 1.707 -19.217 1.00 89.19 985 VAL A N 1
ATOM 7494 C CA . VAL A 1 985 ? -2.338 2.425 -20.142 1.00 89.19 985 VAL A CA 1
ATOM 7495 C C . VAL A 1 985 ? -1.757 3.793 -20.481 1.00 89.19 985 VAL A C 1
ATOM 7497 O O . VAL A 1 985 ? -1.711 4.158 -21.646 1.00 89.19 985 VAL A O 1
ATOM 7500 N N . VAL A 1 986 ? -1.264 4.553 -19.500 1.00 89.75 986 VAL A N 1
ATOM 7501 C CA . VAL A 1 986 ? -0.685 5.874 -19.795 1.00 89.75 986 VAL A CA 1
ATOM 7502 C C . VAL A 1 986 ? 0.577 5.755 -20.654 1.00 89.75 986 VAL A C 1
ATOM 7504 O O . VAL A 1 986 ? 0.727 6.538 -21.579 1.00 89.75 986 VAL A O 1
ATOM 7507 N N . LYS A 1 987 ? 1.444 4.762 -20.426 1.00 85.38 987 LYS A N 1
ATOM 7508 C CA . LYS A 1 987 ? 2.645 4.523 -21.246 1.00 85.38 987 LYS A CA 1
ATOM 7509 C C . LYS A 1 987 ? 2.315 4.123 -22.678 1.00 85.38 987 LYS A C 1
ATOM 7511 O O . LYS A 1 987 ? 2.901 4.668 -23.600 1.00 85.38 987 LYS A O 1
ATOM 7516 N N . SER A 1 988 ? 1.369 3.205 -22.865 1.00 82.44 988 SER A N 1
ATOM 7517 C CA . SER A 1 988 ? 0.942 2.771 -24.206 1.00 82.44 988 SER A CA 1
ATOM 7518 C C . SER A 1 988 ? 0.186 3.855 -24.979 1.00 82.44 988 SER A C 1
ATOM 7520 O O . SER A 1 988 ? 0.109 3.790 -26.201 1.00 82.44 988 SER A O 1
ATOM 7522 N N . TRP A 1 989 ? -0.358 4.856 -24.278 1.00 84.06 989 TRP A N 1
ATOM 7523 C CA . TRP A 1 989 ? -1.059 6.001 -24.867 1.00 84.06 989 TRP A CA 1
ATOM 7524 C C . TRP A 1 989 ? -0.235 7.297 -24.887 1.00 84.06 989 TRP A C 1
ATOM 7526 O O . TRP A 1 989 ? -0.676 8.308 -25.456 1.00 84.06 989 TRP A O 1
ATOM 7536 N N . ALA A 1 990 ? 0.956 7.283 -24.286 1.00 75.06 990 ALA A N 1
ATOM 7537 C CA . ALA A 1 990 ? 1.923 8.366 -24.368 1.00 75.06 990 ALA A CA 1
ATOM 7538 C C . ALA A 1 990 ? 2.424 8.500 -25.812 1.00 75.06 990 ALA A C 1
ATOM 7540 O O . ALA A 1 990 ? 2.339 7.565 -26.608 1.00 75.06 990 ALA A O 1
ATOM 7541 N N . ARG A 1 991 ? 2.932 9.684 -26.175 1.00 68.31 991 ARG A N 1
ATOM 7542 C CA . ARG A 1 991 ? 3.637 9.822 -27.457 1.00 68.31 991 ARG A CA 1
ATOM 7543 C C . ARG A 1 991 ? 4.858 8.891 -27.440 1.00 68.31 991 ARG A C 1
ATOM 7545 O O . ARG A 1 991 ? 5.403 8.678 -26.352 1.00 68.31 991 ARG A O 1
ATOM 7552 N N . PRO A 1 992 ? 5.298 8.379 -28.603 1.00 55.88 992 PRO A N 1
ATOM 7553 C CA . PRO A 1 992 ? 6.586 7.715 -28.702 1.00 55.88 992 PRO A CA 1
ATOM 7554 C C . PRO A 1 992 ? 7.630 8.625 -28.060 1.00 55.88 992 PRO A C 1
ATOM 7556 O O . PRO A 1 992 ? 7.805 9.773 -28.467 1.00 55.88 992 PRO A O 1
ATOM 7559 N N . VAL A 1 993 ? 8.240 8.149 -26.979 1.00 53.19 993 VAL A N 1
ATOM 7560 C CA . VAL A 1 993 ? 9.424 8.796 -26.424 1.00 53.19 993 VAL A CA 1
ATOM 7561 C C . VAL A 1 993 ? 10.501 8.679 -27.500 1.00 53.19 993 VAL A C 1
ATOM 7563 O O . VAL A 1 993 ? 10.533 7.663 -28.200 1.00 53.19 993 VAL A O 1
ATOM 7566 N N . ARG A 1 994 ? 11.345 9.712 -27.646 1.00 55.50 994 ARG A N 1
ATOM 7567 C CA . ARG A 1 994 ? 12.634 9.649 -28.359 1.00 55.50 994 ARG A CA 1
ATOM 7568 C C . ARG A 1 994 ? 13.171 8.216 -28.272 1.00 55.50 994 ARG A C 1
ATOM 7570 O O . ARG A 1 994 ? 13.302 7.708 -27.154 1.00 55.50 994 ARG A O 1
ATOM 7577 N N . LEU A 1 995 ? 13.396 7.552 -29.416 1.00 55.06 995 LEU A N 1
ATOM 7578 C CA . LEU A 1 995 ? 14.033 6.232 -29.405 1.00 55.06 995 LEU A CA 1
ATOM 7579 C C . LEU A 1 995 ? 15.287 6.352 -28.548 1.00 55.06 995 LEU A C 1
ATOM 7581 O O . LEU A 1 995 ? 16.044 7.312 -28.680 1.00 55.06 995 LEU A O 1
ATOM 7585 N N . SER A 1 996 ? 15.446 5.419 -27.618 1.00 57.16 996 SER A N 1
ATOM 7586 C CA . SER A 1 996 ? 16.364 5.581 -26.493 1.00 57.16 996 SER A CA 1
ATOM 7587 C C . SER A 1 996 ? 17.840 5.624 -26.908 1.00 57.16 996 SER A C 1
ATOM 7589 O O . SER A 1 996 ? 18.692 5.963 -26.092 1.00 57.16 996 SER A O 1
ATOM 7591 N N . SER A 1 997 ? 18.145 5.291 -28.169 1.00 77.69 997 SER A N 1
ATOM 7592 C CA . SER A 1 997 ? 19.481 5.377 -28.758 1.00 77.69 997 SER A CA 1
ATOM 7593 C C . SER A 1 997 ? 19.444 5.375 -30.294 1.00 77.69 997 SER A C 1
ATOM 7595 O O . SER A 1 997 ? 18.564 4.760 -30.906 1.00 77.69 997 SER A O 1
ATOM 7597 N N . THR A 1 998 ? 20.463 5.968 -30.932 1.00 84.56 998 THR A N 1
ATOM 7598 C CA . THR A 1 998 ? 20.719 5.837 -32.386 1.00 84.56 998 THR A CA 1
ATOM 7599 C C . THR A 1 998 ? 20.819 4.367 -32.816 1.00 84.56 998 THR A C 1
ATOM 7601 O O . THR A 1 998 ? 20.351 3.994 -33.889 1.00 84.56 998 THR A O 1
ATOM 7604 N N . LYS A 1 999 ? 21.328 3.494 -31.939 1.00 83.38 999 LYS A N 1
ATOM 7605 C CA . LYS A 1 999 ? 21.424 2.047 -32.171 1.00 83.38 999 LYS A CA 1
ATOM 7606 C C . LYS A 1 999 ? 20.060 1.391 -32.402 1.00 83.38 999 LYS A C 1
ATOM 7608 O O . LYS A 1 999 ? 19.904 0.603 -33.329 1.00 83.38 999 LYS A O 1
ATOM 7613 N N . GLU A 1 1000 ? 19.063 1.721 -31.582 1.00 81.00 1000 GLU A N 1
ATOM 7614 C CA . GLU A 1 1000 ? 17.697 1.198 -31.725 1.00 81.00 1000 GLU A CA 1
ATOM 7615 C C . GLU A 1 1000 ? 17.037 1.691 -33.021 1.00 81.00 1000 GLU A C 1
ATOM 7617 O O . GLU A 1 1000 ? 16.369 0.925 -33.719 1.00 81.00 1000 GLU A O 1
ATOM 7622 N N . LEU A 1 1001 ? 17.285 2.954 -33.374 1.00 82.62 1001 LEU A N 1
ATOM 7623 C CA . LEU A 1 1001 ? 16.809 3.561 -34.612 1.00 82.62 1001 LEU A CA 1
ATOM 7624 C C . LEU A 1 1001 ? 17.349 2.819 -35.851 1.00 82.62 1001 LEU A C 1
ATOM 7626 O O . LEU A 1 1001 ? 16.575 2.513 -36.761 1.00 82.62 1001 LEU A O 1
ATOM 7630 N N . LEU A 1 1002 ? 18.636 2.458 -35.861 1.00 79.00 1002 LEU A N 1
ATOM 7631 C CA . LEU A 1 1002 ? 19.260 1.708 -36.958 1.00 79.00 1002 LEU A CA 1
ATOM 7632 C C . LEU A 1 1002 ? 18.849 0.226 -36.994 1.00 79.00 1002 LEU A C 1
ATOM 7634 O O . LEU A 1 1002 ? 18.595 -0.301 -38.075 1.00 79.00 1002 LEU A O 1
ATOM 7638 N N . LEU A 1 1003 ? 18.686 -0.434 -35.841 1.00 76.50 1003 LEU A N 1
ATOM 7639 C CA . LEU A 1 1003 ? 18.160 -1.810 -35.772 1.00 76.50 1003 LEU A CA 1
ATOM 7640 C C . LEU A 1 1003 ? 16.734 -1.913 -36.337 1.00 76.50 1003 LEU A C 1
ATOM 7642 O O . LEU A 1 1003 ? 16.375 -2.908 -36.970 1.00 76.50 1003 LEU A O 1
ATOM 7646 N N . ASN A 1 1004 ? 15.900 -0.897 -36.104 1.00 73.81 1004 ASN A N 1
ATOM 7647 C CA . ASN A 1 1004 ? 14.552 -0.845 -36.670 1.00 73.81 1004 ASN A CA 1
ATOM 7648 C C . ASN A 1 1004 ? 14.584 -0.649 -38.191 1.00 73.81 1004 ASN A C 1
ATOM 7650 O O . ASN A 1 1004 ? 13.792 -1.275 -38.894 1.00 73.81 1004 ASN A O 1
ATOM 7654 N N . ALA A 1 1005 ? 15.533 0.143 -38.697 1.00 72.38 1005 ALA A N 1
ATOM 7655 C CA . ALA A 1 1005 ? 15.768 0.303 -40.130 1.00 72.38 1005 ALA A CA 1
ATOM 7656 C C . ALA A 1 1005 ? 16.242 -0.999 -40.790 1.00 72.38 1005 ALA A C 1
ATOM 7658 O O . ALA A 1 1005 ? 15.729 -1.383 -41.841 1.00 72.38 1005 ALA A O 1
ATOM 7659 N N . GLU A 1 1006 ? 17.140 -1.735 -40.131 1.00 65.81 1006 GLU A N 1
ATOM 7660 C CA . GLU A 1 1006 ? 17.592 -3.059 -40.564 1.00 65.81 1006 GLU A CA 1
ATOM 7661 C C . GLU A 1 1006 ? 16.429 -4.058 -40.654 1.00 65.81 1006 GLU A C 1
ATOM 7663 O O . GLU A 1 1006 ? 16.209 -4.651 -41.711 1.00 65.81 1006 GLU A O 1
ATOM 7668 N N . LYS A 1 1007 ? 15.626 -4.187 -39.587 1.00 66.38 1007 LYS A N 1
ATOM 7669 C CA . LYS A 1 1007 ? 14.432 -5.056 -39.566 1.00 66.38 1007 LYS A CA 1
ATOM 7670 C C . LYS A 1 1007 ? 13.380 -4.641 -40.591 1.00 66.38 1007 LYS A C 1
ATOM 7672 O O . LYS A 1 1007 ? 12.696 -5.497 -41.144 1.00 66.38 1007 LYS A O 1
ATOM 7677 N N . GLY A 1 1008 ? 13.217 -3.336 -40.795 1.00 64.44 1008 GLY A N 1
ATOM 7678 C CA . GLY A 1 1008 ? 12.235 -2.758 -41.706 1.00 64.44 1008 GLY A CA 1
ATOM 7679 C C . GLY A 1 1008 ? 12.689 -2.702 -43.163 1.00 64.44 1008 GLY A C 1
ATOM 7680 O O . GLY A 1 1008 ? 11.889 -2.325 -44.014 1.00 64.44 1008 GLY A O 1
ATOM 7681 N N . GLY A 1 1009 ? 13.944 -3.052 -43.462 1.00 62.25 1009 GLY A N 1
ATOM 7682 C CA . GLY A 1 1009 ? 14.486 -3.018 -44.818 1.00 62.25 1009 GLY A CA 1
ATOM 7683 C C . GLY A 1 1009 ? 14.598 -1.612 -45.416 1.00 62.25 1009 GLY A C 1
ATOM 7684 O O . GLY A 1 1009 ? 14.625 -1.490 -46.634 1.00 62.25 1009 GLY A O 1
ATOM 7685 N N . TYR A 1 1010 ? 14.671 -0.564 -44.592 1.00 66.75 1010 TYR A N 1
ATOM 7686 C CA . TYR A 1 1010 ? 14.821 0.826 -45.037 1.00 66.75 1010 TYR A CA 1
ATOM 7687 C C . TYR A 1 1010 ? 16.124 1.431 -44.510 1.00 66.75 1010 TYR A C 1
ATOM 7689 O O . TYR A 1 1010 ? 16.847 0.814 -43.730 1.00 66.75 1010 TYR A O 1
ATOM 7697 N N . ALA A 1 1011 ? 16.448 2.643 -44.950 1.00 67.12 1011 ALA A N 1
ATOM 7698 C CA . ALA A 1 1011 ? 17.636 3.354 -44.501 1.00 67.12 1011 ALA A CA 1
ATOM 7699 C C . ALA A 1 1011 ? 17.282 4.680 -43.816 1.00 67.12 1011 ALA A C 1
ATOM 7701 O O . ALA A 1 1011 ? 16.217 5.248 -44.064 1.00 67.12 1011 ALA A O 1
ATOM 7702 N N . VAL A 1 1012 ? 18.189 5.185 -42.977 1.00 76.75 1012 VAL A N 1
ATOM 7703 C CA . VAL A 1 1012 ? 18.013 6.422 -42.192 1.00 76.75 1012 VAL A CA 1
ATOM 7704 C C . VAL A 1 1012 ? 18.932 7.513 -42.727 1.00 76.75 1012 VAL A C 1
ATOM 7706 O O . VAL A 1 1012 ? 20.033 7.225 -43.194 1.00 76.75 1012 VAL A O 1
ATOM 7709 N N . GLY A 1 1013 ? 18.429 8.747 -42.804 1.00 77.44 1013 GLY A N 1
ATOM 7710 C CA . GLY A 1 1013 ? 19.173 9.879 -43.356 1.00 77.44 1013 GLY A CA 1
ATOM 7711 C C . GLY A 1 1013 ? 19.803 10.673 -42.229 1.00 77.44 1013 GLY A C 1
ATOM 7712 O O . GLY A 1 1013 ? 19.109 10.973 -41.256 1.00 77.44 1013 GLY A O 1
ATOM 7713 N N . ALA A 1 1014 ? 21.087 10.984 -42.360 1.00 80.62 1014 ALA A N 1
ATOM 7714 C CA . ALA A 1 1014 ? 21.812 11.816 -41.415 1.00 80.62 1014 ALA A CA 1
ATOM 7715 C C . ALA A 1 1014 ? 22.184 13.146 -42.083 1.00 80.62 1014 ALA A C 1
ATOM 7717 O O . ALA A 1 1014 ? 22.700 13.155 -43.204 1.00 80.62 1014 ALA A O 1
ATOM 7718 N N . PHE A 1 1015 ? 21.826 14.252 -41.424 1.00 83.00 1015 PHE A N 1
ATOM 7719 C CA . PHE A 1 1015 ? 21.896 15.600 -41.983 1.00 83.00 1015 PHE A CA 1
ATOM 7720 C C . PHE A 1 1015 ? 22.649 16.530 -41.039 1.00 83.00 1015 PHE A C 1
ATOM 7722 O O . PHE A 1 1015 ? 22.235 16.728 -39.894 1.00 83.00 1015 PHE A O 1
ATOM 7729 N N . ASN A 1 1016 ? 23.720 17.142 -41.539 1.00 81.88 1016 ASN A N 1
ATOM 7730 C CA . ASN A 1 1016 ? 24.468 18.155 -40.805 1.00 81.88 1016 ASN A CA 1
ATOM 7731 C C . ASN A 1 1016 ? 23.652 19.451 -40.662 1.00 81.88 1016 ASN A C 1
ATOM 7733 O O . ASN A 1 1016 ? 23.166 20.009 -41.647 1.00 81.88 1016 ASN A O 1
ATOM 7737 N N . VAL A 1 1017 ? 23.511 19.938 -39.425 1.00 85.44 1017 VAL A N 1
ATOM 7738 C CA . VAL A 1 1017 ? 22.778 21.167 -39.089 1.00 85.44 1017 VAL A CA 1
ATOM 7739 C C . VAL A 1 1017 ? 23.690 22.203 -38.435 1.00 85.44 1017 VAL A C 1
ATOM 7741 O O . VAL A 1 1017 ? 24.485 21.901 -37.546 1.00 85.44 1017 VAL A O 1
ATOM 7744 N N . TYR A 1 1018 ? 23.551 23.457 -38.871 1.00 82.88 1018 TYR A N 1
ATOM 7745 C CA . TYR A 1 1018 ? 24.429 24.562 -38.463 1.00 82.88 1018 TYR A CA 1
ATOM 7746 C C . TYR A 1 1018 ? 23.705 25.651 -37.653 1.00 82.88 1018 TYR A C 1
ATOM 7748 O O . TYR A 1 1018 ? 24.354 26.461 -36.993 1.00 82.88 1018 TYR A O 1
ATOM 7756 N N . ASN A 1 1019 ? 22.369 25.680 -37.686 1.00 81.44 1019 ASN A N 1
ATOM 7757 C CA . ASN A 1 1019 ? 21.515 26.674 -37.032 1.00 81.44 1019 ASN A CA 1
ATOM 7758 C C . ASN A 1 1019 ? 20.108 26.107 -36.745 1.00 81.44 1019 ASN A C 1
ATOM 7760 O O . ASN A 1 1019 ? 19.803 24.964 -37.093 1.00 81.44 1019 ASN A O 1
ATOM 7764 N N . LEU A 1 1020 ? 19.249 26.906 -36.102 1.00 82.56 1020 LEU A N 1
ATOM 7765 C CA . LEU A 1 1020 ? 17.881 26.509 -35.750 1.00 82.56 1020 LEU A CA 1
ATOM 7766 C C . LEU A 1 1020 ? 17.018 26.242 -36.989 1.00 82.56 1020 LEU A C 1
ATOM 7768 O O . LEU A 1 1020 ? 16.220 25.311 -36.995 1.00 82.56 1020 LEU A O 1
ATOM 7772 N N . GLU A 1 1021 ? 17.202 27.018 -38.049 1.00 81.69 1021 GLU A N 1
ATOM 7773 C CA . GLU A 1 1021 ? 16.451 26.895 -39.295 1.00 81.69 1021 GLU A CA 1
ATOM 7774 C C . GLU A 1 1021 ? 16.701 25.549 -39.977 1.00 81.69 1021 GLU A C 1
ATOM 7776 O O . GLU A 1 1021 ? 15.750 24.910 -40.426 1.00 81.69 1021 GLU A O 1
ATOM 7781 N N . GLY A 1 1022 ? 17.957 25.094 -40.009 1.00 79.75 1022 GLY A N 1
ATOM 7782 C CA . GLY A 1 1022 ? 18.330 23.776 -40.516 1.00 79.75 1022 GLY A CA 1
ATOM 7783 C C . GLY A 1 1022 ? 17.740 22.648 -39.671 1.00 79.75 1022 GLY A C 1
ATOM 7784 O O . GLY A 1 1022 ? 17.212 21.686 -40.225 1.00 79.75 1022 GLY A O 1
ATOM 7785 N N . ILE A 1 1023 ? 17.742 22.798 -38.340 1.00 87.88 1023 ILE A N 1
ATOM 7786 C CA . ILE A 1 1023 ? 17.090 21.843 -37.427 1.00 87.88 1023 ILE A CA 1
ATOM 7787 C C . ILE A 1 1023 ? 15.596 21.739 -37.751 1.00 87.88 1023 ILE A C 1
ATOM 7789 O O . ILE A 1 1023 ? 15.081 20.642 -37.963 1.00 87.88 1023 ILE A O 1
ATOM 7793 N N . GLU A 1 1024 ? 14.894 22.870 -37.824 1.00 83.44 1024 GLU A N 1
ATOM 7794 C CA . GLU A 1 1024 ? 13.459 22.894 -38.113 1.00 83.44 1024 GLU A CA 1
ATOM 7795 C C . GLU A 1 1024 ? 13.134 22.369 -39.518 1.00 83.44 1024 GLU A C 1
ATOM 7797 O O . GLU A 1 1024 ? 12.101 21.724 -39.690 1.00 83.44 1024 GLU A O 1
ATOM 7802 N N . ALA A 1 1025 ? 13.994 22.618 -40.510 1.00 81.19 1025 ALA A N 1
ATOM 7803 C CA . ALA A 1 1025 ? 13.818 22.125 -41.874 1.00 81.19 1025 ALA A CA 1
ATOM 7804 C C . ALA A 1 1025 ? 13.951 20.597 -41.959 1.00 81.19 1025 ALA A C 1
ATOM 7806 O O . ALA A 1 1025 ? 13.076 19.953 -42.538 1.00 81.19 1025 ALA A O 1
ATOM 7807 N N . VAL A 1 1026 ? 14.984 20.013 -41.336 1.00 83.38 1026 VAL A N 1
ATOM 7808 C CA . VAL A 1 1026 ? 15.165 18.550 -41.287 1.00 83.38 1026 VAL A CA 1
ATOM 7809 C C . VAL A 1 1026 ? 13.993 17.888 -40.564 1.00 83.38 1026 VAL A C 1
ATOM 7811 O O . VAL A 1 1026 ? 13.444 16.907 -41.062 1.00 83.38 1026 VAL A O 1
ATOM 7814 N N . VAL A 1 1027 ? 13.582 18.429 -39.411 1.00 85.00 1027 VAL A N 1
ATOM 7815 C CA . VAL A 1 1027 ? 12.460 17.881 -38.632 1.00 85.00 1027 VAL A CA 1
ATOM 7816 C C . VAL A 1 1027 ? 11.161 17.958 -39.433 1.00 85.00 1027 VAL A C 1
ATOM 7818 O O . VAL A 1 1027 ? 10.464 16.956 -39.536 1.00 85.00 1027 VAL A O 1
ATOM 7821 N N . ALA A 1 1028 ? 10.848 19.104 -40.041 1.00 81.50 1028 ALA A N 1
ATOM 7822 C CA . ALA A 1 1028 ? 9.627 19.264 -40.829 1.00 81.50 1028 ALA A CA 1
ATOM 7823 C C . ALA A 1 1028 ? 9.578 18.307 -42.033 1.00 81.50 1028 ALA A C 1
ATOM 7825 O O . ALA A 1 1028 ? 8.560 17.641 -42.224 1.00 81.50 1028 ALA A O 1
ATOM 7826 N N . ALA A 1 1029 ? 10.682 18.166 -42.775 1.00 80.19 1029 ALA A N 1
ATOM 7827 C CA . ALA A 1 1029 ? 10.762 17.240 -43.904 1.00 80.19 1029 ALA A CA 1
ATOM 7828 C C . ALA A 1 1029 ? 10.604 15.775 -43.453 1.00 80.19 1029 ALA A C 1
ATOM 7830 O O . ALA A 1 1029 ? 9.851 15.011 -44.059 1.00 80.19 1029 ALA A O 1
ATOM 7831 N N . ALA A 1 1030 ? 11.245 15.397 -42.340 1.00 82.62 1030 ALA A N 1
ATOM 7832 C CA . ALA A 1 1030 ? 11.123 14.064 -41.751 1.00 82.62 1030 ALA A CA 1
ATOM 7833 C C . ALA A 1 1030 ? 9.678 13.755 -41.316 1.00 82.62 1030 ALA A C 1
ATOM 7835 O O . ALA A 1 1030 ? 9.160 12.663 -41.574 1.00 82.62 1030 ALA A O 1
ATOM 7836 N N . GLU A 1 1031 ? 9.003 14.720 -40.684 1.00 81.00 1031 GLU A N 1
ATOM 7837 C CA . GLU A 1 1031 ? 7.599 14.604 -40.286 1.00 81.00 1031 GLU A CA 1
ATOM 7838 C C . GLU A 1 1031 ? 6.655 14.501 -41.489 1.00 81.00 1031 GLU A C 1
ATOM 7840 O O . GLU A 1 1031 ? 5.716 13.701 -41.457 1.00 81.00 1031 GLU A O 1
ATOM 7845 N N . GLU A 1 1032 ? 6.883 15.274 -42.551 1.00 80.88 1032 GLU A N 1
ATOM 7846 C CA . GLU A 1 1032 ? 6.053 15.241 -43.760 1.00 80.88 1032 GLU A CA 1
ATOM 7847 C C . GLU A 1 1032 ? 6.174 13.894 -44.484 1.00 80.88 1032 GLU A C 1
ATOM 7849 O O . GLU A 1 1032 ? 5.158 13.270 -44.814 1.00 80.88 1032 GLU A O 1
ATOM 7854 N N . GLU A 1 1033 ? 7.399 13.379 -44.614 1.00 76.25 1033 GLU A N 1
ATOM 7855 C CA . GLU A 1 1033 ? 7.660 12.091 -45.264 1.00 76.25 1033 GLU A CA 1
ATOM 7856 C C . GLU A 1 1033 ? 7.351 10.869 -44.394 1.00 76.25 1033 GLU A C 1
ATOM 7858 O O . GLU A 1 1033 ? 7.266 9.743 -44.908 1.00 76.25 1033 GLU A O 1
ATOM 7863 N N . GLN A 1 1034 ? 7.102 11.086 -43.098 1.00 76.62 1034 GLN A N 1
ATOM 7864 C CA . GLN A 1 1034 ? 6.938 10.036 -42.088 1.00 76.62 1034 GLN A CA 1
ATOM 7865 C C . GLN A 1 1034 ? 8.181 9.129 -42.015 1.00 76.62 1034 GLN A C 1
ATOM 7867 O O . GLN A 1 1034 ? 8.064 7.908 -41.901 1.00 76.62 1034 GLN A O 1
ATOM 7872 N N . SER A 1 1035 ? 9.371 9.728 -42.109 1.00 77.31 1035 SER A N 1
ATOM 7873 C CA . SER A 1 1035 ? 10.662 9.032 -42.119 1.00 77.31 1035 SER A CA 1
ATOM 7874 C C . SER A 1 1035 ? 11.480 9.385 -40.873 1.00 77.31 1035 SER A C 1
ATOM 7876 O O . SER A 1 1035 ? 11.491 10.548 -40.474 1.00 77.31 1035 SER A O 1
ATOM 7878 N N . PRO A 1 1036 ? 12.210 8.434 -40.259 1.00 83.25 1036 PRO A N 1
ATOM 7879 C CA . PRO A 1 1036 ? 13.188 8.766 -39.227 1.00 83.25 1036 PRO A CA 1
ATOM 7880 C C . PRO A 1 1036 ? 14.390 9.530 -39.809 1.00 83.25 1036 PRO A C 1
ATOM 7882 O O . PRO A 1 1036 ? 14.727 9.365 -40.989 1.00 83.25 1036 PRO A O 1
ATOM 7885 N N . ALA A 1 1037 ? 15.059 10.324 -38.971 1.00 86.12 1037 ALA A N 1
ATOM 7886 C CA . ALA A 1 1037 ? 16.222 11.133 -39.353 1.00 86.12 1037 ALA A CA 1
ATOM 7887 C C . ALA A 1 1037 ? 17.249 11.270 -38.214 1.00 86.12 1037 ALA A C 1
ATOM 7889 O O . ALA A 1 1037 ? 16.923 11.080 -37.044 1.00 86.12 1037 ALA A O 1
ATOM 7890 N N . ILE A 1 1038 ? 18.490 11.620 -38.551 1.00 88.44 1038 ILE A N 1
ATOM 7891 C CA . ILE A 1 1038 ? 19.566 11.910 -37.594 1.00 88.44 1038 ILE A CA 1
ATOM 7892 C C . ILE A 1 1038 ? 20.027 13.353 -37.811 1.00 88.44 1038 ILE A C 1
ATOM 7894 O O . ILE A 1 1038 ? 20.419 13.723 -38.917 1.00 88.44 1038 ILE A O 1
ATOM 7898 N N . LEU A 1 1039 ? 19.980 14.166 -36.755 1.00 90.50 1039 LEU A N 1
ATOM 7899 C CA . LEU A 1 1039 ? 20.533 15.520 -36.736 1.00 90.50 1039 LEU A CA 1
ATOM 7900 C C . LEU A 1 1039 ? 22.018 15.441 -36.378 1.00 90.50 1039 LEU A C 1
ATOM 7902 O O . LEU A 1 1039 ? 22.357 15.079 -35.250 1.00 90.50 1039 LEU A O 1
ATOM 7906 N N . GLN A 1 1040 ? 22.898 15.776 -37.316 1.00 89.44 1040 GLN A N 1
ATOM 7907 C CA . GLN A 1 1040 ? 24.346 15.758 -37.117 1.00 89.44 1040 GLN A CA 1
ATOM 7908 C C . GLN A 1 1040 ? 24.880 17.156 -36.795 1.00 89.44 1040 GLN A C 1
ATOM 7910 O O . GLN A 1 1040 ? 24.476 18.149 -37.401 1.00 89.44 1040 GLN A O 1
ATOM 7915 N N . ILE A 1 1041 ? 25.794 17.240 -35.830 1.00 88.38 1041 ILE A N 1
ATOM 7916 C CA . ILE A 1 1041 ? 26.510 18.474 -35.499 1.00 88.38 1041 ILE A CA 1
ATOM 7917 C C . ILE A 1 1041 ? 27.997 18.247 -35.745 1.00 88.38 1041 ILE A C 1
ATOM 7919 O O . ILE A 1 1041 ? 28.627 17.452 -35.049 1.00 88.38 1041 ILE A O 1
ATOM 7923 N N . HIS A 1 1042 ? 28.554 18.995 -36.693 1.00 86.44 1042 HIS A N 1
ATOM 7924 C CA . HIS A 1 1042 ? 29.986 19.021 -36.979 1.00 86.44 1042 HIS A CA 1
ATOM 7925 C C . HIS A 1 1042 ? 30.748 19.933 -35.981 1.00 86.44 1042 HIS A C 1
ATOM 7927 O O . HIS A 1 1042 ? 30.192 20.952 -35.548 1.00 86.44 1042 HIS A O 1
ATOM 7933 N N . PRO A 1 1043 ? 32.032 19.670 -35.653 1.00 83.56 1043 PRO A N 1
ATOM 7934 C CA . PRO A 1 1043 ? 32.880 20.503 -34.794 1.00 83.56 1043 PRO A CA 1
ATOM 7935 C C . PRO A 1 1043 ? 32.827 22.006 -35.092 1.00 83.56 1043 PRO A C 1
ATOM 7937 O O . PRO A 1 1043 ? 32.780 22.842 -34.187 1.00 83.56 1043 PRO A O 1
ATOM 7940 N N . SER A 1 1044 ? 32.794 22.384 -36.374 1.00 80.19 1044 SER A N 1
ATOM 7941 C CA . SER A 1 1044 ? 32.689 23.793 -36.784 1.00 80.19 1044 SER A CA 1
ATOM 7942 C C . SER A 1 1044 ? 31.351 24.426 -36.385 1.00 80.19 1044 SER A C 1
ATOM 7944 O O . SER A 1 1044 ? 31.341 25.573 -35.932 1.00 80.19 1044 SER A O 1
ATOM 7946 N N . ALA A 1 1045 ? 30.247 23.680 -36.491 1.00 81.88 1045 ALA A N 1
ATOM 7947 C CA . ALA A 1 1045 ? 28.920 24.105 -36.060 1.00 81.88 1045 ALA A CA 1
ATOM 7948 C C . ALA A 1 1045 ? 28.851 24.213 -34.532 1.00 81.88 1045 ALA A C 1
ATOM 7950 O O . ALA A 1 1045 ? 28.374 25.219 -34.010 1.00 81.88 1045 ALA A O 1
ATOM 7951 N N . LEU A 1 1046 ? 29.411 23.237 -33.806 1.00 85.19 1046 LEU A N 1
ATOM 7952 C CA . LEU A 1 1046 ? 29.485 23.275 -32.343 1.00 85.19 1046 LEU A CA 1
ATOM 7953 C C . LEU A 1 1046 ? 30.312 24.469 -31.846 1.00 85.19 1046 LEU A C 1
ATOM 7955 O O . LEU A 1 1046 ? 29.926 25.133 -30.886 1.00 85.19 1046 LEU A O 1
ATOM 7959 N N . LYS A 1 1047 ? 31.416 24.802 -32.521 1.00 83.94 1047 LYS A N 1
ATOM 7960 C CA . LYS A 1 1047 ? 32.250 25.963 -32.179 1.00 83.94 1047 LYS A CA 1
ATOM 7961 C C . LYS A 1 1047 ? 31.524 27.300 -32.367 1.00 83.94 1047 LYS A C 1
ATOM 7963 O O . LYS A 1 1047 ? 31.811 28.241 -31.628 1.00 83.94 1047 LYS A O 1
ATOM 7968 N N . GLN A 1 1048 ? 30.622 27.399 -33.345 1.00 81.25 1048 GLN A N 1
ATOM 7969 C CA . GLN A 1 1048 ? 29.852 28.619 -33.617 1.00 81.25 1048 GLN A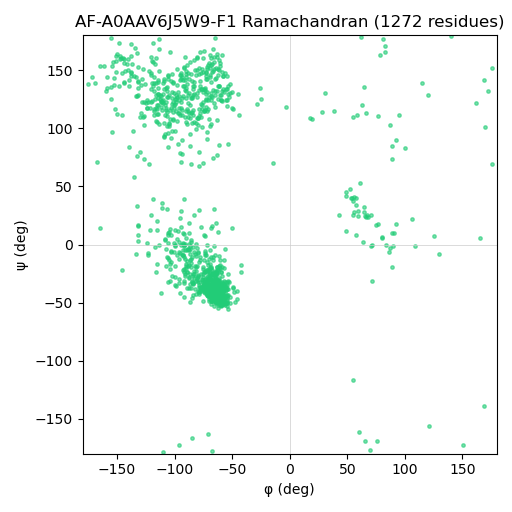 CA 1
ATOM 7970 C C . GLN A 1 1048 ? 28.568 28.708 -32.779 1.00 81.25 1048 GLN A C 1
ATOM 7972 O O . GLN A 1 1048 ? 28.319 29.732 -32.149 1.00 81.25 1048 GLN A O 1
ATOM 7977 N N . GLY A 1 1049 ? 27.762 27.644 -32.761 1.00 79.44 1049 GLY A N 1
ATOM 7978 C CA . GLY A 1 1049 ? 26.463 27.595 -32.086 1.00 79.44 1049 GLY A CA 1
ATOM 7979 C C . GLY A 1 1049 ? 26.526 27.223 -30.602 1.00 79.44 1049 GLY A C 1
ATOM 7980 O O . GLY A 1 1049 ? 25.596 27.521 -29.852 1.00 79.44 1049 GLY A O 1
ATOM 7981 N N . GLY A 1 1050 ? 27.622 26.603 -30.156 1.00 84.94 1050 GLY A N 1
ATOM 7982 C CA . GLY A 1 1050 ? 27.854 26.205 -28.768 1.00 84.94 1050 GLY A CA 1
ATOM 7983 C C . GLY A 1 1050 ? 26.818 25.220 -28.213 1.00 84.94 1050 GLY A C 1
ATOM 7984 O O . GLY A 1 1050 ? 26.056 24.586 -28.940 1.00 84.94 1050 GLY A O 1
ATOM 7985 N N . ILE A 1 1051 ? 26.762 25.135 -26.880 1.00 87.56 1051 ILE A N 1
ATOM 7986 C CA . ILE A 1 1051 ? 25.766 24.341 -26.135 1.00 87.56 1051 ILE A CA 1
ATOM 7987 C C . ILE A 1 1051 ? 24.309 24.679 -26.533 1.00 87.56 1051 ILE A C 1
ATOM 7989 O O . ILE A 1 1051 ? 23.508 23.747 -26.621 1.00 87.56 1051 ILE A O 1
ATOM 7993 N N . PRO A 1 1052 ? 23.926 25.948 -26.808 1.00 90.19 1052 PRO A N 1
ATOM 7994 C CA . PRO A 1 1052 ? 22.569 26.269 -27.252 1.00 90.19 1052 PRO A CA 1
ATOM 7995 C C . PRO A 1 1052 ? 22.125 25.514 -28.508 1.00 90.19 1052 PRO A C 1
ATOM 7997 O O . PRO A 1 1052 ? 20.994 25.036 -28.544 1.00 90.19 1052 PRO A O 1
ATOM 8000 N N . LEU A 1 1053 ? 23.005 25.348 -29.502 1.00 88.62 1053 LEU A N 1
ATOM 8001 C CA . LEU A 1 1053 ? 22.678 24.601 -30.721 1.00 88.62 1053 LEU A CA 1
ATOM 8002 C C . LEU A 1 1053 ? 22.376 23.128 -30.412 1.00 88.62 1053 LEU A C 1
ATOM 8004 O O . LEU A 1 1053 ? 21.384 22.587 -30.896 1.00 88.62 1053 LEU A O 1
ATOM 8008 N N . VAL A 1 1054 ? 23.177 22.506 -29.540 1.00 89.56 1054 VAL A N 1
ATOM 8009 C CA . VAL A 1 1054 ? 22.955 21.124 -29.083 1.00 89.56 1054 VAL A CA 1
ATOM 8010 C C . VAL A 1 1054 ? 21.607 20.997 -28.370 1.00 89.56 1054 VAL A C 1
ATOM 8012 O O . VAL A 1 1054 ? 20.826 20.093 -28.667 1.00 89.56 1054 VAL A O 1
ATOM 8015 N N . ALA A 1 1055 ? 21.291 21.937 -27.475 1.00 87.00 1055 ALA A N 1
ATOM 8016 C CA . ALA A 1 1055 ? 20.012 21.963 -26.772 1.00 87.00 1055 ALA A CA 1
ATOM 8017 C C . ALA A 1 1055 ? 18.823 22.132 -27.733 1.00 87.00 1055 ALA A C 1
ATOM 8019 O O . ALA A 1 1055 ? 17.792 21.489 -27.536 1.00 87.00 1055 ALA A O 1
ATOM 8020 N N . CYS A 1 1056 ? 18.964 22.941 -28.789 1.00 89.31 1056 CYS A N 1
ATOM 8021 C CA . CYS A 1 1056 ? 17.958 23.073 -29.843 1.00 89.31 1056 CYS A CA 1
ATOM 8022 C C . CYS A 1 1056 ? 17.748 21.758 -30.605 1.00 89.31 1056 CYS A C 1
ATOM 8024 O O . CYS A 1 1056 ? 16.597 21.365 -30.787 1.00 89.31 1056 CYS A O 1
ATOM 8026 N N . CYS A 1 1057 ? 18.815 21.049 -30.992 1.00 89.75 1057 CYS A N 1
ATOM 8027 C CA . CYS A 1 1057 ? 18.700 19.742 -31.651 1.00 89.75 1057 CYS A CA 1
ATOM 8028 C C . CYS A 1 1057 ? 17.966 18.727 -30.769 1.00 89.75 1057 CYS A C 1
ATOM 8030 O O . CYS A 1 1057 ? 17.035 18.071 -31.233 1.00 89.75 1057 CYS A O 1
ATOM 8032 N N . ILE A 1 1058 ? 18.342 18.630 -29.488 1.00 87.69 1058 ILE A N 1
ATOM 8033 C CA . ILE A 1 1058 ? 17.708 17.710 -28.532 1.00 87.69 1058 ILE A CA 1
ATOM 8034 C C . ILE A 1 1058 ? 16.232 18.077 -28.344 1.00 87.69 1058 ILE A C 1
ATOM 8036 O O . ILE A 1 1058 ? 15.360 17.218 -28.459 1.00 87.69 1058 ILE A O 1
ATOM 8040 N N . ALA A 1 1059 ? 15.929 19.357 -28.112 1.00 82.81 1059 ALA A N 1
ATOM 8041 C CA . ALA A 1 1059 ? 14.559 19.817 -27.906 1.00 82.81 1059 ALA A CA 1
ATOM 8042 C C . ALA A 1 1059 ? 13.675 19.622 -29.147 1.00 82.81 1059 ALA A C 1
ATOM 8044 O O . ALA A 1 1059 ? 12.483 19.345 -29.001 1.00 82.81 1059 ALA A O 1
ATOM 8045 N N . ALA A 1 1060 ? 14.231 19.772 -30.351 1.00 86.00 1060 ALA A N 1
ATOM 8046 C CA . ALA A 1 1060 ? 13.517 19.535 -31.600 1.00 86.00 1060 ALA A CA 1
ATOM 8047 C C . ALA A 1 1060 ? 13.272 18.035 -31.830 1.00 86.00 1060 ALA A C 1
ATOM 8049 O O . ALA A 1 1060 ? 12.145 17.643 -32.135 1.00 86.00 1060 ALA A O 1
ATOM 8050 N N . ALA A 1 1061 ? 14.278 17.191 -31.583 1.00 84.38 1061 ALA A N 1
ATOM 8051 C CA . ALA A 1 1061 ? 14.148 15.736 -31.644 1.00 84.38 1061 ALA A CA 1
ATOM 8052 C C . ALA A 1 1061 ? 13.093 15.199 -30.656 1.00 84.38 1061 ALA A C 1
ATOM 8054 O O . ALA A 1 1061 ? 12.311 14.319 -31.004 1.00 84.38 1061 ALA A O 1
ATOM 8055 N N . GLU A 1 1062 ? 13.004 15.762 -29.446 1.00 75.44 1062 GLU A N 1
ATOM 8056 C CA . GLU A 1 1062 ? 11.980 15.401 -28.450 1.00 75.44 1062 GLU A CA 1
ATOM 8057 C C . GLU A 1 1062 ? 10.551 15.830 -28.829 1.00 75.44 1062 GLU A C 1
ATOM 8059 O O . GLU A 1 1062 ? 9.576 15.274 -28.313 1.00 75.44 1062 GLU A O 1
ATOM 8064 N N . GLN A 1 1063 ? 10.406 16.858 -29.669 1.00 74.12 1063 GLN A N 1
ATOM 8065 C CA . GLN A 1 1063 ? 9.104 17.398 -30.077 1.00 74.12 1063 GLN A CA 1
ATOM 8066 C C . GLN A 1 1063 ? 8.559 16.758 -31.356 1.00 74.12 1063 GLN A C 1
ATOM 8068 O O . GLN A 1 1063 ? 7.333 16.767 -31.551 1.00 74.12 1063 GLN A O 1
ATOM 8073 N N . ALA A 1 1064 ? 9.448 16.199 -32.179 1.00 77.50 1064 ALA A N 1
ATOM 8074 C CA . ALA A 1 1064 ? 9.128 15.580 -33.455 1.00 77.50 1064 ALA A CA 1
ATOM 8075 C C . ALA A 1 1064 ? 8.118 14.428 -33.312 1.00 77.50 1064 ALA A C 1
ATOM 8077 O O . ALA A 1 1064 ? 8.095 13.691 -32.324 1.00 77.50 1064 ALA A O 1
ATOM 8078 N N . CYS A 1 1065 ? 7.247 14.265 -34.307 1.00 67.75 1065 CYS A N 1
ATOM 8079 C CA . CYS A 1 1065 ? 6.304 13.146 -34.393 1.00 67.75 1065 CYS A CA 1
ATOM 8080 C C . CYS A 1 1065 ? 6.879 11.893 -35.073 1.00 67.75 1065 CYS A C 1
ATOM 8082 O O . CYS A 1 1065 ? 6.200 10.866 -35.101 1.00 67.75 1065 CYS A O 1
ATOM 8084 N N . VAL A 1 1066 ? 8.116 11.964 -35.570 1.00 75.56 1066 VAL A N 1
ATOM 8085 C CA . VAL A 1 1066 ? 8.892 10.846 -36.125 1.00 75.56 1066 VAL A CA 1
ATOM 8086 C C . VAL A 1 1066 ? 10.168 10.629 -35.302 1.00 75.56 1066 VAL A C 1
ATOM 8088 O O . VAL A 1 1066 ? 10.611 11.561 -34.628 1.00 75.56 1066 VAL A O 1
ATOM 8091 N N . PRO A 1 1067 ? 10.779 9.429 -35.316 1.00 81.56 1067 PRO A N 1
ATOM 8092 C CA . PRO A 1 1067 ? 11.999 9.184 -34.553 1.00 81.56 1067 PRO A CA 1
ATOM 8093 C C . PRO A 1 1067 ? 13.180 10.014 -35.071 1.00 81.56 1067 PRO A C 1
ATOM 8095 O O . PRO A 1 1067 ? 13.565 9.881 -36.234 1.00 81.56 1067 PRO A O 1
ATOM 8098 N N . ILE A 1 1068 ? 13.765 10.836 -34.196 1.00 87.12 1068 ILE A N 1
ATOM 8099 C CA . ILE A 1 1068 ? 14.949 11.649 -34.491 1.00 87.12 1068 ILE A CA 1
ATOM 8100 C C . ILE A 1 1068 ? 15.986 11.483 -33.376 1.00 87.12 1068 ILE A C 1
ATOM 8102 O O . ILE A 1 1068 ? 15.635 11.539 -32.196 1.00 87.12 1068 ILE A O 1
ATOM 8106 N N . THR A 1 1069 ? 17.254 11.289 -33.745 1.00 90.62 1069 THR A N 1
ATOM 8107 C CA . THR A 1 1069 ? 18.395 11.279 -32.810 1.00 90.62 1069 THR A CA 1
ATOM 8108 C C . THR A 1 1069 ? 19.412 12.362 -33.156 1.00 90.62 1069 THR A C 1
ATOM 8110 O O . THR A 1 1069 ? 19.407 12.906 -34.261 1.00 90.62 1069 THR A O 1
ATOM 8113 N N . VAL A 1 1070 ? 20.265 12.710 -32.192 1.00 91.44 1070 VAL A N 1
ATOM 8114 C CA . VAL A 1 1070 ? 21.302 13.741 -32.325 1.00 91.44 1070 VAL A CA 1
ATOM 8115 C C . VAL A 1 1070 ? 22.682 13.089 -32.293 1.00 91.44 1070 VAL A C 1
ATOM 8117 O O . VAL A 1 1070 ? 23.033 12.399 -31.332 1.00 91.44 1070 VAL A O 1
ATOM 8120 N N . HIS A 1 1071 ? 23.477 13.326 -33.331 1.00 91.25 1071 HIS A N 1
ATOM 8121 C CA . HIS A 1 1071 ? 24.786 12.720 -33.546 1.00 91.25 1071 HIS A CA 1
ATOM 8122 C C . HIS A 1 1071 ? 25.885 13.790 -33.617 1.00 91.25 1071 HIS A C 1
ATOM 8124 O O . HIS A 1 1071 ? 25.692 14.847 -34.216 1.00 91.25 1071 HIS A O 1
ATOM 8130 N N . PHE A 1 1072 ? 27.039 13.527 -33.004 1.00 91.44 1072 PHE A N 1
ATOM 8131 C CA . PHE A 1 1072 ? 28.222 14.379 -33.145 1.00 91.44 1072 PHE A CA 1
ATOM 8132 C C . PHE A 1 1072 ? 29.161 13.812 -34.210 1.00 91.44 1072 PHE A C 1
ATOM 8134 O O . PHE A 1 1072 ? 29.720 12.737 -34.011 1.00 91.44 1072 PHE A O 1
ATOM 8141 N N . ASP A 1 1073 ? 29.309 14.532 -35.316 1.00 86.38 1073 ASP A N 1
ATOM 8142 C CA . ASP A 1 1073 ? 29.972 14.070 -36.540 1.00 86.38 1073 ASP A CA 1
ATOM 8143 C C . ASP A 1 1073 ? 31.453 14.494 -36.560 1.00 86.38 1073 ASP A C 1
ATOM 8145 O O . ASP A 1 1073 ? 31.766 15.596 -36.122 1.00 86.38 1073 ASP A O 1
ATOM 8149 N N . HIS A 1 1074 ? 32.375 13.663 -37.058 1.00 81.88 1074 HIS A N 1
ATOM 8150 C CA . HIS A 1 1074 ? 33.813 13.987 -37.207 1.00 81.88 1074 HIS A CA 1
ATOM 8151 C C . HIS A 1 1074 ? 34.561 14.515 -35.957 1.00 81.88 1074 HIS A C 1
ATOM 8153 O O . HIS A 1 1074 ? 35.325 15.487 -36.014 1.00 81.88 1074 HIS A O 1
ATOM 8159 N N . GLY A 1 1075 ? 34.414 13.864 -34.801 1.00 82.00 1075 GLY A N 1
ATOM 8160 C CA . GLY A 1 1075 ? 35.179 14.224 -33.605 1.00 82.00 1075 GLY A CA 1
ATOM 8161 C C . GLY A 1 1075 ? 36.675 13.909 -33.732 1.00 82.00 1075 GLY A C 1
ATOM 8162 O O . GLY A 1 1075 ? 37.093 12.761 -33.573 1.00 82.00 1075 GLY A O 1
ATOM 8163 N N . ASN A 1 1076 ? 37.500 14.936 -33.957 1.00 81.38 1076 ASN A N 1
ATOM 8164 C CA . ASN A 1 1076 ? 38.932 14.780 -34.262 1.00 81.38 1076 ASN A CA 1
ATOM 8165 C C . ASN A 1 1076 ? 39.875 14.923 -33.052 1.00 81.38 1076 ASN A C 1
ATOM 8167 O O . ASN A 1 1076 ? 41.057 14.589 -33.147 1.00 81.38 1076 ASN A O 1
ATOM 8171 N N . SER A 1 1077 ? 39.383 15.422 -31.912 1.00 83.00 1077 SER A N 1
ATOM 8172 C CA . SER A 1 1077 ? 40.208 15.661 -30.729 1.00 83.00 1077 SER A CA 1
ATOM 8173 C C . SER A 1 1077 ? 39.654 14.976 -29.483 1.00 83.00 1077 SER A C 1
ATOM 8175 O O . SER A 1 1077 ? 38.463 15.031 -29.171 1.00 83.00 1077 SER A O 1
ATOM 8177 N N . LYS A 1 1078 ? 40.560 14.379 -28.699 1.00 82.50 1078 LYS A N 1
ATOM 8178 C CA . LYS A 1 1078 ? 40.219 13.674 -27.454 1.00 82.50 1078 LYS A CA 1
ATOM 8179 C C . LYS A 1 1078 ? 39.439 14.551 -26.472 1.00 82.50 1078 LYS A C 1
ATOM 8181 O O . LYS A 1 1078 ? 38.558 14.067 -25.774 1.00 82.50 1078 LYS A O 1
ATOM 8186 N N . ARG A 1 1079 ? 39.813 15.830 -26.382 1.00 83.69 1079 ARG A N 1
ATOM 8187 C CA . ARG A 1 1079 ? 39.193 16.787 -25.463 1.00 83.69 1079 ARG A CA 1
ATOM 8188 C C . ARG A 1 1079 ? 37.748 17.072 -25.864 1.00 83.69 1079 ARG A C 1
ATOM 8190 O O . ARG A 1 1079 ? 36.876 16.996 -25.011 1.00 83.69 1079 ARG A O 1
ATOM 8197 N N . GLU A 1 1080 ? 37.519 17.358 -27.140 1.00 84.06 1080 GLU A N 1
ATOM 8198 C CA . GLU A 1 1080 ? 36.192 17.661 -27.676 1.00 84.06 1080 GLU A CA 1
ATOM 8199 C C . GLU A 1 1080 ? 35.247 16.471 -27.535 1.00 84.06 1080 GLU A C 1
ATOM 8201 O O . GLU A 1 1080 ? 34.146 16.631 -27.022 1.00 84.06 1080 GLU A O 1
ATOM 8206 N N . LEU A 1 1081 ? 35.707 15.262 -27.871 1.00 86.62 1081 LEU A N 1
ATOM 8207 C CA . LEU A 1 1081 ? 34.908 14.050 -27.692 1.00 86.62 1081 LEU A CA 1
ATOM 8208 C C . LEU A 1 1081 ? 34.507 13.841 -26.227 1.00 86.62 1081 LEU A C 1
ATOM 8210 O O . LEU A 1 1081 ? 33.346 13.568 -25.954 1.00 86.62 1081 LEU A O 1
ATOM 8214 N N . VAL A 1 1082 ? 35.426 14.020 -25.271 1.00 86.50 1082 VAL A N 1
ATOM 8215 C CA . VAL A 1 1082 ? 35.098 13.899 -23.837 1.00 86.50 1082 VAL A CA 1
ATOM 8216 C C . VAL A 1 1082 ? 34.109 14.978 -23.383 1.00 86.50 1082 VAL A C 1
ATOM 8218 O O . VAL A 1 1082 ? 33.220 14.676 -22.592 1.00 86.50 1082 VAL A O 1
ATOM 8221 N N . GLU A 1 1083 ? 34.232 16.211 -23.879 1.00 84.56 1083 GLU A N 1
ATOM 8222 C CA . GLU A 1 1083 ? 33.283 17.293 -23.581 1.00 84.56 1083 GLU A CA 1
ATOM 8223 C C . GLU A 1 1083 ? 31.885 16.980 -24.155 1.00 84.56 1083 GLU A C 1
ATOM 8225 O O . GLU A 1 1083 ? 30.886 17.116 -23.451 1.00 84.56 1083 GLU A O 1
ATOM 8230 N N . VAL A 1 1084 ? 31.808 16.474 -25.388 1.00 86.38 1084 VAL A N 1
ATOM 8231 C CA . VAL A 1 1084 ? 30.564 16.106 -26.090 1.00 86.38 1084 VAL A CA 1
ATOM 8232 C C . VAL A 1 1084 ? 29.795 14.980 -25.395 1.00 86.38 1084 VAL A C 1
ATOM 8234 O O . VAL A 1 1084 ? 28.563 15.020 -25.360 1.00 86.38 1084 VAL A O 1
ATOM 8237 N N . LEU A 1 1085 ? 30.488 14.018 -24.774 1.00 85.69 1085 LEU A N 1
ATOM 8238 C CA . LEU A 1 1085 ? 29.860 12.938 -23.995 1.00 85.69 1085 LEU A CA 1
ATOM 8239 C C . LEU A 1 1085 ? 29.033 13.442 -22.791 1.00 85.69 1085 LEU A C 1
ATOM 8241 O O . LEU A 1 1085 ? 28.261 12.680 -22.204 1.00 85.69 1085 LEU A O 1
ATOM 8245 N N . GLU A 1 1086 ? 29.174 14.709 -22.399 1.00 85.06 1086 GLU A N 1
ATOM 8246 C CA . GLU A 1 1086 ? 28.382 15.337 -21.331 1.00 85.06 1086 GLU A CA 1
ATOM 8247 C C . GLU A 1 1086 ? 27.233 16.221 -21.853 1.00 85.06 1086 GLU A C 1
ATOM 8249 O O . GLU A 1 1086 ? 26.418 16.692 -21.061 1.00 85.06 1086 GLU A O 1
ATOM 8254 N N . LEU A 1 1087 ? 27.126 16.445 -23.170 1.00 84.94 1087 LEU A N 1
ATOM 8255 C CA . LEU A 1 1087 ? 26.197 17.423 -23.761 1.00 84.94 1087 LEU A CA 1
ATOM 8256 C C . LEU A 1 1087 ? 24.843 16.842 -24.211 1.00 84.94 1087 LEU A C 1
ATOM 8258 O O . LEU A 1 1087 ? 23.986 17.598 -24.664 1.00 84.94 1087 LEU A O 1
ATOM 8262 N N . GLY A 1 1088 ? 24.618 15.531 -24.055 1.00 81.56 1088 GLY A N 1
ATOM 8263 C CA . GLY A 1 1088 ? 23.312 14.889 -24.295 1.00 81.56 1088 GLY A CA 1
ATOM 8264 C C . GLY A 1 1088 ? 23.078 14.322 -25.705 1.00 81.56 1088 GLY A C 1
ATOM 8265 O O . GLY A 1 1088 ? 21.928 14.061 -26.073 1.00 81.56 1088 GLY A O 1
ATOM 8266 N N . PHE A 1 1089 ? 24.147 14.125 -26.481 1.00 89.38 1089 PHE A N 1
ATOM 8267 C CA . PHE A 1 1089 ? 24.119 13.420 -27.769 1.00 89.38 1089 PHE A CA 1
ATOM 8268 C C . PHE A 1 1089 ? 23.721 11.940 -27.613 1.00 89.38 1089 PHE A C 1
ATOM 8270 O O . PHE A 1 1089 ? 23.990 11.331 -26.580 1.00 89.38 1089 PHE A O 1
ATOM 8277 N N . ASP A 1 1090 ? 23.120 11.351 -28.651 1.00 89.38 1090 ASP A N 1
ATOM 8278 C CA . ASP A 1 1090 ? 22.765 9.918 -28.697 1.00 89.38 1090 ASP A CA 1
ATOM 8279 C C . ASP A 1 1090 ? 23.913 9.045 -29.230 1.00 89.38 1090 ASP A C 1
ATOM 8281 O O . ASP A 1 1090 ? 24.021 7.854 -28.919 1.00 89.38 1090 ASP A O 1
ATOM 8285 N N . SER A 1 1091 ? 24.765 9.634 -30.069 1.00 91.12 1091 SER A N 1
ATOM 8286 C CA . SER A 1 1091 ? 25.867 8.953 -30.749 1.00 91.12 1091 SER A CA 1
ATOM 8287 C C . SER A 1 1091 ? 26.988 9.919 -31.118 1.00 91.12 1091 SER A C 1
ATOM 8289 O O . SER A 1 1091 ? 26.737 11.110 -31.313 1.00 91.12 1091 SER A O 1
ATOM 8291 N N . VAL A 1 1092 ? 28.210 9.401 -31.235 1.00 92.25 1092 VAL A N 1
ATOM 8292 C CA . VAL A 1 1092 ? 29.398 10.173 -31.633 1.00 92.25 1092 VAL A CA 1
ATOM 8293 C C . VAL A 1 1092 ? 30.198 9.425 -32.692 1.00 92.25 1092 VAL A C 1
ATOM 8295 O O . VAL A 1 1092 ? 30.325 8.201 -32.616 1.00 92.25 1092 VAL A O 1
ATOM 8298 N N . MET A 1 1093 ? 30.777 10.167 -33.630 1.00 90.00 1093 MET A N 1
ATOM 8299 C CA . MET A 1 1093 ? 31.774 9.678 -34.570 1.00 90.00 1093 MET A CA 1
ATOM 8300 C C . MET A 1 1093 ? 33.180 10.048 -34.093 1.00 90.00 1093 MET A C 1
ATOM 8302 O O . MET A 1 1093 ? 33.492 11.217 -33.850 1.00 90.00 1093 MET A O 1
ATOM 8306 N N . VAL A 1 1094 ? 34.041 9.040 -33.962 1.00 89.25 1094 VAL A N 1
ATOM 8307 C CA . VAL A 1 1094 ? 35.454 9.185 -33.611 1.00 89.25 1094 VAL A CA 1
ATOM 8308 C C . VAL A 1 1094 ? 36.288 9.148 -34.885 1.00 89.25 1094 VAL A C 1
ATOM 8310 O O . VAL A 1 1094 ? 36.498 8.090 -35.482 1.00 89.25 1094 VAL A O 1
ATOM 8313 N N . ASP A 1 1095 ? 36.798 10.311 -35.279 1.00 85.06 1095 ASP A N 1
ATOM 8314 C CA . ASP A 1 1095 ? 37.669 10.445 -36.442 1.00 85.06 1095 ASP A CA 1
ATOM 8315 C C . ASP A 1 1095 ? 39.143 10.367 -36.009 1.00 85.06 1095 ASP A C 1
ATOM 8317 O O . ASP A 1 1095 ? 39.796 11.358 -35.661 1.00 85.06 1095 ASP A O 1
ATOM 8321 N N . GLY A 1 1096 ? 39.667 9.139 -35.995 1.00 80.69 1096 GLY A N 1
ATOM 8322 C CA . GLY A 1 1096 ? 41.088 8.837 -35.809 1.00 80.69 1096 GLY A CA 1
ATOM 8323 C C . GLY A 1 1096 ? 41.835 8.601 -37.124 1.00 80.69 1096 GLY A C 1
ATOM 8324 O O . GLY A 1 1096 ? 42.975 8.138 -37.101 1.00 80.69 1096 GLY A O 1
ATOM 8325 N N . SER A 1 1097 ? 41.219 8.914 -38.267 1.00 76.12 1097 SER A N 1
ATOM 8326 C CA . SER A 1 1097 ? 41.679 8.536 -39.612 1.00 76.12 1097 SER A CA 1
ATOM 8327 C C . SER A 1 1097 ? 43.044 9.124 -40.012 1.00 76.12 1097 SER A C 1
ATOM 8329 O O . SER A 1 1097 ? 43.719 8.635 -40.920 1.00 76.12 1097 SER A O 1
ATOM 8331 N N . HIS A 1 1098 ? 43.472 10.180 -39.320 1.00 77.38 1098 HIS A N 1
ATOM 8332 C CA . HIS A 1 1098 ? 44.760 10.849 -39.485 1.00 77.38 1098 HIS A CA 1
ATOM 8333 C C . HIS A 1 1098 ? 45.904 10.200 -38.684 1.00 77.38 1098 HIS A C 1
ATOM 8335 O O . HIS A 1 1098 ? 47.064 10.579 -38.870 1.00 77.38 1098 HIS A O 1
ATOM 8341 N N . LEU A 1 1099 ? 45.598 9.265 -37.780 1.00 81.44 1099 LEU A N 1
ATOM 8342 C CA . LEU A 1 1099 ? 46.569 8.582 -36.928 1.00 81.44 1099 LEU A CA 1
ATOM 8343 C C . LEU A 1 1099 ? 47.070 7.283 -37.583 1.00 81.44 1099 LEU A C 1
ATOM 8345 O O . LEU A 1 1099 ? 46.336 6.648 -38.341 1.00 81.44 1099 LEU A O 1
ATOM 8349 N N . PRO A 1 1100 ? 48.295 6.825 -37.260 1.00 85.56 1100 PRO A N 1
ATOM 8350 C CA . PRO A 1 1100 ? 48.725 5.470 -37.592 1.00 85.56 1100 PRO A CA 1
ATOM 8351 C C . PRO A 1 1100 ? 47.738 4.426 -37.049 1.00 85.56 1100 PRO A C 1
ATOM 8353 O O . PRO A 1 1100 ? 47.227 4.582 -35.944 1.00 85.56 1100 PRO A O 1
ATOM 8356 N N . PHE A 1 1101 ? 47.520 3.323 -37.771 1.00 82.69 1101 PHE A N 1
ATOM 8357 C CA . PHE A 1 1101 ? 46.500 2.306 -37.453 1.00 82.69 1101 PHE A CA 1
ATOM 8358 C C . PHE A 1 1101 ? 46.457 1.869 -35.972 1.00 82.69 1101 PHE A C 1
ATOM 8360 O O . PHE A 1 1101 ? 45.400 1.879 -35.345 1.00 82.69 1101 PHE A O 1
ATOM 8367 N N . LYS A 1 1102 ? 47.614 1.565 -35.364 1.00 85.44 1102 LYS A N 1
ATOM 8368 C CA . LYS A 1 1102 ? 47.704 1.173 -33.940 1.00 85.44 1102 LYS A CA 1
ATOM 8369 C C . LYS A 1 1102 ? 47.318 2.294 -32.967 1.00 85.44 1102 LYS A C 1
ATOM 8371 O O . LYS A 1 1102 ? 46.746 2.030 -31.905 1.00 85.44 1102 LYS A O 1
ATOM 8376 N N . ASP A 1 1103 ? 47.633 3.533 -33.327 1.00 85.44 1103 ASP A N 1
ATOM 8377 C CA . ASP A 1 1103 ? 47.291 4.710 -32.533 1.00 85.44 1103 ASP A CA 1
ATOM 8378 C C . ASP A 1 1103 ? 45.802 5.040 -32.688 1.00 85.44 1103 ASP A C 1
ATOM 8380 O O . ASP A 1 1103 ? 45.161 5.366 -31.691 1.00 85.44 1103 ASP A O 1
ATOM 8384 N N . ASN A 1 1104 ? 45.228 4.855 -33.887 1.00 87.94 1104 ASN A N 1
ATOM 8385 C CA . ASN A 1 1104 ? 43.785 4.961 -34.124 1.00 87.94 1104 ASN A CA 1
ATOM 8386 C C . ASN A 1 1104 ? 43.012 3.927 -33.285 1.00 87.94 1104 ASN A C 1
ATOM 8388 O O . ASN A 1 1104 ? 42.082 4.298 -32.573 1.00 87.94 1104 ASN A O 1
ATOM 8392 N N . ILE A 1 1105 ? 43.447 2.658 -33.255 1.00 88.94 1105 ILE A N 1
ATOM 8393 C CA . ILE A 1 1105 ? 42.834 1.635 -32.385 1.00 88.94 1105 ILE A CA 1
ATOM 8394 C C . ILE A 1 1105 ? 42.848 2.091 -30.924 1.00 88.94 1105 ILE A C 1
ATOM 8396 O O . ILE A 1 1105 ? 41.820 2.081 -30.248 1.00 88.94 1105 ILE A O 1
ATOM 8400 N N . SER A 1 1106 ? 44.008 2.519 -30.426 1.00 88.50 1106 SER A N 1
ATOM 8401 C CA . SER A 1 1106 ? 44.160 2.935 -29.027 1.00 88.50 1106 SER A CA 1
ATOM 8402 C C . SER A 1 1106 ? 43.303 4.164 -28.690 1.00 88.50 1106 SER A C 1
ATOM 8404 O O . SER A 1 1106 ? 42.706 4.235 -27.612 1.00 88.50 1106 SER A O 1
ATOM 8406 N N . TYR A 1 1107 ? 43.227 5.122 -29.614 1.00 88.56 1107 TYR A N 1
ATOM 8407 C CA . TYR A 1 1107 ? 42.428 6.340 -29.507 1.00 88.56 1107 TYR A CA 1
ATOM 8408 C C . TYR A 1 1107 ? 40.924 6.038 -29.493 1.00 88.56 1107 TYR A C 1
ATOM 8410 O O . TYR A 1 1107 ? 40.224 6.416 -28.547 1.00 88.56 1107 TYR A O 1
ATOM 8418 N N . THR A 1 1108 ? 40.451 5.290 -30.486 1.00 90.81 1108 THR A N 1
ATOM 8419 C CA . THR A 1 1108 ? 39.042 4.933 -30.672 1.00 90.81 1108 THR A CA 1
ATOM 8420 C C . THR A 1 1108 ? 38.537 4.031 -29.551 1.00 90.81 1108 THR A C 1
ATOM 8422 O O . THR A 1 1108 ? 37.474 4.292 -28.989 1.00 90.81 1108 THR A O 1
ATOM 8425 N N . LYS A 1 1109 ? 39.335 3.048 -29.113 1.00 92.44 1109 LYS A N 1
ATOM 8426 C CA . LYS A 1 1109 ? 39.004 2.178 -27.973 1.00 92.44 1109 LYS A CA 1
ATOM 8427 C C . LYS A 1 1109 ? 38.771 2.961 -26.681 1.00 92.44 1109 LYS A C 1
ATOM 8429 O O . LYS A 1 1109 ? 37.861 2.649 -25.915 1.00 92.44 1109 LYS A O 1
ATOM 8434 N N . PHE A 1 1110 ? 39.592 3.982 -26.422 1.00 90.12 1110 PHE A N 1
ATOM 8435 C CA . PHE A 1 1110 ? 39.452 4.807 -25.223 1.00 90.12 1110 PHE A CA 1
ATOM 8436 C C . PHE A 1 1110 ? 38.128 5.584 -25.218 1.00 90.12 1110 PHE A C 1
ATOM 8438 O O . PHE A 1 1110 ? 37.453 5.630 -24.190 1.00 90.12 1110 PHE A O 1
ATOM 8445 N N . ILE A 1 1111 ? 37.752 6.184 -26.350 1.00 90.44 1111 ILE A N 1
ATOM 8446 C CA . ILE A 1 1111 ? 36.497 6.940 -26.457 1.00 90.44 1111 ILE A CA 1
ATOM 8447 C C . ILE A 1 1111 ? 35.287 6.002 -26.472 1.00 90.44 1111 ILE A C 1
ATOM 8449 O O . ILE A 1 1111 ? 34.313 6.284 -25.778 1.00 90.44 1111 ILE A O 1
ATOM 8453 N N . SER A 1 1112 ? 35.375 4.864 -27.168 1.00 90.75 1112 SER A N 1
ATOM 8454 C CA . SER A 1 1112 ? 34.332 3.831 -27.189 1.00 90.75 1112 SER A CA 1
ATOM 8455 C C . SER A 1 1112 ? 33.963 3.365 -25.781 1.00 90.75 1112 SER A C 1
ATOM 8457 O O . SER A 1 1112 ? 32.794 3.424 -25.401 1.00 90.75 1112 SER A O 1
ATOM 8459 N N . PHE A 1 1113 ? 34.960 3.053 -24.946 1.00 90.75 1113 PHE A N 1
ATOM 8460 C CA . PHE A 1 1113 ? 34.732 2.686 -23.547 1.00 90.75 1113 PHE A CA 1
ATOM 8461 C C . PHE A 1 1113 ? 33.960 3.762 -22.758 1.00 90.75 1113 PHE A C 1
ATOM 8463 O O . PHE A 1 1113 ? 33.036 3.445 -22.005 1.00 90.75 1113 PHE A O 1
ATOM 8470 N N . LEU A 1 1114 ? 34.318 5.040 -22.928 1.00 88.94 1114 LEU A N 1
ATOM 8471 C CA . LEU A 1 1114 ? 33.650 6.143 -22.231 1.00 88.94 1114 LEU A CA 1
ATOM 8472 C C . LEU A 1 1114 ? 32.219 6.362 -22.734 1.00 88.94 1114 LEU A C 1
ATOM 8474 O O . LEU A 1 1114 ? 31.305 6.506 -21.920 1.00 88.94 1114 LEU A O 1
ATOM 8478 N N . ALA A 1 1115 ? 32.007 6.347 -24.047 1.00 88.44 1115 ALA A N 1
ATOM 8479 C CA . ALA A 1 1115 ? 30.692 6.513 -24.660 1.00 88.44 1115 ALA A CA 1
ATOM 8480 C C . ALA A 1 1115 ? 29.728 5.379 -24.270 1.00 88.44 1115 ALA A C 1
ATOM 8482 O O . ALA A 1 1115 ? 28.592 5.633 -23.865 1.00 88.44 1115 ALA A O 1
ATOM 8483 N N . HIS A 1 1116 ? 30.203 4.131 -24.276 1.00 88.88 1116 HIS A N 1
ATOM 8484 C CA . HIS A 1 1116 ? 29.417 2.965 -23.862 1.00 88.88 1116 HIS A CA 1
ATOM 8485 C C . HIS A 1 1116 ? 29.013 3.013 -22.389 1.00 88.88 1116 HIS A C 1
ATOM 8487 O O . HIS A 1 1116 ? 27.892 2.628 -22.058 1.00 88.88 1116 HIS A O 1
ATOM 8493 N N . SER A 1 1117 ? 29.857 3.560 -21.504 1.00 86.56 1117 SER A N 1
ATOM 8494 C CA . SER A 1 1117 ? 29.489 3.771 -20.092 1.00 86.56 1117 SER A CA 1
ATOM 8495 C C . SER A 1 1117 ? 28.284 4.710 -19.909 1.00 86.56 1117 SER A C 1
ATOM 8497 O O . SER A 1 1117 ? 27.601 4.658 -18.886 1.00 86.56 1117 SER A O 1
ATOM 8499 N N . LYS A 1 1118 ? 27.992 5.527 -20.928 1.00 82.12 1118 LYS A N 1
ATOM 8500 C CA . LYS A 1 1118 ? 26.858 6.455 -21.012 1.00 82.12 1118 LYS A CA 1
ATOM 8501 C C . LYS A 1 1118 ? 25.748 5.966 -21.947 1.00 82.12 1118 LYS A C 1
ATOM 8503 O O . LYS A 1 1118 ? 24.821 6.716 -22.223 1.00 82.12 1118 LYS A O 1
ATOM 8508 N N . SER A 1 1119 ? 25.806 4.708 -22.397 1.00 83.19 1119 SER A N 1
ATOM 8509 C CA . SER A 1 1119 ? 24.853 4.116 -23.351 1.00 83.19 1119 SER A CA 1
ATOM 8510 C C . SER A 1 1119 ? 24.774 4.847 -24.703 1.00 83.19 1119 SER A C 1
ATOM 8512 O O . SER A 1 1119 ? 23.735 4.814 -25.357 1.00 83.19 1119 SER A O 1
ATOM 8514 N N . MET A 1 1120 ? 25.863 5.494 -25.131 1.00 87.38 1120 MET A N 1
ATOM 8515 C CA . MET A 1 1120 ? 25.954 6.174 -26.427 1.00 87.38 1120 MET A CA 1
ATOM 8516 C C . MET A 1 1120 ? 26.583 5.264 -27.482 1.00 87.38 1120 MET A C 1
ATOM 8518 O O . MET A 1 1120 ? 27.533 4.539 -27.190 1.00 87.38 1120 MET A O 1
ATOM 8522 N N . MET A 1 1121 ? 26.068 5.327 -28.710 1.00 89.06 1121 MET A N 1
ATOM 8523 C CA . MET A 1 1121 ? 26.608 4.573 -29.845 1.00 89.06 1121 MET A CA 1
ATOM 8524 C C . MET A 1 1121 ? 27.878 5.240 -30.386 1.00 89.06 1121 MET A C 1
ATOM 8526 O O . MET A 1 1121 ? 27.928 6.471 -30.481 1.00 89.06 1121 MET A O 1
ATOM 8530 N N . VAL A 1 1122 ? 28.874 4.438 -30.774 1.00 90.00 1122 VAL A N 1
ATOM 8531 C CA . VAL A 1 1122 ? 30.121 4.948 -31.367 1.00 90.00 1122 VAL A CA 1
ATOM 8532 C C . VAL A 1 1122 ? 30.285 4.504 -32.811 1.00 90.00 1122 VAL A C 1
ATOM 8534 O O . VAL A 1 1122 ? 30.378 3.310 -33.100 1.00 90.00 1122 VAL A O 1
ATOM 8537 N N . GLU A 1 1123 ? 30.361 5.499 -33.686 1.00 88.50 1123 GLU A N 1
ATOM 8538 C CA . GLU A 1 1123 ? 30.833 5.390 -35.062 1.00 88.50 1123 GLU A CA 1
ATOM 8539 C C . GLU A 1 1123 ? 32.327 5.729 -35.112 1.00 88.50 1123 GLU A C 1
ATOM 8541 O O . GLU A 1 1123 ? 32.798 6.576 -34.352 1.00 88.50 1123 GLU A O 1
ATOM 8546 N N . ALA A 1 1124 ? 33.101 5.061 -35.963 1.00 86.44 1124 ALA A N 1
ATOM 8547 C CA . ALA A 1 1124 ? 34.515 5.377 -36.139 1.00 86.44 1124 ALA A CA 1
ATOM 8548 C C . ALA A 1 1124 ? 34.980 5.216 -37.585 1.00 86.44 1124 ALA A C 1
ATOM 8550 O O . ALA A 1 1124 ? 34.407 4.448 -38.360 1.00 86.44 1124 ALA A O 1
ATOM 8551 N N . GLU A 1 1125 ? 36.059 5.921 -37.916 1.00 80.88 1125 GLU A N 1
ATOM 8552 C CA . GLU A 1 1125 ? 36.663 5.934 -39.248 1.00 80.88 1125 GLU A CA 1
ATOM 8553 C C . GLU A 1 1125 ? 38.049 5.267 -39.242 1.00 80.88 1125 GLU A C 1
ATOM 8555 O O . GLU A 1 1125 ? 38.922 5.584 -38.425 1.00 80.88 1125 GLU A O 1
ATOM 8560 N N . LEU A 1 1126 ? 38.255 4.323 -40.169 1.00 72.31 1126 LEU A N 1
ATOM 8561 C CA . LEU A 1 1126 ? 39.472 3.505 -40.252 1.00 72.31 1126 LEU A CA 1
ATOM 8562 C C . LEU A 1 1126 ? 40.626 4.185 -41.008 1.00 72.31 1126 LEU A C 1
ATOM 8564 O O . LEU A 1 1126 ? 41.788 3.861 -40.765 1.00 72.31 1126 LEU A O 1
ATOM 8568 N N . GLY A 1 1127 ? 40.331 5.121 -41.916 1.00 62.34 1127 GLY A N 1
ATOM 8569 C CA . GLY A 1 1127 ? 41.317 5.719 -42.818 1.00 62.34 1127 GLY A CA 1
ATOM 8570 C C . GLY A 1 1127 ? 40.815 6.998 -43.484 1.00 62.34 1127 GLY A C 1
ATOM 8571 O O . GLY A 1 1127 ? 39.619 7.207 -43.600 1.00 62.34 1127 GLY A O 1
ATOM 8572 N N . ARG A 1 1128 ? 41.750 7.877 -43.859 1.00 52.72 1128 ARG A N 1
ATOM 8573 C CA . ARG A 1 1128 ? 41.514 9.292 -44.192 1.00 52.72 1128 ARG A CA 1
ATOM 8574 C C . ARG A 1 1128 ? 40.604 9.485 -45.416 1.00 52.72 1128 ARG A C 1
ATOM 8576 O O . ARG A 1 1128 ? 41.082 9.383 -46.551 1.00 52.72 1128 ARG A O 1
ATOM 8583 N N . LEU A 1 1129 ? 39.357 9.911 -45.223 1.00 52.16 1129 LEU A N 1
ATOM 8584 C CA . LEU A 1 1129 ? 38.552 10.528 -46.283 1.00 52.16 1129 LEU A CA 1
ATOM 8585 C C . LEU A 1 1129 ? 38.965 12.003 -46.477 1.00 52.16 1129 LEU A C 1
ATOM 8587 O O . LEU A 1 1129 ? 38.228 12.933 -46.172 1.00 52.16 1129 LEU A O 1
ATOM 8591 N N . SER A 1 1130 ? 40.182 12.266 -46.966 1.00 39.50 1130 SER A N 1
ATOM 8592 C CA . SER A 1 1130 ? 40.612 13.651 -47.216 1.00 39.50 1130 SER A CA 1
ATOM 8593 C C . SER A 1 1130 ? 39.991 14.197 -48.507 1.00 39.50 1130 SER A C 1
ATOM 8595 O O . SER A 1 1130 ? 40.408 13.799 -49.599 1.00 39.50 1130 SER A O 1
ATOM 8597 N N . GLY A 1 1131 ? 39.054 15.134 -48.377 1.00 40.41 1131 GLY A N 1
ATOM 8598 C CA . GLY A 1 1131 ? 38.587 15.999 -49.456 1.00 40.41 1131 GLY A CA 1
ATOM 8599 C C . GLY A 1 1131 ? 39.113 17.424 -49.294 1.00 40.41 1131 GLY A C 1
ATOM 8600 O O . GLY A 1 1131 ? 38.570 18.180 -48.500 1.00 40.41 1131 GLY A O 1
ATOM 8601 N N . THR A 1 1132 ? 40.142 17.774 -50.064 1.00 33.06 1132 THR A N 1
ATOM 8602 C CA . THR A 1 1132 ? 40.294 19.060 -50.765 1.00 33.06 1132 THR A CA 1
ATOM 8603 C C . THR A 1 1132 ? 41.300 18.860 -51.900 1.00 33.06 1132 THR A C 1
ATOM 8605 O O . THR A 1 1132 ? 42.326 18.219 -51.698 1.00 33.06 1132 THR A O 1
ATOM 8608 N N . GLU A 1 1133 ? 40.903 19.345 -53.082 1.00 42.88 1133 GLU A N 1
ATOM 8609 C CA . GLU A 1 1133 ? 41.671 19.662 -54.299 1.00 42.88 1133 GLU A CA 1
ATOM 8610 C C . GLU A 1 1133 ? 43.077 19.049 -54.421 1.00 42.88 1133 GLU A C 1
ATOM 8612 O O . GLU A 1 1133 ? 43.978 19.488 -53.724 1.00 42.88 1133 GLU A O 1
ATOM 8617 N N . ASP A 1 1134 ? 43.255 18.065 -55.316 1.00 36.91 1134 ASP A N 1
ATOM 8618 C CA . ASP A 1 1134 ? 44.421 17.927 -56.213 1.00 36.91 1134 ASP A CA 1
ATOM 8619 C C . ASP A 1 1134 ? 44.335 16.617 -57.028 1.00 36.91 1134 ASP A C 1
ATOM 8621 O O . ASP A 1 1134 ? 43.713 15.639 -56.612 1.00 36.91 1134 ASP A O 1
ATOM 8625 N N . ASP A 1 1135 ? 44.938 16.616 -58.218 1.00 42.03 1135 ASP A N 1
ATOM 8626 C CA . ASP A 1 1135 ? 45.015 15.522 -59.195 1.00 42.03 1135 ASP A CA 1
ATOM 8627 C C . ASP A 1 1135 ? 45.561 14.196 -58.605 1.00 42.03 1135 ASP A C 1
ATOM 8629 O O . ASP A 1 1135 ? 46.755 13.900 -58.683 1.00 42.03 1135 ASP A O 1
ATOM 8633 N N . LEU A 1 1136 ? 44.694 13.365 -58.018 1.00 45.12 1136 LEU A N 1
ATOM 8634 C CA . LEU A 1 1136 ? 45.065 12.045 -57.485 1.00 45.12 1136 LEU A CA 1
ATOM 8635 C C . LEU A 1 1136 ? 45.204 11.004 -58.609 1.00 45.12 1136 LEU A C 1
ATOM 8637 O O . LEU A 1 1136 ? 44.354 10.909 -59.500 1.00 45.12 1136 LEU A O 1
ATOM 8641 N N . THR A 1 1137 ? 46.249 10.172 -58.556 1.00 48.03 1137 THR A N 1
ATOM 8642 C CA . THR A 1 1137 ? 46.407 9.039 -59.483 1.00 48.03 1137 THR A CA 1
ATOM 8643 C C . THR A 1 1137 ? 45.467 7.881 -59.110 1.00 48.03 1137 THR A C 1
ATOM 8645 O O . THR A 1 1137 ? 45.017 7.782 -57.971 1.00 48.03 1137 THR A O 1
ATOM 8648 N N . ILE A 1 1138 ? 45.179 6.956 -60.043 1.00 49.28 1138 ILE A N 1
ATOM 8649 C CA . ILE A 1 1138 ? 44.348 5.757 -59.768 1.00 49.28 1138 ILE A CA 1
ATOM 8650 C C . ILE A 1 1138 ? 44.907 4.955 -58.575 1.00 49.28 1138 ILE A C 1
ATOM 8652 O O . ILE A 1 1138 ? 44.139 4.461 -57.756 1.00 49.28 1138 ILE A O 1
ATOM 8656 N N . ALA A 1 1139 ? 46.234 4.907 -58.421 1.00 47.44 1139 ALA A N 1
ATOM 8657 C CA . ALA A 1 1139 ? 46.891 4.240 -57.299 1.00 47.44 1139 ALA A CA 1
ATOM 8658 C C . ALA A 1 1139 ? 46.643 4.943 -55.948 1.00 47.44 1139 ALA A C 1
ATOM 8660 O O . ALA A 1 1139 ? 46.491 4.269 -54.931 1.00 47.44 1139 ALA A O 1
ATOM 8661 N N . ASP A 1 1140 ? 46.539 6.277 -55.931 1.00 50.97 1140 ASP A N 1
ATOM 8662 C CA . ASP A 1 1140 ? 46.208 7.048 -54.722 1.00 50.97 1140 ASP A CA 1
ATOM 8663 C C . ASP A 1 1140 ? 44.726 6.926 -54.338 1.00 50.97 1140 ASP A C 1
ATOM 8665 O O . ASP A 1 1140 ? 44.365 7.134 -53.180 1.00 50.97 1140 ASP A O 1
ATOM 8669 N N . TYR A 1 1141 ? 43.863 6.605 -55.305 1.00 53.66 1141 TYR A N 1
ATOM 8670 C CA . TYR A 1 1141 ? 42.440 6.346 -55.090 1.00 53.66 1141 TYR A CA 1
ATOM 8671 C C . TYR A 1 1141 ? 42.196 4.913 -54.584 1.00 53.66 1141 TYR A C 1
ATOM 8673 O O . TYR A 1 1141 ? 41.450 4.716 -53.628 1.00 53.66 1141 TYR A O 1
ATOM 8681 N N . GLU A 1 1142 ? 42.877 3.917 -55.160 1.00 52.31 1142 GLU A N 1
ATOM 8682 C CA . GLU A 1 1142 ? 42.820 2.517 -54.706 1.00 52.31 1142 GLU A CA 1
ATOM 8683 C C . GLU A 1 1142 ? 43.489 2.316 -53.336 1.00 52.31 1142 GLU A C 1
ATOM 8685 O O . GLU A 1 1142 ? 42.975 1.568 -52.507 1.00 52.31 1142 GLU A O 1
ATOM 8690 N N . GLY A 1 1143 ? 44.574 3.041 -53.038 1.00 51.97 1143 GLY A N 1
ATOM 8691 C CA . GLY A 1 1143 ? 45.254 3.004 -51.735 1.00 51.97 1143 GLY A CA 1
ATOM 8692 C C . GLY A 1 1143 ? 44.473 3.630 -50.569 1.00 51.97 1143 GLY A C 1
ATOM 8693 O O . GLY A 1 1143 ? 44.938 3.573 -49.432 1.00 51.97 1143 GLY A O 1
ATOM 8694 N N . LYS A 1 1144 ? 43.307 4.236 -50.836 1.00 58.91 1144 LYS A N 1
ATOM 8695 C CA . LYS A 1 1144 ? 42.415 4.856 -49.837 1.00 58.91 1144 LYS A CA 1
ATOM 8696 C C . LYS A 1 1144 ? 41.156 4.031 -49.541 1.00 58.91 1144 LYS A C 1
ATOM 8698 O O . LYS A 1 1144 ? 40.327 4.474 -48.747 1.00 58.91 1144 LYS A O 1
ATOM 8703 N N . MET A 1 1145 ? 40.989 2.864 -50.167 1.00 66.38 1145 MET A N 1
ATOM 8704 C CA . MET A 1 1145 ? 39.868 1.963 -49.883 1.00 66.38 1145 MET A CA 1
ATOM 8705 C C . MET A 1 1145 ? 40.049 1.266 -48.529 1.00 66.38 1145 MET A C 1
ATOM 8707 O O . MET A 1 1145 ? 41.170 0.992 -48.099 1.00 66.38 1145 MET A O 1
ATOM 8711 N N . THR A 1 1146 ? 38.939 0.974 -47.853 1.00 70.88 1146 THR A N 1
ATOM 8712 C CA . THR A 1 1146 ? 38.949 0.231 -46.589 1.00 70.88 1146 THR A CA 1
ATOM 8713 C C . THR A 1 1146 ? 39.463 -1.193 -46.814 1.00 70.88 1146 THR A C 1
ATOM 8715 O O . THR A 1 1146 ? 38.850 -1.978 -47.533 1.00 70.88 1146 THR A O 1
ATOM 8718 N N . ASP A 1 1147 ? 40.577 -1.525 -46.163 1.00 73.31 1147 ASP A N 1
ATOM 8719 C CA . ASP A 1 1147 ? 41.118 -2.882 -46.084 1.00 73.31 1147 ASP A CA 1
ATOM 8720 C C . ASP A 1 1147 ? 40.245 -3.738 -45.146 1.00 73.31 1147 ASP A C 1
ATOM 8722 O O . ASP A 1 1147 ? 39.985 -3.358 -44.002 1.00 73.31 1147 ASP A O 1
ATOM 8726 N N . VAL A 1 1148 ? 39.767 -4.881 -45.650 1.00 71.44 1148 VAL A N 1
ATOM 8727 C CA . VAL A 1 1148 ? 38.818 -5.763 -44.950 1.00 71.44 1148 VAL A CA 1
ATOM 8728 C C . VAL A 1 1148 ? 39.449 -6.420 -43.719 1.00 71.44 1148 VAL A C 1
ATOM 8730 O O . VAL A 1 1148 ? 38.807 -6.481 -42.671 1.00 71.44 1148 VAL A O 1
ATOM 8733 N N . GLU A 1 1149 ? 40.708 -6.858 -43.805 1.00 72.56 1149 GLU A N 1
ATOM 8734 C CA . GLU A 1 1149 ? 41.411 -7.493 -42.682 1.00 72.56 1149 GLU A CA 1
ATOM 8735 C C . GLU A 1 1149 ? 41.699 -6.466 -41.577 1.00 72.56 1149 GLU A C 1
ATOM 8737 O O . GLU A 1 1149 ? 41.513 -6.737 -40.386 1.00 72.56 1149 GLU A O 1
ATOM 8742 N N . GLN A 1 1150 ? 42.082 -5.244 -41.962 1.00 77.62 1150 GLN A N 1
ATOM 8743 C CA . GLN A 1 1150 ? 42.266 -4.144 -41.012 1.00 77.62 1150 GLN A CA 1
ATOM 8744 C C . GLN A 1 1150 ? 40.945 -3.702 -40.373 1.00 77.62 1150 GLN A C 1
ATOM 8746 O O . GLN A 1 1150 ? 40.934 -3.358 -39.191 1.00 77.62 1150 GLN A O 1
ATOM 8751 N N . ALA A 1 1151 ? 39.833 -3.721 -41.114 1.00 77.50 1151 ALA A N 1
ATOM 8752 C CA . ALA A 1 1151 ? 38.511 -3.386 -40.588 1.00 77.50 1151 ALA A CA 1
ATOM 8753 C C . ALA A 1 1151 ? 38.034 -4.402 -39.542 1.00 77.50 1151 ALA A C 1
ATOM 8755 O O . ALA A 1 1151 ? 37.548 -3.995 -38.485 1.00 77.50 1151 ALA A O 1
ATOM 8756 N N . GLU A 1 1152 ? 38.228 -5.702 -39.792 1.00 77.56 1152 GLU A N 1
ATOM 8757 C CA . GLU A 1 1152 ? 37.947 -6.763 -38.814 1.00 77.56 1152 GLU A CA 1
ATOM 8758 C C . GLU A 1 1152 ? 38.745 -6.566 -37.528 1.00 77.56 1152 GLU A C 1
ATOM 8760 O O . GLU A 1 1152 ? 38.175 -6.532 -36.433 1.00 77.56 1152 GLU A O 1
ATOM 8765 N N . GLN A 1 1153 ? 40.060 -6.376 -37.661 1.00 82.50 1153 GLN A N 1
ATOM 8766 C CA . GLN A 1 1153 ? 40.930 -6.145 -36.514 1.00 82.50 1153 GLN A CA 1
ATOM 8767 C C . GLN A 1 1153 ? 40.515 -4.887 -35.737 1.00 82.50 1153 GLN A C 1
ATOM 8769 O O . GLN A 1 1153 ? 40.477 -4.894 -34.505 1.00 82.50 1153 GLN A O 1
ATOM 8774 N N . PHE A 1 1154 ? 40.185 -3.805 -36.438 1.00 84.88 1154 PHE A N 1
ATOM 8775 C CA . PHE A 1 1154 ? 39.809 -2.545 -35.812 1.00 84.88 1154 PHE A CA 1
ATOM 8776 C C . PHE A 1 1154 ? 38.499 -2.652 -35.041 1.00 84.88 1154 PHE A C 1
ATOM 8778 O O . PHE A 1 1154 ? 38.438 -2.199 -33.899 1.00 84.88 1154 PHE A O 1
ATOM 8785 N N . ILE A 1 1155 ? 37.476 -3.288 -35.611 1.00 83.75 1155 ILE A N 1
ATOM 8786 C CA . ILE A 1 1155 ? 36.196 -3.525 -34.934 1.00 83.75 1155 ILE A CA 1
ATOM 8787 C C . ILE A 1 1155 ? 36.412 -4.327 -33.644 1.00 83.75 1155 ILE A C 1
ATOM 8789 O O . ILE A 1 1155 ? 35.937 -3.927 -32.578 1.00 83.75 1155 ILE A O 1
ATOM 8793 N N . ASP A 1 1156 ? 37.173 -5.419 -33.723 1.00 81.88 1156 ASP A N 1
ATOM 8794 C CA . ASP A 1 1156 ? 37.389 -6.323 -32.592 1.00 81.88 1156 ASP A CA 1
ATOM 8795 C C . ASP A 1 1156 ? 38.208 -5.685 -31.467 1.00 81.88 1156 ASP A C 1
ATOM 8797 O O . ASP A 1 1156 ? 37.930 -5.905 -30.283 1.00 81.88 1156 ASP A O 1
ATOM 8801 N N . GLU A 1 1157 ? 39.206 -4.873 -31.811 1.00 87.25 1157 GLU A N 1
ATOM 8802 C CA . GLU A 1 1157 ? 40.062 -4.241 -30.814 1.00 87.25 1157 GLU A CA 1
ATOM 8803 C C . GLU A 1 1157 ? 39.449 -2.981 -30.192 1.00 87.25 1157 GLU A C 1
ATOM 8805 O O . GLU A 1 1157 ? 39.729 -2.700 -29.016 1.00 87.25 1157 GLU A O 1
ATOM 8810 N N . THR A 1 1158 ? 38.630 -2.236 -30.942 1.00 87.81 1158 THR A N 1
ATOM 8811 C CA . THR A 1 1158 ? 38.038 -0.961 -30.497 1.00 87.81 1158 THR A CA 1
ATOM 8812 C C . THR A 1 1158 ? 36.670 -1.110 -29.846 1.00 87.81 1158 THR A C 1
ATOM 8814 O O . THR A 1 1158 ? 36.374 -0.340 -28.934 1.00 87.81 1158 THR A O 1
ATOM 8817 N N . GLY A 1 1159 ? 35.868 -2.097 -30.259 1.00 85.56 1159 GLY A N 1
ATOM 8818 C CA . GLY A 1 1159 ? 34.518 -2.320 -29.738 1.00 85.56 1159 GLY A CA 1
ATOM 8819 C C . GLY A 1 1159 ? 33.452 -1.359 -30.275 1.00 85.56 1159 GLY A C 1
ATOM 8820 O O . GLY A 1 1159 ? 32.401 -1.241 -29.661 1.00 85.56 1159 GLY A O 1
ATOM 8821 N N . ILE A 1 1160 ? 33.699 -0.660 -31.383 1.00 87.44 1160 ILE A N 1
ATOM 8822 C CA . ILE A 1 1160 ? 32.750 0.282 -32.006 1.00 87.44 1160 ILE A CA 1
ATOM 8823 C C . ILE A 1 1160 ? 31.435 -0.383 -32.449 1.00 87.44 1160 ILE A C 1
ATOM 8825 O O . ILE A 1 1160 ? 31.395 -1.574 -32.754 1.00 87.44 1160 ILE A O 1
ATOM 8829 N N . ASP A 1 1161 ? 30.355 0.401 -32.513 1.00 85.00 1161 ASP A N 1
ATOM 8830 C CA . ASP A 1 1161 ? 29.033 -0.060 -32.969 1.00 85.00 1161 ASP A CA 1
ATOM 8831 C C . ASP A 1 1161 ? 28.820 0.156 -34.477 1.00 85.00 1161 ASP A C 1
ATOM 8833 O O . ASP A 1 1161 ? 27.941 -0.459 -35.087 1.00 85.00 1161 ASP A O 1
ATOM 8837 N N . ALA A 1 1162 ? 29.590 1.069 -35.066 1.00 83.12 1162 ALA A N 1
ATOM 8838 C CA . ALA A 1 1162 ? 29.458 1.516 -36.441 1.00 83.12 1162 ALA A CA 1
ATOM 8839 C C . ALA A 1 1162 ? 30.826 1.809 -37.062 1.00 83.12 1162 ALA A C 1
ATOM 8841 O O . ALA A 1 1162 ? 31.682 2.415 -36.414 1.00 83.12 1162 ALA A O 1
ATOM 8842 N N . LEU A 1 1163 ? 31.011 1.414 -38.322 1.00 82.12 1163 LEU A N 1
ATOM 8843 C CA . LEU A 1 1163 ? 32.221 1.700 -39.087 1.00 82.12 1163 LEU A CA 1
ATOM 8844 C C . LEU A 1 1163 ? 31.885 2.510 -40.345 1.00 82.12 1163 LEU A C 1
ATOM 8846 O O . LEU A 1 1163 ? 31.117 2.061 -41.205 1.00 82.12 1163 LEU A O 1
ATOM 8850 N N . ALA A 1 1164 ? 32.515 3.676 -40.468 1.00 76.62 1164 ALA A N 1
ATOM 8851 C CA . ALA A 1 1164 ? 32.543 4.448 -41.700 1.00 76.62 1164 ALA A CA 1
ATOM 8852 C C . ALA A 1 1164 ? 33.538 3.799 -42.675 1.00 76.62 1164 ALA A C 1
ATOM 8854 O O . ALA A 1 1164 ? 34.735 3.698 -42.388 1.00 76.62 1164 ALA A O 1
ATOM 8855 N N . VAL A 1 1165 ? 33.033 3.319 -43.815 1.00 71.38 1165 VAL A N 1
ATOM 8856 C CA . VAL A 1 1165 ? 33.826 2.599 -44.823 1.00 71.38 1165 VAL A CA 1
ATOM 8857 C C . VAL A 1 1165 ? 34.022 3.438 -46.083 1.00 71.38 1165 VAL A C 1
ATOM 8859 O O . VAL A 1 1165 ? 33.117 4.142 -46.535 1.00 71.38 1165 VAL A O 1
ATOM 8862 N N . CYS A 1 1166 ? 35.214 3.335 -46.668 1.00 69.56 1166 CYS A N 1
ATOM 8863 C CA . CYS A 1 1166 ? 35.586 3.937 -47.940 1.00 69.56 1166 CYS A CA 1
ATOM 8864 C C . CYS A 1 1166 ? 35.633 2.847 -49.020 1.00 69.56 1166 CYS A C 1
ATOM 8866 O O . CYS A 1 1166 ? 36.573 2.056 -49.087 1.00 69.56 1166 CYS A O 1
ATOM 8868 N N . ILE A 1 1167 ? 34.618 2.806 -49.878 1.00 65.56 1167 ILE A N 1
ATOM 8869 C CA . ILE A 1 1167 ? 34.493 1.879 -51.019 1.00 65.56 1167 ILE A CA 1
ATOM 8870 C C . ILE A 1 1167 ? 34.523 2.618 -52.369 1.00 65.56 1167 ILE A C 1
ATOM 8872 O O . ILE A 1 1167 ? 34.022 2.116 -53.377 1.00 65.56 1167 ILE A O 1
ATOM 8876 N N . GLY A 1 1168 ? 35.064 3.841 -52.378 1.00 58.19 1168 GLY A N 1
ATOM 8877 C CA . GLY A 1 1168 ? 35.008 4.789 -53.501 1.00 58.19 1168 GLY A CA 1
ATOM 8878 C C . GLY A 1 1168 ? 34.083 5.995 -53.263 1.00 58.19 1168 GLY A C 1
ATOM 8879 O O . GLY A 1 1168 ? 33.984 6.883 -54.110 1.00 58.19 1168 GLY A O 1
ATOM 8880 N N . ASN A 1 1169 ? 33.414 6.062 -52.109 1.00 59.97 1169 ASN A N 1
ATOM 8881 C CA . ASN A 1 1169 ? 32.713 7.254 -51.623 1.00 59.97 1169 ASN A CA 1
ATOM 8882 C C . ASN A 1 1169 ? 33.728 8.305 -51.136 1.00 59.97 1169 ASN A C 1
ATOM 8884 O O . ASN A 1 1169 ? 34.666 7.963 -50.423 1.00 59.97 1169 ASN A O 1
ATOM 8888 N N . VAL A 1 1170 ? 33.554 9.577 -51.515 1.00 54.41 1170 VAL A N 1
ATOM 8889 C CA . VAL A 1 1170 ? 34.468 10.679 -51.142 1.00 54.41 1170 VAL A CA 1
ATOM 8890 C C . VAL A 1 1170 ? 33.722 11.851 -50.502 1.00 54.41 1170 VAL A C 1
ATOM 8892 O O . VAL A 1 1170 ? 32.570 12.112 -50.849 1.00 54.41 1170 VAL A O 1
ATOM 8895 N N . HIS A 1 1171 ? 34.397 12.598 -49.617 1.00 51.94 1171 HIS A N 1
ATOM 8896 C CA . HIS A 1 1171 ? 33.961 13.942 -49.226 1.00 51.94 1171 HIS A CA 1
ATOM 8897 C C . HIS A 1 1171 ? 34.248 14.931 -50.365 1.00 51.94 1171 HIS A C 1
ATOM 8899 O O . HIS A 1 1171 ? 35.408 15.163 -50.703 1.00 51.94 1171 HIS A O 1
ATOM 8905 N N . GLY A 1 1172 ? 33.203 15.511 -50.966 1.00 51.62 1172 GLY A N 1
ATOM 8906 C CA . GLY A 1 1172 ? 33.326 16.590 -51.954 1.00 51.62 1172 GLY A CA 1
ATOM 8907 C C . GLY A 1 1172 ? 32.732 16.286 -53.335 1.00 51.62 1172 GLY A C 1
ATOM 8908 O O . GLY A 1 1172 ? 31.799 15.497 -53.487 1.00 51.62 1172 GLY A O 1
ATOM 8909 N N . LYS A 1 1173 ? 33.230 16.975 -54.373 1.00 48.12 1173 LYS A N 1
ATOM 8910 C CA . LYS A 1 1173 ? 32.711 16.858 -55.748 1.00 48.12 1173 LYS A CA 1
ATOM 8911 C C . LYS A 1 1173 ? 33.209 15.576 -56.419 1.00 48.12 1173 LYS A C 1
ATOM 8913 O O . LYS A 1 1173 ? 34.405 15.401 -56.623 1.00 48.12 1173 LYS A O 1
ATOM 8918 N N . TYR A 1 1174 ? 32.271 14.726 -56.832 1.00 55.09 1174 TYR A N 1
ATOM 8919 C CA . TYR A 1 1174 ? 32.565 13.584 -57.694 1.00 55.09 1174 TYR A CA 1
ATOM 8920 C C . TYR A 1 1174 ? 33.044 14.027 -59.089 1.00 55.09 1174 TYR A C 1
ATOM 8922 O O . TYR A 1 1174 ? 32.619 15.080 -59.582 1.00 55.09 1174 TYR A O 1
ATOM 8930 N N . PRO A 1 1175 ? 33.882 13.219 -59.762 1.00 57.59 1175 PRO A N 1
ATOM 8931 C CA . PRO A 1 1175 ? 34.201 13.424 -61.170 1.00 57.59 1175 PRO A CA 1
ATOM 8932 C C . PRO A 1 1175 ? 32.939 13.312 -62.057 1.00 57.59 1175 PRO A C 1
ATOM 8934 O O . PRO A 1 1175 ? 31.963 12.668 -61.666 1.00 57.59 1175 PRO A O 1
ATOM 8937 N N . PRO A 1 1176 ? 32.943 13.881 -63.283 1.00 53.91 1176 PRO A N 1
ATOM 8938 C CA . PRO A 1 1176 ? 31.788 13.871 -64.196 1.00 53.91 1176 PRO A CA 1
ATOM 8939 C C . PRO A 1 1176 ? 31.257 12.474 -64.556 1.00 53.91 1176 PRO A C 1
ATOM 8941 O O . PRO A 1 1176 ? 30.116 12.342 -64.987 1.00 53.91 1176 PRO A O 1
ATOM 8944 N N . SER A 1 1177 ? 32.081 11.436 -64.386 1.00 52.12 1177 SER A N 1
ATOM 8945 C CA . SER A 1 1177 ? 31.732 10.024 -64.573 1.00 52.12 1177 SER A CA 1
ATOM 8946 C C . SER A 1 1177 ? 30.849 9.438 -63.464 1.00 52.12 1177 SER A C 1
ATOM 8948 O O . SER A 1 1177 ? 30.401 8.304 -63.602 1.00 52.12 1177 SER A O 1
ATOM 8950 N N . GLY A 1 1178 ? 30.607 10.177 -62.376 1.00 54.91 1178 GLY A N 1
ATOM 8951 C CA . GLY A 1 1178 ? 29.923 9.676 -61.185 1.00 54.91 1178 GLY A CA 1
ATOM 8952 C C . GLY A 1 1178 ? 30.839 8.871 -60.248 1.00 54.91 1178 GLY A C 1
ATOM 8953 O O . GLY A 1 1178 ? 32.027 8.689 -60.541 1.00 54.91 1178 GLY A O 1
ATOM 8954 N N . PRO A 1 1179 ? 30.311 8.423 -59.095 1.00 59.72 1179 PRO A N 1
ATOM 8955 C CA . PRO A 1 1179 ? 31.042 7.643 -58.103 1.00 59.72 1179 PRO A CA 1
ATOM 8956 C C . PRO A 1 1179 ? 31.380 6.247 -58.648 1.00 59.72 1179 PRO A C 1
ATOM 8958 O O . PRO A 1 1179 ? 30.497 5.524 -59.106 1.00 59.72 1179 PRO A O 1
ATOM 8961 N N . ASN A 1 1180 ? 32.652 5.843 -58.581 1.00 62.22 1180 ASN A N 1
ATOM 8962 C CA . ASN A 1 1180 ? 33.085 4.494 -58.957 1.00 62.22 1180 ASN A CA 1
ATOM 8963 C C . ASN A 1 1180 ? 33.115 3.591 -57.714 1.00 62.22 1180 ASN A C 1
ATOM 8965 O O . ASN A 1 1180 ? 34.167 3.381 -57.110 1.00 62.22 1180 ASN A O 1
ATOM 8969 N N . LEU A 1 1181 ? 31.937 3.129 -57.288 1.00 66.06 1181 LEU A N 1
ATOM 8970 C CA . LEU A 1 1181 ? 31.782 2.355 -56.056 1.00 66.06 1181 LEU A CA 1
ATOM 8971 C C . LEU A 1 1181 ? 32.059 0.875 -56.283 1.00 66.06 1181 LEU A C 1
ATOM 8973 O O . LEU A 1 1181 ? 31.424 0.222 -57.112 1.00 66.06 1181 LEU A O 1
ATOM 8977 N N . ARG A 1 1182 ? 32.959 0.323 -55.474 1.00 64.25 1182 ARG A N 1
ATOM 8978 C CA . ARG A 1 1182 ? 33.303 -1.100 -55.470 1.00 64.25 1182 ARG A CA 1
ATOM 8979 C C . ARG A 1 1182 ? 32.343 -1.891 -54.582 1.00 64.25 1182 ARG A C 1
ATOM 8981 O O . ARG A 1 1182 ? 32.704 -2.374 -53.512 1.00 64.25 1182 ARG A O 1
ATOM 8988 N N . LEU A 1 1183 ? 31.086 -2.008 -55.019 1.00 62.78 1183 LEU A N 1
ATOM 8989 C CA . LEU A 1 1183 ? 30.045 -2.787 -54.322 1.00 62.78 1183 LEU A CA 1
ATOM 8990 C C . LEU A 1 1183 ? 30.376 -4.289 -54.247 1.00 62.78 1183 LEU A C 1
ATOM 8992 O O . LEU A 1 1183 ? 29.834 -5.009 -53.410 1.00 62.78 1183 LEU A O 1
ATOM 8996 N N . ASP A 1 1184 ? 31.283 -4.760 -55.100 1.00 59.28 1184 ASP A N 1
ATOM 8997 C CA . ASP A 1 1184 ? 31.886 -6.089 -55.054 1.00 59.28 1184 ASP A CA 1
ATOM 8998 C C . ASP A 1 1184 ? 32.745 -6.309 -53.798 1.00 59.28 1184 ASP A C 1
ATOM 9000 O O . ASP A 1 1184 ? 32.722 -7.411 -53.263 1.00 59.28 1184 ASP A O 1
ATOM 9004 N N . LEU A 1 1185 ? 33.397 -5.280 -53.238 1.00 61.03 1185 LEU A N 1
ATOM 9005 C CA . LEU A 1 1185 ? 34.097 -5.396 -51.944 1.00 61.03 1185 LEU A CA 1
ATOM 9006 C C . LEU A 1 1185 ? 33.132 -5.683 -50.786 1.00 61.03 1185 LEU A C 1
ATOM 9008 O O . LEU A 1 1185 ? 33.489 -6.378 -49.841 1.00 61.03 1185 LEU A O 1
ATOM 9012 N N . LEU A 1 1186 ? 31.887 -5.203 -50.881 1.00 59.53 1186 LEU A N 1
ATOM 9013 C CA . LEU A 1 1186 ? 30.841 -5.529 -49.910 1.00 59.53 1186 LEU A CA 1
ATOM 9014 C C . LEU A 1 1186 ? 30.266 -6.946 -50.115 1.00 59.53 1186 LEU A C 1
ATOM 9016 O O . LEU A 1 1186 ? 29.747 -7.526 -49.162 1.00 59.53 1186 LEU A O 1
ATOM 9020 N N . LYS A 1 1187 ? 30.335 -7.505 -51.336 1.00 54.62 1187 LYS A N 1
ATOM 9021 C CA . LYS A 1 1187 ? 29.722 -8.798 -51.711 1.00 54.62 1187 LYS A CA 1
ATOM 9022 C C . LYS A 1 1187 ? 30.689 -9.989 -51.729 1.00 54.62 1187 LYS A C 1
ATOM 9024 O O . LYS A 1 1187 ? 30.250 -11.094 -51.424 1.00 54.62 1187 LYS A O 1
ATOM 9029 N N . GLU A 1 1188 ? 31.956 -9.808 -52.105 1.00 47.53 1188 GLU A N 1
ATOM 9030 C CA . GLU A 1 1188 ? 32.836 -10.911 -52.530 1.00 47.53 1188 GLU A CA 1
ATOM 9031 C C . GLU A 1 1188 ? 34.071 -11.165 -51.648 1.00 47.53 1188 GLU A C 1
ATOM 9033 O O . GLU A 1 1188 ? 34.762 -12.156 -51.867 1.00 47.53 1188 GLU A O 1
ATOM 9038 N N . GLN A 1 1189 ? 34.324 -10.386 -50.591 1.00 43.34 1189 GLN A N 1
ATOM 9039 C CA . GLN A 1 1189 ? 35.341 -10.733 -49.587 1.00 43.34 1189 GLN A CA 1
ATOM 9040 C C . GLN A 1 1189 ? 34.930 -10.284 -48.180 1.00 43.34 1189 GLN A C 1
ATOM 9042 O O . GLN A 1 1189 ? 34.900 -9.098 -47.891 1.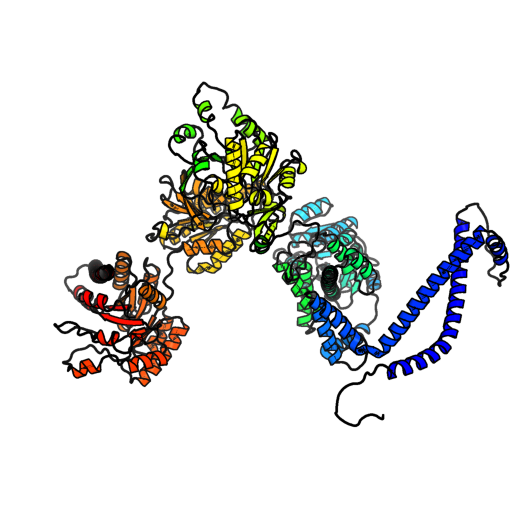00 43.34 1189 GLN A O 1
ATOM 9047 N N . GLY A 1 1190 ? 34.634 -11.236 -47.290 1.00 48.12 1190 GLY A N 1
ATOM 9048 C CA . GLY A 1 1190 ? 34.759 -11.082 -45.830 1.00 48.12 1190 GLY A CA 1
ATOM 9049 C C . GLY A 1 1190 ? 33.768 -10.176 -45.082 1.00 48.12 1190 GLY A C 1
ATOM 9050 O O . GLY A 1 1190 ? 33.418 -10.507 -43.954 1.00 48.12 1190 GLY A O 1
ATOM 9051 N N . VAL A 1 1191 ? 33.240 -9.095 -45.666 1.00 47.19 1191 VAL A N 1
ATOM 9052 C CA . VAL A 1 1191 ? 32.455 -8.084 -44.921 1.00 47.19 1191 VAL A CA 1
ATOM 9053 C C . VAL A 1 1191 ? 31.109 -8.623 -44.409 1.00 47.19 1191 VAL A C 1
ATOM 9055 O O . VAL A 1 1191 ? 30.675 -8.272 -43.316 1.00 47.19 1191 VAL A O 1
ATOM 9058 N N . ALA A 1 1192 ? 30.484 -9.559 -45.133 1.00 42.34 1192 ALA A N 1
ATOM 9059 C CA . ALA A 1 1192 ? 29.277 -10.263 -44.679 1.00 42.34 1192 ALA A CA 1
ATOM 9060 C C . ALA A 1 1192 ? 29.535 -11.278 -43.539 1.00 42.34 1192 ALA A C 1
ATOM 9062 O O . ALA A 1 1192 ? 28.588 -11.729 -42.895 1.00 42.34 1192 ALA A O 1
ATOM 9063 N N . SER A 1 1193 ? 30.798 -11.649 -43.290 1.00 41.97 1193 SER A N 1
ATOM 9064 C CA . SER A 1 1193 ? 31.227 -12.506 -42.171 1.00 41.97 1193 SER A CA 1
ATOM 9065 C C . SER A 1 1193 ? 31.761 -11.726 -40.963 1.00 41.97 1193 SER A C 1
ATOM 9067 O O . SER A 1 1193 ? 31.931 -12.320 -39.894 1.00 41.97 1193 SER A O 1
ATOM 9069 N N . ILE A 1 1194 ? 31.956 -10.410 -41.088 1.00 48.31 1194 ILE A N 1
ATOM 9070 C CA . ILE A 1 1194 ? 32.258 -9.527 -39.957 1.00 48.31 1194 ILE A CA 1
ATOM 9071 C C . ILE A 1 1194 ? 31.004 -9.470 -39.084 1.00 48.31 1194 ILE A C 1
ATOM 9073 O O . ILE A 1 1194 ? 29.911 -9.207 -39.577 1.00 48.31 1194 ILE A O 1
ATOM 9077 N N . LYS A 1 1195 ? 31.164 -9.812 -37.800 1.00 49.22 1195 LYS A N 1
ATOM 9078 C CA . LYS A 1 1195 ? 30.117 -10.016 -36.779 1.00 49.22 1195 LYS A CA 1
ATOM 9079 C C . LYS A 1 1195 ? 28.809 -9.247 -37.040 1.00 49.22 1195 LYS A C 1
ATOM 9081 O O . LYS A 1 1195 ? 28.821 -8.038 -37.233 1.00 49.22 1195 LYS A O 1
ATOM 9086 N N . LEU A 1 1196 ? 27.685 -9.956 -36.875 1.00 48.69 1196 LEU A N 1
ATOM 9087 C CA . LEU A 1 1196 ? 26.263 -9.545 -36.939 1.00 48.69 1196 LEU A CA 1
ATOM 9088 C C . LEU A 1 1196 ? 25.838 -8.297 -36.111 1.00 48.69 1196 LEU A C 1
ATOM 9090 O O . LEU A 1 1196 ? 24.648 -8.099 -35.879 1.00 48.69 1196 LEU A O 1
ATOM 9094 N N . HIS A 1 1197 ? 26.763 -7.479 -35.604 1.00 54.25 1197 HIS A N 1
ATOM 9095 C CA . HIS A 1 1197 ? 26.501 -6.442 -34.603 1.00 54.25 1197 HIS A CA 1
ATOM 9096 C C . HIS A 1 1197 ? 27.088 -5.051 -34.916 1.00 54.25 1197 HIS A C 1
ATOM 9098 O O . HIS A 1 1197 ? 26.930 -4.169 -34.073 1.00 54.25 1197 HIS A O 1
ATOM 9104 N N . VAL A 1 1198 ? 27.727 -4.838 -36.077 1.00 57.84 1198 VAL A N 1
ATOM 9105 C CA . VAL A 1 1198 ? 28.291 -3.531 -36.481 1.00 57.84 1198 VAL A CA 1
ATOM 9106 C C . VAL A 1 1198 ? 27.616 -3.007 -37.749 1.00 57.84 1198 VAL A C 1
ATOM 9108 O O . VAL A 1 1198 ? 27.467 -3.739 -38.727 1.00 57.84 1198 VAL A O 1
ATOM 9111 N N . PHE A 1 1199 ? 27.211 -1.736 -37.729 1.00 64.38 1199 PHE A N 1
ATOM 9112 C CA . PHE A 1 1199 ? 26.564 -1.057 -38.856 1.00 64.38 1199 PHE A CA 1
ATOM 9113 C C . PHE A 1 1199 ? 27.588 -0.422 -39.807 1.00 64.38 1199 PHE A C 1
ATOM 9115 O O . PHE A 1 1199 ? 28.575 0.159 -39.355 1.00 64.38 1199 PHE A O 1
ATOM 9122 N N . PHE A 1 1200 ? 27.326 -0.469 -41.118 1.00 60.81 1200 PHE A N 1
ATOM 9123 C CA . PHE A 1 1200 ? 28.147 0.218 -42.126 1.00 60.81 1200 PHE A CA 1
ATOM 9124 C C . PHE A 1 1200 ? 27.502 1.519 -42.604 1.00 60.81 1200 PHE A C 1
ATOM 9126 O O . PHE A 1 1200 ? 26.290 1.581 -42.840 1.00 60.81 1200 PHE A O 1
ATOM 9133 N N . PHE A 1 1201 ? 28.332 2.548 -42.762 1.00 64.12 1201 PHE A N 1
ATOM 9134 C CA . PHE A 1 1201 ? 27.906 3.903 -43.097 1.00 64.12 1201 PHE A CA 1
ATOM 9135 C C . PHE A 1 1201 ? 28.469 4.281 -44.457 1.00 64.12 1201 PHE A C 1
ATOM 9137 O O . PHE A 1 1201 ? 29.664 4.120 -44.714 1.00 64.12 1201 PHE A O 1
ATOM 9144 N N . LEU A 1 1202 ? 27.589 4.753 -45.339 1.00 59.69 1202 LEU A N 1
ATOM 9145 C CA . LEU A 1 1202 ? 27.940 5.163 -46.694 1.00 59.69 1202 LEU A CA 1
ATOM 9146 C C . LEU A 1 1202 ? 27.675 6.652 -46.866 1.00 59.69 1202 LEU A C 1
ATOM 9148 O O . LEU A 1 1202 ? 26.647 7.168 -46.435 1.00 59.69 1202 LEU A O 1
ATOM 9152 N N . MET A 1 1203 ? 28.587 7.334 -47.547 1.00 58.88 1203 MET A N 1
ATOM 9153 C CA . MET A 1 1203 ? 28.425 8.750 -47.854 1.00 58.88 1203 MET A CA 1
ATOM 9154 C C . MET A 1 1203 ? 27.987 8.954 -49.295 1.00 58.88 1203 MET A C 1
ATOM 9156 O O . MET A 1 1203 ? 28.627 8.446 -50.218 1.00 58.88 1203 MET A O 1
ATOM 9160 N N . VAL A 1 1204 ? 26.886 9.680 -49.488 1.00 57.03 1204 VAL A N 1
ATOM 9161 C CA . VAL A 1 1204 ? 26.229 9.831 -50.794 1.00 57.03 1204 VAL A CA 1
ATOM 9162 C C . VAL A 1 1204 ? 25.799 11.286 -51.000 1.00 57.03 1204 VAL A C 1
ATOM 9164 O O . VAL A 1 1204 ? 25.417 11.967 -50.054 1.00 57.03 1204 VAL A O 1
ATOM 9167 N N . LYS A 1 1205 ? 25.875 11.768 -52.245 1.00 52.88 1205 LYS A N 1
ATOM 9168 C CA . LYS A 1 1205 ? 25.425 13.110 -52.648 1.00 52.88 1205 LYS A CA 1
ATOM 9169 C C . LYS A 1 1205 ? 23.986 13.075 -53.191 1.00 52.88 1205 LYS A C 1
ATOM 9171 O O . LYS A 1 1205 ? 23.627 12.093 -53.853 1.00 52.88 1205 LYS A O 1
ATOM 9176 N N . SER A 1 1206 ? 23.191 14.127 -52.968 1.00 51.12 1206 SER A N 1
ATOM 9177 C CA . SER A 1 1206 ? 21.842 14.284 -53.535 1.00 51.12 1206 SER A CA 1
ATOM 9178 C C . SER A 1 1206 ? 21.830 14.101 -55.063 1.00 51.12 1206 SER A C 1
ATOM 9180 O O . SER A 1 1206 ? 22.734 14.537 -55.784 1.00 51.12 1206 SER A O 1
ATOM 9182 N N . GLY A 1 1207 ? 20.809 13.399 -55.571 1.00 50.66 1207 GLY A N 1
ATOM 9183 C CA . GLY A 1 1207 ? 20.561 13.206 -57.008 1.00 50.66 1207 GLY A CA 1
ATOM 9184 C C . GLY A 1 1207 ? 21.210 11.988 -57.693 1.00 50.66 1207 GLY A C 1
ATOM 9185 O O . GLY A 1 1207 ? 20.957 11.777 -58.877 1.00 50.66 1207 GLY A O 1
ATOM 9186 N N . GLN A 1 1208 ? 22.001 11.155 -56.998 1.00 53.19 1208 GLN A N 1
ATOM 9187 C CA . GLN A 1 1208 ? 22.639 9.941 -57.572 1.00 53.19 1208 GLN A CA 1
ATOM 9188 C C . GLN A 1 1208 ? 22.250 8.620 -56.862 1.00 53.19 1208 GLN A C 1
ATOM 9190 O O . GLN A 1 1208 ? 22.989 7.638 -56.890 1.00 53.19 1208 GLN A O 1
ATOM 9195 N N . MET A 1 1209 ? 21.071 8.590 -56.226 1.00 52.56 1209 MET A N 1
ATOM 9196 C CA . MET A 1 1209 ? 20.652 7.571 -55.246 1.00 52.56 1209 MET A CA 1
ATOM 9197 C C . MET A 1 1209 ? 20.092 6.239 -55.785 1.00 52.56 1209 MET A C 1
ATOM 9199 O O . MET A 1 1209 ? 20.316 5.203 -55.159 1.00 52.56 1209 MET A O 1
ATOM 9203 N N . GLU A 1 1210 ? 19.309 6.234 -56.871 1.00 51.16 1210 GLU A N 1
ATOM 9204 C CA . GLU A 1 1210 ? 18.445 5.079 -57.214 1.00 51.16 1210 GLU A CA 1
ATOM 9205 C C . GLU A 1 1210 ? 19.192 3.742 -57.436 1.00 51.16 1210 GLU A C 1
ATOM 9207 O O . GLU A 1 1210 ? 18.774 2.731 -56.862 1.00 51.16 1210 GLU A O 1
ATOM 9212 N N . PRO A 1 1211 ? 20.312 3.682 -58.187 1.00 50.72 1211 PRO A N 1
ATOM 9213 C CA . PRO A 1 1211 ? 21.024 2.417 -58.416 1.00 50.72 1211 PRO A CA 1
ATOM 9214 C C . PRO A 1 1211 ? 21.710 1.888 -57.144 1.00 50.72 1211 PRO A C 1
ATOM 9216 O O . PRO A 1 1211 ? 21.738 0.690 -56.873 1.00 50.72 1211 PRO A O 1
ATOM 9219 N N . LEU A 1 1212 ? 22.219 2.816 -56.335 1.00 53.91 1212 LEU A N 1
ATOM 9220 C CA . LEU A 1 1212 ? 23.053 2.602 -55.154 1.00 53.91 1212 LEU A CA 1
ATOM 9221 C C . LEU A 1 1212 ? 22.281 1.998 -53.975 1.00 53.91 1212 LEU A C 1
ATOM 9223 O O . LEU A 1 1212 ? 22.765 1.093 -53.294 1.00 53.91 1212 LEU A O 1
ATOM 9227 N N . ILE A 1 1213 ? 21.060 2.485 -53.747 1.00 54.72 1213 ILE A N 1
ATOM 9228 C CA . ILE A 1 1213 ? 20.162 2.000 -52.690 1.00 54.72 1213 ILE A CA 1
ATOM 9229 C C . ILE A 1 1213 ? 19.601 0.616 -53.053 1.00 54.72 1213 ILE A C 1
ATOM 9231 O O . ILE A 1 1213 ? 19.529 -0.272 -52.206 1.00 54.72 1213 ILE A O 1
ATOM 9235 N N . THR A 1 1214 ? 19.271 0.402 -54.329 1.00 53.59 1214 THR A N 1
ATOM 9236 C CA . THR A 1 1214 ? 18.697 -0.864 -54.811 1.00 53.59 1214 THR A CA 1
ATOM 9237 C C . THR A 1 1214 ? 19.709 -2.017 -54.740 1.00 53.59 1214 THR A C 1
ATOM 9239 O O . THR A 1 1214 ? 19.358 -3.122 -54.332 1.00 53.59 1214 THR A O 1
ATOM 9242 N N . GLU A 1 1215 ? 20.986 -1.778 -55.065 1.00 52.97 1215 GLU A N 1
ATOM 9243 C CA . GLU A 1 1215 ? 22.031 -2.817 -55.024 1.00 52.97 1215 GLU A CA 1
ATOM 9244 C C . GLU A 1 1215 ? 22.619 -3.087 -53.627 1.00 52.97 1215 GLU A C 1
ATOM 9246 O O . GLU A 1 1215 ? 23.188 -4.164 -53.410 1.00 52.97 1215 GLU A O 1
ATOM 9251 N N . SER A 1 1216 ? 22.465 -2.151 -52.681 1.00 50.75 1216 SER A N 1
ATOM 9252 C CA . SER A 1 1216 ? 22.908 -2.286 -51.281 1.00 50.75 1216 SER A CA 1
ATOM 9253 C C . SER A 1 1216 ? 21.859 -2.919 -50.354 1.00 50.75 1216 SER A C 1
ATOM 9255 O O . SER A 1 1216 ? 22.167 -3.254 -49.208 1.00 50.75 1216 SER A O 1
ATOM 9257 N N . ASN A 1 1217 ? 20.643 -3.184 -50.851 1.00 46.31 1217 ASN A N 1
ATOM 9258 C CA . ASN A 1 1217 ? 19.488 -3.669 -50.080 1.00 46.31 1217 ASN A CA 1
ATOM 9259 C C . ASN A 1 1217 ? 19.574 -5.106 -49.509 1.00 46.31 1217 ASN A C 1
ATOM 9261 O O . ASN A 1 1217 ? 18.584 -5.637 -49.012 1.00 46.31 1217 ASN A O 1
ATOM 9265 N N . GLY A 1 1218 ? 20.763 -5.713 -49.482 1.00 47.62 1218 GLY A N 1
ATOM 9266 C CA . GLY A 1 1218 ? 21.053 -6.986 -48.803 1.00 47.62 1218 GLY A CA 1
ATOM 9267 C C . GLY A 1 1218 ? 22.306 -6.966 -47.919 1.00 47.62 1218 GLY A C 1
ATOM 9268 O O . GLY A 1 1218 ? 22.735 -8.020 -47.461 1.00 47.62 1218 GLY A O 1
ATOM 9269 N N . LEU A 1 1219 ? 22.912 -5.795 -47.708 1.00 52.41 1219 LEU A N 1
ATOM 9270 C CA . LEU A 1 1219 ? 24.159 -5.604 -46.962 1.00 52.41 1219 LEU A CA 1
ATOM 9271 C C . LEU A 1 1219 ? 23.859 -4.799 -45.678 1.00 52.41 1219 LEU A C 1
ATOM 9273 O O . LEU A 1 1219 ? 22.939 -3.979 -45.674 1.00 52.41 1219 LEU A O 1
ATOM 9277 N N . ASN A 1 1220 ? 24.609 -5.008 -44.585 1.00 52.69 1220 ASN A N 1
ATOM 9278 C CA . ASN A 1 1220 ? 24.423 -4.354 -43.264 1.00 52.69 1220 ASN A CA 1
ATOM 9279 C C . ASN A 1 1220 ? 24.640 -2.812 -43.259 1.00 52.69 1220 ASN A C 1
ATOM 9281 O O . ASN A 1 1220 ? 24.853 -2.200 -42.212 1.00 52.69 1220 ASN A O 1
ATOM 9285 N N . SER A 1 1221 ? 24.599 -2.156 -44.422 1.00 51.06 1221 SER A N 1
ATOM 9286 C CA . SER A 1 1221 ? 24.680 -0.704 -44.598 1.00 51.06 1221 SER A CA 1
ATOM 9287 C C . SER A 1 1221 ? 23.290 -0.061 -44.532 1.00 51.06 1221 SER A C 1
ATOM 9289 O O . SER A 1 1221 ? 22.478 -0.263 -45.441 1.00 51.06 1221 SER A O 1
ATOM 9291 N N . LYS A 1 1222 ? 22.989 0.693 -43.462 1.00 59.28 1222 LYS A N 1
ATOM 9292 C CA . LYS A 1 1222 ? 21.634 1.243 -43.199 1.00 59.28 1222 LYS A CA 1
ATOM 9293 C C . LYS A 1 1222 ? 21.589 2.725 -42.801 1.00 59.28 1222 LYS A C 1
ATOM 9295 O O . LYS A 1 1222 ? 20.500 3.304 -42.788 1.00 59.28 1222 LYS A O 1
ATOM 9300 N N . GLN A 1 1223 ? 22.739 3.360 -42.567 1.00 54.34 1223 GLN A N 1
ATOM 9301 C CA . GLN A 1 1223 ? 22.853 4.817 -42.460 1.00 54.34 1223 GLN A CA 1
ATOM 9302 C C . GLN A 1 1223 ? 23.552 5.391 -43.693 1.00 54.34 1223 GLN A C 1
ATOM 9304 O O . GLN A 1 1223 ? 24.572 4.867 -44.144 1.00 54.34 1223 GLN A O 1
ATOM 9309 N N . PHE A 1 1224 ? 22.984 6.474 -44.227 1.00 57.53 1224 PHE A N 1
ATOM 9310 C CA . PHE A 1 1224 ? 23.561 7.227 -45.335 1.00 57.53 1224 PHE A CA 1
ATOM 9311 C C . PHE A 1 1224 ? 23.774 8.674 -44.885 1.00 57.53 1224 PHE A C 1
ATOM 9313 O O . PHE A 1 1224 ? 22.801 9.350 -44.535 1.00 57.53 1224 PHE A O 1
ATOM 9320 N N . ASN A 1 1225 ? 25.034 9.117 -44.873 1.00 55.47 1225 ASN A N 1
ATOM 9321 C CA . ASN A 1 1225 ? 25.397 10.505 -44.587 1.00 55.47 1225 ASN A CA 1
ATOM 9322 C C . ASN A 1 1225 ? 25.303 11.303 -45.891 1.00 55.47 1225 ASN A C 1
ATOM 9324 O O . ASN A 1 1225 ? 25.908 10.923 -46.903 1.00 55.47 1225 ASN A O 1
ATOM 9328 N N . PHE A 1 1226 ? 24.534 12.391 -45.867 1.00 55.34 1226 PHE A N 1
ATOM 9329 C CA . PHE A 1 1226 ? 24.339 13.247 -47.033 1.00 55.34 1226 PHE A CA 1
ATOM 9330 C C . PHE A 1 1226 ? 25.299 14.429 -46.993 1.00 55.34 1226 PHE A C 1
ATOM 9332 O O . PHE A 1 1226 ? 25.209 15.293 -46.122 1.00 55.34 1226 PHE A O 1
ATOM 9339 N N . ILE A 1 1227 ? 26.228 14.442 -47.950 1.00 47.69 1227 ILE A N 1
ATOM 9340 C CA . ILE A 1 1227 ? 27.199 15.522 -48.148 1.00 47.69 1227 ILE A CA 1
ATOM 9341 C C . ILE A 1 1227 ? 26.635 16.480 -49.187 1.00 47.69 1227 ILE A C 1
ATOM 9343 O O . ILE A 1 1227 ? 27.100 16.538 -50.326 1.00 47.69 1227 ILE A O 1
ATOM 9347 N N . ASP A 1 1228 ? 25.612 17.223 -48.813 1.00 50.16 1228 ASP A N 1
ATOM 9348 C CA . ASP A 1 1228 ? 25.341 18.465 -49.510 1.00 50.16 1228 ASP A CA 1
ATOM 9349 C C . ASP A 1 1228 ? 25.643 19.579 -48.517 1.00 50.16 1228 ASP A C 1
ATOM 9351 O O . ASP A 1 1228 ? 25.088 19.630 -47.421 1.00 50.16 1228 ASP A O 1
ATOM 9355 N N . ASP A 1 1229 ? 26.614 20.426 -48.867 1.00 47.88 1229 ASP A N 1
ATOM 9356 C CA . ASP A 1 1229 ? 26.933 21.650 -48.137 1.00 47.88 1229 ASP A CA 1
ATOM 9357 C C . ASP A 1 1229 ? 25.748 22.618 -48.285 1.00 47.88 1229 ASP A C 1
ATOM 9359 O O . ASP A 1 1229 ? 25.785 23.601 -49.027 1.00 47.88 1229 ASP A O 1
ATOM 9363 N N . TRP A 1 1230 ? 24.653 22.345 -47.570 1.00 53.03 1230 TRP A N 1
ATOM 9364 C CA . TRP A 1 1230 ? 23.474 23.216 -47.507 1.00 53.03 1230 TRP A CA 1
ATOM 9365 C C . TRP A 1 1230 ? 23.829 24.600 -46.935 1.00 53.03 1230 TRP A C 1
ATOM 9367 O O . TRP A 1 1230 ? 23.092 25.568 -47.123 1.00 53.03 1230 TRP A O 1
ATOM 9377 N N . GLY A 1 1231 ? 24.981 24.697 -46.258 1.00 46.88 1231 GLY A N 1
ATOM 9378 C CA . GLY A 1 1231 ? 25.569 25.937 -45.770 1.00 46.88 1231 GLY A CA 1
ATOM 9379 C C . GLY A 1 1231 ? 25.972 26.905 -46.887 1.00 46.88 1231 GLY A C 1
ATOM 9380 O O . GLY A 1 1231 ? 25.670 28.089 -46.770 1.00 46.88 1231 GLY A O 1
ATOM 9381 N N . GLU A 1 1232 ? 26.578 26.446 -47.989 1.00 43.72 1232 GLU A N 1
ATOM 9382 C CA . GLU A 1 1232 ? 27.026 27.359 -49.061 1.00 43.72 1232 GLU A CA 1
ATOM 9383 C C . GLU A 1 1232 ? 25.835 27.994 -49.798 1.00 43.72 1232 GLU A C 1
ATOM 9385 O O . GLU A 1 1232 ? 25.800 29.209 -49.989 1.00 43.72 1232 GLU A O 1
ATOM 9390 N N . ALA A 1 1233 ? 24.788 27.213 -50.092 1.00 42.16 1233 ALA A N 1
ATOM 9391 C CA . ALA A 1 1233 ? 23.571 27.721 -50.736 1.00 42.16 1233 ALA A CA 1
ATOM 9392 C C . ALA A 1 1233 ? 22.761 28.693 -49.847 1.00 42.16 1233 ALA A C 1
ATOM 9394 O O . ALA A 1 1233 ? 22.001 29.512 -50.361 1.00 42.16 1233 ALA A O 1
ATOM 9395 N N . SER A 1 1234 ? 22.917 28.611 -48.519 1.00 49.09 1234 SER A N 1
ATOM 9396 C CA . SER A 1 1234 ? 22.245 29.469 -47.533 1.00 49.09 1234 SER A CA 1
ATOM 9397 C C . SER A 1 1234 ? 22.975 30.792 -47.281 1.00 49.09 1234 SER A C 1
ATOM 9399 O O . SER A 1 1234 ? 22.326 31.774 -46.912 1.00 49.09 1234 SER A O 1
ATOM 9401 N N . PHE A 1 1235 ? 24.307 30.823 -47.390 1.00 49.28 1235 PHE A N 1
ATOM 9402 C CA . PHE A 1 1235 ? 25.110 32.001 -47.045 1.00 49.28 1235 PHE A CA 1
ATOM 9403 C C . PHE A 1 1235 ? 25.219 33.010 -48.193 1.00 49.28 1235 PHE A C 1
ATOM 9405 O O . PHE A 1 1235 ? 25.232 34.213 -47.925 1.00 49.28 1235 PHE A O 1
ATOM 9412 N N . ASP A 1 1236 ? 25.225 32.556 -49.449 1.00 51.69 1236 ASP A N 1
ATOM 9413 C CA . ASP A 1 1236 ? 25.314 33.446 -50.616 1.00 51.69 1236 ASP A CA 1
ATOM 9414 C C . ASP A 1 1236 ? 24.098 34.386 -50.739 1.00 51.69 1236 ASP A C 1
ATOM 9416 O O . ASP A 1 1236 ? 24.255 35.563 -51.070 1.00 51.69 1236 ASP A O 1
ATOM 9420 N N . ASP A 1 1237 ? 22.898 33.910 -50.387 1.00 53.12 1237 ASP A N 1
ATOM 9421 C CA . ASP A 1 1237 ? 21.663 34.712 -50.394 1.00 53.12 1237 ASP A CA 1
ATOM 9422 C C . ASP A 1 1237 ? 21.614 35.729 -49.231 1.00 53.12 1237 ASP A C 1
ATOM 9424 O O . ASP A 1 1237 ? 21.117 36.846 -49.392 1.00 53.12 1237 ASP A O 1
ATOM 9428 N N . LEU A 1 1238 ? 22.180 35.386 -48.064 1.00 52.56 1238 LEU A N 1
ATOM 9429 C CA . LEU A 1 1238 ? 22.288 36.281 -46.898 1.00 52.56 1238 LEU A CA 1
ATOM 9430 C C . LEU A 1 1238 ? 23.325 37.400 -47.097 1.00 52.56 1238 LEU A C 1
ATOM 9432 O O . LEU A 1 1238 ? 23.253 38.430 -46.423 1.00 52.56 1238 LEU A O 1
ATOM 9436 N N . MET A 1 1239 ? 24.275 37.203 -48.014 1.00 53.00 1239 MET A N 1
ATOM 9437 C CA . MET A 1 1239 ? 25.316 38.170 -48.368 1.00 53.00 1239 MET A CA 1
ATOM 9438 C C . MET A 1 1239 ? 24.927 39.075 -49.552 1.00 53.00 1239 MET A C 1
ATOM 9440 O O . MET A 1 1239 ? 25.717 39.949 -49.922 1.00 53.00 1239 MET A O 1
ATOM 9444 N N . ASP A 1 1240 ? 23.727 38.927 -50.137 1.00 60.47 1240 ASP A N 1
ATOM 9445 C CA . ASP A 1 1240 ? 23.248 39.812 -51.206 1.00 60.47 1240 ASP A CA 1
ATOM 9446 C C . ASP A 1 1240 ? 22.917 41.216 -50.642 1.00 60.47 1240 ASP A C 1
ATOM 9448 O O . ASP A 1 1240 ? 21.977 41.380 -49.856 1.00 60.47 1240 ASP A O 1
ATOM 9452 N N . PRO A 1 1241 ? 23.622 42.283 -51.067 1.00 56.41 1241 PRO A N 1
ATOM 9453 C CA . PRO A 1 1241 ? 23.399 43.644 -50.572 1.00 56.41 1241 PRO A CA 1
ATOM 9454 C C . PRO A 1 1241 ? 22.023 44.241 -50.936 1.00 56.41 1241 PRO A C 1
ATOM 9456 O O . PRO A 1 1241 ? 21.729 45.376 -50.555 1.00 56.41 1241 PRO A O 1
ATOM 9459 N N . ARG A 1 1242 ? 21.169 43.520 -51.677 1.00 59.34 1242 ARG A N 1
ATOM 9460 C CA . ARG A 1 1242 ? 19.801 43.927 -52.055 1.00 59.34 1242 ARG A CA 1
ATOM 9461 C C . ARG A 1 1242 ? 18.717 43.463 -51.071 1.00 59.34 1242 ARG A C 1
ATOM 9463 O O . ARG A 1 1242 ? 17.542 43.782 -51.276 1.00 59.34 1242 ARG A O 1
ATOM 9470 N N . VAL A 1 1243 ? 19.074 42.731 -50.016 1.00 57.66 1243 VAL A N 1
ATOM 9471 C CA . VAL A 1 1243 ? 18.118 42.199 -49.030 1.00 57.66 1243 VAL A CA 1
ATOM 9472 C C . VAL A 1 1243 ? 17.573 43.321 -48.132 1.00 57.66 1243 VAL A C 1
ATOM 9474 O O . VAL A 1 1243 ? 18.317 44.050 -47.485 1.00 57.66 1243 VAL A O 1
ATOM 9477 N N . THR A 1 1244 ? 16.242 43.465 -48.080 1.00 56.66 1244 THR A N 1
ATOM 9478 C CA . THR A 1 1244 ? 15.543 44.529 -47.320 1.00 56.66 1244 THR A CA 1
ATOM 9479 C C . THR A 1 1244 ? 14.870 44.041 -46.032 1.00 56.66 1244 THR A C 1
ATOM 9481 O O . THR A 1 1244 ? 14.456 44.861 -45.214 1.00 56.66 1244 THR A O 1
ATOM 9484 N N . SER A 1 1245 ? 14.753 42.723 -45.820 1.00 66.38 1245 SER A N 1
ATOM 9485 C CA . SER A 1 1245 ? 14.176 42.125 -44.608 1.00 66.38 1245 SER A CA 1
ATOM 9486 C C . SER A 1 1245 ? 14.818 40.770 -44.319 1.00 66.38 1245 SER A C 1
ATOM 9488 O O . SER A 1 1245 ? 14.604 39.805 -45.048 1.00 66.38 1245 SER A O 1
ATOM 9490 N N . LEU A 1 1246 ? 15.578 40.715 -43.225 1.00 59.59 1246 LEU A N 1
ATOM 9491 C CA . LEU A 1 1246 ? 16.297 39.524 -42.777 1.00 59.59 1246 LEU A CA 1
ATOM 9492 C C . LEU A 1 1246 ? 15.345 38.366 -42.423 1.00 59.59 1246 LEU A C 1
ATOM 9494 O O . LEU A 1 1246 ? 15.610 37.228 -42.778 1.00 59.59 1246 LEU A O 1
ATOM 9498 N N . GLU A 1 1247 ? 14.196 38.656 -41.803 1.00 60.22 1247 GLU A N 1
ATOM 9499 C CA . GLU A 1 1247 ? 13.192 37.644 -41.425 1.00 60.22 1247 GLU A CA 1
ATOM 9500 C C . GLU A 1 1247 ? 12.607 36.898 -42.633 1.00 60.22 1247 GLU A C 1
ATOM 9502 O O . GLU A 1 1247 ? 12.399 35.686 -42.580 1.00 60.22 1247 GLU A O 1
ATOM 9507 N N . LYS A 1 1248 ? 12.351 37.607 -43.741 1.00 63.25 1248 LYS A N 1
ATOM 9508 C CA . LYS A 1 1248 ? 11.814 36.994 -44.964 1.00 63.25 1248 LYS A CA 1
ATOM 9509 C C . LYS A 1 1248 ? 12.845 36.126 -45.669 1.00 63.25 1248 LYS A C 1
ATOM 9511 O O . LYS A 1 1248 ? 12.472 35.089 -46.209 1.00 63.25 1248 LYS A O 1
ATOM 9516 N N . GLU A 1 1249 ? 14.110 36.538 -45.657 1.00 65.81 1249 GLU A N 1
ATOM 9517 C CA . GLU A 1 1249 ? 15.180 35.751 -46.267 1.00 65.81 1249 GLU A CA 1
ATOM 9518 C C . GLU A 1 1249 ? 15.473 34.501 -45.436 1.00 65.81 1249 GLU A C 1
ATOM 9520 O O . GLU A 1 1249 ? 15.523 33.416 -45.993 1.00 65.81 1249 GLU A O 1
ATOM 9525 N N . ILE A 1 1250 ? 15.504 34.608 -44.101 1.00 63.19 1250 ILE A N 1
ATOM 9526 C CA . ILE A 1 1250 ? 15.601 33.451 -43.194 1.00 63.19 1250 ILE A CA 1
ATOM 9527 C C . ILE A 1 1250 ? 14.460 32.452 -43.450 1.00 63.19 1250 ILE A C 1
ATOM 9529 O O . ILE A 1 1250 ? 14.707 31.254 -43.591 1.00 63.19 1250 ILE A O 1
ATOM 9533 N N . ALA A 1 1251 ? 13.215 32.927 -43.575 1.00 62.38 1251 ALA A N 1
ATOM 9534 C CA . ALA A 1 1251 ? 12.071 32.068 -43.889 1.00 62.38 1251 ALA A CA 1
ATOM 9535 C C . ALA A 1 1251 ? 12.190 31.401 -45.273 1.00 62.38 1251 ALA A C 1
ATOM 9537 O O . ALA A 1 1251 ? 11.874 30.220 -45.416 1.00 62.38 1251 ALA A O 1
ATOM 9538 N N . ARG A 1 1252 ? 12.682 32.131 -46.281 1.00 65.44 1252 ARG A N 1
ATOM 9539 C CA . ARG A 1 1252 ? 12.889 31.623 -47.644 1.00 65.44 1252 ARG A CA 1
ATOM 9540 C C . ARG A 1 1252 ? 14.019 30.598 -47.713 1.00 65.44 1252 ARG A C 1
ATOM 9542 O O . ARG A 1 1252 ? 13.882 29.583 -48.389 1.00 65.44 1252 ARG A O 1
ATOM 9549 N N . THR A 1 1253 ? 15.115 30.845 -47.007 1.00 62.22 1253 THR A N 1
ATOM 9550 C CA . THR A 1 1253 ? 16.239 29.918 -46.868 1.00 62.22 1253 THR A CA 1
ATOM 9551 C C . THR A 1 1253 ? 15.790 28.641 -46.173 1.00 62.22 1253 THR A C 1
ATOM 9553 O O . THR A 1 1253 ? 16.056 27.553 -46.677 1.00 62.22 1253 THR A O 1
ATOM 9556 N N . LYS A 1 1254 ? 15.016 28.754 -45.086 1.00 65.12 1254 LYS A N 1
ATOM 9557 C CA . LYS A 1 1254 ? 14.398 27.603 -44.416 1.00 65.12 1254 LYS A CA 1
ATOM 9558 C C . LYS A 1 1254 ? 13.511 26.790 -45.367 1.00 65.12 1254 LYS A C 1
ATOM 9560 O O . LYS A 1 1254 ? 13.603 25.567 -45.378 1.00 65.12 1254 LYS A O 1
ATOM 9565 N N . GLU A 1 1255 ? 12.681 27.446 -46.178 1.00 69.12 1255 GLU A N 1
ATOM 9566 C CA . GLU A 1 1255 ? 11.807 26.782 -47.157 1.00 69.12 1255 GLU A CA 1
ATOM 9567 C C . GLU A 1 1255 ? 12.599 26.087 -48.278 1.00 69.12 1255 GLU A C 1
ATOM 9569 O O . GLU A 1 1255 ? 12.280 24.957 -48.638 1.00 69.12 1255 GLU A O 1
ATOM 9574 N N . LYS A 1 1256 ? 13.674 26.704 -48.789 1.00 66.25 1256 LYS A N 1
ATOM 9575 C CA . LYS A 1 1256 ? 14.567 26.076 -49.778 1.00 66.25 1256 LYS A CA 1
ATOM 9576 C C . LYS A 1 1256 ? 15.257 24.833 -49.215 1.00 66.25 1256 LYS A C 1
ATOM 9578 O O . LYS A 1 1256 ? 15.205 23.783 -49.846 1.00 66.25 1256 LYS A O 1
ATOM 9583 N N . VAL A 1 1257 ? 15.860 24.947 -48.029 1.00 64.94 1257 VAL A N 1
ATOM 9584 C CA . VAL A 1 1257 ? 16.530 23.827 -47.347 1.00 64.94 1257 VAL A CA 1
ATOM 9585 C C . VAL A 1 1257 ? 15.528 22.702 -47.072 1.00 64.94 1257 VAL A C 1
ATOM 9587 O O . VAL A 1 1257 ? 15.824 21.543 -47.341 1.00 64.94 1257 VAL A O 1
ATOM 9590 N N . HIS A 1 1258 ? 14.310 23.040 -46.636 1.00 72.62 1258 HIS A N 1
ATOM 9591 C CA . HIS A 1 1258 ? 13.222 22.076 -46.474 1.00 72.62 1258 HIS A CA 1
ATOM 9592 C C . HIS A 1 1258 ? 12.893 21.335 -47.776 1.00 72.62 1258 HIS A C 1
ATOM 9594 O O . HIS A 1 1258 ? 12.848 20.111 -47.766 1.00 72.62 1258 HIS A O 1
ATOM 9600 N N . ILE A 1 1259 ? 12.678 22.049 -48.890 1.00 70.19 1259 ILE A N 1
ATOM 9601 C CA . ILE A 1 1259 ? 12.333 21.435 -50.185 1.00 70.19 1259 ILE A CA 1
ATOM 9602 C C . ILE A 1 1259 ? 13.428 20.470 -50.642 1.00 70.19 1259 ILE A C 1
ATOM 9604 O O . ILE A 1 1259 ? 13.116 19.361 -51.064 1.00 70.19 1259 ILE A O 1
ATOM 9608 N N . MET A 1 1260 ? 14.697 20.859 -50.522 1.00 63.84 1260 MET A N 1
ATOM 9609 C CA . MET A 1 1260 ? 15.801 20.006 -50.961 1.00 63.84 1260 MET A CA 1
ATOM 9610 C C . MET A 1 1260 ? 15.906 18.725 -50.113 1.00 63.84 1260 MET A C 1
ATOM 9612 O O . MET A 1 1260 ? 15.994 17.630 -50.663 1.00 63.84 1260 MET A O 1
ATOM 9616 N N . ILE A 1 1261 ? 15.794 18.839 -48.782 1.00 66.12 1261 ILE A N 1
ATOM 9617 C CA . ILE A 1 1261 ? 15.778 17.675 -47.875 1.00 66.12 1261 ILE A CA 1
ATOM 9618 C C . ILE A 1 1261 ? 14.550 16.789 -48.141 1.00 66.12 1261 ILE A C 1
ATOM 9620 O O . ILE A 1 1261 ? 14.644 15.560 -48.130 1.00 66.12 1261 ILE A O 1
ATOM 9624 N N . PHE A 1 1262 ? 13.393 17.401 -48.393 1.00 67.56 1262 PHE A N 1
ATOM 9625 C CA . PHE A 1 1262 ? 12.152 16.702 -48.709 1.00 67.56 1262 PHE A CA 1
ATOM 9626 C C . PHE A 1 1262 ? 12.262 15.892 -50.010 1.00 67.56 1262 PHE A C 1
ATOM 9628 O O . PHE A 1 1262 ? 11.815 14.743 -50.057 1.00 67.56 1262 PHE A O 1
ATOM 9635 N N . GLU A 1 1263 ? 12.876 16.451 -51.056 1.00 64.69 1263 GLU A N 1
ATOM 9636 C CA . GLU A 1 1263 ? 13.123 15.750 -52.322 1.00 64.69 1263 GLU A CA 1
ATOM 9637 C C . GLU A 1 1263 ? 14.045 14.535 -52.128 1.00 64.69 1263 GLU A C 1
ATOM 9639 O O . GLU A 1 1263 ? 13.723 13.443 -52.613 1.00 64.69 1263 GLU A O 1
ATOM 9644 N N . ASP A 1 1264 ? 15.117 14.679 -51.344 1.00 63.47 1264 ASP A N 1
ATOM 9645 C CA . ASP A 1 1264 ? 16.028 13.580 -50.996 1.00 63.47 1264 ASP A CA 1
ATOM 9646 C C . ASP A 1 1264 ? 15.327 12.461 -50.208 1.00 63.47 1264 ASP A C 1
ATOM 9648 O O . ASP A 1 1264 ? 15.505 11.272 -50.499 1.00 63.47 1264 ASP A O 1
ATOM 9652 N N . MET A 1 1265 ? 14.479 12.813 -49.236 1.00 66.62 1265 MET A N 1
ATOM 9653 C CA . MET A 1 1265 ? 13.686 11.836 -48.477 1.00 66.62 1265 MET A CA 1
ATOM 9654 C C . MET A 1 1265 ? 12.604 11.163 -49.342 1.00 66.62 1265 MET A C 1
ATOM 9656 O O . MET A 1 1265 ? 12.380 9.955 -49.228 1.00 66.62 1265 MET A O 1
ATOM 9660 N N . SER A 1 1266 ? 11.969 11.906 -50.249 1.00 59.38 1266 SER A N 1
ATOM 9661 C CA . SER A 1 1266 ? 10.920 11.406 -51.149 1.00 59.38 1266 SER A CA 1
ATOM 9662 C C . SER A 1 1266 ? 11.442 10.412 -52.192 1.00 59.38 1266 SER A C 1
ATOM 9664 O O . SER A 1 1266 ? 10.795 9.392 -52.464 1.00 59.38 1266 SER A O 1
ATOM 9666 N N . LEU A 1 1267 ? 12.614 10.679 -52.785 1.00 58.28 1267 LEU A N 1
ATOM 9667 C CA . LEU A 1 1267 ? 13.282 9.769 -53.730 1.00 58.28 1267 LEU A CA 1
ATOM 9668 C C . LEU A 1 1267 ? 13.548 8.401 -53.089 1.00 58.28 1267 LEU A C 1
ATOM 9670 O O . LEU A 1 1267 ? 13.370 7.354 -53.716 1.00 58.28 1267 LEU A O 1
ATOM 9674 N N . ARG A 1 1268 ? 13.864 8.408 -51.794 1.00 56.12 1268 ARG A N 1
ATOM 9675 C CA . ARG A 1 1268 ? 14.088 7.217 -50.980 1.00 56.12 1268 ARG A CA 1
ATOM 9676 C C . ARG A 1 1268 ? 12.850 6.328 -50.902 1.00 56.12 1268 ARG A C 1
ATOM 9678 O O . ARG A 1 1268 ? 12.916 5.143 -51.214 1.00 56.12 1268 ARG A O 1
ATOM 9685 N N . LYS A 1 1269 ? 11.698 6.897 -50.546 1.00 53.53 1269 LYS A N 1
ATOM 9686 C CA . LYS A 1 1269 ? 10.441 6.150 -50.379 1.00 53.53 1269 LYS A CA 1
ATOM 9687 C C . LYS A 1 1269 ? 10.033 5.395 -51.647 1.00 53.53 1269 LYS A C 1
ATOM 9689 O O . LYS A 1 1269 ? 9.534 4.278 -51.550 1.00 53.53 1269 LYS A O 1
ATOM 9694 N N . LYS A 1 1270 ? 10.299 5.971 -52.827 1.00 49.25 1270 LYS A N 1
ATOM 9695 C CA . LYS A 1 1270 ? 10.070 5.315 -54.126 1.00 49.25 1270 LYS A CA 1
ATOM 9696 C C . LYS A 1 1270 ? 11.027 4.147 -54.372 1.00 49.25 1270 LYS A C 1
ATOM 9698 O O . LYS A 1 1270 ? 10.558 3.084 -54.770 1.00 49.25 1270 LYS A O 1
ATOM 9703 N N . ALA A 1 1271 ? 12.319 4.316 -54.081 1.00 48.00 1271 ALA A N 1
ATOM 9704 C CA . ALA A 1 1271 ? 13.334 3.272 -54.256 1.00 48.00 1271 ALA A CA 1
ATOM 9705 C C . ALA A 1 1271 ? 13.132 2.050 -53.333 1.00 48.00 1271 ALA A C 1
ATOM 9707 O O . ALA A 1 1271 ? 13.510 0.950 -53.709 1.00 48.00 1271 ALA A O 1
ATOM 9708 N N . PHE A 1 1272 ? 12.516 2.225 -52.156 1.00 44.25 1272 PHE A N 1
ATOM 9709 C CA . PHE A 1 1272 ? 12.211 1.134 -51.211 1.00 44.25 1272 PHE A CA 1
ATOM 9710 C C . PHE A 1 1272 ? 10.824 0.487 -51.405 1.00 44.25 1272 PHE A C 1
ATOM 9712 O O . PHE A 1 1272 ? 10.539 -0.540 -50.793 1.00 44.25 1272 PHE A O 1
ATOM 9719 N N . SER A 1 1273 ? 9.938 1.096 -52.203 1.00 36.12 1273 SER A N 1
ATOM 9720 C CA . SER A 1 1273 ? 8.589 0.568 -52.483 1.00 36.12 1273 SER A CA 1
ATOM 9721 C C . SER A 1 1273 ? 8.511 -0.376 -53.693 1.00 36.12 1273 SER A C 1
ATOM 9723 O O . SER A 1 1273 ? 7.497 -1.057 -53.855 1.00 36.12 1273 SER A O 1
ATOM 9725 N N . ASN A 1 1274 ? 9.560 -0.397 -54.520 1.00 30.31 1274 ASN A N 1
ATOM 9726 C CA . ASN A 1 1274 ? 9.778 -1.347 -55.618 1.00 30.31 1274 ASN A CA 1
ATOM 9727 C C . ASN A 1 1274 ? 10.712 -2.464 -55.156 1.00 30.31 1274 ASN A C 1
ATOM 9729 O O . ASN A 1 1274 ? 10.556 -3.589 -55.682 1.00 30.31 1274 ASN A O 1
#

Foldseek 3Di:
DDDPDDDDDDDDDDPPPPVVVVVVVVVVVVCVPVPVVVVVVVVVVVVVVVVVVVVVVVVVVPPDDDDDDDDDDDPDDDDDDPPPPVVLVVQCPDPVNVVVVVVVVVVVVVVVVVVVVVVVVVVVVVVVCVVDQPVVVLVVLVVLVVVCVVLVHDDPLSVLVSVLVVQLVVPDDDGDPCSSVVCCCPVVVDDPPVVVPPDDDFQQVVLVVLLPPDDADFEEQQEDCPLLSVLQQLLCVVVVHQYEYDYPPVVSVVVSVVSVHHYDPALLVSQARGQEYEYEDAELVVVCCCQPNPSHNVVRHAANHEYEYQYQYALVSQVVVVVVSVVSPRNYFYKDWHWDDFNVLSNVLAIAIQIEADSSNCSSCSVSNNSNHPGYGYAPDHGSRSSVVVLVVLLCLLLLLVVLLSVLVVCVSVVHDSVVVLVVCCPDPNDDPSNVVASVCVNVVPQAARDFLVSSLRSLVSSCVVCVVSVHDPSSSVVSNVQSVVCVVVVCRVRRGDDRPPPPDDDDDDDDPDDDDWDFLVNVPPPFDDFDPVDPDLFDPVVLVVVDPEEEEEEEQFPLQADQFAFDKEFLDDDPVCPVVCVPPDDHYYYDYDYDLDDDPVVLVVVPVVPDDDDDPVVVVVLPGPYAYEYEDDLLQQRQPPDCVVVVSCCVVNNFALEEEAASDDVQLQWFQAPQFIFGDAPRITHGSQVDVSLVDQRGHDHDRRVLVSCCRRNVNPRHSVQEAEDHLCCCRVVFLQSLLVVSLVGGTYGYYYYGDDDLSSLLRNLSNVSNNVVVVHGYHHHYGNSNVCSNSRPDGDAADFCVNLVLLDDLWAEEEEEEDADPQSVLLVVLLCVPCVPQEAEDEQELCQQQPDDPVSNVVSLVVLLVVRLVCGNVHGHYYYYYDNDDDADPHPVSRVSSSVSSLVSLLSSLQSNPRAHSAYEYEERSNLSCNCCRNFVARMWGFNHANHRGWTWTQGDPPTPHHRHIYISHYHSGDGSNVSNVSCVSHGQPAQPQAPQVVLVVLLVVLAFEEEEEDQDLLLLVLLLVLCLVLVHEYEYEYEPVSCVVCPLVRLVSNVVSCRSGSHHYFYEYEADDDPVVLVVVLPSDHREYEYEPQVPDQVVQLVSLLVSLVSSVVSVHAYEYERHDLDDDDDDDDPCNQVVGFDDQVSVLVSCVSRVHQEYEGPQQAHQDDDDPVDGPGPCVVQVPDDQQVRDPGHAYEEEDEPPPPQVPSLSCSVGSHRYYYYRDPLVVVLVVQVPPPPDDDPVVSSVVSSVVSSVSSSVRSVVRVVSSVD

=== Feature glossary ===
Annotated list of the representations used here:

Nearest PDB structures. The Foldseek neighbor list gives the closest experimentally determined structures in the PDB, ranked by structural alignment. TM-score near 1 means near-identical fold; near 0.3 means only rough topology match. This is how one finds what a novel AlphaFold prediction most resembles in the solved-structure universe.

Foldseek 3Di. Foldseek's 3Di representation compresses backbone geometry into a per-residue letter drawn from a learned twenty-state alphabet. It captures the tertiary interaction pattern around each residue — which residues are packed against it in space, regardless of where they are in sequence.

Radius of gyration, Cα contacts, bounding box. Radius of gyration (Rg) is the root-mean-square distance of Cα atoms from their centroid — a single number for overall size and compactness. A globular domain of N residues has Rg ≈ 2.2·N^0.38 Å; an extended or disordered chain has a much larger Rg. The Cα contact count is the number of residue pairs whose Cα atoms are within 8 Å and are more than four positions apart in sequence — a standard proxy for tertiary packing density. The bounding box is the smallest axis-aligned box enclosing all Cα atoms.

InterPro / GO / CATH / organism. The annotation block draws on four external resources. InterPro: which protein families and domains the sequence belongs to. GO: standardized terms for what the protein does, what process it participates in, and where in the cell it acts. CATH: which structural fold it has in the CATH hierarchy. Organism: the species of origin.

mmCIF coordinates. The mmCIF block holds the 3D Cartesian coordinates of each backbone atom (N, Cα, C, O) in ångströms. mmCIF is the PDB's canonical archive format — a tagged-loop text representation of the atomic model.

pLDDT. pLDDT is the predicted lDDT-Cα score: AlphaFold's confidence that the local environment of each residue (all inter-atomic distances within 15 Å) is correctly placed. It is a per-residue number between 0 and 100, with higher meaning more reliable.

Backbone torsions (φ/ψ). φ (phi) and ψ (psi) are the two rotatable backbone dihedrals per residue: φ is the C(i-1)–N–Cα–C torsion, ψ is the N–Cα–C–N(i+1) torsion, both in degrees on (−180°, 180°]. α-helical residues cluster near (−60°, −45°); β-strand residues near (−120°, +130°). A Ramachandran plot is simply a scatter of (φ, ψ) for every residue.

B-factor. For experimental (PDB) structures, the B-factor (temperature factor) quantifies the positional spread of each atom in the crystal — a combination of thermal vibration and static disorder — in units of Å². High B-factors mark flexible loops or poorly resolved regions; low B-factors mark the rigid, well-ordered core.

Secondary structure (3-state, P-SEA). SS3 is a coarse helix/strand/coil call (letters a/b/c) made by the P-SEA algorithm from inter-Cα distances and dihedrals. It is less detailed than DSSP but needs only Cα positions.

Predicted aligned error. Predicted aligned error is AlphaFold's pairwise confidence. Unlike pLDDT (per-residue), PAE is per-residue-pair and captures whether two parts of the structure are correctly placed relative to each other. Units are ångströms of expected positional error.

Solvent-accessible surface area. Solvent-accessible surface area (SASA) is the area in Å² traced out by the centre of a 1.4 Å probe sphere (a water molecule) rolled over the protein's van der Waals surface (Shrake–Rupley / Lee–Richards construction). Buried residues have near-zero SASA; fully exposed residues can exceed 200 Å². The total SASA scales roughly with the number of surface residues.

Secondary structure (8-state, DSSP). The SS8 string is DSSP's per-residue secondary-structure call. α-helix (H) means an i→i+4 H-bond ladder; β-strand (E) means the residue participates in a β-sheet; 3₁₀ (G) and π (I) are tighter and wider helices; T/S are turns/bends; '-' is loop.

Rendered structure images. Structure images are PyMOL renders from six orthogonal camera directions. Cartoon representation draws helices as coils and strands as arrows; sticks shows the backbone as bonds; surface shows the solvent-excluded envelope. Rainbow coloring maps sequence position to hue (blue→red, N→C); chain coloring assigns a distinct color per polypeptide.

Sequence. The amino-acid sequence is the protein's primary structure: the linear order of residues from the N-terminus to the C-terminus, written in one-letter code. Everything else here — the 3D coordinates, the secondary structure, the domain annotations — is ultimately a consequence of this string.

Contact-map, Ramachandran, and PAE plots. Three diagnostic plots accompany the record. The Cα contact map visualizes the tertiary structure as a 2D adjacency matrix (8 Å cutoff, sequence-local contacts suppressed). The Ramachandran plot shows the distribution of backbone (φ, ψ) torsions, with points in the α and β basins reflecting secondary structure content. The PAE plot shows AlphaFold's inter-residue confidence as a color matrix.